Protein AF-A0A928PIC4-F1 (afdb_monomer_lite)

Foldseek 3Di:
DDDDDDPDDDDDDDDPDVPPVVVVPDPDDDDDDDDDDDDDDFDQDDFDWAFDDPVQFDDDDVPLQWARCAVVFLQCVVQPLVVLVVVVQQLAPAEEELLEQAAFPQAPQADNVLEDLAEELAPDQDDDPHSRQRQPFLSNFLCFQQARATRPRFFHGHSRNNHRYHIQRQYHSGGHDPVSSLVSLVCCCPVVVHQEYEAADWDLDDDPSQVVSVVVSLVSNHAAEYEQFFQQEQGGTPPLQDPLYAYEFEADSVQHGDSRGYFYQSHAAYGHFAQGWGDGSHYRTIITGGDSSNRRSNLRNLSSSLCSVVVNQGSVNLSVLQLQQADDDDDPAAGRRGGSHYNHNVSSNVSSCVSVPDDPDDDDDDDPDDDDDDDDDDDDDDPDDDDDPQAQFAPCAVLALQCVVQVLVVLVVVVFQLAPAEEEEAWQAAFPAQVQQDPVLEDLAAALPVRDSHRQAPQFLSNQLCFQQAGAGRRHFFYDHLRNNHRYHRYHQDRHGAGDLLSVLVSLCCCCPVVNHQEYEELDWALDDDPSNLVSLVVCLVSQHAYFYEAFFAQEQGGIPPLQRPSHAYEWEDESVQFGDSRTYFYPSHQAYGHFAQGKGTGNHYRDIDTHGGSSNGRSSLRNLSSSLCVVVVNQGNVNLSVLCLQQADDDDDPHAGRRGNSHYNHNVSSNVSSCQQDVVPDLQPQAWWGADPVAIFGDDRSDGQQVDAFWIDDPRAIFGDHSGHGPQCDFFWTDDPVAIFGDHRRGGQQCDAFWTDDPVAIFGDHSGHGQQCDFFWTDDPVAIFTDDSRGGQQCDFAWGHDPVAIFTDDSGGGQQVDAAWDAHPNDIWGAHSGHTD

Radius of gyration: 34.92 Å; chains: 1; bounding box: 64×102×104 Å

Sequence (838 aa):
MLFAKGWTKMKRWRKPLAWIVAICMLIPLMGVSALAEEKDAAVPIDYQFEEVSEEEISTDAEALSFDPYSPLQWDMKMIGMEEGWESGLNGAGVRVGIVDSGLSNLTLDIDQSRILKGKNLSPIKLNFISPVMDTVGHGTFIAGIIGATRGNGVGIAGMAPGVTFAPIKCFNSLFSTPDAEIDGIYAAVDEYNCGVINLSSGTTSNSAKMKQAVDYAISKGAIVISTVGNDGNESYNYPGAYDNVIAVGSVDKNMNVSSFSNKNDSVFVVAPGENVYSLGRLPFTVTKSSGTSFSAPFVSGLAAMLKGKYAQMTQEDFQEILKRSSLDLGEEGYDTSYGYGLIQVPAAIEAAADYFGEPEPTEPIEPDVPIDQQFTDVPQQAATQSLEPKLSFDMYSPLQWDMRQIGMREGWNSGLSGKNVRVGIIDTGVSTKTRDIDSSRLLAGKNLVDESQNTEDTNGHGTFIAGIIGATKGNGVGIAGVAPGVTIVPIKTSTDGKSNTGINARGIYAAVDEFGCDVINISTGSERGTETLHNAIKYANSKGVIVVCSTGNDGSEALHYPGAYEETIGVGFTTLFKTASTFSHHNESIFVTAPGSGVVSLGTMPFVVRISGGSSYAAPFVTGLAALLKEKYPDMTKDDFAEILKMSSEDLGESGYDTTYGWGLLRVPQAIAAADVYFGNADPSHLNGVVRNGLGWWLMKDGLVDLHANGIYQNPFGWWKASDGKITFDETGIFQNENGWWRVENSKVDFRANGIYQNPYGWWKTTNGKVTFHENGVFQNAFGWWYCRNSKVDFGFTGLASNKYGTWYIRNGKVDFTKNGKVKYNGKTYVVQNGKAR

pLDDT: mean 82.87, std 20.83, range [23.47, 98.88]

Secondary structure (DSSP, 8-state):
----------------SSSSTTTTT--SS--------SS-PPPP-----EEPPGGGS---TT-SSS-TTGGG-HHHHHTTHHHHHHTT---TT-EEEEEES---TT-SSS-GGGB---EE-SS----SS-TT--SSSHHHHHHHHHH--TTSSSS---S-TTPEEEEEE---SS---HHHHHHHHHHHHHTT--SEEEE---BSS--HHHHHHHHHHHHTT-EEEEE--SSSSS---BTTTSTTSEEEEEE-TTSPBPTTS--STTEEEEEE-SSEEEE-SSTT-EEEE-SHHHHHHHHHHHHHHHHHH-TT--HHHHHHHHHHHSB--SSSS-BTTTBT-B--HHHHHHHHHHHH-----PPP-----PPPP------------------SS-TTGGG-HHHHHHTHHHHHHTS---TT-EEEEEES---GGGSSS-GGGB---EE-SSSSS----SSSHHHHHHHHHH--TTSSSS---SSTTPEEEEEE--SSS---HHHHHHHHHIIIIIT--SEEEE---BS---HHHHHHHHHHHHTT-EEEEE--SSS-SS--BTTTSTTSEEEEEE-TTSPBPTTS--STT--EEEE-EEEEEE-SSTT-EEEEESHHHHHHHHHHHHHHHHHH-TT--HHHHHHHHHHHSB--SSSS-BTTTBT-B--HHHHHHHHHHHTT-S-GGG--EEEEETTEEEEEETTEE-TT--EEEEETTEEEEEBTTEE-S---EEEEETTEEEEEETTEE-TT--SEEEETTEEEEEETTEE-S---EEEEETTEEEEEETTEE-TT--EEEEETTEEEEEETTEE-TT--EEEEETTEEEEEETTEE-

Structure (mmCIF, N/CA/C/O backbone):
data_AF-A0A928PIC4-F1
#
_entry.id   AF-A0A928PIC4-F1
#
loop_
_atom_site.group_PDB
_atom_site.id
_atom_site.type_symbol
_atom_site.label_atom_id
_atom_site.label_alt_id
_atom_site.label_comp_id
_atom_site.label_asym_id
_atom_site.label_entity_id
_atom_site.label_seq_id
_atom_site.pdbx_PDB_ins_code
_atom_site.Cartn_x
_atom_site.Cartn_y
_atom_site.Cartn_z
_atom_site.occupancy
_atom_site.B_iso_or_equiv
_atom_site.auth_seq_id
_atom_site.auth_comp_id
_atom_site.auth_asym_id
_atom_site.auth_atom_id
_atom_site.pdbx_PDB_model_num
ATOM 1 N N . MET A 1 1 ? 13.339 50.269 12.643 1.00 38.06 1 MET A N 1
ATOM 2 C CA . MET A 1 1 ? 13.727 51.467 11.869 1.00 38.06 1 MET A CA 1
ATOM 3 C C . MET A 1 1 ? 14.670 51.040 10.751 1.00 38.06 1 MET A C 1
ATOM 5 O O . MET A 1 1 ? 15.868 51.009 10.962 1.00 38.06 1 MET A O 1
ATOM 9 N N . LEU A 1 2 ? 14.100 50.612 9.620 1.00 28.23 2 LEU A N 1
ATOM 10 C CA . LEU A 1 2 ? 14.618 50.621 8.240 1.00 28.23 2 LEU A CA 1
ATOM 11 C C . LEU A 1 2 ? 13.690 49.717 7.409 1.00 28.23 2 LEU A C 1
ATOM 13 O O . LEU A 1 2 ? 13.333 48.634 7.851 1.00 28.23 2 LEU A O 1
ATOM 17 N N . PHE A 1 3 ? 13.296 50.218 6.237 1.00 23.80 3 PHE A N 1
ATOM 18 C CA . PHE A 1 3 ? 12.412 49.615 5.227 1.00 23.80 3 PHE A CA 1
ATOM 19 C C . PHE A 1 3 ? 10.890 49.700 5.425 1.00 23.80 3 PHE A C 1
ATOM 21 O O . PHE A 1 3 ? 10.159 48.719 5.410 1.00 23.80 3 PHE A O 1
ATOM 28 N N . ALA A 1 4 ? 10.404 50.944 5.414 1.00 32.75 4 ALA A N 1
ATOM 29 C CA . ALA A 1 4 ? 9.195 51.297 4.674 1.00 32.75 4 ALA A CA 1
ATOM 30 C C . ALA A 1 4 ? 9.606 51.809 3.279 1.00 32.75 4 ALA A C 1
ATOM 32 O O . ALA A 1 4 ? 10.296 52.826 3.204 1.00 32.75 4 ALA A O 1
ATOM 33 N N . LYS A 1 5 ? 9.220 51.106 2.201 1.00 29.89 5 LYS A N 1
ATOM 34 C CA . LYS A 1 5 ? 8.991 51.608 0.821 1.00 29.89 5 LYS A CA 1
ATOM 35 C C . LYS A 1 5 ? 8.767 50.421 -0.125 1.00 29.89 5 LYS A C 1
ATOM 37 O O . LYS A 1 5 ? 9.687 49.646 -0.350 1.00 29.89 5 LYS A O 1
ATOM 42 N N . GLY A 1 6 ? 7.570 50.310 -0.710 1.00 27.16 6 GLY A N 1
ATOM 43 C CA . GLY A 1 6 ? 7.335 49.356 -1.802 1.00 27.16 6 GLY A CA 1
ATOM 44 C C . GLY A 1 6 ? 5.910 48.849 -2.025 1.00 27.16 6 GLY A C 1
ATOM 45 O O . GLY A 1 6 ? 5.731 47.943 -2.827 1.00 27.16 6 GLY A O 1
ATOM 46 N N . TRP A 1 7 ? 4.880 49.392 -1.373 1.00 24.98 7 TRP A N 1
ATOM 47 C CA . TRP A 1 7 ? 3.490 49.030 -1.677 1.00 24.98 7 TRP A CA 1
ATOM 48 C C . TRP A 1 7 ? 2.878 50.038 -2.649 1.00 24.98 7 TRP A C 1
ATOM 50 O O . TRP A 1 7 ? 2.325 51.052 -2.238 1.00 24.98 7 TRP A O 1
ATOM 60 N N . THR A 1 8 ? 3.048 49.802 -3.955 1.00 29.62 8 THR A N 1
ATOM 61 C CA . THR A 1 8 ? 2.163 50.292 -5.037 1.00 29.62 8 THR A CA 1
ATOM 62 C C . THR A 1 8 ? 2.644 49.786 -6.403 1.00 29.62 8 THR A C 1
ATOM 64 O O . THR A 1 8 ? 3.390 50.469 -7.095 1.00 29.62 8 THR A O 1
ATOM 67 N N . LYS A 1 9 ? 2.200 48.583 -6.801 1.00 27.61 9 LYS A N 1
ATOM 68 C CA . LYS A 1 9 ? 1.824 48.181 -8.180 1.00 27.61 9 LYS A CA 1
ATOM 69 C C . LYS A 1 9 ? 1.743 46.654 -8.279 1.00 27.61 9 LYS A C 1
ATOM 71 O O . LYS A 1 9 ? 2.759 45.999 -8.435 1.00 27.61 9 LYS A O 1
ATOM 76 N N . MET A 1 10 ? 0.524 46.116 -8.251 1.00 23.47 10 MET A N 1
ATOM 77 C CA . MET A 1 10 ? 0.023 45.121 -9.215 1.00 23.47 10 MET A CA 1
ATOM 78 C C . MET A 1 10 ? -1.393 44.695 -8.808 1.00 23.47 10 MET A C 1
ATOM 80 O O . MET A 1 10 ? -1.608 43.763 -8.043 1.00 23.47 10 MET A O 1
ATOM 84 N N . LYS A 1 11 ? -2.389 45.413 -9.339 1.00 26.47 11 LYS A N 1
ATOM 85 C CA . LYS A 1 11 ? -3.753 44.896 -9.489 1.00 26.47 11 LYS A CA 1
ATOM 86 C C . LYS A 1 11 ? -3.856 44.241 -10.869 1.00 26.47 11 LYS A C 1
ATOM 88 O O . LYS A 1 11 ? -3.446 44.854 -11.850 1.00 26.47 11 LYS A O 1
ATOM 93 N N . ARG A 1 12 ? -4.538 43.088 -10.893 1.00 28.77 12 ARG A N 1
ATOM 94 C CA . ARG A 1 12 ? -5.071 42.297 -12.026 1.00 28.77 12 ARG A CA 1
ATOM 95 C C . ARG A 1 12 ? -4.160 41.234 -12.644 1.00 28.77 12 ARG A C 1
ATOM 97 O O . ARG A 1 12 ? -3.582 41.483 -13.687 1.00 28.77 12 ARG A O 1
ATOM 104 N N . TRP A 1 13 ? -4.279 40.008 -12.125 1.00 24.95 13 TRP A N 1
ATOM 105 C CA . TRP A 1 13 ? -4.560 38.804 -12.924 1.00 24.95 13 TRP A CA 1
ATOM 106 C C . TRP A 1 13 ? -5.539 37.896 -12.152 1.00 24.95 13 TRP A C 1
ATOM 108 O O . TRP A 1 13 ? -5.363 37.644 -10.966 1.00 24.95 13 TRP A O 1
ATOM 118 N N . ARG A 1 14 ? -6.626 37.473 -12.815 1.00 31.88 14 ARG A N 1
ATOM 119 C CA . ARG A 1 14 ? -7.634 36.511 -12.328 1.00 31.88 14 ARG A CA 1
ATOM 120 C C . ARG A 1 14 ? -7.191 35.106 -12.740 1.00 31.88 14 ARG A C 1
ATOM 122 O O . ARG A 1 14 ? -7.214 34.876 -13.942 1.00 31.88 14 ARG A O 1
ATOM 129 N N . LYS A 1 15 ? -6.889 34.207 -11.791 1.00 27.52 15 LYS A N 1
ATOM 130 C CA . LYS A 1 15 ? -7.152 32.742 -11.815 1.00 27.52 15 LYS A CA 1
ATOM 131 C C . LYS A 1 15 ? -6.905 32.156 -10.402 1.00 27.52 15 LYS A C 1
ATOM 133 O O . LYS A 1 15 ? -5.742 32.000 -10.042 1.00 27.52 15 LYS A O 1
ATOM 138 N N . PRO A 1 16 ? -7.930 31.823 -9.594 1.00 31.64 16 PRO A N 1
ATOM 139 C CA . PRO A 1 16 ? -7.744 31.121 -8.328 1.00 31.64 16 PRO A CA 1
ATOM 140 C C . PRO A 1 16 ? -8.095 29.643 -8.532 1.00 31.64 16 PRO A C 1
ATOM 142 O O . PRO A 1 16 ? -9.268 29.303 -8.566 1.00 31.64 16 PRO A O 1
ATOM 145 N N . LEU A 1 17 ? -7.102 28.779 -8.748 1.00 28.62 17 LEU A N 1
ATOM 146 C CA . LEU A 1 17 ? -7.267 27.325 -8.550 1.00 28.62 17 LEU A CA 1
ATOM 147 C C . LEU A 1 17 ? -5.912 26.606 -8.421 1.00 28.62 17 LEU A C 1
ATOM 149 O O . LEU A 1 17 ? -5.820 25.600 -7.737 1.00 28.62 17 LEU A O 1
ATOM 153 N N . ALA A 1 18 ? -4.839 27.164 -8.995 1.00 28.12 18 ALA A N 1
ATOM 154 C CA . ALA A 1 18 ? -3.499 26.568 -8.939 1.00 28.12 18 ALA A CA 1
ATOM 155 C C . ALA A 1 18 ? -2.704 26.875 -7.648 1.00 28.12 18 ALA A C 1
ATOM 157 O O . ALA A 1 18 ? -1.685 26.248 -7.402 1.00 28.12 18 ALA A O 1
ATOM 158 N N . TRP A 1 19 ? -3.160 27.814 -6.810 1.00 26.78 19 TRP A N 1
ATOM 159 C CA . TRP A 1 19 ? -2.433 28.238 -5.599 1.00 26.78 19 TRP A CA 1
ATOM 160 C C . TRP A 1 19 ? -2.912 27.573 -4.299 1.00 26.78 19 TRP A C 1
ATOM 162 O O . TRP A 1 19 ? -2.232 27.675 -3.287 1.00 26.78 19 TRP A O 1
ATOM 172 N N . ILE A 1 20 ? -4.054 26.875 -4.311 1.00 29.48 20 ILE A N 1
ATOM 173 C CA . ILE A 1 20 ? -4.614 26.238 -3.103 1.00 29.48 20 ILE A CA 1
ATOM 174 C C . ILE A 1 20 ? -4.054 24.818 -2.904 1.00 29.48 20 ILE A C 1
ATOM 176 O O . ILE A 1 20 ? -3.930 24.366 -1.774 1.00 29.48 20 ILE A O 1
ATOM 180 N N . VAL A 1 21 ? -3.616 24.146 -3.974 1.00 30.27 21 VAL A N 1
ATOM 181 C CA . VAL A 1 21 ? -3.032 22.793 -3.888 1.00 30.27 21 VAL A CA 1
ATOM 182 C C . VAL A 1 21 ? -1.586 22.820 -3.367 1.00 30.27 21 VAL A C 1
ATOM 184 O O . VAL A 1 21 ? -1.169 21.900 -2.675 1.00 30.27 21 VAL A O 1
ATOM 187 N N . ALA A 1 22 ? -0.842 23.907 -3.600 1.00 29.55 22 ALA A N 1
ATOM 188 C CA . ALA A 1 22 ? 0.549 24.036 -3.152 1.00 29.55 22 ALA A CA 1
ATOM 189 C C . ALA A 1 22 ? 0.707 24.349 -1.647 1.00 29.55 22 ALA A C 1
ATOM 191 O O . ALA A 1 22 ? 1.788 24.162 -1.100 1.00 29.55 22 ALA A O 1
ATOM 192 N N . ILE A 1 23 ? -0.349 24.805 -0.959 1.00 28.73 23 ILE A N 1
ATOM 193 C CA . ILE A 1 23 ? -0.281 25.179 0.469 1.00 28.73 23 ILE A CA 1
ATOM 194 C C . ILE A 1 23 ? -0.546 23.975 1.398 1.00 28.73 23 ILE A C 1
ATOM 196 O O . ILE A 1 23 ? -0.136 23.995 2.553 1.00 28.73 23 ILE A O 1
ATOM 200 N N . CYS A 1 24 ? -1.141 22.883 0.905 1.00 30.59 24 CYS A N 1
ATOM 201 C CA . CYS A 1 24 ? -1.476 21.715 1.734 1.00 30.59 24 CYS A CA 1
ATOM 202 C C . CYS A 1 24 ? -0.380 20.634 1.815 1.00 30.59 24 CYS A C 1
ATOM 204 O O . CYS A 1 24 ? -0.574 19.652 2.521 1.00 30.59 24 CYS A O 1
ATOM 206 N N . MET A 1 25 ? 0.761 20.802 1.135 1.00 30.81 25 MET A N 1
ATOM 207 C CA . MET A 1 25 ? 1.883 19.843 1.172 1.00 30.81 25 MET A CA 1
ATOM 208 C C . MET A 1 25 ? 3.172 20.408 1.804 1.00 30.81 25 MET A C 1
ATOM 210 O O . MET A 1 25 ? 4.207 19.756 1.750 1.00 30.81 25 MET A O 1
ATOM 214 N N . LEU A 1 26 ? 3.132 21.602 2.414 1.00 27.44 26 LEU A N 1
ATOM 215 C CA . LEU A 1 26 ? 4.327 22.303 2.926 1.00 27.44 26 LEU A CA 1
ATOM 216 C C . LEU A 1 26 ? 4.177 22.897 4.342 1.00 27.44 26 LEU A C 1
ATOM 218 O O . LEU A 1 26 ? 4.767 23.930 4.648 1.00 27.44 26 LEU A O 1
ATOM 222 N N . ILE A 1 27 ? 3.423 22.256 5.239 1.00 26.72 27 ILE A N 1
ATOM 223 C CA . ILE A 1 27 ? 3.430 22.629 6.667 1.00 26.72 27 ILE A CA 1
ATOM 224 C C . ILE A 1 27 ? 3.726 21.375 7.490 1.00 26.72 27 ILE A C 1
ATOM 226 O O . ILE A 1 27 ? 2.818 20.642 7.868 1.00 26.72 27 ILE A O 1
ATOM 230 N N . PRO A 1 28 ? 5.018 21.104 7.707 1.00 33.19 28 PRO A N 1
ATOM 231 C CA . PRO A 1 28 ? 5.501 21.156 9.077 1.00 33.19 28 PRO A CA 1
ATOM 232 C C . PRO A 1 28 ? 6.845 21.886 9.111 1.00 33.19 28 PRO A C 1
ATOM 234 O O . PRO A 1 28 ? 7.874 21.237 9.081 1.00 33.19 28 PRO A O 1
ATOM 237 N N . LEU A 1 29 ? 6.848 23.224 9.084 1.00 28.80 29 LEU A N 1
ATOM 238 C CA . LEU A 1 29 ? 7.995 24.093 9.422 1.00 28.80 29 LEU A CA 1
ATOM 239 C C . LEU A 1 29 ? 7.626 25.544 9.081 1.00 28.80 29 LEU A C 1
ATOM 241 O O . LEU A 1 29 ? 8.011 26.047 8.035 1.00 28.80 29 LEU A O 1
ATOM 245 N N . MET A 1 30 ? 6.839 26.209 9.930 1.00 25.31 30 MET A N 1
ATOM 246 C CA . MET A 1 30 ? 6.862 27.670 10.141 1.00 25.31 30 MET A CA 1
ATOM 247 C C . MET A 1 30 ? 5.797 28.028 11.183 1.00 25.31 30 MET A C 1
ATOM 249 O O . MET A 1 30 ? 4.602 27.859 10.953 1.00 25.31 30 MET A O 1
ATOM 253 N N . GLY A 1 31 ? 6.250 28.498 12.348 1.00 29.03 31 GLY A N 1
ATOM 254 C CA . GLY A 1 31 ? 5.389 28.932 13.444 1.00 29.03 31 GLY A CA 1
ATOM 255 C C . GLY A 1 31 ? 4.452 30.059 13.016 1.00 29.03 31 GLY A C 1
ATOM 256 O O . GLY A 1 31 ? 4.882 31.071 12.458 1.00 29.03 31 GLY A O 1
ATOM 257 N N . VAL A 1 32 ? 3.162 29.883 13.290 1.00 27.41 32 VAL A N 1
ATOM 258 C CA . VAL A 1 32 ? 2.140 30.898 13.045 1.00 27.41 32 VAL A CA 1
ATOM 259 C C . VAL A 1 32 ? 2.111 31.832 14.249 1.00 27.41 32 VAL A C 1
ATOM 261 O O . VAL A 1 32 ? 1.608 31.489 15.313 1.00 27.41 32 VAL A O 1
ATOM 264 N N . SER A 1 33 ? 2.649 33.034 14.073 1.00 27.89 33 SER A N 1
ATOM 265 C CA . SER A 1 33 ? 2.286 34.184 14.896 1.00 27.89 33 SER A CA 1
ATOM 266 C C . SER A 1 33 ? 1.660 35.244 13.994 1.00 27.89 33 SER A C 1
ATOM 268 O O . SER A 1 33 ? 2.095 35.435 12.860 1.00 27.89 33 SER A O 1
ATOM 270 N N . ALA A 1 34 ? 0.654 35.923 14.546 1.00 26.34 34 ALA A N 1
ATOM 271 C CA . ALA A 1 34 ? -0.142 37.008 13.973 1.00 26.34 34 ALA A CA 1
ATOM 272 C C . ALA A 1 34 ? -1.334 36.580 13.097 1.00 26.34 34 ALA A C 1
ATOM 274 O O . ALA A 1 34 ? -1.219 36.431 11.883 1.00 26.34 34 ALA A O 1
ATOM 275 N N . LEU A 1 35 ? -2.509 36.470 13.734 1.00 27.14 35 LEU A N 1
ATOM 276 C CA . LEU A 1 35 ? -3.669 37.365 13.547 1.00 27.14 35 LEU A CA 1
ATOM 277 C C . LEU A 1 35 ? -4.886 36.784 14.298 1.00 27.14 35 LEU A C 1
ATOM 279 O O . LEU A 1 35 ? -5.600 35.947 13.758 1.00 27.14 35 LEU A O 1
ATOM 283 N N . ALA A 1 36 ? -5.144 37.246 15.524 1.00 26.16 36 ALA A N 1
ATOM 284 C CA . ALA A 1 36 ? -6.449 37.105 16.172 1.00 26.16 36 ALA A CA 1
ATOM 285 C C . ALA A 1 36 ? -6.648 38.258 17.170 1.00 26.16 36 ALA A C 1
ATOM 287 O O . ALA A 1 36 ? -5.931 38.351 18.164 1.00 26.16 36 ALA A O 1
ATOM 288 N N . GLU A 1 37 ? -7.587 39.157 16.871 1.00 25.94 37 GLU A N 1
ATOM 289 C CA . GLU A 1 37 ? -8.249 39.974 17.894 1.00 25.94 37 GLU A CA 1
ATOM 290 C C . GLU A 1 37 ? -9.288 39.092 18.609 1.00 25.94 37 GLU A C 1
ATOM 292 O O . GLU A 1 37 ? -9.925 38.241 17.988 1.00 25.94 37 GLU A O 1
ATOM 297 N N . GLU A 1 38 ? -9.395 39.276 19.925 1.00 31.72 38 GLU A N 1
ATOM 298 C CA . GLU A 1 38 ? -10.071 38.423 20.911 1.00 31.72 38 GLU A CA 1
ATOM 299 C C . GLU A 1 38 ? -11.510 37.992 20.564 1.00 31.72 38 GLU A C 1
ATOM 301 O O . GLU A 1 38 ? -12.410 38.822 20.420 1.00 31.72 38 GLU A O 1
ATOM 306 N N . LYS A 1 39 ? -11.736 36.670 20.567 1.00 27.78 39 LYS A N 1
ATOM 307 C CA . LYS A 1 39 ? -12.672 35.947 21.455 1.00 27.78 39 LYS A CA 1
ATOM 308 C C . LYS A 1 39 ? -12.439 34.435 21.299 1.00 27.78 39 LYS A C 1
ATOM 310 O O . LYS A 1 39 ? -12.531 33.924 20.191 1.00 27.78 39 LYS A O 1
ATOM 315 N N . ASP A 1 40 ? -12.113 33.790 22.418 1.00 29.75 40 ASP A N 1
ATOM 316 C CA . ASP A 1 40 ? -11.902 32.349 22.639 1.00 29.75 40 ASP A CA 1
ATOM 317 C C . ASP A 1 40 ? -10.825 31.681 21.760 1.00 29.75 40 ASP A C 1
ATOM 319 O O . ASP A 1 40 ? -11.040 31.273 20.621 1.00 29.75 40 ASP A O 1
ATOM 323 N N . ALA A 1 41 ? -9.614 31.600 22.319 1.00 27.41 41 ALA A N 1
ATOM 324 C CA . ALA A 1 41 ? -8.421 31.086 21.657 1.00 27.41 41 ALA A CA 1
ATOM 325 C C . ALA A 1 41 ? -8.526 29.582 21.339 1.00 27.41 41 ALA A C 1
ATOM 327 O O . ALA A 1 41 ? -8.734 28.758 22.227 1.00 27.41 41 ALA A O 1
ATOM 328 N N . ALA A 1 42 ? -8.313 29.230 20.069 1.00 30.89 42 ALA A N 1
ATOM 329 C CA . ALA A 1 42 ? -8.079 27.859 19.633 1.00 30.89 42 ALA A CA 1
ATOM 330 C C . ALA A 1 42 ? -6.723 27.361 20.168 1.00 30.89 42 ALA A C 1
ATOM 332 O O . ALA A 1 42 ? -5.697 28.011 19.959 1.00 30.89 42 ALA A O 1
ATOM 333 N N . VAL A 1 43 ? -6.723 26.209 20.841 1.00 33.38 43 VAL A N 1
ATOM 334 C CA . VAL A 1 43 ? -5.509 25.525 21.307 1.00 33.38 43 VAL A CA 1
ATOM 335 C C . VAL A 1 43 ? -5.067 24.533 20.220 1.00 33.38 43 VAL A C 1
ATOM 337 O O . VAL A 1 43 ? -5.874 23.685 19.833 1.00 33.38 43 VAL A O 1
ATOM 340 N N . PRO A 1 44 ? -3.832 24.617 19.691 1.00 34.22 44 PRO A N 1
ATOM 341 C CA . PRO A 1 44 ? -3.277 23.576 18.829 1.00 34.22 44 PRO A CA 1
ATOM 342 C C . PRO A 1 44 ? -3.156 22.269 19.618 1.00 34.22 44 PRO A C 1
ATOM 344 O O . PRO A 1 44 ? -2.600 22.276 20.714 1.00 34.22 44 PRO A O 1
ATOM 347 N N . ILE A 1 45 ? -3.657 21.161 19.071 1.00 44.28 45 ILE A N 1
ATOM 348 C CA . ILE A 1 45 ? -3.547 19.840 19.698 1.00 44.28 45 ILE A CA 1
ATOM 349 C C . ILE A 1 45 ? -2.446 19.064 18.970 1.00 44.28 45 ILE A C 1
ATOM 351 O O . ILE A 1 45 ? -2.578 18.789 17.776 1.00 44.28 45 ILE A O 1
ATOM 355 N N . ASP A 1 46 ? -1.357 18.753 19.672 1.00 44.25 46 ASP A N 1
ATOM 356 C CA . ASP A 1 46 ? -0.231 17.973 19.150 1.00 44.25 46 ASP A CA 1
ATOM 357 C C . ASP A 1 46 ? -0.329 16.531 19.674 1.00 44.25 46 ASP A C 1
ATOM 359 O O . ASP A 1 46 ? -0.130 16.283 20.862 1.00 44.25 46 ASP A O 1
ATOM 363 N N . TYR A 1 47 ? -0.689 15.589 18.796 1.00 54.62 47 TYR A N 1
ATOM 364 C CA . TYR A 1 47 ? -0.664 14.153 19.084 1.00 54.62 47 TYR A CA 1
ATOM 365 C C . TYR A 1 47 ? 0.498 13.516 18.326 1.00 54.62 47 TYR A C 1
ATOM 367 O O . TYR A 1 47 ? 0.575 13.614 17.099 1.00 54.62 47 TYR A O 1
ATOM 375 N N . GLN A 1 48 ? 1.374 12.827 19.052 1.00 65.88 48 GLN A N 1
ATOM 376 C CA . GLN A 1 48 ? 2.533 12.144 18.487 1.00 65.88 48 GLN A CA 1
ATOM 377 C C . GLN A 1 48 ? 2.175 10.675 18.218 1.00 65.88 48 GLN A C 1
ATOM 379 O O . GLN A 1 48 ? 1.925 9.905 19.146 1.00 65.88 48 GLN A O 1
ATOM 384 N N . PHE A 1 49 ? 2.133 10.295 16.940 1.00 63.41 49 PHE A N 1
ATOM 385 C CA . PHE A 1 49 ? 1.985 8.907 16.498 1.00 63.41 49 PHE A CA 1
ATOM 386 C C . PHE A 1 49 ? 3.277 8.464 15.825 1.00 63.41 49 PHE A C 1
ATOM 388 O O . PHE A 1 49 ? 3.748 9.124 14.897 1.00 63.41 49 PHE A O 1
ATOM 395 N N . GLU A 1 50 ? 3.822 7.341 16.274 1.00 72.75 50 GLU A N 1
ATOM 396 C CA . GLU A 1 50 ? 4.975 6.702 15.649 1.00 72.75 50 GLU A CA 1
ATOM 397 C C . GLU A 1 50 ? 4.490 5.530 14.787 1.00 72.75 50 GLU A C 1
ATOM 399 O O . GLU A 1 50 ? 3.715 4.693 15.256 1.00 72.75 50 GLU A O 1
ATOM 404 N N . GLU A 1 51 ? 4.896 5.475 13.515 1.00 64.50 51 GLU A N 1
ATOM 405 C CA . GLU A 1 51 ? 4.663 4.285 12.688 1.00 64.50 51 GLU A CA 1
ATOM 406 C C . GLU A 1 51 ? 5.555 3.143 13.180 1.00 64.50 51 GLU A C 1
ATOM 408 O O . GLU A 1 51 ? 6.749 3.329 13.413 1.00 64.50 51 GLU A O 1
ATOM 413 N N . VAL A 1 52 ? 4.969 1.956 13.335 1.00 51.53 52 VAL A N 1
ATOM 414 C CA . VAL A 1 52 ? 5.696 0.779 13.817 1.00 51.53 52 VAL A CA 1
ATOM 415 C C . VAL A 1 52 ? 6.677 0.311 12.745 1.00 51.53 52 VAL A C 1
ATOM 417 O O . VAL A 1 52 ? 6.284 0.029 11.611 1.00 51.53 52 VAL A O 1
ATOM 420 N N . SER A 1 53 ? 7.957 0.219 13.105 1.00 52.03 53 SER A N 1
ATOM 421 C CA . SER A 1 53 ? 8.991 -0.301 12.210 1.00 52.03 53 SER A CA 1
ATOM 422 C C . SER A 1 53 ? 8.961 -1.834 12.141 1.00 52.03 53 SER A C 1
ATOM 424 O O . SER A 1 53 ? 8.585 -2.507 13.099 1.00 52.03 53 SER A O 1
ATOM 426 N N . GLU A 1 54 ? 9.385 -2.405 11.008 1.00 50.41 54 GLU A N 1
ATOM 427 C CA . GLU A 1 54 ? 9.402 -3.863 10.790 1.00 50.41 54 GLU A CA 1
ATOM 428 C C . GLU A 1 54 ? 10.284 -4.623 11.803 1.00 50.41 54 GLU A C 1
ATOM 430 O O . GLU A 1 54 ? 10.053 -5.805 12.047 1.00 50.41 54 GLU A O 1
ATOM 435 N N . GLU A 1 55 ? 11.264 -3.953 12.420 1.00 48.56 55 GLU A N 1
ATOM 436 C CA . GLU A 1 55 ? 12.169 -4.540 13.418 1.00 48.56 55 GLU A CA 1
ATOM 437 C C . GLU A 1 55 ? 11.482 -4.841 14.759 1.00 48.56 55 GLU A C 1
ATOM 439 O O . GLU A 1 55 ? 11.992 -5.648 15.535 1.00 48.56 55 GLU A O 1
ATOM 444 N N . GLU A 1 56 ? 10.332 -4.218 15.042 1.00 48.66 56 GLU A N 1
ATOM 445 C CA . GLU A 1 56 ? 9.612 -4.409 16.308 1.00 48.66 56 GLU A CA 1
ATOM 446 C C . GLU A 1 56 ? 8.774 -5.710 16.316 1.00 48.66 56 GLU A C 1
ATOM 448 O O . GLU A 1 56 ? 8.411 -6.191 17.387 1.00 48.66 56 GLU A O 1
ATOM 453 N N . ILE A 1 57 ? 8.506 -6.325 15.154 1.00 53.22 57 ILE A N 1
ATOM 454 C CA . ILE A 1 57 ? 7.578 -7.462 14.982 1.00 53.22 57 ILE A CA 1
ATOM 455 C C . ILE A 1 57 ? 8.250 -8.810 15.332 1.00 53.22 57 ILE A C 1
ATOM 457 O O . ILE A 1 57 ? 9.289 -9.167 14.775 1.00 53.22 57 ILE A O 1
ATOM 461 N N . SER A 1 58 ? 7.631 -9.598 16.224 1.00 45.88 58 SER A N 1
ATOM 462 C CA . SER A 1 58 ? 8.120 -10.929 16.638 1.00 45.88 58 SER A CA 1
ATOM 463 C C . SER A 1 58 ? 8.029 -11.984 15.520 1.00 45.88 58 SER A C 1
ATOM 465 O O . SER A 1 58 ? 7.083 -11.996 14.736 1.00 45.88 58 SER A O 1
ATOM 467 N N . THR A 1 59 ? 9.005 -12.900 15.457 1.00 42.25 59 THR A N 1
ATOM 468 C CA . THR A 1 59 ? 9.193 -13.890 14.373 1.00 42.25 59 THR A CA 1
ATOM 469 C C . THR A 1 59 ? 8.620 -15.289 14.648 1.00 42.25 59 THR A C 1
ATOM 471 O O . THR A 1 59 ? 8.925 -16.220 13.898 1.00 42.25 59 THR A O 1
ATOM 474 N N . ASP A 1 60 ? 7.847 -15.490 15.717 1.00 42.47 60 ASP A N 1
ATOM 475 C CA . ASP A 1 60 ? 7.450 -16.840 16.142 1.00 42.47 60 ASP A CA 1
ATOM 476 C C . ASP A 1 60 ? 6.421 -17.498 15.199 1.00 42.47 60 ASP A C 1
ATOM 478 O O . ASP A 1 60 ? 5.371 -16.953 14.860 1.00 42.47 60 ASP A O 1
ATOM 482 N N . ALA A 1 61 ? 6.761 -18.709 14.746 1.00 35.03 61 ALA A N 1
ATOM 483 C CA . ALA A 1 61 ? 6.185 -19.383 13.580 1.00 35.03 61 ALA A CA 1
ATOM 484 C C . ALA A 1 61 ? 4.860 -20.140 13.823 1.00 35.03 61 ALA A C 1
ATOM 486 O O . ALA A 1 61 ? 4.369 -20.797 12.905 1.00 35.03 61 ALA A O 1
ATOM 487 N N . GLU A 1 62 ? 4.252 -20.042 15.010 1.00 35.38 62 GLU A N 1
ATOM 488 C CA . GLU A 1 62 ? 2.919 -20.619 15.292 1.00 35.38 62 GLU A CA 1
ATOM 489 C C . GLU A 1 62 ? 1.754 -19.692 14.861 1.00 35.38 62 GLU A C 1
ATOM 491 O O . GLU A 1 62 ? 0.581 -20.053 14.948 1.00 35.38 62 GLU A O 1
ATOM 496 N N . ALA A 1 63 ? 2.070 -18.514 14.311 1.00 39.66 63 ALA A N 1
ATOM 497 C CA . ALA A 1 63 ? 1.150 -17.424 13.976 1.00 39.66 63 ALA A CA 1
ATOM 498 C C . ALA A 1 63 ? 0.372 -17.583 12.647 1.00 39.66 63 ALA A C 1
ATOM 500 O O . ALA A 1 63 ? 0.277 -16.646 11.860 1.00 39.66 63 ALA A O 1
ATOM 501 N N . LEU A 1 64 ? -0.208 -18.754 12.368 1.00 35.19 64 LEU A N 1
ATOM 502 C CA . LEU A 1 64 ? -1.052 -18.971 11.173 1.00 35.19 64 LEU A CA 1
ATOM 503 C C . LEU A 1 64 ? -2.566 -18.849 11.455 1.00 35.19 64 LEU A C 1
ATOM 505 O O . LEU A 1 64 ? -3.390 -19.302 10.665 1.00 35.19 64 LEU A O 1
ATOM 509 N N . SER A 1 65 ? -2.936 -18.204 12.569 1.00 42.50 65 SER A N 1
ATOM 510 C CA . SER A 1 65 ? -4.327 -17.864 12.934 1.00 42.50 65 SER A CA 1
ATOM 511 C C . SER A 1 65 ? -4.498 -16.484 13.606 1.00 42.50 65 SER A C 1
ATOM 513 O O . SER A 1 65 ? -5.558 -16.212 14.165 1.00 42.50 65 SER A O 1
ATOM 515 N N . PHE A 1 66 ? -3.483 -15.606 13.552 1.00 60.31 66 PHE A N 1
ATOM 516 C CA . PHE A 1 66 ? -3.425 -14.354 14.326 1.00 60.31 66 PHE A CA 1
ATOM 517 C C . PHE A 1 66 ? -3.207 -13.098 13.472 1.00 60.31 66 PHE A C 1
ATOM 519 O O . PHE A 1 66 ? -2.674 -13.160 12.364 1.00 60.31 66 PHE A O 1
ATOM 526 N N . ASP A 1 67 ? -3.610 -11.955 14.029 1.00 70.19 67 ASP A N 1
ATOM 527 C CA . ASP A 1 67 ? -3.387 -10.619 13.476 1.00 70.19 67 ASP A CA 1
ATOM 528 C C . ASP A 1 67 ? -1.886 -10.252 13.569 1.00 70.19 67 ASP A C 1
ATOM 530 O O . ASP A 1 67 ? -1.296 -10.411 14.641 1.00 70.19 67 ASP A O 1
ATOM 534 N N . PRO A 1 68 ? -1.224 -9.777 12.491 1.00 61.31 68 PRO A N 1
ATOM 535 C CA . PRO A 1 68 ? 0.241 -9.679 12.413 1.00 61.31 68 PRO A CA 1
ATOM 536 C C . PRO A 1 68 ? 0.927 -8.841 13.500 1.00 61.31 68 PRO A C 1
ATOM 538 O O . PRO A 1 68 ? 2.097 -9.069 13.804 1.00 61.31 68 PRO A O 1
ATOM 541 N N . TYR A 1 69 ? 0.223 -7.869 14.081 1.00 74.06 69 TYR A N 1
ATOM 542 C CA . TYR A 1 69 ? 0.747 -6.977 15.114 1.00 74.06 69 TYR A CA 1
ATOM 543 C C . TYR A 1 69 ? 0.256 -7.344 16.521 1.00 74.06 69 TYR A C 1
ATOM 545 O O . TYR A 1 69 ? 0.650 -6.684 17.483 1.00 74.06 69 TYR A O 1
ATOM 553 N N . SER A 1 70 ? -0.540 -8.409 16.687 1.00 74.75 70 SER A N 1
ATOM 554 C CA . SER A 1 70 ? -0.987 -8.857 18.012 1.00 74.75 70 SER A CA 1
ATOM 555 C C . SER A 1 70 ? 0.155 -9.199 18.984 1.00 74.75 70 SER A C 1
ATOM 557 O O . SER A 1 70 ? -0.008 -8.923 20.172 1.00 74.75 70 SER A O 1
ATOM 559 N N . PRO A 1 71 ? 1.343 -9.693 18.555 1.00 78.31 71 PRO A N 1
ATOM 560 C CA . PRO A 1 71 ? 2.466 -9.909 19.474 1.00 78.31 71 PRO A CA 1
ATOM 561 C C . PRO A 1 71 ? 3.018 -8.628 20.119 1.00 78.31 71 PRO A C 1
ATOM 563 O O . PRO A 1 71 ? 3.702 -8.707 21.137 1.00 78.31 71 PRO A O 1
ATOM 566 N N . LEU A 1 72 ? 2.743 -7.451 19.542 1.00 79.50 72 LEU A N 1
ATOM 567 C CA . LEU A 1 72 ? 3.140 -6.160 20.116 1.00 79.50 72 LEU A CA 1
ATOM 568 C C . LEU A 1 72 ? 2.205 -5.698 21.238 1.00 79.50 72 LEU A C 1
ATOM 570 O O . LEU A 1 72 ? 2.594 -4.844 22.037 1.00 79.50 72 LEU A O 1
ATOM 574 N N . GLN A 1 73 ? 0.990 -6.251 21.305 1.00 89.19 73 GLN A N 1
ATOM 575 C CA . GLN A 1 73 ? -0.067 -5.817 22.217 1.00 89.19 73 GLN A CA 1
ATOM 576 C C . GLN A 1 73 ? 0.129 -6.369 23.638 1.00 89.19 73 GLN A C 1
ATOM 578 O O . GLN A 1 73 ? -0.672 -7.154 24.153 1.00 89.19 73 GLN A O 1
ATOM 583 N N . TRP A 1 74 ? 1.219 -5.961 24.293 1.00 92.00 74 TRP A N 1
ATOM 584 C CA . TRP A 1 74 ? 1.512 -6.302 25.692 1.00 92.00 74 TRP A CA 1
ATOM 585 C C . TRP A 1 74 ? 0.373 -5.892 26.642 1.00 92.00 74 TRP A C 1
ATOM 587 O O . TRP A 1 74 ? 0.136 -6.540 27.661 1.00 92.00 74 TRP A O 1
ATOM 597 N N . ASP A 1 75 ? -0.335 -4.827 26.279 1.00 94.88 75 ASP A N 1
ATOM 598 C CA . ASP A 1 75 ? -1.499 -4.250 26.936 1.00 94.88 75 ASP A CA 1
ATOM 599 C C . ASP A 1 75 ? -2.664 -5.241 27.038 1.00 94.88 75 ASP A C 1
ATOM 601 O O . ASP A 1 75 ? -3.246 -5.383 28.113 1.00 94.88 75 ASP A O 1
ATOM 605 N N . MET A 1 76 ? -2.942 -6.002 25.974 1.00 94.12 76 MET A N 1
ATOM 606 C CA . MET A 1 76 ? -4.000 -7.021 25.965 1.00 94.12 76 MET A CA 1
ATOM 607 C C . MET A 1 76 ? -3.688 -8.158 26.941 1.00 94.12 76 MET A C 1
ATOM 609 O O . MET A 1 76 ? -4.563 -8.620 27.676 1.00 94.12 76 MET A O 1
ATOM 613 N N . LYS A 1 77 ? -2.419 -8.572 27.008 1.00 89.06 77 LYS A N 1
ATOM 614 C CA . LYS A 1 77 ? -1.971 -9.590 27.961 1.00 89.06 77 LYS A CA 1
ATOM 615 C C . LYS A 1 77 ? -2.050 -9.100 29.408 1.00 89.06 77 LYS A C 1
ATOM 617 O O . LYS A 1 77 ? -2.480 -9.850 30.277 1.00 89.06 77 LYS A O 1
ATOM 622 N N . MET A 1 78 ? -1.665 -7.848 29.670 1.00 95.25 78 MET A N 1
ATOM 623 C CA . MET A 1 78 ? -1.675 -7.256 31.015 1.00 95.25 78 MET A CA 1
ATOM 624 C C . MET A 1 78 ? -3.060 -7.287 31.678 1.00 95.25 78 MET A C 1
ATOM 626 O O . MET A 1 78 ? -3.155 -7.468 32.891 1.00 95.25 78 MET A O 1
ATOM 630 N N . ILE A 1 79 ? -4.118 -7.095 30.893 1.00 97.75 79 ILE A N 1
ATOM 631 C CA . ILE A 1 79 ? -5.496 -7.036 31.398 1.00 97.75 79 ILE A CA 1
ATOM 632 C C . ILE A 1 79 ? -6.233 -8.382 31.303 1.00 97.75 79 ILE A C 1
ATOM 634 O O . ILE A 1 79 ? -7.436 -8.430 31.557 1.00 97.75 79 ILE A O 1
ATOM 638 N N . GLY A 1 80 ? -5.550 -9.466 30.912 1.00 93.88 80 GLY A N 1
ATOM 639 C CA . GLY A 1 80 ? -6.148 -10.800 30.784 1.00 93.88 80 GLY A CA 1
ATOM 640 C C . GLY A 1 80 ? -7.089 -10.955 29.583 1.00 93.88 80 GLY A C 1
ATOM 641 O O . GLY A 1 80 ? -8.062 -11.705 29.645 1.00 93.88 80 GLY A O 1
ATOM 642 N N . MET A 1 81 ? -6.840 -10.239 28.481 1.00 93.88 81 MET A N 1
ATOM 643 C CA . MET A 1 81 ? -7.737 -10.253 27.319 1.00 93.88 81 MET A CA 1
ATOM 644 C C . MET A 1 81 ? -7.734 -11.587 26.556 1.00 93.88 81 MET A C 1
ATOM 646 O O . MET A 1 81 ? -8.708 -11.898 25.873 1.00 93.88 81 MET A O 1
ATOM 650 N N . GLU A 1 82 ? -6.683 -12.398 26.699 1.00 88.62 82 GLU A N 1
ATOM 651 C CA . GLU A 1 82 ? -6.620 -13.749 26.122 1.00 88.62 82 GLU A CA 1
ATOM 652 C C . GLU A 1 82 ? -7.807 -14.608 26.601 1.00 88.62 82 GLU A C 1
ATOM 654 O O . GLU A 1 82 ? -8.595 -15.076 25.778 1.00 88.62 82 GLU A O 1
ATOM 659 N N . GLU A 1 83 ? -8.021 -14.683 27.918 1.00 87.00 83 GLU A N 1
ATOM 660 C CA . GLU A 1 83 ? -9.191 -15.323 28.543 1.00 87.00 83 GLU A CA 1
ATOM 661 C C . GLU A 1 83 ? -10.497 -14.574 28.222 1.00 87.00 83 GLU A C 1
ATOM 663 O O . GLU A 1 83 ? -11.551 -15.174 27.990 1.00 87.00 83 GLU A O 1
ATOM 668 N N . GLY A 1 84 ? -10.431 -13.240 28.145 1.00 89.75 84 GLY A N 1
ATOM 669 C CA . GLY A 1 84 ? -11.557 -12.399 27.742 1.00 89.75 84 GLY A CA 1
ATOM 670 C C . GLY A 1 84 ? -12.139 -12.799 26.384 1.00 89.75 84 GLY A C 1
ATOM 671 O O . GLY A 1 84 ? -13.358 -12.911 26.247 1.00 89.75 84 GLY A O 1
ATOM 672 N N . TRP A 1 85 ? -11.295 -13.076 25.388 1.00 89.50 85 TRP A N 1
ATOM 673 C CA . TRP A 1 85 ? -11.750 -13.548 24.080 1.00 89.50 85 TRP A CA 1
ATOM 674 C C . TRP A 1 85 ? -12.305 -14.979 24.122 1.00 89.50 85 TRP A C 1
ATOM 676 O O . TRP A 1 85 ? -13.225 -15.291 23.363 1.00 89.50 85 TRP A O 1
ATOM 686 N N . GLU A 1 86 ? -11.777 -15.842 24.992 1.00 89.50 86 GLU A N 1
ATOM 687 C CA . GLU A 1 86 ? -12.248 -17.224 25.171 1.00 89.50 86 GLU A CA 1
ATOM 688 C C . GLU A 1 86 ? -13.639 -17.300 25.817 1.00 89.50 86 GLU A C 1
ATOM 690 O O . GLU A 1 86 ? -14.393 -18.231 25.537 1.00 89.50 86 GLU A O 1
ATOM 695 N N . SER A 1 87 ? -14.038 -16.277 26.581 1.00 89.50 87 SER A N 1
ATOM 696 C CA . SER A 1 87 ? -15.396 -16.163 27.139 1.00 89.50 87 SER A CA 1
ATOM 697 C C . SER A 1 87 ? -16.510 -16.070 26.080 1.00 89.50 87 SER A C 1
ATOM 699 O O . SER A 1 87 ? -17.691 -16.218 26.396 1.00 89.50 87 SER A O 1
ATOM 701 N N . GLY A 1 88 ? -16.158 -15.768 24.823 1.00 89.31 88 GLY A N 1
ATOM 702 C CA . GLY A 1 88 ? -17.103 -15.527 23.729 1.00 89.31 88 GLY A CA 1
ATOM 703 C C . GLY A 1 88 ? -17.750 -14.136 23.740 1.00 89.31 88 GLY A C 1
ATOM 704 O O . GLY A 1 88 ? -18.492 -13.799 22.812 1.00 89.31 88 GLY A O 1
ATOM 705 N N . LEU A 1 89 ? -17.462 -13.295 24.740 1.00 93.44 89 LEU A N 1
ATOM 706 C CA . LEU A 1 89 ? -17.936 -11.915 24.789 1.00 93.44 89 LEU A CA 1
ATOM 707 C C . LEU A 1 89 ? -17.157 -11.044 23.806 1.00 93.44 89 LEU A C 1
ATOM 709 O O . LEU A 1 89 ? -15.989 -10.737 24.005 1.00 93.44 89 LEU A O 1
ATOM 713 N N . ASN A 1 90 ? -17.822 -10.599 22.744 1.00 93.06 90 ASN A N 1
ATOM 714 C CA . ASN A 1 90 ? -17.213 -9.751 21.716 1.00 93.06 90 ASN A CA 1
ATOM 715 C C . ASN A 1 90 ? -17.905 -8.386 21.561 1.00 93.06 90 ASN A C 1
ATOM 717 O O . ASN A 1 90 ? -17.542 -7.621 20.672 1.00 93.06 90 ASN A O 1
ATOM 721 N N . GLY A 1 91 ? -18.911 -8.080 22.386 1.00 96.19 91 GLY A N 1
ATOM 722 C CA . GLY A 1 91 ? -19.682 -6.833 22.310 1.00 96.19 91 GLY A CA 1
ATOM 723 C C . GLY A 1 91 ? -20.670 -6.751 21.139 1.00 96.19 91 GLY A C 1
ATOM 724 O O . GLY A 1 91 ? -21.152 -5.661 20.822 1.00 96.19 91 GLY A O 1
ATOM 725 N N . ALA A 1 92 ? -20.993 -7.874 20.485 1.00 95.31 92 ALA A N 1
ATOM 726 C CA . ALA A 1 92 ? -22.017 -7.918 19.444 1.00 95.31 92 ALA A CA 1
ATOM 727 C C . ALA A 1 92 ? -23.349 -7.322 19.930 1.00 95.31 92 ALA A C 1
ATOM 729 O O . ALA A 1 92 ? -23.798 -7.560 21.047 1.00 95.31 92 ALA A O 1
ATOM 730 N N . GLY A 1 93 ? -23.983 -6.520 19.072 1.00 94.06 93 GLY A N 1
ATOM 731 C CA . GLY A 1 93 ? -25.224 -5.809 19.397 1.00 94.06 93 GLY A CA 1
ATOM 732 C C . GLY A 1 93 ? -25.027 -4.485 20.144 1.00 94.06 93 GLY A C 1
ATOM 733 O O . GLY A 1 93 ? -25.961 -3.684 20.192 1.00 94.06 93 GLY A O 1
ATOM 734 N N . VAL A 1 94 ? -23.823 -4.193 20.648 1.00 98.56 94 VAL A N 1
ATOM 735 C CA . VAL A 1 94 ? -23.510 -2.909 21.287 1.00 98.56 94 VAL A CA 1
ATOM 736 C C . VAL A 1 94 ? -22.997 -1.909 20.257 1.00 98.56 94 VAL A C 1
ATOM 738 O O . VAL A 1 94 ? -22.128 -2.200 19.431 1.00 98.56 94 VAL A O 1
ATOM 741 N N . ARG A 1 95 ? -23.541 -0.691 20.323 1.00 98.62 95 ARG A N 1
ATOM 742 C CA . ARG A 1 95 ? -23.038 0.462 19.575 1.00 98.62 95 ARG A CA 1
ATOM 743 C C . ARG A 1 95 ? -22.148 1.319 20.462 1.00 98.62 95 ARG A C 1
ATOM 745 O O . ARG A 1 95 ? -22.576 1.704 21.552 1.00 98.62 95 ARG A O 1
ATOM 752 N N . VAL A 1 96 ? -20.954 1.633 19.972 1.00 98.81 96 VAL A N 1
ATOM 753 C CA . VAL A 1 96 ? -19.965 2.464 20.665 1.00 98.81 96 VAL A CA 1
ATOM 754 C C . VAL A 1 96 ? -19.825 3.801 19.942 1.00 98.81 96 VAL A C 1
ATOM 756 O O . VAL A 1 96 ? -19.468 3.849 18.762 1.00 98.81 96 VAL A O 1
ATOM 759 N N . GLY A 1 97 ? -20.124 4.894 20.643 1.00 98.25 97 GLY A N 1
ATOM 760 C CA . GLY A 1 97 ? -19.925 6.256 20.155 1.00 98.25 97 GLY A CA 1
ATOM 761 C C . GLY A 1 97 ? -18.472 6.684 20.321 1.00 98.25 97 GLY A C 1
ATOM 762 O O . GLY A 1 97 ? -17.998 6.794 21.449 1.00 98.25 97 GLY A O 1
ATOM 763 N N . ILE A 1 98 ? -17.789 6.950 19.206 1.00 97.38 98 ILE A N 1
ATOM 764 C CA . ILE A 1 98 ? -16.437 7.526 19.196 1.00 97.38 98 ILE A CA 1
ATOM 765 C C . ILE A 1 98 ? -16.587 9.029 18.988 1.00 97.38 98 ILE A C 1
ATOM 767 O O . ILE A 1 98 ? -16.650 9.497 17.848 1.00 97.38 98 ILE A O 1
ATOM 771 N N . VAL A 1 99 ? -16.729 9.764 20.091 1.00 95.94 99 VAL A N 1
ATOM 772 C CA . VAL A 1 99 ? -16.849 11.227 20.105 1.00 95.94 99 VAL A CA 1
ATOM 773 C C . VAL A 1 99 ? -15.431 11.798 20.153 1.00 95.94 99 VAL A C 1
ATOM 775 O O . VAL A 1 99 ? -14.861 11.973 21.222 1.00 95.94 99 VAL A O 1
ATOM 778 N N . ASP A 1 100 ? -14.821 11.977 18.978 1.00 94.50 100 ASP A N 1
ATOM 779 C CA . ASP A 1 100 ? -13.379 12.239 18.850 1.00 94.50 100 ASP A CA 1
ATOM 780 C C . ASP A 1 100 ? -13.035 12.979 17.529 1.00 94.50 100 ASP A C 1
ATOM 782 O O . ASP A 1 100 ? -13.832 13.731 16.970 1.00 94.50 100 ASP A O 1
ATOM 786 N N . SER A 1 101 ? -11.847 12.764 16.974 1.00 90.81 101 SER A N 1
ATOM 787 C CA . SER A 1 101 ? -11.327 13.275 15.703 1.00 90.81 101 SER A CA 1
ATOM 788 C C . SER A 1 101 ? -11.910 12.597 14.458 1.00 90.81 101 SER A C 1
ATOM 790 O O . SER A 1 101 ? -11.583 12.989 13.333 1.00 90.81 101 SER A O 1
ATOM 792 N N . GLY A 1 102 ? -12.817 11.634 14.626 1.00 90.94 102 GLY A N 1
ATOM 793 C CA . GLY A 1 102 ? -13.424 10.845 13.555 1.00 90.94 102 GLY A CA 1
ATOM 794 C C . GLY A 1 102 ? -12.899 9.413 13.517 1.00 90.94 102 GLY A C 1
ATOM 795 O O . GLY A 1 102 ? -12.207 8.972 14.423 1.00 90.94 102 GLY A O 1
ATOM 796 N N . LEU A 1 103 ? -13.242 8.676 12.465 1.00 91.44 103 LEU A N 1
ATOM 797 C CA . LEU A 1 103 ? -12.782 7.301 12.269 1.00 91.44 103 LEU A CA 1
ATOM 798 C C . LEU A 1 103 ? -12.443 7.095 10.799 1.00 91.44 103 LEU A C 1
ATOM 800 O O . LEU A 1 103 ? -13.236 7.433 9.913 1.00 91.44 103 LEU A O 1
ATOM 804 N N . SER A 1 104 ? -11.243 6.588 10.526 1.00 84.31 104 SER A N 1
ATOM 805 C CA . SER A 1 104 ? -10.822 6.320 9.158 1.00 84.31 104 SER A CA 1
ATOM 806 C C . SER A 1 104 ? -11.633 5.169 8.574 1.00 84.31 104 SER A C 1
ATOM 808 O O . SER A 1 104 ? -11.569 4.046 9.055 1.00 84.31 104 SER A O 1
ATOM 810 N N . ASN A 1 105 ? -12.351 5.422 7.482 1.00 73.31 105 ASN A N 1
ATOM 811 C CA . ASN A 1 105 ? -12.966 4.369 6.669 1.00 73.31 105 ASN A CA 1
ATOM 812 C C . ASN A 1 105 ? -11.955 3.690 5.726 1.00 73.31 105 ASN A C 1
ATOM 814 O O . ASN A 1 105 ? -12.342 2.927 4.845 1.00 73.31 105 ASN A O 1
ATOM 818 N N . LEU A 1 106 ? -10.670 4.032 5.855 1.00 65.88 106 LEU A N 1
ATOM 819 C CA . LEU A 1 106 ? -9.579 3.387 5.136 1.00 65.88 106 LEU A CA 1
ATOM 820 C C . LEU A 1 106 ? -8.932 2.269 5.952 1.00 65.88 106 LEU A C 1
ATOM 822 O O . LEU A 1 106 ? -8.204 1.473 5.366 1.00 65.88 106 LEU A O 1
ATOM 826 N N . THR A 1 107 ? -9.176 2.196 7.268 1.00 69.81 107 THR A N 1
ATOM 827 C CA . THR A 1 107 ? -8.682 1.069 8.064 1.00 69.81 107 THR A CA 1
ATOM 828 C C . THR A 1 107 ? -9.417 -0.201 7.656 1.00 69.81 107 THR A C 1
ATOM 830 O O . THR A 1 107 ? -10.641 -0.259 7.702 1.00 69.81 107 THR A O 1
ATOM 833 N N . LEU A 1 108 ? -8.677 -1.209 7.205 1.00 69.00 108 LEU A N 1
ATOM 834 C CA . LEU A 1 108 ? -9.242 -2.478 6.739 1.00 69.00 108 LEU A CA 1
ATOM 835 C C . LEU A 1 108 ? -9.261 -3.543 7.834 1.00 69.00 108 LEU A C 1
ATOM 837 O O . LEU A 1 108 ? -9.770 -4.635 7.611 1.00 69.00 108 LEU A O 1
ATOM 841 N N . ASP A 1 109 ? -8.769 -3.185 9.020 1.00 81.38 109 ASP A N 1
ATOM 842 C CA . ASP A 1 109 ? -8.790 -4.054 10.187 1.00 81.38 109 ASP A CA 1
ATOM 843 C C . ASP A 1 109 ? -10.113 -3.989 10.968 1.00 81.38 109 ASP A C 1
ATOM 845 O O . ASP A 1 109 ? -10.426 -4.818 11.814 1.00 81.38 109 ASP A O 1
ATOM 849 N N . ILE A 1 110 ? -10.965 -3.010 10.664 1.00 87.81 110 ILE A N 1
ATOM 850 C CA . ILE A 1 110 ? -12.349 -2.979 11.135 1.00 87.81 110 ILE A CA 1
ATOM 851 C C . ILE A 1 110 ? -13.243 -3.319 9.945 1.00 87.81 110 ILE A C 1
ATOM 853 O O . ILE A 1 110 ? -13.191 -2.637 8.916 1.00 87.81 110 ILE A O 1
ATOM 857 N N . ASP A 1 111 ? -14.080 -4.354 10.088 1.00 84.06 111 ASP A N 1
ATOM 858 C CA . ASP A 1 111 ? -15.138 -4.641 9.115 1.00 84.06 111 ASP A CA 1
ATOM 859 C C . ASP A 1 111 ? -15.969 -3.370 8.893 1.00 84.06 111 ASP A C 1
ATOM 861 O O . ASP A 1 111 ? -16.618 -2.853 9.805 1.00 84.06 111 ASP A O 1
ATOM 865 N N . GLN A 1 112 ? -15.945 -2.865 7.659 1.00 83.25 112 GLN A N 1
ATOM 866 C CA . GLN A 1 112 ? -16.617 -1.627 7.275 1.00 83.25 112 GLN A CA 1
ATOM 867 C C . GLN A 1 112 ? -18.127 -1.694 7.526 1.00 83.25 112 GLN A C 1
ATOM 869 O O . GLN A 1 112 ? -18.749 -0.654 7.734 1.00 83.25 112 GLN A O 1
ATOM 874 N N . SER A 1 113 ? -18.725 -2.892 7.562 1.00 86.62 113 SER A N 1
ATOM 875 C CA . SER A 1 113 ? -20.139 -3.053 7.909 1.00 86.62 113 SER A CA 1
ATOM 876 C C . SER A 1 113 ? -20.448 -2.661 9.364 1.00 86.62 113 SER A C 1
ATOM 878 O O . SER A 1 113 ? -21.573 -2.260 9.670 1.00 86.62 113 SER A O 1
ATOM 880 N N . ARG A 1 114 ? -19.440 -2.709 10.247 1.00 93.19 114 ARG A N 1
ATOM 881 C CA . ARG A 1 114 ? -19.516 -2.303 11.655 1.00 93.19 114 ARG A CA 1
ATOM 882 C C . ARG A 1 114 ? -19.283 -0.808 11.862 1.00 93.19 114 ARG A C 1
ATOM 884 O O . ARG A 1 114 ? -19.394 -0.343 12.989 1.00 93.19 114 ARG A O 1
ATOM 891 N N . ILE A 1 115 ? -18.988 -0.031 10.820 1.00 93.12 115 ILE A N 1
ATOM 892 C CA . ILE A 1 115 ? -18.809 1.423 10.917 1.00 93.12 115 ILE A CA 1
ATOM 893 C C . ILE A 1 115 ? -20.056 2.114 10.364 1.00 93.12 115 ILE A C 1
ATOM 895 O O . ILE A 1 115 ? -20.307 2.137 9.158 1.00 93.12 115 ILE A O 1
ATOM 899 N N . LEU A 1 116 ? -20.850 2.721 11.248 1.00 92.25 116 LEU A N 1
ATOM 900 C CA . LEU A 1 116 ? -22.030 3.477 10.840 1.00 92.25 116 LEU A CA 1
ATOM 901 C C . LEU A 1 116 ? -21.641 4.738 10.070 1.00 92.25 116 LEU A C 1
ATOM 903 O O . LEU A 1 116 ? -20.565 5.319 10.233 1.00 92.25 116 LEU A O 1
ATOM 907 N N . LYS A 1 117 ? -22.592 5.231 9.275 1.00 88.38 117 LYS A N 1
ATOM 908 C CA . LYS A 1 117 ? -22.504 6.561 8.678 1.00 88.38 117 LYS A CA 1
ATOM 909 C C . LYS A 1 117 ? -22.583 7.616 9.788 1.00 88.38 117 LYS A C 1
ATOM 911 O O . LYS A 1 117 ? -23.665 8.020 10.209 1.00 88.38 117 LYS A O 1
ATOM 916 N N . GLY A 1 118 ? -21.414 8.006 10.277 1.00 88.81 118 GLY A N 1
ATOM 917 C CA . GLY A 1 118 ? -21.246 8.926 11.392 1.00 88.81 118 GLY A CA 1
ATOM 918 C C . GLY A 1 118 ? -21.641 10.376 11.118 1.00 88.81 118 GLY A C 1
ATOM 919 O O . GLY A 1 118 ? -22.085 10.735 10.021 1.00 88.81 118 GLY A O 1
ATOM 920 N N . LYS A 1 119 ? -21.416 11.225 12.125 1.00 89.75 119 LYS A N 1
ATOM 921 C CA . LYS A 1 119 ? -21.722 12.660 12.106 1.00 89.75 119 LYS A CA 1
ATOM 922 C C . LYS A 1 119 ? -20.453 13.492 12.258 1.00 89.75 119 LYS A C 1
ATOM 924 O O . LYS A 1 119 ? -19.602 13.192 13.085 1.00 89.75 119 LYS A O 1
ATOM 929 N N . ASN A 1 120 ? -20.331 14.555 11.465 1.00 88.31 120 ASN A N 1
ATOM 930 C CA . ASN A 1 120 ? -19.252 15.533 11.605 1.00 88.31 120 ASN A CA 1
ATOM 931 C C . ASN A 1 120 ? -19.800 16.834 12.196 1.00 88.31 120 ASN A C 1
ATOM 933 O O . ASN A 1 120 ? -20.563 17.550 11.539 1.00 88.31 120 ASN A O 1
ATOM 937 N N . LEU A 1 121 ? -19.400 17.095 13.434 1.00 87.12 121 LEU A N 1
ATOM 938 C CA . LEU A 1 121 ? -19.712 18.269 14.243 1.00 87.12 121 LEU A CA 1
ATOM 939 C C . LEU A 1 121 ? -18.528 19.245 14.325 1.00 87.12 121 LEU A C 1
ATOM 941 O O . LEU A 1 121 ? -18.659 20.319 14.904 1.00 87.12 121 LEU A O 1
ATOM 945 N N . SER A 1 122 ? -17.390 18.911 13.711 1.00 77.69 122 SER A N 1
ATOM 946 C CA . SER A 1 122 ? -16.217 19.776 13.687 1.00 77.69 122 SER A CA 1
ATOM 947 C C . SER A 1 122 ? -16.507 21.093 12.939 1.00 77.69 122 SER A C 1
ATOM 949 O O . SER A 1 122 ? -17.170 21.072 11.892 1.00 77.69 122 SER A O 1
ATOM 951 N N . PRO A 1 123 ? -15.976 22.245 13.405 1.00 62.38 123 PRO A N 1
ATOM 952 C CA . PRO A 1 123 ? -16.255 23.559 12.811 1.00 62.38 123 PRO A CA 1
ATOM 953 C C . PRO A 1 123 ? -15.877 23.682 11.327 1.00 62.38 123 PRO A C 1
ATOM 955 O O . PRO A 1 123 ? -16.455 24.489 10.598 1.00 62.38 123 PRO A O 1
ATOM 958 N N . ILE A 1 124 ? -14.916 22.877 10.859 1.00 56.78 124 ILE A N 1
ATOM 959 C CA . ILE A 1 124 ? -14.459 22.859 9.468 1.00 56.78 124 ILE A CA 1
ATOM 960 C C . ILE A 1 124 ? -14.902 21.568 8.774 1.00 56.78 124 ILE A C 1
ATOM 962 O O . ILE A 1 124 ? -14.456 20.469 9.097 1.00 56.78 124 ILE A O 1
ATOM 966 N N . LYS A 1 125 ? -15.731 21.721 7.735 1.00 58.72 125 LYS A N 1
ATOM 967 C CA . LYS A 1 125 ? -16.240 20.633 6.886 1.00 58.72 125 LYS A CA 1
ATOM 968 C C . LYS A 1 125 ? -15.400 20.489 5.608 1.00 58.72 125 LYS A C 1
ATOM 970 O O . LYS A 1 125 ? -15.876 20.800 4.517 1.00 58.72 125 LYS A O 1
ATOM 975 N N . LEU A 1 126 ? -14.134 20.085 5.726 1.00 47.19 126 LEU A N 1
ATOM 976 C CA . LEU A 1 126 ? -13.296 19.753 4.562 1.00 47.19 126 LEU A CA 1
ATOM 977 C C . LEU A 1 126 ? -13.590 18.307 4.127 1.00 47.19 126 LEU A C 1
ATOM 979 O O . LEU A 1 126 ? -13.298 17.373 4.864 1.00 47.19 126 LEU A O 1
ATOM 983 N N . ASN A 1 127 ? -14.184 18.126 2.941 1.00 45.69 127 ASN A N 1
ATOM 984 C CA . ASN A 1 127 ? -14.695 16.836 2.462 1.00 45.69 127 ASN A CA 1
ATOM 985 C C . ASN A 1 127 ? -14.109 16.472 1.090 1.00 45.69 127 ASN A C 1
ATOM 987 O O . ASN A 1 127 ? -14.408 17.156 0.113 1.00 45.69 127 ASN A O 1
ATOM 991 N N . PHE A 1 128 ? -13.392 15.348 0.988 1.00 43.56 128 PHE A N 1
ATOM 992 C CA . PHE A 1 128 ? -13.124 14.711 -0.313 1.00 43.56 128 PHE A CA 1
ATOM 993 C C . PHE A 1 128 ? -13.440 13.200 -0.362 1.00 43.56 128 PHE A C 1
ATOM 995 O O . PHE A 1 128 ? -13.659 12.699 -1.460 1.00 43.56 128 PHE A O 1
ATOM 1002 N N . ILE A 1 129 ? -13.533 12.483 0.777 1.00 51.62 129 ILE A N 1
ATOM 1003 C CA . ILE A 1 129 ? -13.747 11.012 0.804 1.00 51.62 129 ILE A CA 1
ATOM 1004 C C . ILE A 1 129 ? -14.869 10.574 1.774 1.00 51.62 129 ILE A C 1
ATOM 1006 O O . ILE A 1 129 ? -15.801 9.897 1.350 1.00 51.62 129 ILE A O 1
ATOM 1010 N N . SER A 1 130 ? -14.848 10.985 3.050 1.00 59.56 130 SER A N 1
ATOM 1011 C CA . SER A 1 130 ? -15.929 10.739 4.029 1.00 59.56 130 SER A CA 1
ATOM 1012 C C . SER A 1 130 ? -16.062 11.927 4.991 1.00 59.56 130 SER A C 1
ATOM 1014 O O . SER A 1 130 ? -15.036 12.478 5.393 1.00 59.56 130 SER A O 1
ATOM 1016 N N . PRO A 1 131 ? -17.285 12.346 5.385 1.00 70.94 131 PRO A N 1
ATOM 1017 C CA . PRO A 1 131 ? -17.470 13.495 6.271 1.00 70.94 131 PRO A CA 1
ATOM 1018 C C . PRO A 1 131 ? -16.880 13.274 7.667 1.00 70.94 131 PRO A C 1
ATOM 1020 O O . PRO A 1 131 ? -16.517 14.248 8.313 1.00 70.94 131 PRO A O 1
ATOM 1023 N N . VAL A 1 132 ? -16.765 12.026 8.125 1.00 80.88 132 VAL A N 1
ATOM 1024 C CA . VAL A 1 132 ? -16.227 11.664 9.450 1.00 80.88 132 VAL A CA 1
ATOM 1025 C C . VAL A 1 132 ? -14.820 11.087 9.397 1.00 80.88 132 VAL A C 1
ATOM 1027 O O . VAL A 1 132 ? -14.342 10.566 10.400 1.00 80.88 132 VAL A O 1
ATOM 1030 N N . MET A 1 133 ? -14.160 11.177 8.238 1.00 82.12 133 MET A N 1
ATOM 1031 C CA . MET A 1 133 ? -12.809 10.662 8.069 1.00 82.12 133 MET A CA 1
ATOM 1032 C C . MET A 1 133 ? -11.882 11.257 9.126 1.00 82.12 133 MET A C 1
ATOM 1034 O O . MET A 1 133 ? -11.851 12.477 9.341 1.00 82.12 133 MET A O 1
ATOM 1038 N N . ASP A 1 134 ? -11.130 10.384 9.779 1.00 84.81 134 ASP A N 1
ATOM 1039 C CA . ASP A 1 134 ? -10.134 10.802 10.743 1.00 84.81 134 ASP A CA 1
ATOM 1040 C C . ASP A 1 134 ? -8.941 11.441 10.023 1.00 84.81 134 ASP A C 1
ATOM 1042 O O . ASP A 1 134 ? -8.269 10.829 9.193 1.00 84.81 134 ASP A O 1
ATOM 1046 N N . THR A 1 135 ? -8.713 12.713 10.323 1.00 78.06 135 THR A N 1
ATOM 1047 C CA . THR A 1 135 ? -7.626 13.517 9.749 1.00 78.06 135 THR A CA 1
ATOM 1048 C C . THR A 1 135 ? -6.463 13.678 10.722 1.00 78.06 135 THR A C 1
ATOM 1050 O O . THR A 1 135 ? -5.450 14.266 10.357 1.00 78.06 135 THR A O 1
ATOM 1053 N N . VAL A 1 136 ? -6.624 13.203 11.957 1.00 81.69 136 VAL A N 1
ATOM 1054 C CA . VAL A 1 136 ? -5.622 13.268 13.022 1.00 81.69 136 VAL A CA 1
ATOM 1055 C C . VAL A 1 136 ? -4.998 11.882 13.176 1.00 81.69 136 VAL A C 1
ATOM 1057 O O . VAL A 1 136 ? -3.794 11.740 12.986 1.00 81.69 136 VAL A O 1
ATOM 1060 N N . GLY A 1 137 ? -5.832 10.861 13.376 1.00 87.06 137 GLY A N 1
ATOM 1061 C CA . GLY A 1 137 ? -5.469 9.470 13.659 1.00 87.06 137 GLY A CA 1
ATOM 1062 C C . GLY A 1 137 ? -5.954 8.997 15.033 1.00 87.06 137 GLY A C 1
ATOM 1063 O O . GLY A 1 137 ? -6.029 7.795 15.264 1.00 87.06 137 GLY A O 1
ATOM 1064 N N . HIS A 1 138 ? -6.326 9.925 15.919 1.00 92.12 138 HIS A N 1
ATOM 1065 C CA . HIS A 1 138 ? -6.640 9.656 17.322 1.00 92.12 138 HIS A CA 1
ATOM 1066 C C . HIS A 1 138 ? -7.914 8.819 17.513 1.00 92.12 138 HIS A C 1
ATOM 1068 O O . HIS A 1 138 ? -7.895 7.824 18.233 1.00 92.12 138 HIS A O 1
ATOM 1074 N N . GLY A 1 139 ? -8.997 9.131 16.803 1.00 95.12 139 GLY A N 1
ATOM 1075 C CA . GLY A 1 139 ? -10.248 8.381 16.917 1.00 95.12 139 GLY A CA 1
ATOM 1076 C C . GLY A 1 139 ? -10.168 7.009 16.243 1.00 95.12 139 GLY A C 1
ATOM 1077 O O . GLY A 1 139 ? -10.769 6.046 16.719 1.00 95.12 139 GLY A O 1
ATOM 1078 N N . THR A 1 140 ? -9.361 6.883 15.185 1.00 95.25 140 THR A N 1
ATOM 1079 C CA . THR A 1 140 ? -9.041 5.586 14.562 1.00 95.25 140 THR A CA 1
ATOM 1080 C C . THR A 1 140 ? -8.238 4.698 15.513 1.00 95.25 140 THR A C 1
ATOM 1082 O O . THR A 1 140 ? -8.548 3.515 15.643 1.00 95.25 140 THR A O 1
ATOM 1085 N N . PHE A 1 141 ? -7.280 5.281 16.237 1.00 96.56 141 PHE A N 1
ATOM 1086 C CA . PHE A 1 141 ? -6.490 4.592 17.254 1.00 96.56 141 PHE A CA 1
ATOM 1087 C C . PHE A 1 141 ? -7.371 4.061 18.396 1.00 96.56 141 PHE A C 1
ATOM 1089 O O . PHE A 1 141 ? -7.282 2.893 18.770 1.00 96.56 141 PHE A O 1
ATOM 1096 N N . ILE A 1 142 ? -8.285 4.887 18.908 1.00 97.62 142 ILE A N 1
ATOM 1097 C CA . ILE A 1 142 ? -9.259 4.499 19.944 1.00 97.62 142 ILE A CA 1
ATOM 1098 C C . ILE A 1 142 ? -10.141 3.345 19.461 1.00 97.62 142 ILE A C 1
ATOM 1100 O O . ILE A 1 142 ? -10.322 2.354 20.168 1.00 97.62 142 ILE A O 1
ATOM 1104 N N . ALA A 1 143 ? -10.673 3.444 18.242 1.00 97.69 143 ALA A N 1
ATOM 1105 C CA . ALA A 1 143 ? -11.529 2.403 17.687 1.00 97.69 143 ALA A CA 1
ATOM 1106 C C . ALA A 1 143 ? -10.793 1.074 17.466 1.00 97.69 143 ALA A C 1
ATOM 1108 O O . ALA A 1 143 ? -11.401 0.016 17.625 1.00 97.69 143 ALA A O 1
ATOM 1109 N N . GLY A 1 144 ? -9.496 1.117 17.146 1.00 97.06 144 GLY A N 1
ATOM 1110 C CA . GLY A 1 144 ? -8.662 -0.078 17.048 1.00 97.06 144 GLY A CA 1
ATOM 1111 C C . GLY A 1 144 ? -8.579 -0.853 18.364 1.00 97.06 144 GLY A C 1
ATOM 1112 O O . GLY A 1 144 ? -8.905 -2.038 18.377 1.00 97.06 144 GLY A O 1
ATOM 1113 N N . ILE A 1 145 ? -8.272 -0.174 19.477 1.00 98.38 145 ILE A N 1
ATOM 1114 C CA . ILE A 1 145 ? -8.223 -0.795 20.817 1.00 98.38 145 ILE A CA 1
ATOM 1115 C C . ILE A 1 145 ? -9.583 -1.406 21.170 1.00 98.38 145 ILE A C 1
ATOM 1117 O O . ILE A 1 145 ? -9.664 -2.544 21.635 1.00 98.38 145 ILE A O 1
ATOM 1121 N N . ILE A 1 146 ? -10.668 -0.670 20.913 1.00 98.62 146 ILE A N 1
ATOM 1122 C CA . ILE A 1 146 ? -12.017 -1.126 21.258 1.00 98.62 146 ILE A CA 1
ATOM 1123 C C . ILE A 1 146 ? -12.431 -2.333 20.415 1.00 98.62 146 ILE A C 1
ATOM 1125 O O . ILE A 1 146 ? -13.043 -3.244 20.958 1.00 98.62 146 ILE A O 1
ATOM 1129 N N . GLY A 1 147 ? -12.166 -2.357 19.106 1.00 96.31 147 GLY A N 1
ATOM 1130 C CA . GLY A 1 147 ? -12.853 -3.307 18.227 1.00 96.31 147 GLY A CA 1
ATOM 1131 C C . GLY A 1 147 ? -12.243 -3.523 16.847 1.00 96.31 147 GLY A C 1
ATOM 1132 O O . GLY A 1 147 ? -13.005 -3.768 15.899 1.00 96.31 147 GLY A O 1
ATOM 1133 N N . ALA A 1 148 ? -10.911 -3.457 16.718 1.00 94.25 148 ALA A N 1
ATOM 1134 C CA . ALA A 1 148 ? -10.209 -4.101 15.604 1.00 94.25 148 ALA A CA 1
ATOM 1135 C C . ALA A 1 148 ? -10.617 -5.583 15.494 1.00 94.25 148 ALA A C 1
ATOM 1137 O O . ALA A 1 148 ? -10.957 -6.227 16.493 1.00 94.25 148 ALA A O 1
ATOM 1138 N N . THR A 1 149 ? -10.701 -6.098 14.269 1.00 88.69 149 THR A N 1
ATOM 1139 C CA . THR A 1 149 ? -11.281 -7.415 13.996 1.00 88.69 149 THR A CA 1
ATOM 1140 C C . THR A 1 149 ? -10.256 -8.492 14.297 1.00 88.69 149 THR A C 1
ATOM 1142 O O . THR A 1 149 ? -9.290 -8.640 13.571 1.00 88.69 149 THR A O 1
ATOM 1145 N N . ARG A 1 150 ? -10.509 -9.292 15.331 1.00 86.00 150 ARG A N 1
ATOM 1146 C CA . ARG A 1 150 ? -9.601 -10.369 15.723 1.00 86.00 150 ARG A CA 1
ATOM 1147 C C . ARG A 1 150 ? -9.565 -11.507 14.695 1.00 86.00 150 ARG A C 1
ATOM 1149 O O . ARG A 1 150 ? -10.619 -12.022 14.314 1.00 86.00 150 ARG A O 1
ATOM 1156 N N . GLY A 1 151 ? -8.365 -11.960 14.351 1.00 74.06 151 GLY A N 1
ATOM 1157 C CA . GLY A 1 151 ? -8.095 -13.157 13.553 1.00 74.06 151 GLY A CA 1
ATOM 1158 C C . GLY A 1 151 ? -8.408 -13.007 12.065 1.00 74.06 151 GLY A C 1
ATOM 1159 O O . GLY A 1 151 ? -8.659 -14.007 11.391 1.00 74.06 151 GLY A O 1
ATOM 1160 N N . ASN A 1 152 ? -8.441 -11.779 11.543 1.00 66.38 152 ASN A N 1
ATOM 1161 C CA . ASN A 1 152 ? -8.655 -11.521 10.113 1.00 66.38 152 ASN A CA 1
ATOM 1162 C C . ASN A 1 152 ? -7.333 -11.498 9.317 1.00 66.38 152 ASN A C 1
ATOM 1164 O O . ASN A 1 152 ? -7.369 -11.349 8.093 1.00 66.38 152 ASN A O 1
ATOM 1168 N N . GLY A 1 153 ? -6.188 -11.645 9.998 1.00 64.62 153 GLY A N 1
ATOM 1169 C CA . GLY A 1 153 ? -4.859 -11.613 9.387 1.00 64.62 153 GLY A CA 1
ATOM 1170 C C . GLY A 1 153 ? -4.376 -10.199 9.058 1.00 64.62 153 GLY A C 1
ATOM 1171 O O . GLY A 1 153 ? -3.444 -10.031 8.272 1.00 64.62 153 GLY A O 1
ATOM 1172 N N . VAL A 1 154 ? -4.992 -9.174 9.647 1.00 68.31 154 VAL A N 1
ATOM 1173 C CA . VAL A 1 154 ? -4.687 -7.762 9.436 1.00 68.31 154 VAL A CA 1
ATOM 1174 C C . VAL A 1 154 ? -4.434 -7.091 10.784 1.00 68.31 154 VAL A C 1
ATOM 1176 O O . VAL A 1 154 ? -5.084 -7.410 11.759 1.00 68.31 154 VAL A O 1
ATOM 1179 N N . GLY A 1 155 ? -3.480 -6.156 10.837 1.00 78.19 155 GLY A N 1
ATOM 1180 C CA . GLY A 1 155 ? -3.323 -5.242 11.971 1.00 78.19 155 GLY A CA 1
ATOM 1181 C C . GLY A 1 155 ? -3.250 -5.926 13.344 1.00 78.19 155 GLY A C 1
ATOM 1182 O O . GLY A 1 155 ? -2.343 -6.723 13.583 1.00 78.19 155 GLY A O 1
ATOM 1183 N N . ILE A 1 156 ? -4.152 -5.543 14.245 1.00 87.69 156 ILE A N 1
ATOM 1184 C CA . ILE A 1 156 ? -4.181 -5.881 15.674 1.00 87.69 156 ILE A CA 1
ATOM 1185 C C . ILE A 1 156 ? -5.521 -6.519 16.079 1.00 87.69 156 ILE A C 1
ATOM 1187 O O . ILE A 1 156 ? -6.525 -6.397 15.387 1.00 87.69 156 ILE A O 1
ATOM 1191 N N . ALA A 1 157 ? -5.583 -7.106 17.275 1.00 90.62 157 ALA A N 1
ATOM 1192 C CA . ALA A 1 157 ? -6.836 -7.566 17.868 1.00 90.62 157 ALA A CA 1
ATOM 1193 C C . ALA A 1 157 ? -7.436 -6.494 18.796 1.00 90.62 157 ALA A C 1
ATOM 1195 O O . ALA A 1 157 ? -6.742 -5.951 19.656 1.00 90.62 157 ALA A O 1
ATOM 1196 N N . GLY A 1 158 ? -8.732 -6.200 18.660 1.00 95.31 158 GLY A N 1
ATOM 1197 C CA . GLY A 1 158 ? -9.462 -5.321 19.581 1.00 95.31 158 GLY A CA 1
ATOM 1198 C C . GLY A 1 158 ? -10.085 -6.076 20.761 1.00 95.31 158 GLY A C 1
ATOM 1199 O O . GLY A 1 158 ? -10.290 -7.291 20.703 1.00 95.31 158 GLY A O 1
ATOM 1200 N N . MET A 1 159 ? -10.459 -5.349 21.816 1.00 96.81 159 MET A N 1
ATOM 1201 C CA . MET A 1 159 ? -11.131 -5.927 22.990 1.00 96.81 159 MET A CA 1
ATOM 1202 C C . MET A 1 159 ? -12.503 -6.533 22.658 1.00 96.81 159 MET A C 1
ATOM 1204 O O . MET A 1 159 ? -12.801 -7.672 22.998 1.00 96.81 159 MET A O 1
ATOM 1208 N N . ALA A 1 160 ? -13.342 -5.785 21.947 1.00 97.19 160 ALA A N 1
ATOM 1209 C CA . ALA A 1 160 ? -14.719 -6.130 21.622 1.00 97.19 160 ALA A CA 1
ATOM 1210 C C . ALA A 1 160 ? -14.924 -6.134 20.089 1.00 97.19 160 ALA A C 1
ATOM 1212 O O . ALA A 1 160 ? -15.542 -5.223 19.531 1.00 97.19 160 ALA A O 1
ATOM 1213 N N . PRO A 1 161 ? -14.413 -7.145 19.357 1.00 94.25 161 PRO A N 1
ATOM 1214 C CA . PRO A 1 161 ? -14.390 -7.145 17.888 1.00 94.25 161 PRO A CA 1
ATOM 1215 C C . PRO A 1 161 ? -15.782 -7.205 17.223 1.00 94.25 161 PRO A C 1
ATOM 1217 O O . PRO A 1 161 ? -15.898 -7.001 16.016 1.00 94.25 161 PRO A O 1
ATOM 1220 N N . GLY A 1 162 ? -16.845 -7.471 17.987 1.00 95.38 162 GLY A N 1
ATOM 1221 C CA . GLY A 1 162 ? -18.236 -7.525 17.529 1.00 95.38 162 GLY A CA 1
ATOM 1222 C C . GLY A 1 162 ? -19.002 -6.200 17.622 1.00 95.38 162 GLY A C 1
ATOM 1223 O O . GLY A 1 162 ? -20.137 -6.131 17.144 1.00 95.38 162 GLY A O 1
ATOM 1224 N N . VAL A 1 163 ? -18.425 -5.143 18.207 1.00 98.38 163 VAL A N 1
ATOM 1225 C CA . VAL A 1 163 ? -19.127 -3.857 18.350 1.00 98.38 163 VAL A CA 1
ATOM 1226 C C . VAL A 1 163 ? -19.368 -3.174 17.009 1.00 98.38 163 VAL A C 1
ATOM 1228 O O . VAL A 1 163 ? -18.617 -3.339 16.044 1.00 98.38 163 VAL A O 1
ATOM 1231 N N . THR A 1 164 ? -20.403 -2.337 16.976 1.00 98.38 164 THR A N 1
ATOM 1232 C CA . THR A 1 164 ? -20.661 -1.392 15.886 1.00 98.38 164 THR A CA 1
ATOM 1233 C C . THR A 1 164 ? -20.247 0.019 16.311 1.00 98.38 164 THR A C 1
ATOM 1235 O O . THR A 1 164 ? -20.684 0.512 17.348 1.00 98.38 164 THR A O 1
ATOM 1238 N N . PHE A 1 165 ? -19.444 0.709 15.507 1.00 97.94 165 PHE A N 1
ATOM 1239 C CA . PHE A 1 165 ? -18.975 2.064 15.780 1.00 97.94 165 PHE A CA 1
ATOM 1240 C C . PHE A 1 165 ? -19.906 3.131 15.202 1.00 97.94 165 PHE A C 1
ATOM 1242 O O . PHE A 1 165 ? -20.272 3.094 14.025 1.00 97.94 165 PHE A O 1
ATOM 1249 N N . ALA A 1 166 ? -20.219 4.139 16.013 1.00 97.50 166 ALA A N 1
ATOM 1250 C CA . ALA A 1 166 ? -20.796 5.406 15.583 1.00 97.50 166 ALA A CA 1
ATOM 1251 C C . ALA A 1 166 ? -19.711 6.498 15.637 1.00 97.50 166 ALA A C 1
ATOM 1253 O O . ALA A 1 166 ? -19.448 7.045 16.710 1.00 97.50 166 ALA A O 1
ATOM 1254 N N . PRO A 1 167 ? -19.052 6.819 14.508 1.00 95.19 167 PRO A N 1
ATOM 1255 C CA . PRO A 1 167 ? -18.019 7.846 14.496 1.00 95.19 167 PRO A CA 1
ATOM 1256 C C . PRO A 1 167 ? -18.631 9.247 14.548 1.00 95.19 167 PRO A C 1
ATOM 1258 O O . PRO A 1 167 ? -19.399 9.646 13.671 1.00 95.19 167 PRO A O 1
ATOM 1261 N N . ILE A 1 168 ? -18.283 10.013 15.576 1.00 94.50 168 ILE A N 1
ATOM 1262 C CA . ILE A 1 168 ? -18.810 11.352 15.833 1.00 94.50 168 ILE A CA 1
ATOM 1263 C C . ILE A 1 168 ? -17.614 12.301 15.897 1.00 94.50 168 ILE A C 1
ATOM 1265 O O . ILE A 1 168 ? -16.920 12.413 16.900 1.00 94.50 168 ILE A O 1
ATOM 1269 N N . LYS A 1 169 ? -17.329 12.946 14.764 1.00 91.06 169 LYS A N 1
ATOM 1270 C CA . LYS A 1 169 ? -16.154 13.804 14.593 1.00 91.06 169 LYS A CA 1
ATOM 1271 C C . LYS A 1 169 ? -16.418 15.189 15.184 1.00 91.06 169 LYS A C 1
ATOM 1273 O O . LYS A 1 169 ? -17.146 15.972 14.576 1.00 91.06 169 LYS A O 1
ATOM 1278 N N . CYS A 1 170 ? -15.796 15.507 16.311 1.00 88.25 170 CYS A N 1
ATOM 1279 C CA . CYS A 1 170 ? -15.926 16.774 17.035 1.00 88.25 170 CYS A CA 1
ATOM 1280 C C . CYS A 1 170 ? -14.737 17.716 16.800 1.00 88.25 170 CYS A C 1
ATOM 1282 O O . CYS A 1 170 ? -14.914 18.934 16.787 1.00 88.25 170 CYS A O 1
ATOM 1284 N N . PHE A 1 171 ? -13.544 17.185 16.511 1.00 81.62 171 PHE A N 1
ATOM 1285 C CA . PHE A 1 171 ? -12.348 18.000 16.273 1.00 81.62 171 PHE A CA 1
ATOM 1286 C C . PHE A 1 171 ? -11.506 17.549 15.069 1.00 81.62 171 PHE A C 1
ATOM 1288 O O . PHE A 1 171 ? -11.738 16.511 14.444 1.00 81.62 171 PHE A O 1
ATOM 1295 N N . ASN A 1 172 ? -10.558 18.399 14.681 1.00 73.12 172 ASN A N 1
ATOM 1296 C CA . ASN A 1 172 ? -9.550 18.147 13.651 1.00 73.12 172 ASN A CA 1
ATOM 1297 C C . ASN A 1 172 ? -8.204 18.774 14.072 1.00 73.12 172 ASN A C 1
ATOM 1299 O O . ASN A 1 172 ? -8.130 19.414 15.116 1.00 73.12 172 ASN A O 1
ATOM 1303 N N . SER A 1 173 ? -7.153 18.626 13.258 1.00 61.09 173 SER A N 1
ATOM 1304 C CA . SER A 1 173 ? -5.796 19.120 13.564 1.00 61.09 173 SER A CA 1
ATOM 1305 C C . SER A 1 173 ? -5.670 20.645 13.697 1.00 61.09 173 SER A C 1
ATOM 1307 O O . SER A 1 173 ? -4.615 21.142 14.074 1.00 61.09 173 SER A O 1
ATOM 1309 N N . LEU A 1 174 ? -6.720 21.400 13.367 1.00 44.81 174 LEU A N 1
ATOM 1310 C CA . LEU A 1 174 ? -6.738 22.859 13.388 1.00 44.81 174 LEU A CA 1
ATOM 1311 C C . LEU A 1 174 ? -7.734 23.432 14.413 1.00 44.81 174 LEU A C 1
ATOM 1313 O O . LEU A 1 174 ? -7.547 24.568 14.841 1.00 44.81 174 LEU A O 1
ATOM 1317 N N . PHE A 1 175 ? -8.795 22.697 14.784 1.00 59.56 175 PHE A N 1
ATOM 1318 C CA . PHE A 1 175 ? -9.888 23.208 15.629 1.00 59.56 175 PHE A CA 1
ATOM 1319 C C . PHE A 1 175 ? -10.582 22.115 16.461 1.00 59.56 175 PHE A C 1
ATOM 1321 O O . PHE A 1 175 ? -10.929 21.054 15.935 1.00 59.56 175 PHE A O 1
ATOM 1328 N N . SER A 1 176 ? -10.903 22.450 17.715 1.00 67.88 176 SER A N 1
ATOM 1329 C CA . SER A 1 176 ? -11.818 21.732 18.618 1.00 67.88 176 SER A CA 1
ATOM 1330 C C . SER A 1 176 ? -12.711 22.742 19.351 1.00 67.88 176 SER A C 1
ATOM 1332 O O . SER A 1 176 ? -12.262 23.860 19.613 1.00 67.88 176 SER A O 1
ATOM 1334 N N . THR A 1 177 ? -13.960 22.387 19.671 1.00 73.75 177 THR A N 1
ATOM 1335 C CA . THR A 1 177 ? -14.842 23.204 20.526 1.00 73.75 177 THR A CA 1
ATOM 1336 C C . THR A 1 177 ? -15.612 22.330 21.523 1.00 73.75 177 THR A C 1
ATOM 1338 O O . THR A 1 177 ? -16.102 21.269 21.132 1.00 73.75 177 THR A O 1
ATOM 1341 N N . PRO A 1 178 ? -15.809 22.782 22.780 1.00 80.19 178 PRO A N 1
ATOM 1342 C CA . PRO A 1 178 ? -16.631 22.055 23.753 1.00 80.19 178 PRO A CA 1
ATOM 1343 C C . PRO A 1 178 ? -18.072 21.821 23.280 1.00 80.19 178 PRO A C 1
ATOM 1345 O O . PRO A 1 178 ? -18.652 20.779 23.562 1.00 80.19 178 PRO A O 1
ATOM 1348 N N . ASP A 1 179 ? -18.647 22.759 22.518 1.00 84.50 179 ASP A N 1
ATOM 1349 C CA . ASP A 1 179 ? -20.004 22.616 21.972 1.00 84.50 179 ASP A CA 1
ATOM 1350 C C . ASP A 1 179 ? -20.121 21.426 21.000 1.00 84.50 179 ASP A C 1
ATOM 1352 O O . ASP A 1 179 ? -21.138 20.740 20.999 1.00 84.50 179 ASP A O 1
ATOM 1356 N N . ALA A 1 180 ? -19.082 21.137 20.203 1.00 87.56 180 ALA A N 1
ATOM 1357 C CA . ALA A 1 180 ? -19.107 20.000 19.283 1.00 87.56 180 ALA A CA 1
ATOM 1358 C C . ALA A 1 180 ? -19.092 18.659 20.030 1.00 87.56 180 ALA A C 1
ATOM 1360 O O . ALA A 1 180 ? -19.751 17.714 19.602 1.00 87.56 180 ALA A O 1
ATOM 1361 N N . GLU A 1 181 ? -18.352 18.569 21.137 1.00 89.56 181 GLU A N 1
ATOM 1362 C CA . GLU A 1 181 ? -18.330 17.391 22.011 1.00 89.56 181 GLU A CA 1
ATOM 1363 C C . GLU A 1 181 ? -19.672 17.217 22.741 1.00 89.56 181 GLU A C 1
ATOM 1365 O O . GLU A 1 181 ? -20.231 16.122 22.726 1.00 89.56 181 GLU A O 1
ATOM 1370 N N . ILE A 1 182 ? -20.260 18.306 23.257 1.00 93.19 182 ILE A N 1
ATOM 1371 C CA . ILE A 1 182 ? -21.609 18.318 23.856 1.00 93.19 182 ILE A CA 1
ATOM 1372 C C . ILE A 1 182 ? -22.659 17.801 22.864 1.00 93.19 182 ILE A C 1
ATOM 1374 O O . ILE A 1 182 ? -23.409 16.874 23.175 1.00 93.19 182 ILE A O 1
ATOM 1378 N N . ASP A 1 183 ? -22.700 18.364 21.654 1.00 93.06 183 ASP A N 1
ATOM 1379 C CA . ASP A 1 183 ? -23.609 17.921 20.590 1.00 93.06 183 ASP A CA 1
ATOM 1380 C C . ASP A 1 183 ? -23.327 16.469 20.171 1.00 93.06 183 ASP A C 1
ATOM 1382 O O . ASP A 1 183 ? -24.236 15.742 19.758 1.00 93.06 183 ASP A O 1
ATOM 1386 N N . GLY A 1 184 ? -22.069 16.038 20.279 1.00 95.00 184 GLY A N 1
ATOM 1387 C CA . GLY A 1 184 ? -21.639 14.677 19.994 1.00 95.00 184 GLY A CA 1
ATOM 1388 C C . GLY A 1 184 ? -22.185 13.665 20.994 1.00 95.00 184 GLY A C 1
ATOM 1389 O O . GLY A 1 184 ? -22.678 12.617 20.580 1.00 95.00 184 GLY A O 1
ATOM 1390 N N . ILE A 1 185 ? -22.183 14.004 22.285 1.00 97.12 185 ILE A N 1
ATOM 1391 C CA . ILE A 1 185 ? -22.772 13.181 23.349 1.00 97.12 185 ILE A CA 1
ATOM 1392 C C . ILE A 1 185 ? -24.276 12.995 23.109 1.00 97.12 185 ILE A C 1
ATOM 1394 O O . ILE A 1 185 ? -24.758 11.863 23.127 1.00 97.12 185 ILE A O 1
ATOM 1398 N N . TYR A 1 186 ? -25.009 14.071 22.795 1.00 98.19 186 TYR A N 1
ATOM 1399 C CA . TYR A 1 186 ? -26.430 13.967 22.436 1.00 98.19 186 TYR A CA 1
ATOM 1400 C C . TYR A 1 186 ? -26.646 13.112 21.182 1.00 98.19 186 TYR A C 1
ATOM 1402 O O . TYR A 1 186 ? -27.497 12.225 21.180 1.00 98.19 186 TYR A O 1
ATOM 1410 N N . ALA A 1 187 ? -25.853 13.321 20.125 1.00 97.00 187 ALA A N 1
ATOM 1411 C CA . ALA A 1 187 ? -25.971 12.540 18.895 1.00 97.00 187 ALA A CA 1
ATOM 1412 C C . ALA A 1 187 ? -25.712 11.041 19.129 1.00 97.00 187 ALA A C 1
ATOM 1414 O O . ALA A 1 187 ? -26.411 10.203 18.555 1.00 97.00 187 ALA A O 1
ATOM 1415 N N . ALA A 1 188 ? -24.742 10.689 19.980 1.00 97.94 188 ALA A N 1
ATOM 1416 C CA . ALA A 1 188 ? -24.428 9.300 20.305 1.00 97.94 188 ALA A CA 1
ATOM 1417 C C . ALA A 1 188 ? -25.654 8.548 20.842 1.00 97.94 188 ALA A C 1
ATOM 1419 O O . ALA A 1 188 ? -25.934 7.437 20.393 1.00 97.94 188 ALA A O 1
ATOM 1420 N N . VAL A 1 189 ? -26.427 9.161 21.742 1.00 97.69 189 VAL A N 1
ATOM 1421 C CA . VAL A 1 189 ? -27.641 8.535 22.286 1.00 97.69 189 VAL A CA 1
ATOM 1422 C C . VAL A 1 189 ? -28.854 8.695 21.372 1.00 97.69 189 VAL A C 1
ATOM 1424 O O . VAL A 1 189 ? -29.485 7.698 21.029 1.00 97.69 189 VAL A O 1
ATOM 1427 N N . ASP A 1 190 ? -29.165 9.911 20.924 1.00 97.62 190 ASP A N 1
ATOM 1428 C CA . ASP A 1 190 ? -30.442 10.206 20.264 1.00 97.62 190 ASP A CA 1
ATOM 1429 C C . ASP A 1 190 ? -30.479 9.752 18.797 1.00 97.62 190 ASP A C 1
ATOM 1431 O O . ASP A 1 190 ? -31.534 9.363 18.294 1.00 97.62 190 ASP A O 1
ATOM 1435 N N . GLU A 1 191 ? -29.342 9.793 18.094 1.00 97.19 191 GLU A N 1
ATOM 1436 C CA . GLU A 1 191 ? -29.265 9.440 16.668 1.00 97.19 191 GLU A CA 1
ATOM 1437 C C . GLU A 1 191 ? -28.709 8.033 16.450 1.00 97.19 191 GLU A C 1
ATOM 1439 O O . GLU A 1 191 ? -29.169 7.310 15.561 1.00 97.19 191 GLU A O 1
ATOM 1444 N N . TYR A 1 192 ? -27.721 7.636 17.253 1.00 97.38 192 TYR A N 1
ATOM 1445 C CA . TYR A 1 192 ? -27.011 6.374 17.060 1.00 97.38 192 TYR A CA 1
ATOM 1446 C C . TYR A 1 192 ? -27.404 5.283 18.053 1.00 97.38 192 TYR A C 1
ATOM 1448 O O . TYR A 1 192 ? -27.128 4.113 17.773 1.00 97.38 192 TYR A O 1
ATOM 1456 N N . ASN A 1 193 ? -28.116 5.611 19.138 1.00 97.25 193 ASN A N 1
ATOM 1457 C CA . ASN A 1 193 ? -28.486 4.666 20.195 1.00 97.25 193 ASN A CA 1
ATOM 1458 C C . ASN A 1 193 ? -27.257 3.899 20.719 1.00 97.25 193 ASN A C 1
ATOM 1460 O O . ASN A 1 193 ? -27.248 2.666 20.776 1.00 97.25 193 ASN A O 1
ATOM 1464 N N . CYS A 1 194 ? -26.179 4.634 20.998 1.00 98.50 194 CYS A N 1
ATOM 1465 C CA . CYS A 1 194 ? -24.951 4.085 21.554 1.00 98.50 194 CYS A CA 1
ATOM 1466 C C . CYS A 1 194 ? -25.177 3.617 22.993 1.00 98.50 194 CYS A C 1
ATOM 1468 O O . CYS A 1 194 ? -25.677 4.368 23.825 1.00 98.50 194 CYS A O 1
ATOM 1470 N N . GLY A 1 195 ? -24.775 2.378 23.284 1.00 98.38 195 GLY A N 1
ATOM 1471 C CA . GLY A 1 195 ? -24.791 1.822 24.639 1.00 98.38 195 GLY A CA 1
ATOM 1472 C C . GLY A 1 195 ? -23.534 2.167 25.440 1.00 98.38 195 GLY A C 1
ATOM 1473 O O . GLY A 1 195 ? -23.557 2.088 26.667 1.00 98.38 195 GLY A O 1
ATOM 1474 N N . VAL A 1 196 ? -22.460 2.557 24.750 1.00 98.88 196 VAL A N 1
ATOM 1475 C CA . VAL A 1 196 ? -21.181 2.996 25.323 1.00 98.88 196 VAL A CA 1
ATOM 1476 C C . VAL A 1 196 ? -20.711 4.242 24.570 1.00 98.88 196 VAL A C 1
ATOM 1478 O O . VAL A 1 196 ? -20.835 4.306 23.344 1.00 98.88 196 VAL A O 1
ATOM 1481 N N . ILE A 1 197 ? -20.179 5.233 25.282 1.00 98.75 197 ILE A N 1
ATOM 1482 C CA . ILE A 1 197 ? -19.606 6.459 24.715 1.00 98.75 197 ILE A CA 1
ATOM 1483 C C . ILE A 1 197 ? -18.187 6.620 25.260 1.00 98.75 197 ILE A C 1
ATOM 1485 O O . ILE A 1 197 ? -17.999 6.720 26.472 1.00 98.75 197 ILE A O 1
ATOM 1489 N N . ASN A 1 198 ? -17.210 6.673 24.355 1.00 98.56 198 ASN A N 1
ATOM 1490 C CA . ASN A 1 198 ? -15.815 6.949 24.684 1.00 98.56 198 ASN A CA 1
ATOM 1491 C C . ASN A 1 198 ? -15.503 8.428 24.403 1.00 98.56 198 ASN A C 1
ATOM 1493 O O . ASN A 1 198 ? -15.579 8.859 23.247 1.00 98.56 198 ASN A O 1
ATOM 1497 N N . LEU A 1 199 ? -15.111 9.172 25.441 1.00 95.19 199 LEU A N 1
ATOM 1498 C CA . LEU A 1 199 ? -14.718 10.584 25.389 1.00 95.19 199 LEU A CA 1
ATOM 1499 C C . LEU A 1 199 ? -13.232 10.726 25.740 1.00 95.19 199 LEU A C 1
ATOM 1501 O O . LEU A 1 199 ? -12.861 10.890 26.897 1.00 95.19 199 LEU A O 1
ATOM 1505 N N . SER A 1 200 ? -12.358 10.664 24.739 1.00 88.94 200 SER A N 1
ATOM 1506 C CA . SER A 1 200 ? -10.901 10.726 24.944 1.00 88.94 200 SER A CA 1
ATOM 1507 C C . SER A 1 200 ? -10.325 12.146 24.800 1.00 88.94 200 SER A C 1
ATOM 1509 O O . SER A 1 200 ? -9.141 12.312 24.489 1.00 88.94 200 SER A O 1
ATOM 1511 N N . SER A 1 201 ? -11.150 13.167 25.048 1.00 83.31 201 SER A N 1
ATOM 1512 C CA . SER A 1 201 ? -10.805 14.593 25.081 1.00 83.31 201 SER A CA 1
ATOM 1513 C C . SER A 1 201 ? -11.323 15.258 26.358 1.00 83.31 201 SER A C 1
ATOM 1515 O O . SER A 1 201 ? -12.214 14.736 27.025 1.00 83.31 201 SER A O 1
ATOM 1517 N N . GLY A 1 202 ? -10.757 16.411 26.724 1.00 82.94 202 GLY A N 1
ATOM 1518 C CA . GLY A 1 202 ? -11.271 17.177 27.852 1.00 82.94 202 GLY A CA 1
ATOM 1519 C C . GLY A 1 202 ? -10.656 18.561 28.028 1.00 82.94 202 GLY A C 1
ATOM 1520 O O . GLY A 1 202 ? -9.830 19.018 27.236 1.00 82.94 202 GLY A O 1
ATOM 1521 N N . THR A 1 203 ? -11.123 19.254 29.062 1.00 81.62 203 THR A N 1
ATOM 1522 C CA . THR A 1 203 ? -10.690 20.599 29.449 1.00 81.62 203 THR A CA 1
ATOM 1523 C C . THR A 1 203 ? -10.676 20.748 30.968 1.00 81.62 203 THR A C 1
ATOM 1525 O O . THR A 1 203 ? -11.457 20.118 31.674 1.00 81.62 203 THR A O 1
ATOM 1528 N N . THR A 1 204 ? -9.850 21.649 31.497 1.00 85.00 204 THR A N 1
ATOM 1529 C CA . THR A 1 204 ? -9.823 21.972 32.934 1.00 85.00 204 THR A CA 1
ATOM 1530 C C . THR A 1 204 ? -11.024 22.803 33.401 1.00 85.00 204 THR A C 1
ATOM 1532 O O . THR A 1 204 ? -11.217 23.018 34.597 1.00 85.00 204 THR A O 1
ATOM 1535 N N . SER A 1 205 ? -11.856 23.285 32.471 1.00 86.56 205 SER A N 1
ATOM 1536 C CA . SER A 1 205 ? -13.015 24.129 32.773 1.00 86.56 205 SER A CA 1
ATOM 1537 C C . SER A 1 205 ? -14.304 23.318 32.914 1.00 86.56 205 SER A C 1
ATOM 1539 O O . SER A 1 205 ? -14.803 22.748 31.947 1.00 86.56 205 SER A O 1
ATOM 1541 N N . ASN A 1 206 ? -14.906 23.339 34.105 1.00 90.12 206 ASN A N 1
ATOM 1542 C CA . ASN A 1 206 ? -16.218 22.738 34.339 1.00 90.12 206 ASN A CA 1
ATOM 1543 C C . ASN A 1 206 ? -17.328 23.500 33.582 1.00 90.12 206 ASN A C 1
ATOM 1545 O O . ASN A 1 206 ? -17.443 24.722 33.691 1.00 90.12 206 ASN A O 1
ATOM 1549 N N . SER A 1 207 ? -18.185 22.775 32.858 1.00 91.62 207 SER A N 1
ATOM 1550 C CA . SER A 1 207 ? -19.325 23.323 32.120 1.00 91.62 207 SER A CA 1
ATOM 1551 C C . SER A 1 207 ? -20.644 22.670 32.536 1.00 91.62 207 SER A C 1
ATOM 1553 O O . SER A 1 207 ? -20.850 21.474 32.350 1.00 91.62 207 SER A O 1
ATOM 1555 N N . ALA A 1 208 ? -21.609 23.475 32.994 1.00 93.94 208 ALA A N 1
ATOM 1556 C CA . ALA A 1 208 ? -22.952 22.982 33.322 1.00 93.94 208 ALA A CA 1
ATOM 1557 C C . ALA A 1 208 ? -23.645 22.301 32.125 1.00 93.94 208 ALA A C 1
ATOM 1559 O O . ALA A 1 208 ? -24.384 21.338 32.308 1.00 93.94 208 ALA A O 1
ATOM 1560 N N . LYS A 1 209 ? -23.381 22.769 30.896 1.00 94.06 209 LYS A N 1
ATOM 1561 C CA . LYS A 1 209 ? -23.929 22.159 29.675 1.00 94.06 209 LYS A CA 1
ATOM 1562 C C . LYS A 1 209 ? -23.297 20.801 29.377 1.00 94.06 209 LYS A C 1
ATOM 1564 O O . LYS A 1 209 ? -24.013 19.888 28.981 1.00 94.06 209 LYS A O 1
ATOM 1569 N N . MET A 1 210 ? -21.982 20.673 29.581 1.00 94.56 210 MET A N 1
ATOM 1570 C CA . MET A 1 210 ? -21.279 19.397 29.421 1.00 94.56 210 MET A CA 1
ATOM 1571 C C . MET A 1 210 ? -21.793 18.382 30.435 1.00 94.56 210 MET A C 1
ATOM 1573 O O . MET A 1 210 ? -22.203 17.292 30.048 1.00 94.56 210 MET A O 1
ATOM 1577 N N . LYS A 1 211 ? -21.887 18.780 31.711 1.00 96.12 211 LYS A N 1
ATOM 1578 C CA . LYS A 1 211 ? -22.467 17.926 32.748 1.00 96.12 211 LYS A CA 1
ATOM 1579 C C . LYS A 1 211 ? -23.891 17.488 32.396 1.00 96.12 211 LYS A C 1
ATOM 1581 O O . LYS A 1 211 ? -24.207 16.313 32.498 1.00 96.12 211 LYS A O 1
ATOM 1586 N N . GLN A 1 212 ? -24.736 18.408 31.928 1.00 97.56 212 GLN A N 1
ATOM 1587 C CA . GLN A 1 212 ? -26.104 18.080 31.524 1.00 97.56 212 GLN A CA 1
ATOM 1588 C C . GLN A 1 212 ? -26.152 17.058 30.375 1.00 97.56 212 GLN A C 1
ATOM 1590 O O . GLN A 1 212 ? -27.005 16.175 30.397 1.00 97.56 212 GLN A O 1
ATOM 1595 N N . ALA A 1 213 ? -25.262 17.163 29.384 1.00 97.50 213 ALA A N 1
ATOM 1596 C CA . ALA A 1 213 ? -25.194 16.209 28.277 1.00 97.50 213 ALA A CA 1
ATOM 1597 C C . ALA A 1 213 ? -24.742 14.816 28.744 1.00 97.50 213 ALA A C 1
ATOM 1599 O O . ALA A 1 213 ? -25.333 13.814 28.345 1.00 97.50 213 ALA A O 1
ATOM 1600 N N . VAL A 1 214 ? -23.746 14.760 29.633 1.00 98.00 214 VAL A N 1
ATOM 1601 C CA . VAL A 1 214 ? -23.281 13.523 30.277 1.00 98.00 214 VAL A CA 1
ATOM 1602 C C . VAL A 1 214 ? -24.397 12.881 31.107 1.00 98.00 214 VAL A C 1
ATOM 1604 O O . VAL A 1 214 ? -24.731 11.718 30.884 1.00 98.00 214 VAL A O 1
ATOM 1607 N N . ASP A 1 215 ? -25.029 13.647 32.002 1.00 98.12 215 ASP A N 1
ATOM 1608 C CA . ASP A 1 215 ? -26.148 13.187 32.833 1.00 98.12 215 ASP A CA 1
ATOM 1609 C C . ASP A 1 215 ? -27.300 12.668 31.955 1.00 98.12 215 ASP A C 1
ATOM 1611 O O . ASP A 1 215 ? -27.908 11.637 32.247 1.00 98.12 215 ASP A O 1
ATOM 1615 N N . TYR A 1 216 ? -27.586 13.358 30.845 1.00 98.38 216 TYR A N 1
ATOM 1616 C CA . TYR A 1 216 ? -28.590 12.931 29.877 1.00 98.38 216 TYR A CA 1
ATOM 1617 C C . TYR A 1 216 ? -28.224 11.593 29.230 1.00 98.38 216 TYR A C 1
ATOM 1619 O O . TYR A 1 216 ? -29.064 10.693 29.214 1.00 98.38 216 TYR A O 1
ATOM 1627 N N . ALA A 1 217 ? -26.993 11.430 28.742 1.00 98.44 217 ALA A N 1
ATOM 1628 C CA . ALA A 1 217 ? -26.556 10.183 28.122 1.00 98.44 217 ALA A CA 1
ATOM 1629 C C . ALA A 1 217 ? -26.641 8.995 29.095 1.00 98.44 217 ALA A C 1
ATOM 1631 O O . ALA A 1 217 ? -27.202 7.954 28.745 1.00 98.44 217 ALA A O 1
ATOM 1632 N N . ILE A 1 218 ? -26.194 9.186 30.340 1.00 98.44 218 ILE A N 1
ATOM 1633 C CA . ILE A 1 218 ? -26.308 8.180 31.406 1.00 98.44 218 ILE A CA 1
ATOM 1634 C C . ILE A 1 218 ? -27.781 7.855 31.689 1.00 98.44 218 ILE A C 1
ATOM 1636 O O . ILE A 1 218 ? -28.156 6.685 31.738 1.00 98.44 218 ILE A O 1
ATOM 1640 N N . SER A 1 219 ? -28.662 8.862 31.756 1.00 97.81 219 SER A N 1
ATOM 1641 C CA . SER A 1 219 ? -30.109 8.647 31.951 1.00 97.81 219 SER A CA 1
ATOM 1642 C C . SER A 1 219 ? -30.790 7.875 30.810 1.00 97.81 219 SER A C 1
ATOM 1644 O O . SER A 1 219 ? -31.873 7.317 30.993 1.00 97.81 219 SER A O 1
ATOM 1646 N N . LYS A 1 220 ? -30.168 7.833 29.625 1.00 97.81 220 LYS A N 1
ATOM 1647 C CA . LYS A 1 220 ? -30.603 7.028 28.474 1.00 97.81 220 LYS A CA 1
ATOM 1648 C C . LYS A 1 220 ? -30.018 5.616 28.476 1.00 97.81 220 LYS A C 1
ATOM 1650 O O . LYS A 1 220 ? -30.292 4.853 27.553 1.00 97.81 220 LYS A O 1
ATOM 1655 N N . GLY A 1 221 ? -29.261 5.257 29.512 1.00 96.75 221 GLY A N 1
ATOM 1656 C CA . GLY A 1 221 ? -28.653 3.943 29.681 1.00 96.75 221 GLY A CA 1
ATOM 1657 C C . GLY A 1 221 ? -27.315 3.781 28.963 1.00 96.75 221 GLY A C 1
ATOM 1658 O O . GLY A 1 221 ? -26.839 2.650 28.850 1.00 96.75 221 GLY A O 1
ATOM 1659 N N . ALA A 1 222 ? -26.706 4.862 28.463 1.00 98.31 222 ALA A N 1
ATOM 1660 C CA . ALA A 1 222 ? -25.356 4.805 27.914 1.00 98.31 222 ALA A CA 1
ATOM 1661 C C . ALA A 1 222 ? -24.317 4.798 29.043 1.00 98.31 222 ALA A C 1
ATOM 1663 O O . ALA A 1 222 ? -24.449 5.535 30.017 1.00 98.31 222 ALA A O 1
ATOM 1664 N N . ILE A 1 223 ? -23.271 3.988 28.885 1.00 98.81 223 ILE A N 1
ATOM 1665 C CA . ILE A 1 223 ? -22.102 4.019 29.768 1.00 98.81 223 ILE A CA 1
ATOM 1666 C C . ILE A 1 223 ? -21.122 5.054 29.214 1.00 98.81 223 ILE A C 1
ATOM 1668 O O . ILE A 1 223 ? -20.759 4.981 28.038 1.00 98.81 223 ILE A O 1
ATOM 1672 N N . VAL A 1 224 ? -20.715 6.022 30.034 1.00 98.75 224 VAL A N 1
ATOM 1673 C CA . VAL A 1 224 ? -19.839 7.132 29.632 1.00 98.75 224 VAL A CA 1
ATOM 1674 C C . VAL A 1 224 ? -18.472 6.975 30.292 1.00 98.75 224 VAL A C 1
ATOM 1676 O O . VAL A 1 224 ? -18.356 6.999 31.521 1.00 98.75 224 VAL A O 1
ATOM 1679 N N . ILE A 1 225 ? -17.443 6.831 29.455 1.00 98.81 225 ILE A N 1
ATOM 1680 C CA . ILE A 1 225 ? -16.041 6.671 29.850 1.00 98.81 225 ILE A CA 1
ATOM 1681 C C . ILE A 1 225 ? -15.242 7.865 29.324 1.00 98.81 225 ILE A C 1
ATOM 1683 O O . ILE A 1 225 ? -15.420 8.273 28.173 1.00 98.81 225 ILE A O 1
ATOM 1687 N N . SER A 1 226 ? -14.366 8.423 30.160 1.00 97.50 226 SER A N 1
ATOM 1688 C CA . SER A 1 226 ? -13.524 9.569 29.808 1.00 97.50 226 SER A CA 1
ATOM 1689 C C . SER A 1 226 ? -12.107 9.456 30.384 1.00 97.50 226 SER A C 1
ATOM 1691 O O . SER A 1 226 ? -11.781 8.518 31.106 1.00 97.50 226 SER A O 1
ATOM 1693 N N . THR A 1 227 ? -11.246 10.408 30.044 1.00 95.75 227 THR A N 1
ATOM 1694 C CA . THR A 1 227 ? -9.842 10.506 30.471 1.00 95.75 227 THR A CA 1
ATOM 1695 C C . THR A 1 227 ? -9.660 11.457 31.664 1.00 95.75 227 THR A C 1
ATOM 1697 O O . THR A 1 227 ? -10.324 12.493 31.765 1.00 95.75 227 THR A O 1
ATOM 1700 N N . VAL A 1 228 ? -8.687 11.147 32.530 1.00 96.50 228 VAL A N 1
ATOM 1701 C CA . VAL A 1 228 ? -8.264 11.998 33.664 1.00 96.50 228 VAL A CA 1
ATOM 1702 C C . VAL A 1 228 ? -7.327 13.153 33.265 1.00 96.50 228 VAL A C 1
ATOM 1704 O O . VAL A 1 228 ? -7.132 14.080 34.049 1.00 96.50 228 VAL A O 1
ATOM 1707 N N . GLY A 1 229 ? -6.787 13.149 32.041 1.00 92.69 229 GLY A N 1
ATOM 1708 C CA . GLY A 1 229 ? -5.844 14.150 31.523 1.00 92.69 229 GLY A CA 1
ATOM 1709 C C . GLY A 1 229 ? -4.373 13.703 31.531 1.00 92.69 229 GLY A C 1
ATOM 1710 O O . GLY A 1 229 ? -4.011 12.709 32.161 1.00 92.69 229 GLY A O 1
ATOM 1711 N N . ASN A 1 230 ? -3.528 14.436 30.792 1.00 92.69 230 ASN A N 1
ATOM 1712 C CA . ASN A 1 230 ? -2.150 14.044 30.442 1.00 92.69 230 ASN A CA 1
ATOM 1713 C C . ASN A 1 230 ? -1.067 15.030 30.939 1.00 92.69 230 ASN A C 1
ATOM 1715 O O . ASN A 1 230 ? 0.011 15.109 30.350 1.00 92.69 230 ASN A O 1
ATOM 1719 N N . ASP A 1 231 ? -1.338 15.806 31.989 1.00 92.00 231 ASP A N 1
ATOM 1720 C CA . ASP A 1 231 ? -0.424 16.847 32.482 1.00 92.00 231 ASP A CA 1
ATOM 1721 C C . ASP A 1 231 ? 0.437 16.402 33.685 1.00 92.00 231 ASP A C 1
ATOM 1723 O O . ASP A 1 231 ? 1.206 17.202 34.228 1.00 92.00 231 ASP A O 1
ATOM 1727 N N . GLY A 1 232 ? 0.300 15.148 34.130 1.00 94.12 232 GLY A N 1
ATOM 1728 C CA . GLY A 1 232 ? 1.049 14.548 35.239 1.00 94.12 232 GLY A CA 1
ATOM 1729 C C . GLY A 1 232 ? 0.818 15.214 36.598 1.00 94.12 232 GLY A C 1
ATOM 1730 O O . GLY A 1 232 ? 1.682 15.132 37.473 1.00 94.12 232 GLY A O 1
ATOM 1731 N N . ASN A 1 233 ? -0.300 15.926 36.772 1.00 93.50 233 ASN A N 1
ATOM 1732 C CA . ASN A 1 233 ? -0.571 16.744 37.956 1.00 93.50 233 ASN A CA 1
ATOM 1733 C C . ASN A 1 233 ? -1.982 16.517 38.529 1.00 93.50 233 ASN A C 1
ATOM 1735 O O . ASN A 1 233 ? -2.710 15.635 38.088 1.00 93.50 233 ASN A O 1
ATOM 1739 N N . GLU A 1 234 ? -2.365 17.299 39.539 1.00 96.38 234 GLU A N 1
ATOM 1740 C CA . GLU A 1 234 ? -3.630 17.131 40.275 1.00 96.38 234 GLU A CA 1
ATOM 1741 C C . GLU A 1 234 ? -4.827 17.877 39.651 1.00 96.38 234 GLU A C 1
ATOM 1743 O O . GLU A 1 234 ? -5.911 17.927 40.230 1.00 96.38 234 GLU A O 1
ATOM 1748 N N . SER A 1 235 ? -4.669 18.475 38.468 1.00 94.38 235 SER A N 1
ATOM 1749 C CA . SER A 1 235 ? -5.743 19.222 37.808 1.00 94.38 235 SER A CA 1
ATOM 1750 C C . SER A 1 235 ? -6.839 18.291 37.305 1.00 94.38 235 SER A C 1
ATOM 1752 O O . SER A 1 235 ? -6.575 17.261 36.687 1.00 94.38 235 SER A O 1
ATOM 1754 N N . TYR A 1 236 ? -8.085 18.702 37.516 1.00 95.06 236 TYR A N 1
ATOM 1755 C CA . TYR A 1 236 ? -9.254 18.016 36.980 1.00 95.06 236 TYR A CA 1
ATOM 1756 C C . TYR A 1 236 ? -9.367 18.194 35.468 1.00 95.06 236 TYR A C 1
ATOM 1758 O O . TYR A 1 236 ? -9.184 19.299 34.954 1.00 95.06 236 TYR A O 1
ATOM 1766 N N . ASN A 1 237 ? -9.752 17.122 34.776 1.00 93.19 237 ASN A N 1
ATOM 1767 C CA . ASN A 1 237 ? -10.080 17.132 33.357 1.00 93.19 237 ASN A CA 1
ATOM 1768 C C . ASN A 1 237 ? -11.554 16.753 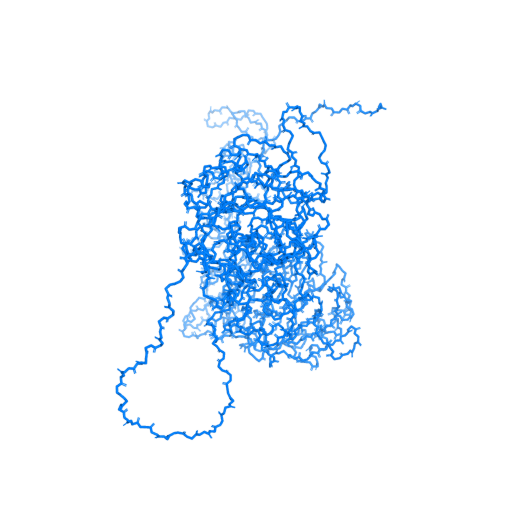33.166 1.00 93.19 237 ASN A C 1
ATOM 1770 O O . ASN A 1 237 ? -11.972 15.651 33.508 1.00 93.19 237 ASN A O 1
ATOM 1774 N N . TYR A 1 238 ? -12.358 17.665 32.631 1.00 93.50 238 TYR A N 1
ATOM 1775 C CA . TYR A 1 238 ? -13.772 17.446 32.335 1.00 93.50 238 TYR A CA 1
ATOM 1776 C C . TYR A 1 238 ? -13.937 16.984 30.882 1.00 93.50 238 TYR A C 1
ATOM 1778 O O . TYR A 1 238 ? -13.294 17.568 30.009 1.00 93.50 238 TYR A O 1
ATOM 1786 N N . PRO A 1 239 ? -14.804 15.992 30.600 1.00 95.12 239 PRO A N 1
ATOM 1787 C CA . PRO A 1 239 ? -15.862 15.489 31.483 1.00 95.12 239 PRO A CA 1
ATOM 1788 C C . PRO A 1 239 ? -15.458 14.382 32.473 1.00 95.12 239 PRO A C 1
ATOM 1790 O O . PRO A 1 239 ? -16.301 14.001 33.275 1.00 95.12 239 PRO A O 1
ATOM 1793 N N . GLY A 1 240 ? -14.216 13.881 32.456 1.00 95.38 240 GLY A N 1
ATOM 1794 C CA . GLY A 1 240 ? -13.768 12.808 33.361 1.00 95.38 240 GLY A CA 1
ATOM 1795 C C . GLY A 1 240 ? -13.990 13.112 34.844 1.00 95.38 240 GLY A C 1
ATOM 1796 O O . GLY A 1 240 ? -14.440 12.253 35.585 1.00 95.38 240 GLY A O 1
ATOM 1797 N N . ALA A 1 241 ? -13.796 14.363 35.250 1.00 96.94 241 ALA A N 1
ATOM 1798 C CA . ALA A 1 241 ? -13.965 14.821 36.625 1.00 96.94 241 ALA A CA 1
ATOM 1799 C C . ALA A 1 241 ? -15.421 14.956 37.118 1.00 96.94 241 ALA A C 1
ATOM 1801 O O . ALA A 1 241 ? -15.648 15.505 38.193 1.00 96.94 241 ALA A O 1
ATOM 1802 N N . TYR A 1 242 ? -16.425 14.521 36.350 1.00 96.81 242 TYR A N 1
ATOM 1803 C CA . TYR A 1 242 ? -17.793 14.417 36.863 1.00 96.81 242 TYR A CA 1
ATOM 1804 C C . TYR A 1 242 ? -17.984 13.100 37.619 1.00 96.81 242 TYR A C 1
ATOM 1806 O O . TYR A 1 242 ? -17.688 12.045 37.076 1.00 96.81 242 TYR A O 1
ATOM 1814 N N . ASP A 1 243 ? -18.564 13.153 38.822 1.00 91.31 243 ASP A N 1
ATOM 1815 C CA . ASP A 1 243 ? -18.725 12.005 39.738 1.00 91.31 243 ASP A CA 1
ATOM 1816 C C . ASP A 1 243 ? -19.374 10.753 39.112 1.00 91.31 243 ASP A C 1
ATOM 1818 O O . ASP A 1 243 ? -19.155 9.627 39.557 1.00 91.31 243 ASP A O 1
ATOM 1822 N N . ASN A 1 244 ? -20.215 10.941 38.094 1.00 88.88 244 ASN A N 1
ATOM 1823 C CA . ASN A 1 244 ? -20.927 9.872 37.398 1.00 88.88 244 ASN A CA 1
ATOM 1824 C C . ASN A 1 244 ? -20.231 9.388 36.116 1.00 88.88 244 ASN A C 1
ATOM 1826 O O . ASN A 1 244 ? -20.763 8.515 35.434 1.00 88.88 244 ASN A O 1
ATOM 1830 N N . VAL A 1 245 ? -19.057 9.918 35.774 1.00 97.00 245 VAL A N 1
ATOM 1831 C CA . VAL A 1 245 ? -18.234 9.466 34.645 1.00 97.00 245 VAL A CA 1
ATOM 1832 C C . VAL A 1 245 ? -17.163 8.507 35.151 1.00 97.00 245 VAL A C 1
ATOM 1834 O O . VAL A 1 245 ? -16.603 8.681 36.227 1.00 97.00 245 VAL A O 1
ATOM 1837 N N . ILE A 1 246 ? -16.863 7.473 34.365 1.00 98.62 246 ILE A N 1
ATOM 1838 C CA . ILE A 1 246 ? -15.728 6.591 34.645 1.00 98.62 246 ILE A CA 1
ATOM 1839 C C . ILE A 1 246 ? -14.484 7.246 34.042 1.00 98.62 246 ILE A C 1
ATOM 1841 O O . ILE A 1 246 ? -14.267 7.160 32.830 1.00 98.62 246 ILE A O 1
ATOM 1845 N N . ALA A 1 247 ? -13.708 7.952 34.866 1.00 98.25 247 ALA A N 1
ATOM 1846 C CA . ALA A 1 247 ? -12.458 8.573 34.441 1.00 98.25 247 ALA A CA 1
ATOM 1847 C C . ALA A 1 247 ? -11.299 7.573 34.526 1.00 98.25 247 ALA A C 1
ATOM 1849 O O . ALA A 1 247 ? -11.090 6.938 35.561 1.00 98.25 247 ALA A O 1
ATOM 1850 N N . VAL A 1 248 ? -10.543 7.444 33.438 1.00 98.81 248 VAL A N 1
ATOM 1851 C CA . VAL A 1 248 ? -9.514 6.411 33.290 1.00 98.81 248 VAL A CA 1
ATOM 1852 C C . VAL A 1 248 ? -8.118 7.028 33.287 1.00 98.81 248 VAL A C 1
ATOM 1854 O O . VAL A 1 248 ? -7.814 7.879 32.444 1.00 98.81 248 VAL A O 1
ATOM 1857 N N . GLY A 1 249 ? -7.277 6.591 34.226 1.00 98.56 249 GLY A N 1
ATOM 1858 C CA . GLY A 1 249 ? -5.843 6.888 34.263 1.00 98.56 249 GLY A CA 1
ATOM 1859 C C . GLY A 1 249 ? -4.999 5.883 33.471 1.00 98.56 249 GLY A C 1
ATOM 1860 O O . GLY A 1 249 ? -5.494 4.847 33.025 1.00 98.56 249 GLY A O 1
ATOM 1861 N N . SER A 1 250 ? -3.716 6.200 33.283 1.00 98.69 250 SER A N 1
ATOM 1862 C CA . SER A 1 250 ? -2.791 5.418 32.449 1.00 98.69 250 SER A CA 1
ATOM 1863 C C . SER A 1 250 ? -1.725 4.713 33.273 1.00 98.69 250 SER A C 1
ATOM 1865 O O . SER A 1 250 ? -1.128 5.330 34.157 1.00 98.69 250 SER A O 1
ATOM 1867 N N . VAL A 1 251 ? -1.427 3.462 32.912 1.00 98.62 251 VAL A N 1
ATOM 1868 C CA . VAL A 1 251 ? -0.243 2.724 33.377 1.00 98.62 251 VAL A CA 1
ATOM 1869 C C . VAL A 1 251 ? 0.686 2.321 32.229 1.00 98.62 251 VAL A C 1
ATOM 1871 O O . VAL A 1 251 ? 0.261 2.162 31.077 1.00 98.62 251 VAL A O 1
ATOM 1874 N N . ASP A 1 252 ? 1.964 2.139 32.567 1.00 97.12 252 ASP A N 1
ATOM 1875 C CA . ASP A 1 252 ? 2.993 1.561 31.704 1.00 97.12 252 ASP A CA 1
ATOM 1876 C C . ASP A 1 252 ? 2.967 0.021 31.713 1.00 97.12 252 ASP A C 1
ATOM 1878 O O . ASP A 1 252 ? 2.219 -0.618 32.455 1.00 97.12 252 ASP A O 1
ATOM 1882 N N . LYS A 1 253 ? 3.841 -0.600 30.911 1.00 94.94 253 LYS A N 1
ATOM 1883 C CA . LYS A 1 253 ? 3.989 -2.065 30.825 1.00 94.94 253 LYS A CA 1
ATOM 1884 C C . LYS A 1 253 ? 4.426 -2.769 32.111 1.00 94.94 253 LYS A C 1
ATOM 1886 O O . LYS A 1 253 ? 4.399 -3.995 32.166 1.00 94.94 253 LYS A O 1
ATOM 1891 N N . ASN A 1 254 ? 4.852 -2.014 33.117 1.00 95.06 254 ASN A N 1
ATOM 1892 C CA . ASN A 1 254 ? 5.238 -2.518 34.428 1.00 95.06 254 ASN A CA 1
ATOM 1893 C C . ASN A 1 254 ? 4.152 -2.237 35.481 1.00 95.06 254 ASN A C 1
ATOM 1895 O O . ASN A 1 254 ? 4.423 -2.400 36.667 1.00 95.06 254 ASN A O 1
ATOM 1899 N N . MET A 1 255 ? 2.951 -1.821 35.054 1.00 97.38 255 MET A N 1
ATOM 1900 C CA . MET A 1 255 ? 1.818 -1.438 35.903 1.00 97.38 255 MET A CA 1
ATOM 1901 C C . MET A 1 255 ? 2.072 -0.196 36.771 1.00 97.38 255 MET A C 1
ATOM 1903 O O . MET A 1 255 ? 1.321 0.053 37.707 1.00 97.38 255 MET A O 1
ATOM 1907 N N . ASN A 1 256 ? 3.095 0.612 36.474 1.00 97.94 256 ASN A N 1
ATOM 1908 C CA . ASN A 1 256 ? 3.280 1.892 37.155 1.00 97.94 256 ASN A CA 1
ATOM 1909 C C . ASN A 1 256 ? 2.378 2.946 36.515 1.00 97.94 256 ASN A C 1
ATOM 1911 O O . ASN A 1 256 ? 2.295 3.007 35.288 1.00 97.94 256 ASN A O 1
ATOM 1915 N N . VAL A 1 257 ? 1.779 3.835 37.314 1.00 98.06 257 VAL A N 1
ATOM 1916 C CA . VAL A 1 257 ? 1.073 5.008 36.767 1.00 98.06 257 VAL A CA 1
ATOM 1917 C C . VAL A 1 257 ? 2.014 5.820 35.884 1.00 98.06 257 VAL A C 1
ATOM 1919 O O . VAL A 1 257 ? 3.076 6.273 36.328 1.00 98.06 257 VAL A O 1
ATOM 1922 N N . SER A 1 258 ? 1.595 6.025 34.638 1.00 97.50 258 SER A N 1
ATOM 1923 C CA . SER A 1 258 ? 2.324 6.797 33.643 1.00 97.50 258 SER A CA 1
ATOM 1924 C C . SER A 1 258 ? 2.600 8.203 34.152 1.00 97.50 258 SER A C 1
ATOM 1926 O O . SER A 1 258 ? 1.727 8.861 34.721 1.00 97.50 258 SER A O 1
ATOM 1928 N N . SER A 1 259 ? 3.812 8.701 33.905 1.00 96.69 259 SER A N 1
ATOM 1929 C CA . SER A 1 259 ? 4.250 10.005 34.430 1.00 96.69 259 SER A CA 1
ATOM 1930 C C . SER A 1 259 ? 3.376 11.185 33.986 1.00 96.69 259 SER A C 1
ATOM 1932 O O . SER A 1 259 ? 3.280 12.173 34.709 1.00 96.69 259 SER A O 1
ATOM 1934 N N . PHE A 1 260 ? 2.717 11.068 32.829 1.00 94.94 260 PHE A N 1
ATOM 1935 C CA . PHE A 1 260 ? 1.790 12.067 32.300 1.00 94.94 260 PHE A CA 1
ATOM 1936 C C . PHE A 1 260 ? 0.359 11.924 32.838 1.00 94.94 260 PHE A C 1
ATOM 1938 O O . PHE A 1 260 ? -0.428 12.846 32.674 1.00 94.94 260 PHE A O 1
ATOM 1945 N N . SER A 1 261 ? -0.027 10.806 33.457 1.00 97.88 261 SER A N 1
ATOM 1946 C CA . SER A 1 261 ? -1.404 10.632 33.938 1.00 97.88 261 SER A CA 1
ATOM 1947 C C . SER A 1 261 ? -1.672 11.599 35.089 1.00 97.88 261 SER A C 1
ATOM 1949 O O . SER A 1 261 ? -0.928 11.603 36.073 1.00 97.88 261 SER A O 1
ATOM 1951 N N . ASN A 1 262 ? -2.723 12.415 34.981 1.00 97.62 262 ASN A N 1
ATOM 1952 C CA . ASN A 1 262 ? -3.162 13.248 36.102 1.00 97.62 262 ASN A CA 1
ATOM 1953 C C . ASN A 1 262 ? -3.614 12.379 37.286 1.00 97.62 262 ASN A C 1
ATOM 1955 O O . ASN A 1 262 ? -4.080 11.253 37.098 1.00 97.62 262 ASN A O 1
ATOM 1959 N N . LYS A 1 263 ? -3.451 12.916 38.498 1.00 97.38 263 LYS A N 1
ATOM 1960 C CA . LYS A 1 263 ? -3.641 12.213 39.773 1.00 97.38 263 LYS A CA 1
ATOM 1961 C C . LYS A 1 263 ? -4.490 13.058 40.708 1.00 97.38 263 LYS A C 1
ATOM 1963 O O . LYS A 1 263 ? -4.003 14.020 41.290 1.00 97.38 263 LYS A O 1
ATOM 1968 N N . ASN A 1 264 ? -5.769 12.747 40.816 1.00 97.44 264 ASN A N 1
ATOM 1969 C CA . ASN A 1 264 ? -6.716 13.453 41.675 1.00 97.44 264 ASN A CA 1
ATOM 1970 C C . ASN A 1 264 ? -7.863 12.504 42.037 1.00 97.44 264 ASN A C 1
ATOM 1972 O O . ASN A 1 264 ? -7.880 11.350 41.615 1.00 97.44 264 ASN A O 1
ATOM 1976 N N . ASP A 1 265 ? -8.822 12.976 42.824 1.00 97.38 265 ASP A N 1
ATOM 1977 C CA . ASP A 1 265 ? -9.917 12.138 43.311 1.00 97.38 265 ASP A CA 1
ATOM 1978 C C . ASP A 1 265 ? -10.979 11.782 42.249 1.00 97.38 265 ASP A C 1
ATOM 1980 O O . ASP A 1 265 ? -11.949 11.107 42.589 1.00 97.38 265 ASP A O 1
ATOM 1984 N N . SER A 1 266 ? -10.786 12.163 40.979 1.00 97.50 266 SER A N 1
ATOM 1985 C CA . SER A 1 266 ? -11.637 11.709 39.873 1.00 97.50 266 SER A CA 1
ATOM 1986 C C . SER A 1 266 ? -11.152 10.436 39.181 1.00 97.50 266 SER A C 1
ATOM 1988 O O . SER A 1 266 ? -11.920 9.851 38.421 1.00 97.50 266 SER A O 1
ATOM 1990 N N . VAL A 1 267 ? -9.909 9.990 39.413 1.00 98.50 267 VAL A N 1
ATOM 1991 C CA . VAL A 1 267 ? -9.376 8.757 38.809 1.00 98.50 267 VAL A CA 1
ATOM 1992 C C . VAL A 1 267 ? -10.196 7.566 39.304 1.00 98.50 267 VAL A C 1
ATOM 1994 O O . VAL A 1 267 ? -10.088 7.182 40.459 1.00 98.50 267 VAL A O 1
ATOM 1997 N N . PHE A 1 268 ? -11.021 6.960 38.448 1.00 98.69 268 PHE A N 1
ATOM 1998 C CA . PHE A 1 268 ? -11.896 5.864 38.866 1.00 98.69 268 PHE A CA 1
ATOM 1999 C C . PHE A 1 268 ? -11.194 4.505 38.777 1.00 98.69 268 PHE A C 1
ATOM 2001 O O . PHE A 1 268 ? -11.260 3.710 39.706 1.00 98.69 268 PHE A O 1
ATOM 2008 N N . VAL A 1 269 ? -10.503 4.247 37.669 1.00 98.88 269 VAL A N 1
ATOM 2009 C CA . VAL A 1 269 ? -9.667 3.057 37.430 1.00 98.88 269 VAL A CA 1
ATOM 2010 C C . VAL A 1 269 ? -8.499 3.444 36.527 1.00 98.88 269 VAL A C 1
ATOM 2012 O O . VAL A 1 269 ? -8.513 4.512 35.904 1.00 98.88 269 VAL A O 1
ATOM 2015 N N . VAL A 1 270 ? -7.517 2.559 36.384 1.00 98.88 270 VAL A N 1
ATOM 2016 C CA . VAL A 1 270 ? -6.457 2.692 35.379 1.00 98.88 270 VAL A CA 1
ATOM 2017 C C . VAL A 1 270 ? -6.495 1.569 34.347 1.00 98.88 270 VAL A C 1
ATOM 2019 O O . VAL A 1 270 ? -7.005 0.475 34.588 1.00 98.88 270 VAL A O 1
ATOM 2022 N N . ALA A 1 271 ? -5.952 1.852 33.167 1.00 98.88 271 ALA A N 1
ATOM 2023 C CA . ALA A 1 271 ? -5.769 0.884 32.090 1.00 98.88 271 ALA A CA 1
ATOM 2024 C C . ALA A 1 271 ? -4.456 1.169 31.330 1.00 98.88 271 ALA A C 1
ATOM 2026 O O . ALA A 1 271 ? -3.902 2.268 31.466 1.00 98.88 271 ALA A O 1
ATOM 2027 N N . PRO A 1 272 ? -3.936 0.217 30.530 1.00 98.75 272 PRO A N 1
ATOM 2028 C CA . PRO A 1 272 ? -2.736 0.444 29.726 1.00 98.75 272 PRO A CA 1
ATOM 2029 C C . PRO A 1 272 ? -2.867 1.705 28.867 1.00 98.75 272 PRO A C 1
ATOM 2031 O O . PRO A 1 272 ? -3.899 1.921 28.239 1.00 98.75 272 PRO A O 1
ATOM 2034 N N . GLY A 1 273 ? -1.849 2.565 28.852 1.00 97.12 273 GLY A N 1
ATOM 2035 C CA . GLY A 1 273 ? -1.918 3.812 28.077 1.00 97.12 273 GLY A CA 1
ATOM 2036 C C . GLY A 1 273 ? -0.584 4.409 27.660 1.00 97.12 273 GLY A C 1
ATOM 2037 O O . GLY A 1 273 ? -0.574 5.461 27.030 1.00 97.12 273 GLY A O 1
ATOM 2038 N N . GLU A 1 274 ? 0.544 3.769 27.968 1.00 96.94 274 GLU A N 1
ATOM 2039 C CA . GLU A 1 274 ? 1.876 4.257 27.607 1.00 96.94 274 GLU A CA 1
ATOM 2040 C C . GLU A 1 274 ? 2.594 3.289 26.667 1.00 96.94 274 GLU A C 1
ATOM 2042 O O . GLU A 1 274 ? 2.920 2.172 27.051 1.00 96.94 274 GLU A O 1
ATOM 2047 N N . ASN A 1 275 ? 2.898 3.740 25.448 1.00 93.06 275 ASN A N 1
ATOM 2048 C CA . ASN A 1 275 ? 3.466 2.935 24.364 1.00 93.06 275 ASN A CA 1
ATOM 2049 C C . ASN A 1 275 ? 2.573 1.738 23.995 1.00 93.06 275 ASN A C 1
ATOM 2051 O O . ASN A 1 275 ? 3.043 0.603 23.869 1.00 93.06 275 ASN A O 1
ATOM 2055 N N . VAL A 1 276 ? 1.277 2.008 23.839 1.00 95.69 276 VAL A N 1
ATOM 2056 C CA . VAL A 1 276 ? 0.290 1.042 23.339 1.00 95.69 276 VAL A CA 1
ATOM 2057 C C . VAL A 1 276 ? 0.219 1.103 21.811 1.00 95.69 276 VAL A C 1
ATOM 2059 O O . VAL A 1 276 ? 0.566 2.127 21.212 1.00 95.69 276 VAL A O 1
ATOM 2062 N N . TYR A 1 277 ? -0.216 0.013 21.176 1.00 92.56 277 TYR A N 1
ATOM 2063 C CA . TYR A 1 277 ? -0.270 -0.128 19.717 1.00 92.56 277 TYR A CA 1
ATOM 2064 C C . TYR A 1 277 ? -1.715 -0.170 19.225 1.00 92.56 277 TYR A C 1
ATOM 2066 O O . TYR A 1 277 ? -2.539 -0.893 19.778 1.00 92.56 277 TYR A O 1
ATOM 2074 N N . SER A 1 278 ? -2.027 0.580 18.167 1.00 95.31 278 SER A N 1
ATOM 2075 C CA . SER A 1 278 ? -3.354 0.542 17.548 1.00 95.31 278 SER A CA 1
ATOM 2076 C C . SER A 1 278 ? -3.376 1.070 16.114 1.00 95.31 278 SER A C 1
ATOM 2078 O O . SER A 1 278 ? -2.371 1.525 15.570 1.00 95.31 278 SER A O 1
ATOM 2080 N N . LEU A 1 279 ? -4.545 1.000 15.482 1.00 91.94 279 LEU A N 1
ATOM 2081 C CA . LEU A 1 279 ? -4.780 1.361 14.090 1.00 91.94 279 LEU A CA 1
ATOM 2082 C C . LEU A 1 279 ? -4.442 2.825 13.798 1.00 91.94 279 LEU A C 1
ATOM 2084 O O . LEU A 1 279 ? -4.935 3.749 14.443 1.00 91.94 279 LEU A O 1
ATOM 2088 N N . GLY A 1 280 ? -3.650 3.029 12.751 1.00 85.69 280 GLY A N 1
ATOM 2089 C CA . GLY A 1 280 ? -3.397 4.328 12.147 1.00 85.69 280 GLY A CA 1
ATOM 2090 C C . GLY A 1 280 ? -4.466 4.719 11.121 1.00 85.69 280 GLY A C 1
ATOM 2091 O O . GLY A 1 280 ? -5.313 3.929 10.703 1.00 85.69 280 GLY A O 1
ATOM 2092 N N . ARG A 1 281 ? -4.420 5.980 10.679 1.00 76.88 281 ARG A N 1
ATOM 2093 C CA . ARG A 1 281 ? -5.421 6.568 9.766 1.00 76.88 281 ARG A CA 1
ATOM 2094 C C . ARG A 1 281 ? -5.376 6.033 8.329 1.00 76.88 281 ARG A C 1
ATOM 2096 O O . ARG A 1 281 ? -6.335 6.240 7.583 1.00 76.88 281 ARG A O 1
ATOM 2103 N N . LEU A 1 282 ? -4.264 5.433 7.910 1.00 68.06 282 LEU A N 1
ATOM 2104 C CA . LEU A 1 282 ? -4.084 4.895 6.562 1.00 68.06 282 LEU A CA 1
ATOM 2105 C C . LEU A 1 282 ? -4.445 3.398 6.536 1.00 68.06 282 LEU A C 1
ATOM 2107 O O . LEU A 1 282 ? -4.479 2.756 7.587 1.00 68.06 282 LEU A O 1
ATOM 2111 N N . PRO A 1 283 ? -4.740 2.820 5.357 1.00 57.47 283 PRO A N 1
ATOM 2112 C CA . PRO A 1 283 ? -4.968 1.385 5.256 1.00 57.47 283 PRO A CA 1
ATOM 2113 C C . PRO A 1 283 ? -3.806 0.597 5.852 1.00 57.47 283 PRO A C 1
ATOM 2115 O O . PRO A 1 283 ? -2.654 0.879 5.530 1.00 57.47 283 PRO A O 1
ATOM 2118 N N . PHE A 1 284 ? -4.130 -0.402 6.676 1.00 57.28 284 PHE A N 1
ATOM 2119 C CA . PHE A 1 284 ? -3.179 -1.379 7.215 1.00 57.28 284 PHE A CA 1
ATOM 2120 C C . PHE A 1 284 ? -2.037 -0.804 8.068 1.00 57.28 284 PHE A C 1
ATOM 2122 O O . PHE A 1 284 ? -1.096 -1.525 8.379 1.00 57.28 284 PHE A O 1
ATOM 2129 N N . THR A 1 285 ? -2.103 0.470 8.466 1.00 67.69 285 THR A N 1
ATOM 2130 C CA . THR A 1 285 ? -1.103 1.051 9.370 1.00 67.69 285 THR A CA 1
ATOM 2131 C C . THR A 1 285 ? -1.434 0.728 10.817 1.00 67.69 285 THR A C 1
ATOM 2133 O O . THR A 1 285 ? -2.564 0.959 11.247 1.00 67.69 285 THR A O 1
ATOM 2136 N N . VAL A 1 286 ? -0.436 0.272 11.569 1.00 80.06 286 VAL A N 1
ATOM 2137 C CA . VAL A 1 286 ? -0.440 0.238 13.034 1.00 80.06 286 VAL A CA 1
ATOM 2138 C C . VAL A 1 286 ? 0.540 1.303 13.517 1.00 80.06 286 VAL A C 1
ATOM 2140 O O . VAL A 1 286 ? 1.604 1.509 12.934 1.00 80.06 286 VAL A O 1
ATOM 2143 N N . THR A 1 287 ? 0.147 2.021 14.556 1.00 85.88 287 THR A N 1
ATOM 2144 C CA . THR A 1 287 ? 0.905 3.113 15.162 1.00 85.88 287 THR A CA 1
ATOM 2145 C C . THR A 1 287 ? 1.052 2.871 16.655 1.00 85.88 287 THR A C 1
ATOM 2147 O O . THR A 1 287 ? 0.239 2.168 17.256 1.00 85.88 287 THR A O 1
ATOM 2150 N N . LYS A 1 288 ? 2.081 3.468 17.249 1.00 91.94 288 LYS A N 1
ATOM 2151 C CA . LYS A 1 288 ? 2.373 3.439 18.683 1.00 91.94 288 LYS A CA 1
ATOM 2152 C C . LYS A 1 288 ? 2.183 4.835 19.267 1.00 91.94 288 LYS A C 1
ATOM 2154 O O . LYS A 1 288 ? 2.591 5.822 18.647 1.00 91.94 288 LYS A O 1
ATOM 2159 N N . SER A 1 289 ? 1.537 4.933 20.428 1.00 92.31 289 SER A N 1
ATOM 2160 C CA . SER A 1 289 ? 1.327 6.217 21.107 1.00 92.31 289 SER A CA 1
ATOM 2161 C C . SER A 1 289 ? 1.079 6.058 22.614 1.00 92.31 289 SER A C 1
ATOM 2163 O O . SER A 1 289 ? 0.955 4.943 23.125 1.00 92.31 289 SER A O 1
ATOM 2165 N N . SER A 1 290 ? 1.033 7.191 23.320 1.00 94.88 290 SER A N 1
ATOM 2166 C CA . SER A 1 290 ? 0.866 7.280 24.773 1.00 94.88 290 SER A CA 1
ATOM 2167 C C . SER A 1 290 ? -0.145 8.362 25.154 1.00 94.88 290 SER A C 1
ATOM 2169 O O . SER A 1 290 ? -0.153 9.443 24.568 1.00 94.88 290 SER A O 1
ATOM 2171 N N . GLY A 1 291 ? -0.979 8.084 26.154 1.00 95.06 291 GLY A N 1
ATOM 2172 C CA . GLY A 1 291 ? -1.973 9.004 26.694 1.00 95.06 291 GLY A CA 1
ATOM 2173 C C . GLY A 1 291 ? -3.097 8.272 27.425 1.00 95.06 291 GLY A C 1
ATOM 2174 O O . GLY A 1 291 ? -3.507 7.184 27.036 1.00 95.06 291 GLY A O 1
ATOM 2175 N N . THR A 1 292 ? -3.684 8.913 28.433 1.00 96.62 292 THR A N 1
ATOM 2176 C CA . THR A 1 292 ? -4.908 8.432 29.112 1.00 96.62 292 THR A CA 1
ATOM 2177 C C . THR A 1 292 ? -6.104 8.340 28.155 1.00 96.62 292 THR A C 1
ATOM 2179 O O . THR A 1 292 ? -7.004 7.523 28.337 1.00 96.62 292 THR A O 1
ATOM 2182 N N . SER A 1 293 ? -6.072 9.117 27.067 1.00 95.50 293 SER A N 1
ATOM 2183 C CA . SER A 1 293 ? -6.957 8.990 25.905 1.00 95.50 293 SER A CA 1
ATOM 2184 C C . SER A 1 293 ? -6.933 7.596 25.266 1.00 95.50 293 SER A C 1
ATOM 2186 O O . SER A 1 293 ? -7.928 7.210 24.651 1.00 95.50 293 SER A O 1
ATOM 2188 N N . PHE A 1 294 ? -5.837 6.845 25.425 1.00 97.62 294 PHE A N 1
ATOM 2189 C CA . PHE A 1 294 ? -5.677 5.466 24.961 1.00 97.62 294 PHE A CA 1
ATOM 2190 C C . PHE A 1 294 ? -5.884 4.430 26.072 1.00 97.62 294 PHE A C 1
ATOM 2192 O O . PHE A 1 294 ? -6.068 3.264 25.755 1.00 97.62 294 PHE A O 1
ATOM 2199 N N . SER A 1 295 ? -5.980 4.844 27.339 1.00 98.56 295 SER A N 1
ATOM 2200 C CA . SER A 1 295 ? -6.457 3.996 28.443 1.00 98.56 295 SER A CA 1
ATOM 2201 C C . SER A 1 295 ? -7.984 3.858 28.448 1.00 98.56 295 SER A C 1
ATOM 2203 O O . SER A 1 295 ? -8.519 2.757 28.577 1.00 98.56 295 SER A O 1
ATOM 2205 N N . ALA A 1 296 ? -8.705 4.967 28.244 1.00 98.62 296 ALA A N 1
ATOM 2206 C CA . ALA A 1 296 ? -10.170 5.002 28.154 1.00 98.62 296 ALA A CA 1
ATOM 2207 C C . ALA A 1 296 ? -10.802 3.959 27.193 1.00 98.62 296 ALA A C 1
ATOM 2209 O O . ALA A 1 296 ? -11.796 3.330 27.580 1.00 98.62 296 ALA A O 1
ATOM 2210 N N . PRO A 1 297 ? -10.263 3.700 25.982 1.00 98.69 297 PRO A N 1
ATOM 2211 C CA . PRO A 1 297 ? -10.818 2.685 25.089 1.00 98.69 297 PRO A CA 1
ATOM 2212 C C . PRO A 1 297 ? -10.735 1.250 25.618 1.00 98.69 297 PRO A C 1
ATOM 2214 O O . PRO A 1 297 ? -11.603 0.458 25.259 1.00 98.69 297 PRO A O 1
ATOM 2217 N N . PHE A 1 298 ? -9.784 0.896 26.491 1.00 98.88 298 PHE A N 1
ATOM 2218 C CA . PHE A 1 298 ? -9.783 -0.444 27.095 1.00 98.88 298 PHE A CA 1
ATOM 2219 C C . PHE A 1 298 ? -10.998 -0.634 28.013 1.00 98.88 298 PHE A C 1
ATOM 2221 O O . PHE A 1 298 ? -11.730 -1.619 27.923 1.00 98.88 298 PHE A O 1
ATOM 2228 N N . VAL A 1 299 ? -11.292 0.372 28.840 1.00 98.88 299 VAL A N 1
ATOM 2229 C CA . VAL A 1 299 ? -12.478 0.359 29.710 1.00 98.88 299 VAL A CA 1
ATOM 2230 C C . VAL A 1 299 ? -13.767 0.410 28.880 1.00 98.88 299 VAL A C 1
ATOM 2232 O O . VAL A 1 299 ? -14.732 -0.284 29.195 1.00 98.88 299 VAL A O 1
ATOM 2235 N N . SER A 1 300 ? -13.775 1.159 27.773 1.00 98.88 300 SER A N 1
ATOM 2236 C CA . SER A 1 300 ? -14.900 1.183 26.826 1.00 98.88 300 SER A CA 1
ATOM 2237 C C . SER A 1 300 ? -15.124 -0.169 26.137 1.00 98.88 300 SER A C 1
ATOM 2239 O O . SER A 1 300 ? -16.271 -0.580 25.951 1.00 98.88 300 SER A O 1
ATOM 2241 N N . GLY A 1 301 ? -14.049 -0.877 25.776 1.00 98.69 301 GLY A N 1
ATOM 2242 C CA . GLY A 1 301 ? -14.098 -2.232 25.229 1.00 98.69 301 GLY A CA 1
ATOM 2243 C C . GLY A 1 301 ? -14.691 -3.224 26.227 1.00 98.69 301 GLY A C 1
ATOM 2244 O O . GLY A 1 301 ? -15.644 -3.929 25.894 1.00 98.69 301 GLY A O 1
ATOM 2245 N N . LEU A 1 302 ? -14.211 -3.201 27.475 1.00 98.81 302 LEU A N 1
ATOM 2246 C CA . LEU A 1 302 ? -14.748 -4.027 28.559 1.00 98.81 302 LEU A CA 1
ATOM 2247 C C . LEU A 1 302 ? -16.236 -3.735 28.821 1.00 98.81 302 LEU A C 1
ATOM 2249 O O . LEU A 1 302 ? -17.046 -4.660 28.900 1.00 98.81 302 LEU A O 1
ATOM 2253 N N . ALA A 1 303 ? -16.622 -2.455 28.870 1.00 98.81 303 ALA A N 1
ATOM 2254 C CA . ALA A 1 303 ? -18.019 -2.047 29.004 1.00 98.81 303 ALA A CA 1
ATOM 2255 C C . ALA A 1 303 ? -18.885 -2.629 27.877 1.00 98.81 303 ALA A C 1
ATOM 2257 O O . ALA A 1 303 ? -19.981 -3.131 28.127 1.00 98.81 303 ALA A O 1
ATOM 2258 N N . ALA A 1 304 ? -18.396 -2.590 26.634 1.00 98.81 304 ALA A N 1
ATOM 2259 C CA . ALA A 1 304 ? -19.119 -3.115 25.484 1.00 98.81 304 ALA A CA 1
ATOM 2260 C C . ALA A 1 304 ? -19.240 -4.647 25.509 1.00 98.81 304 ALA A C 1
ATOM 2262 O O . ALA A 1 304 ? -20.311 -5.166 25.192 1.00 98.81 304 ALA A O 1
ATOM 2263 N N . MET A 1 305 ? -18.194 -5.369 25.925 1.00 98.31 305 MET A N 1
ATOM 2264 C CA . MET A 1 305 ? -18.245 -6.824 26.114 1.00 98.31 305 MET A CA 1
ATOM 2265 C C . MET A 1 305 ? -19.341 -7.215 27.109 1.00 98.31 305 MET A C 1
ATOM 2267 O O . MET A 1 305 ? -20.217 -8.016 26.779 1.00 98.31 305 MET A O 1
ATOM 2271 N N . LEU A 1 306 ? -19.328 -6.605 28.298 1.00 98.38 306 LEU A N 1
ATOM 2272 C CA . LEU A 1 306 ? -20.283 -6.915 29.359 1.00 98.38 306 LEU A CA 1
ATOM 2273 C C . LEU A 1 306 ? -21.703 -6.475 28.996 1.00 98.38 306 LEU A C 1
ATOM 2275 O O . LEU A 1 306 ? -22.637 -7.253 29.162 1.00 98.38 306 LEU A O 1
ATOM 2279 N N . LYS A 1 307 ? -21.883 -5.281 28.416 1.00 97.69 307 LYS A N 1
ATOM 2280 C CA . LYS A 1 307 ? -23.206 -4.793 27.990 1.00 97.69 307 LYS A CA 1
ATOM 2281 C C . LYS A 1 307 ? -23.798 -5.622 26.844 1.00 97.69 307 LYS A C 1
ATOM 2283 O O . LYS A 1 307 ? -25.016 -5.694 26.718 1.00 97.69 307 LYS A O 1
ATOM 2288 N N . GLY A 1 308 ? -22.960 -6.270 26.027 1.00 96.44 308 GLY A N 1
ATOM 2289 C CA . GLY A 1 308 ? -23.408 -7.211 24.995 1.00 96.44 308 GLY A CA 1
ATOM 2290 C C . GLY A 1 308 ? -24.109 -8.442 25.575 1.00 96.44 308 GLY A C 1
ATOM 2291 O O . GLY A 1 308 ? -25.049 -8.949 24.966 1.00 96.44 308 GLY A O 1
ATOM 2292 N N . LYS A 1 309 ? -23.704 -8.884 26.773 1.00 95.44 309 LYS A N 1
ATOM 2293 C CA . LYS A 1 309 ? -24.365 -9.965 27.525 1.00 95.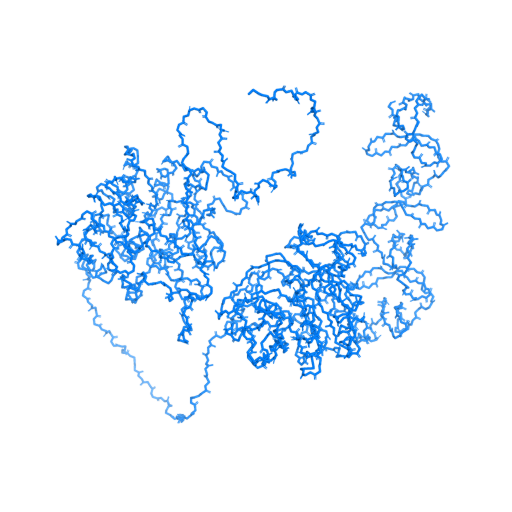44 309 LYS A CA 1
ATOM 2294 C C . LYS A 1 309 ? -25.473 -9.442 28.444 1.00 95.44 309 LYS A C 1
ATOM 2296 O O . LYS A 1 309 ? -26.567 -9.997 28.462 1.00 95.44 309 LYS A O 1
ATOM 2301 N N . TYR A 1 310 ? -25.213 -8.354 29.164 1.00 96.06 310 TYR A N 1
ATOM 2302 C CA . TYR A 1 310 ? -26.112 -7.738 30.140 1.00 96.06 310 TYR A CA 1
ATOM 2303 C C . TYR A 1 310 ? -26.649 -6.405 29.608 1.00 96.06 310 TYR A C 1
ATOM 2305 O O . TYR A 1 310 ? -26.229 -5.325 30.024 1.00 96.06 310 TYR A O 1
ATOM 2313 N N . ALA A 1 311 ? -27.591 -6.467 28.664 1.00 94.31 311 ALA A N 1
ATOM 2314 C CA . ALA A 1 311 ? -28.110 -5.283 27.971 1.00 94.31 311 ALA A CA 1
ATOM 2315 C C . ALA A 1 311 ? -28.718 -4.217 28.912 1.00 94.31 311 ALA A C 1
ATOM 2317 O O . ALA A 1 311 ? -28.752 -3.038 28.559 1.00 94.31 311 ALA A O 1
ATOM 2318 N N . GLN A 1 312 ? -29.179 -4.622 30.102 1.00 93.31 312 GLN A N 1
ATOM 2319 C CA . GLN A 1 312 ? -29.737 -3.749 31.140 1.00 93.31 312 GLN A CA 1
ATOM 2320 C C . GLN A 1 312 ? -28.693 -2.981 31.967 1.00 93.31 312 GLN A C 1
ATOM 2322 O O . GLN A 1 312 ? -29.084 -2.070 32.689 1.00 93.31 312 GLN A O 1
ATOM 2327 N N . MET A 1 313 ? -27.408 -3.344 31.882 1.00 97.19 313 MET A N 1
ATOM 2328 C CA . MET A 1 313 ? -26.342 -2.804 32.735 1.00 97.19 313 MET A CA 1
ATOM 2329 C C . MET A 1 313 ? -26.266 -1.275 32.644 1.00 97.19 313 MET A C 1
ATOM 2331 O O . MET A 1 313 ? -26.095 -0.724 31.544 1.00 97.19 313 MET A O 1
ATOM 2335 N N . THR A 1 314 ? -26.391 -0.600 33.790 1.00 97.75 314 THR A N 1
ATOM 2336 C CA . THR A 1 314 ? -26.292 0.863 33.905 1.00 97.75 314 THR A CA 1
ATOM 2337 C C . THR A 1 314 ? -24.848 1.329 34.116 1.00 97.75 314 THR A C 1
ATOM 2339 O O . THR A 1 314 ? -23.919 0.527 34.222 1.00 97.75 314 THR A O 1
ATOM 2342 N N . GLN A 1 315 ? -24.650 2.651 34.152 1.00 98.19 315 GLN A N 1
ATOM 2343 C CA . GLN A 1 315 ? -23.371 3.264 34.520 1.00 98.19 315 GLN A CA 1
ATOM 2344 C C . GLN A 1 315 ? -22.946 2.843 35.935 1.00 98.19 315 GLN A C 1
ATOM 2346 O O . GLN A 1 315 ? -21.794 2.469 36.141 1.00 98.19 315 GLN A O 1
ATOM 2351 N N . GLU A 1 316 ? -23.874 2.873 36.893 1.00 97.69 316 GLU A N 1
ATOM 2352 C CA . GLU A 1 316 ? -23.621 2.528 38.294 1.00 97.69 316 GLU A CA 1
ATOM 2353 C C . GLU A 1 316 ? -23.312 1.037 38.471 1.00 97.69 316 GLU A C 1
ATOM 2355 O O . GLU A 1 316 ? -22.390 0.697 39.211 1.00 97.69 316 GLU A O 1
ATOM 2360 N N . ASP A 1 317 ? -24.024 0.156 37.757 1.00 98.12 317 ASP A N 1
ATOM 2361 C CA . ASP A 1 317 ? -23.739 -1.284 37.766 1.00 98.12 317 ASP A CA 1
ATOM 2362 C C . ASP A 1 317 ? -22.305 -1.554 37.291 1.00 98.12 317 ASP A C 1
ATOM 2364 O O . ASP A 1 317 ? -21.554 -2.299 37.918 1.00 98.12 317 ASP A O 1
ATOM 2368 N N . PHE A 1 318 ? -21.894 -0.912 36.190 1.00 98.56 318 PHE A N 1
ATOM 2369 C CA . PHE A 1 318 ? -20.553 -1.095 35.640 1.00 98.56 318 PHE A CA 1
ATOM 2370 C C . PHE A 1 318 ? -19.465 -0.490 36.538 1.00 98.56 318 PHE A C 1
ATOM 2372 O O . PHE A 1 318 ? -18.413 -1.102 36.718 1.00 98.56 318 PHE A O 1
ATOM 2379 N N . GLN A 1 319 ? -19.725 0.661 37.167 1.00 98.31 319 GLN A N 1
ATOM 2380 C CA . GLN A 1 319 ? -18.852 1.215 38.206 1.00 98.31 319 GLN A CA 1
ATOM 2381 C C . GLN A 1 319 ? -18.666 0.231 39.369 1.00 98.31 319 GLN A C 1
ATOM 2383 O O . GLN A 1 319 ? -17.549 0.057 39.850 1.00 98.31 319 GLN A O 1
ATOM 2388 N N . GLU A 1 320 ? -19.734 -0.426 39.818 1.00 97.94 320 GLU A N 1
ATOM 2389 C CA . GLU A 1 320 ? -19.666 -1.404 40.906 1.00 97.94 320 GLU A CA 1
ATOM 2390 C C . GLU A 1 320 ? -18.909 -2.678 40.506 1.00 97.94 320 GLU A C 1
ATOM 2392 O O . GLU A 1 320 ? -18.122 -3.191 41.301 1.00 97.94 320 GLU A O 1
ATOM 2397 N N . ILE A 1 321 ? -19.078 -3.153 39.268 1.00 98.56 321 ILE A N 1
ATOM 2398 C CA . ILE A 1 321 ? -18.290 -4.266 38.717 1.00 98.56 321 ILE A CA 1
ATOM 2399 C C . ILE A 1 321 ? -16.801 -3.909 38.733 1.00 98.56 321 ILE A C 1
ATOM 2401 O O . ILE A 1 321 ? -16.008 -4.648 39.311 1.00 98.56 321 ILE A O 1
ATOM 2405 N N . LEU A 1 322 ? -16.430 -2.742 38.196 1.00 98.62 322 LEU A N 1
ATOM 2406 C CA . LEU A 1 322 ? -15.038 -2.284 38.156 1.00 98.62 322 LEU A CA 1
ATOM 2407 C C . LEU A 1 322 ? -14.407 -2.173 39.551 1.00 98.62 322 LEU A C 1
ATOM 2409 O O . LEU A 1 322 ? -13.260 -2.581 39.719 1.00 98.62 322 LEU A O 1
ATOM 2413 N N . LYS A 1 323 ? -15.141 -1.680 40.559 1.00 97.94 323 LYS A N 1
ATOM 2414 C CA . LYS A 1 323 ? -14.658 -1.608 41.954 1.00 97.94 323 LYS A CA 1
ATOM 2415 C C . LYS A 1 323 ? -14.315 -2.973 42.543 1.00 97.94 323 LYS A C 1
ATOM 2417 O O . LYS A 1 323 ? -13.425 -3.068 43.378 1.00 97.94 323 LYS A O 1
ATOM 2422 N N . ARG A 1 324 ? -15.057 -4.013 42.157 1.00 96.94 324 ARG A N 1
ATOM 2423 C CA . ARG A 1 324 ? -14.896 -5.375 42.685 1.00 96.94 324 ARG A CA 1
ATOM 2424 C C . ARG A 1 324 ? -13.844 -6.180 41.938 1.00 96.94 324 ARG A C 1
ATOM 2426 O O . ARG A 1 324 ? -13.300 -7.119 42.507 1.00 96.94 324 ARG A O 1
ATOM 2433 N N . SER A 1 325 ? -13.608 -5.850 40.670 1.00 98.25 325 SER A N 1
ATOM 2434 C CA . SER A 1 325 ? -12.799 -6.668 39.767 1.00 98.25 325 SER A CA 1
ATOM 2435 C C . SER A 1 325 ? -11.433 -6.088 39.424 1.00 98.25 325 SER A C 1
ATOM 2437 O O . SER A 1 325 ? -10.618 -6.790 38.830 1.00 98.25 325 SER A O 1
ATOM 2439 N N . SER A 1 326 ? -11.197 -4.802 39.686 1.00 98.50 326 SER A N 1
ATOM 2440 C CA . SER A 1 326 ? -9.917 -4.174 39.352 1.00 98.50 326 SER A CA 1
ATOM 2441 C C . SER A 1 326 ? -8.815 -4.667 40.287 1.00 98.50 326 SER A C 1
ATOM 2443 O O . SER A 1 326 ? -9.035 -4.891 41.476 1.00 98.50 326 SER A O 1
ATOM 2445 N N . LEU A 1 327 ? -7.619 -4.853 39.732 1.00 98.38 327 LEU A N 1
ATOM 2446 C CA . LEU A 1 327 ? -6.424 -5.171 40.495 1.00 98.38 327 LEU A CA 1
ATOM 2447 C C . LEU A 1 327 ? -5.990 -3.925 41.264 1.00 98.38 327 LEU A C 1
ATOM 2449 O O . LEU A 1 327 ? -5.488 -2.980 40.656 1.00 98.38 327 LEU A O 1
ATOM 2453 N N . ASP A 1 328 ? -6.180 -3.953 42.579 1.00 98.25 328 ASP A N 1
ATOM 2454 C CA . ASP A 1 328 ? -5.736 -2.904 43.493 1.00 98.25 328 ASP A CA 1
ATOM 2455 C C . ASP A 1 328 ? -4.207 -2.718 43.414 1.00 98.25 328 ASP A C 1
ATOM 2457 O O . ASP A 1 328 ? -3.431 -3.677 43.499 1.00 98.25 328 ASP A O 1
ATOM 2461 N N . LEU A 1 329 ? -3.783 -1.476 43.201 1.00 96.00 329 LEU A N 1
ATOM 2462 C CA . LEU A 1 329 ? -2.399 -1.055 43.018 1.00 96.00 329 LEU A CA 1
ATOM 2463 C C . LEU A 1 329 ? -2.206 0.253 43.778 1.00 96.00 329 LEU A C 1
ATOM 2465 O O . LEU A 1 329 ? -3.071 1.112 43.726 1.00 96.00 329 LEU A O 1
ATOM 2469 N N . GLY A 1 330 ? -1.034 0.445 44.387 1.00 95.31 330 GLY A N 1
ATOM 2470 C CA . GLY A 1 330 ? -0.767 1.650 45.171 1.00 95.31 330 GLY A CA 1
ATOM 2471 C C . GLY A 1 330 ? -1.149 1.477 46.640 1.00 95.31 330 GLY A C 1
ATOM 2472 O O . GLY A 1 330 ? -0.633 0.566 47.295 1.00 95.31 330 GLY A O 1
ATOM 2473 N N . GLU A 1 331 ? -1.948 2.401 47.176 1.00 95.00 331 GLU A N 1
ATOM 2474 C CA . GLU A 1 331 ? -2.454 2.302 48.552 1.00 95.00 331 GLU A CA 1
ATOM 2475 C C . GLU A 1 331 ? -3.681 1.383 48.599 1.00 95.00 331 GLU A C 1
ATOM 2477 O O . GLU A 1 331 ? -4.493 1.407 47.688 1.00 95.00 331 GLU A O 1
ATOM 2482 N N . GLU A 1 332 ? -3.832 0.589 49.668 1.00 95.50 332 GLU A N 1
ATOM 2483 C CA . GLU A 1 332 ? -4.946 -0.366 49.786 1.00 95.50 332 GLU A CA 1
ATOM 2484 C C . GLU A 1 332 ? -6.308 0.331 49.636 1.00 95.50 332 GLU A C 1
ATOM 2486 O O . GLU A 1 332 ? -6.664 1.226 50.412 1.00 95.50 332 GLU A O 1
ATOM 2491 N N . GLY A 1 333 ? -7.098 -0.141 48.673 1.00 95.00 333 GLY A N 1
ATOM 2492 C CA . GLY A 1 333 ? -8.401 0.411 48.340 1.00 95.00 333 GLY A CA 1
ATOM 2493 C C . GLY A 1 333 ? -8.324 1.518 47.291 1.00 95.00 333 GLY A C 1
ATOM 2494 O O . GLY A 1 333 ? -7.758 1.346 46.224 1.00 95.00 333 GLY A O 1
ATOM 2495 N N . TYR A 1 334 ? -9.022 2.627 47.533 1.00 97.88 334 TYR A N 1
ATOM 2496 C CA . TYR A 1 334 ? -9.057 3.730 46.575 1.00 97.88 334 TYR A CA 1
ATOM 2497 C C . TYR A 1 334 ? -7.895 4.694 46.810 1.00 97.88 334 TYR A C 1
ATOM 2499 O O . TYR A 1 334 ? -7.774 5.229 47.916 1.00 97.88 334 TYR A O 1
ATOM 2507 N N . ASP A 1 335 ? -7.153 5.025 45.753 1.00 98.31 335 ASP A N 1
ATOM 2508 C CA . ASP A 1 335 ? -6.181 6.118 45.767 1.00 98.31 335 ASP A CA 1
ATOM 2509 C C . ASP A 1 335 ? -6.275 7.032 44.534 1.00 98.31 335 ASP A C 1
ATOM 2511 O O . ASP A 1 335 ? -6.868 6.702 43.511 1.00 98.31 335 ASP A O 1
ATOM 2515 N N . THR A 1 336 ? -5.697 8.231 44.625 1.00 98.00 336 THR A N 1
ATOM 2516 C CA . THR A 1 336 ? -5.812 9.260 43.575 1.00 98.00 336 THR A CA 1
ATOM 2517 C C . THR A 1 336 ? -4.912 9.024 42.359 1.00 98.00 336 THR A C 1
ATOM 2519 O O . THR A 1 336 ? -4.937 9.818 41.418 1.00 98.00 336 THR A O 1
ATOM 2522 N N . SER A 1 337 ? -4.081 7.981 42.369 1.00 97.25 337 SER A N 1
ATOM 2523 C CA . SER A 1 337 ? -3.178 7.618 41.272 1.00 97.25 337 SER A CA 1
ATOM 2524 C C . SER A 1 337 ? -3.713 6.442 40.454 1.00 97.25 337 SER A C 1
ATOM 2526 O O . SER A 1 337 ? -3.652 6.495 39.226 1.00 97.25 337 SER A O 1
ATOM 2528 N N . TYR A 1 338 ? -4.232 5.410 41.119 1.00 98.50 338 TYR A N 1
ATOM 2529 C CA . TYR A 1 338 ? -4.733 4.173 40.518 1.00 98.50 338 TYR A CA 1
ATOM 2530 C C . TYR A 1 338 ? -6.266 4.063 40.536 1.00 98.50 338 TYR A C 1
ATOM 2532 O O . TYR A 1 338 ? -6.829 3.212 39.842 1.00 98.50 338 TYR A O 1
ATOM 2540 N N . GLY A 1 339 ? -6.962 4.924 41.282 1.00 98.38 339 GLY A N 1
ATOM 2541 C CA . GLY A 1 339 ? -8.397 4.795 41.509 1.00 98.38 339 GLY A CA 1
ATOM 2542 C C . GLY A 1 339 ? -8.695 3.528 42.304 1.00 98.38 339 GLY A C 1
ATOM 2543 O O . GLY A 1 339 ? -8.071 3.281 43.327 1.00 98.38 339 GLY A O 1
ATOM 2544 N N . TYR A 1 340 ? -9.624 2.706 41.813 1.00 98.50 340 TYR A N 1
ATOM 2545 C CA . TYR A 1 340 ? -9.876 1.352 42.323 1.00 98.50 340 TYR A CA 1
ATOM 2546 C C . TYR A 1 340 ? -8.933 0.285 41.741 1.00 98.50 340 TYR A C 1
ATOM 2548 O O . TYR A 1 340 ? -9.116 -0.901 42.010 1.00 98.50 340 TYR A O 1
ATOM 2556 N N . GLY A 1 341 ? -7.959 0.679 40.916 1.00 98.69 341 GLY A N 1
ATOM 2557 C CA . GLY A 1 341 ? -6.941 -0.218 40.382 1.00 98.69 341 GLY A CA 1
ATOM 2558 C C . GLY A 1 341 ? -6.989 -0.425 38.868 1.00 98.69 341 GLY A C 1
ATOM 2559 O O . GLY A 1 341 ? -7.732 0.227 38.128 1.00 98.69 341 GLY A O 1
ATOM 2560 N N . LEU A 1 342 ? -6.143 -1.343 38.402 1.00 98.81 342 LEU A N 1
ATOM 2561 C CA . LEU A 1 342 ? -6.002 -1.721 36.997 1.00 98.81 342 LEU A CA 1
ATOM 2562 C C . LEU A 1 342 ? -7.111 -2.686 36.578 1.00 98.81 342 LEU A C 1
ATOM 2564 O O . LEU A 1 342 ? -7.288 -3.728 37.205 1.00 98.81 342 LEU A O 1
ATOM 2568 N N . ILE A 1 343 ? -7.819 -2.390 35.487 1.00 98.81 343 ILE A N 1
ATOM 2569 C CA . ILE A 1 343 ? -8.870 -3.292 34.995 1.00 98.81 343 ILE A CA 1
ATOM 2570 C C . ILE A 1 343 ? -8.331 -4.706 34.716 1.00 98.81 343 ILE A C 1
ATOM 2572 O O . ILE A 1 343 ? -7.239 -4.880 34.172 1.00 98.81 343 ILE A O 1
ATOM 2576 N N . GLN A 1 344 ? -9.125 -5.718 35.062 1.00 98.62 344 GLN A N 1
ATOM 2577 C CA . GLN A 1 344 ? -8.851 -7.126 34.776 1.00 98.62 344 GLN A CA 1
ATOM 2578 C C . GLN A 1 344 ? -10.085 -7.738 34.115 1.00 98.62 344 GLN A C 1
ATOM 2580 O O . GLN A 1 344 ? -11.151 -7.818 34.726 1.00 98.62 344 GLN A O 1
ATOM 2585 N N . VAL A 1 345 ? -9.957 -8.138 32.849 1.00 98.31 345 VAL A N 1
ATOM 2586 C CA . VAL A 1 345 ? -11.085 -8.606 32.032 1.00 98.31 345 VAL A CA 1
ATOM 2587 C C . VAL A 1 345 ? -11.731 -9.870 32.615 1.00 98.31 345 VAL A C 1
ATOM 2589 O O . VAL A 1 345 ? -12.953 -9.852 32.773 1.00 98.31 345 VAL A O 1
ATOM 2592 N N . PRO A 1 346 ? -10.986 -10.927 33.006 1.00 97.50 346 PRO A N 1
ATOM 2593 C CA . PRO A 1 346 ? -11.599 -12.138 33.560 1.00 97.50 346 PRO A CA 1
ATOM 2594 C C . PRO A 1 346 ? -12.364 -11.864 34.858 1.00 97.50 346 PRO A C 1
ATOM 2596 O O . PRO A 1 346 ? -13.535 -12.224 34.977 1.00 97.50 346 PRO A O 1
ATOM 2599 N N . ALA A 1 347 ? -11.749 -11.121 35.784 1.00 98.06 347 ALA A N 1
ATOM 2600 C CA . ALA A 1 347 ? -12.371 -10.751 37.053 1.00 98.06 347 ALA A CA 1
ATOM 2601 C C . ALA A 1 347 ? -13.624 -9.883 36.854 1.00 98.06 347 ALA A C 1
ATOM 2603 O O . ALA A 1 347 ? -14.586 -10.000 37.606 1.00 98.06 347 ALA A O 1
ATOM 2604 N N . ALA A 1 348 ? -13.645 -9.012 35.840 1.00 98.31 348 ALA A N 1
ATOM 2605 C CA . ALA A 1 348 ? -14.814 -8.189 35.538 1.00 98.31 348 ALA A CA 1
ATOM 2606 C C . ALA A 1 348 ? -15.968 -9.017 34.954 1.00 98.31 348 ALA A C 1
ATOM 2608 O O . ALA A 1 348 ? -17.131 -8.742 35.250 1.00 98.31 348 ALA A O 1
ATOM 2609 N N . ILE A 1 349 ? -15.662 -10.041 34.149 1.00 97.38 349 ILE A N 1
ATOM 2610 C CA . ILE A 1 349 ? -16.658 -10.992 33.639 1.00 97.38 349 ILE A CA 1
ATOM 2611 C C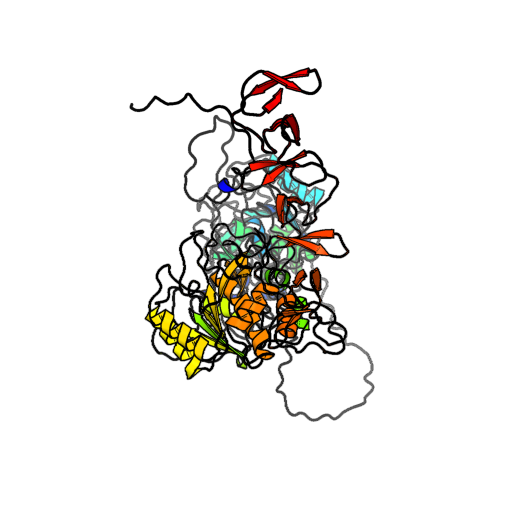 . ILE A 1 349 ? -17.272 -11.791 34.793 1.00 97.38 349 ILE A C 1
ATOM 2613 O O . ILE A 1 349 ? -18.497 -11.899 34.860 1.00 97.38 349 ILE A O 1
ATOM 2617 N N . GLU A 1 350 ? -16.443 -12.293 35.712 1.00 96.50 350 GLU A N 1
ATOM 2618 C CA . GLU A 1 350 ? -16.882 -13.016 36.913 1.00 96.50 350 GLU A CA 1
ATOM 2619 C C . GLU A 1 350 ? -17.714 -12.117 37.839 1.00 96.50 350 GLU A C 1
ATOM 2621 O O . GLU A 1 350 ? -18.850 -12.447 38.174 1.00 96.50 350 GLU A O 1
ATOM 2626 N N . ALA A 1 351 ? -17.224 -10.916 38.156 1.00 96.75 351 ALA A N 1
ATOM 2627 C CA . ALA A 1 351 ? -17.951 -9.965 38.991 1.00 96.75 351 ALA A CA 1
ATOM 2628 C C . ALA A 1 351 ? -19.305 -9.567 38.379 1.00 96.75 351 ALA A C 1
ATOM 2630 O O . ALA A 1 351 ? -20.279 -9.394 39.110 1.00 96.75 351 ALA A O 1
ATOM 2631 N N . ALA A 1 352 ? -19.401 -9.444 37.051 1.00 96.00 352 ALA A N 1
ATOM 2632 C CA . ALA A 1 352 ? -20.667 -9.174 36.372 1.00 96.00 352 ALA A CA 1
ATOM 2633 C C . ALA A 1 352 ? -21.633 -10.370 36.426 1.00 96.00 352 ALA A C 1
ATOM 2635 O O . ALA A 1 352 ? -22.834 -10.175 36.624 1.00 96.00 352 ALA A O 1
ATOM 2636 N N . ALA A 1 353 ? -21.121 -11.595 36.268 1.00 93.69 353 ALA A N 1
ATOM 2637 C CA . ALA A 1 353 ? -21.885 -12.832 36.430 1.00 93.69 353 ALA A CA 1
ATOM 2638 C C . ALA A 1 353 ? -22.471 -12.956 37.846 1.00 93.69 353 ALA A C 1
ATOM 2640 O O . ALA A 1 353 ? -23.670 -13.197 37.992 1.00 93.69 353 ALA A O 1
ATOM 2641 N N . ASP A 1 354 ? -21.670 -12.674 38.872 1.00 92.44 354 ASP A N 1
ATOM 2642 C CA . ASP A 1 354 ? -22.115 -12.650 40.268 1.00 92.44 354 ASP A CA 1
ATOM 2643 C C . ASP A 1 354 ? -23.128 -11.531 40.544 1.00 92.44 354 ASP A C 1
ATOM 2645 O O . ASP A 1 354 ? -24.095 -11.721 41.284 1.00 92.44 354 ASP A O 1
ATOM 2649 N N . TYR A 1 355 ? -22.922 -10.349 39.952 1.00 92.12 355 TYR A N 1
ATOM 2650 C CA . TYR A 1 355 ? -23.767 -9.177 40.187 1.00 92.12 355 TYR A CA 1
ATOM 2651 C C . TYR A 1 355 ? -25.171 -9.328 39.591 1.00 92.12 355 TYR A C 1
ATOM 2653 O O . TYR A 1 355 ? -26.162 -8.993 40.242 1.00 92.12 355 TYR A O 1
ATOM 2661 N N . PHE A 1 356 ? -25.269 -9.833 38.357 1.00 90.81 356 PHE A N 1
ATOM 2662 C CA . PHE A 1 356 ? -26.549 -10.015 37.667 1.00 90.81 356 PHE A CA 1
ATOM 2663 C C . PHE A 1 356 ? -27.189 -11.390 37.909 1.00 90.81 356 PHE A C 1
ATOM 2665 O O . PHE A 1 356 ? -28.388 -11.539 37.663 1.00 90.81 356 PHE A O 1
ATOM 2672 N N . GLY A 1 357 ? -26.416 -12.354 38.421 1.00 76.19 357 GLY A N 1
ATOM 2673 C CA . GLY A 1 357 ? -26.799 -13.749 38.606 1.00 76.19 357 GLY A CA 1
ATOM 2674 C C . GLY A 1 357 ? -26.822 -14.514 37.282 1.00 76.19 357 GLY A C 1
ATOM 2675 O O . GLY A 1 357 ? -27.606 -14.198 36.385 1.00 76.19 357 GLY A O 1
ATOM 2676 N N . GLU A 1 358 ? -26.004 -15.560 37.150 1.00 60.91 358 GLU A N 1
ATOM 2677 C CA . GLU A 1 358 ? -26.183 -16.530 36.065 1.00 60.91 358 GLU A CA 1
ATOM 2678 C C . GLU A 1 358 ? -27.268 -17.560 36.424 1.00 60.91 358 GLU A C 1
ATOM 2680 O O . GLU A 1 358 ? -27.381 -17.965 37.585 1.00 60.91 358 GLU A O 1
ATOM 2685 N N . PRO A 1 359 ? -28.080 -18.028 35.455 1.00 46.53 359 PRO A N 1
ATOM 2686 C CA . PRO A 1 359 ? -28.762 -19.300 35.633 1.00 46.53 359 PRO A CA 1
ATOM 2687 C C . PRO A 1 359 ? -27.700 -20.396 35.781 1.00 46.53 359 PRO A C 1
ATOM 2689 O O . PRO A 1 359 ? -26.710 -20.386 35.053 1.00 46.53 359 PRO A O 1
ATOM 2692 N N . GLU A 1 360 ? -27.908 -21.323 36.722 1.00 36.84 360 GLU A N 1
ATOM 2693 C CA . GLU A 1 360 ? -27.000 -22.452 36.955 1.00 36.84 360 GLU A CA 1
ATOM 2694 C C . GLU A 1 360 ? -26.566 -23.121 35.638 1.00 36.84 360 GLU A C 1
ATOM 2696 O O . GLU A 1 360 ? -27.393 -23.262 34.726 1.00 36.84 360 GLU A O 1
ATOM 2701 N N . PRO A 1 361 ? -25.299 -23.566 35.533 1.00 42.09 361 PRO A N 1
ATOM 2702 C CA . PRO A 1 361 ? -24.814 -24.250 34.347 1.00 42.09 361 PRO A CA 1
ATOM 2703 C C . PRO A 1 361 ? -25.697 -25.472 34.081 1.00 42.09 361 PRO A C 1
ATOM 2705 O O . PRO A 1 361 ? -25.751 -26.408 34.877 1.00 42.09 361 PRO A O 1
ATOM 2708 N N . THR A 1 362 ? -26.417 -25.477 32.960 1.00 38.81 362 THR A N 1
ATOM 2709 C CA . THR A 1 362 ? -27.122 -26.681 32.521 1.00 38.81 362 THR A CA 1
ATOM 2710 C C . THR A 1 362 ? -26.082 -27.747 32.204 1.00 38.81 362 THR A C 1
ATOM 2712 O O . THR A 1 362 ? -25.236 -27.526 31.333 1.00 38.81 362 THR A O 1
ATOM 2715 N N . GLU A 1 363 ? -26.146 -28.881 32.908 1.00 34.00 363 GLU A N 1
ATOM 2716 C CA . GLU A 1 363 ? -25.327 -30.064 32.633 1.00 34.00 363 GLU A CA 1
ATOM 2717 C C . GLU A 1 363 ? -25.327 -30.410 31.130 1.00 34.00 363 GLU A C 1
ATOM 2719 O O . GLU A 1 363 ? -26.339 -30.199 30.445 1.00 34.00 363 GLU A O 1
ATOM 2724 N N . PRO A 1 364 ? -24.217 -30.954 30.595 1.00 38.47 364 PRO A N 1
ATOM 2725 C CA . PRO A 1 364 ? -24.144 -31.336 29.195 1.00 38.47 364 PRO A CA 1
ATOM 2726 C C . PRO A 1 364 ? -25.224 -32.376 28.882 1.00 38.47 364 PRO A C 1
ATOM 2728 O O . PRO A 1 364 ? -25.227 -33.474 29.432 1.00 38.47 364 PRO A O 1
ATOM 2731 N N . ILE A 1 365 ? -26.134 -32.040 27.970 1.00 33.69 365 ILE A N 1
ATOM 2732 C CA . ILE A 1 365 ? -27.080 -33.004 27.413 1.00 33.69 365 ILE A CA 1
ATOM 2733 C C . ILE A 1 365 ? -26.281 -33.919 26.477 1.00 33.69 365 ILE A C 1
ATOM 2735 O O . ILE A 1 365 ? -25.847 -33.488 25.407 1.00 33.69 365 ILE A O 1
ATOM 2739 N N . GLU A 1 366 ? -26.072 -35.173 26.886 1.00 31.09 366 GLU A N 1
ATOM 2740 C CA . GLU A 1 366 ? -25.565 -36.225 26.002 1.00 31.09 366 GLU A CA 1
ATOM 2741 C C . GLU A 1 366 ? -26.505 -36.379 24.790 1.00 31.09 366 GLU A C 1
ATOM 2743 O O . GLU A 1 366 ? -27.725 -36.487 24.960 1.00 31.09 366 GLU A O 1
ATOM 2748 N N . PRO A 1 367 ? -25.984 -36.385 23.550 1.00 35.44 367 PRO A N 1
ATOM 2749 C CA . PRO A 1 367 ? -26.814 -36.608 22.380 1.00 35.44 367 PRO A CA 1
ATOM 2750 C C . PRO A 1 367 ? -27.194 -38.090 22.286 1.00 35.44 367 PRO A C 1
ATOM 2752 O O . PRO A 1 367 ? -26.432 -38.915 21.785 1.00 35.44 367 PRO A O 1
ATOM 2755 N N . ASP A 1 368 ? -28.411 -38.414 22.715 1.00 34.62 368 ASP A N 1
ATOM 2756 C CA . ASP A 1 368 ? -29.075 -39.682 22.412 1.00 34.62 368 ASP A CA 1
ATOM 2757 C C . ASP A 1 368 ? -29.456 -39.717 20.916 1.00 34.62 368 ASP A C 1
ATOM 2759 O O . ASP A 1 368 ? -30.543 -39.303 20.503 1.00 34.62 368 ASP A O 1
ATOM 2763 N N . VAL A 1 369 ? -28.543 -40.210 20.073 1.00 31.30 369 VAL A N 1
ATOM 2764 C CA . VAL A 1 369 ? -28.865 -40.705 18.725 1.00 31.30 369 VAL A CA 1
ATOM 2765 C C . VAL A 1 369 ? -28.185 -42.068 18.530 1.00 31.30 369 VAL A C 1
ATOM 2767 O O . VAL A 1 369 ? -26.973 -42.166 18.728 1.00 31.30 369 VAL A O 1
ATOM 2770 N N . PRO A 1 370 ? -28.911 -43.136 18.140 1.00 33.44 370 PRO A N 1
ATOM 2771 C CA . PRO A 1 370 ? -28.338 -44.474 18.051 1.00 33.44 370 PRO A CA 1
ATOM 2772 C C . PRO A 1 370 ? -27.317 -44.574 16.914 1.00 33.44 370 PRO A C 1
ATOM 2774 O O . PRO A 1 370 ? -27.609 -44.245 15.764 1.00 33.44 370 PRO A O 1
ATOM 2777 N N . ILE A 1 371 ? -26.135 -45.086 17.250 1.00 30.11 371 ILE A N 1
ATOM 2778 C CA . ILE A 1 371 ? -25.079 -45.477 16.317 1.00 30.11 371 ILE A CA 1
ATOM 2779 C C . ILE A 1 371 ? -25.544 -46.725 15.555 1.00 30.11 371 ILE A C 1
ATOM 2781 O O . ILE A 1 371 ? -25.710 -47.783 16.162 1.00 30.11 371 ILE A O 1
ATOM 2785 N N . ASP A 1 372 ? -25.702 -46.619 14.234 1.00 29.50 372 ASP A N 1
ATOM 2786 C CA . ASP A 1 372 ? -25.666 -47.788 13.353 1.00 29.50 372 ASP A CA 1
ATOM 2787 C C . ASP A 1 372 ? -24.229 -47.986 12.853 1.00 29.50 372 ASP A C 1
ATOM 2789 O O . ASP A 1 372 ? -23.578 -47.071 12.343 1.00 29.50 372 ASP A O 1
ATOM 2793 N N . GLN A 1 373 ? -23.717 -49.189 13.089 1.00 36.94 373 GLN A N 1
ATOM 2794 C CA . GLN A 1 373 ? -22.358 -49.607 12.784 1.00 36.94 373 GLN A CA 1
ATOM 2795 C C . GLN A 1 373 ? -22.238 -49.930 11.297 1.00 36.94 373 GLN A C 1
ATOM 2797 O O . GLN A 1 373 ? -22.829 -50.906 10.840 1.00 36.94 373 GLN A O 1
ATOM 2802 N N . GLN A 1 374 ? -21.362 -49.231 10.571 1.00 28.77 374 GLN A N 1
ATOM 2803 C CA . GLN A 1 374 ? -20.593 -49.865 9.499 1.00 28.77 374 GLN A CA 1
ATOM 2804 C C . GLN A 1 374 ? -19.386 -49.029 9.060 1.00 28.77 374 GLN A C 1
ATOM 2806 O O . GLN A 1 374 ? -19.465 -47.812 8.942 1.00 28.77 374 GLN A O 1
ATOM 2811 N N . PHE A 1 375 ? -18.306 -49.761 8.767 1.00 27.39 375 PHE A N 1
ATOM 2812 C CA . PHE A 1 375 ? -16.980 -49.356 8.277 1.00 27.39 375 PHE A CA 1
ATOM 2813 C C . PHE A 1 375 ? -15.909 -49.054 9.333 1.00 27.39 375 PHE A C 1
ATOM 2815 O O . PHE A 1 375 ? -15.497 -47.922 9.569 1.00 27.39 375 PHE A O 1
ATOM 2822 N N . THR A 1 376 ? -15.388 -50.146 9.898 1.00 32.44 376 THR A N 1
ATOM 2823 C CA . THR A 1 376 ? -13.971 -50.282 10.250 1.00 32.44 376 THR A CA 1
ATOM 2824 C C . THR A 1 376 ? -13.109 -50.453 8.990 1.00 32.44 376 THR A C 1
ATOM 2826 O O . THR A 1 376 ? -13.577 -50.988 7.985 1.00 32.44 376 THR A O 1
ATOM 2829 N N . ASP A 1 377 ? -11.839 -50.059 9.130 1.00 33.81 377 ASP A N 1
ATOM 2830 C CA . ASP A 1 377 ? -10.658 -50.345 8.294 1.00 33.81 377 ASP A CA 1
ATOM 2831 C C . ASP A 1 377 ? -10.263 -49.325 7.210 1.00 33.81 377 ASP A C 1
ATOM 2833 O O . ASP A 1 377 ? -10.561 -49.491 6.029 1.00 33.81 377 ASP A O 1
ATOM 2837 N N . VAL A 1 378 ? -9.418 -48.354 7.600 1.00 25.36 378 VAL A N 1
ATOM 2838 C CA . VAL A 1 378 ? -8.338 -47.821 6.742 1.00 25.36 378 VAL A CA 1
ATOM 2839 C C . VAL A 1 378 ? -7.050 -47.650 7.579 1.00 25.36 378 VAL A C 1
ATOM 2841 O O . VAL A 1 378 ? -7.137 -47.192 8.720 1.00 25.36 378 VAL A O 1
ATOM 2844 N N . PRO A 1 379 ? -5.856 -48.024 7.068 1.00 26.95 379 PRO A N 1
ATOM 2845 C CA . PRO A 1 379 ? -4.627 -48.117 7.854 1.00 26.95 379 PRO A CA 1
ATOM 2846 C C . PRO A 1 379 ? -4.022 -46.761 8.224 1.00 26.95 379 PRO A C 1
ATOM 2848 O O . PRO A 1 379 ? -3.939 -45.836 7.419 1.00 26.95 379 PRO A O 1
ATOM 2851 N N . GLN A 1 380 ? -3.488 -46.716 9.438 1.00 35.31 380 GLN A N 1
ATOM 2852 C CA . GLN A 1 380 ? -2.668 -45.649 9.988 1.00 35.31 380 GLN A CA 1
ATOM 2853 C C . GLN A 1 380 ? -1.261 -45.694 9.363 1.00 35.31 380 GLN A C 1
ATOM 2855 O O . GLN A 1 380 ? -0.417 -46.452 9.833 1.00 35.31 380 GLN A O 1
ATOM 2860 N N . GLN A 1 381 ? -0.993 -44.909 8.309 1.00 28.48 381 GLN A N 1
ATOM 2861 C CA . GLN A 1 381 ? 0.373 -44.501 7.935 1.00 28.48 381 GLN A CA 1
ATOM 2862 C C . GLN A 1 381 ? 0.409 -43.330 6.931 1.00 28.48 381 GLN A C 1
ATOM 2864 O O . GLN A 1 381 ? -0.341 -43.309 5.963 1.00 28.48 381 GLN A O 1
ATOM 2869 N N . ALA A 1 382 ? 1.368 -42.423 7.174 1.00 26.30 382 ALA A N 1
ATOM 2870 C CA . ALA A 1 382 ? 1.758 -41.217 6.426 1.00 26.30 382 ALA A CA 1
ATOM 2871 C C . ALA A 1 382 ? 0.946 -39.928 6.683 1.00 26.30 382 ALA A C 1
ATOM 2873 O O . ALA A 1 382 ? 0.253 -39.401 5.818 1.00 26.30 382 ALA A O 1
ATOM 2874 N N . ALA A 1 383 ? 1.139 -39.359 7.877 1.00 34.41 383 ALA A N 1
ATOM 2875 C CA . ALA A 1 383 ? 0.967 -37.932 8.121 1.00 34.41 383 ALA A CA 1
ATOM 2876 C C . ALA A 1 383 ? 2.201 -37.171 7.605 1.00 34.41 383 ALA A C 1
ATOM 2878 O O . ALA A 1 383 ? 3.211 -37.109 8.297 1.00 34.41 383 ALA A O 1
ATOM 2879 N N . THR A 1 384 ? 2.112 -36.608 6.401 1.00 33.59 384 THR A N 1
ATOM 2880 C CA . THR A 1 384 ? 2.886 -35.433 5.957 1.00 33.59 384 THR A CA 1
ATOM 2881 C C . THR A 1 384 ? 2.206 -34.816 4.734 1.00 33.59 384 THR A C 1
ATOM 2883 O O . THR A 1 384 ? 2.574 -35.093 3.598 1.00 33.59 384 THR A O 1
ATOM 2886 N N . GLN A 1 385 ? 1.218 -33.951 4.955 1.00 27.80 385 GLN A N 1
ATOM 2887 C CA . GLN A 1 385 ? 0.916 -32.853 4.033 1.00 27.80 385 GLN A CA 1
ATOM 2888 C C . GLN A 1 385 ? 0.118 -31.784 4.785 1.00 27.80 385 GLN A C 1
ATOM 2890 O O . GLN A 1 385 ? -1.010 -32.011 5.215 1.00 27.80 385 GLN A O 1
ATOM 2895 N N . SER A 1 386 ? 0.752 -30.630 4.990 1.00 29.52 386 SER A N 1
ATOM 2896 C CA . SER A 1 386 ? 0.158 -29.423 5.559 1.00 29.52 386 SER A CA 1
ATOM 2897 C C . SER A 1 386 ? -0.896 -28.862 4.602 1.00 29.52 386 SER A C 1
ATOM 2899 O O . SER A 1 386 ? -0.560 -28.352 3.531 1.00 29.52 386 SER A O 1
ATOM 2901 N N . LEU A 1 387 ? -2.166 -28.957 4.980 1.00 34.59 387 LEU A N 1
ATOM 2902 C CA . LEU A 1 387 ? -3.269 -28.267 4.315 1.00 34.59 387 LEU A CA 1
ATOM 2903 C C . LEU A 1 387 ? -3.555 -26.968 5.076 1.00 34.59 387 LEU A C 1
ATOM 2905 O O . LEU A 1 387 ? -4.439 -26.924 5.925 1.00 34.59 387 LEU A O 1
ATOM 2909 N N . GLU A 1 388 ? -2.795 -25.914 4.777 1.00 32.00 388 GLU A N 1
ATOM 2910 C CA . GLU A 1 388 ? -3.250 -24.548 5.052 1.00 32.00 388 GLU A CA 1
ATOM 2911 C C . GLU A 1 388 ? -4.332 -24.173 4.022 1.00 32.00 388 GLU A C 1
ATOM 2913 O O . GLU A 1 388 ? -4.166 -24.467 2.828 1.00 32.00 388 GLU A O 1
ATOM 2918 N N . PRO A 1 389 ? -5.447 -23.539 4.424 1.00 32.38 389 PRO A N 1
ATOM 2919 C CA . PRO A 1 389 ? -6.461 -23.087 3.485 1.00 32.38 389 PRO A CA 1
ATOM 2920 C C . PRO A 1 389 ? -5.913 -21.899 2.680 1.00 32.38 389 PRO A C 1
ATOM 2922 O O . PRO A 1 389 ? -5.952 -20.756 3.123 1.00 32.38 389 PRO A O 1
ATOM 2925 N N . LYS A 1 390 ? -5.400 -22.159 1.472 1.00 35.41 390 LYS A N 1
ATOM 2926 C CA . LYS A 1 390 ? -5.026 -21.105 0.517 1.00 35.41 390 LYS A CA 1
ATOM 2927 C C . LYS A 1 390 ? -6.275 -20.321 0.109 1.00 35.41 390 LYS A C 1
ATOM 2929 O O . LYS A 1 390 ? -7.125 -20.845 -0.615 1.00 35.41 390 LYS A O 1
ATOM 2934 N N . LEU A 1 391 ? -6.381 -19.068 0.550 1.00 36.31 391 LEU A N 1
ATOM 2935 C CA . LEU A 1 391 ? -7.325 -18.108 -0.023 1.00 36.31 391 LEU A CA 1
ATOM 2936 C C . LEU A 1 391 ? -7.071 -17.998 -1.533 1.00 36.31 391 LEU A C 1
ATOM 2938 O O . LEU A 1 391 ? -5.932 -17.911 -1.979 1.00 36.31 391 LEU A O 1
ATOM 2942 N N . SER A 1 392 ? -8.134 -17.981 -2.341 1.00 44.97 392 SER A N 1
ATOM 2943 C CA . SER A 1 392 ? -8.026 -17.906 -3.808 1.00 44.97 392 SER A CA 1
ATOM 2944 C C . SER A 1 392 ? -7.600 -16.526 -4.338 1.00 44.97 392 SER A C 1
ATOM 2946 O O . SER A 1 392 ? -7.632 -16.301 -5.549 1.00 44.97 392 SER A O 1
ATOM 2948 N N . PHE A 1 393 ? -7.270 -15.586 -3.447 1.00 55.94 393 PHE A N 1
ATOM 2949 C CA . PHE A 1 393 ? -6.897 -14.204 -3.740 1.00 55.94 393 PHE A CA 1
ATOM 2950 C C . PHE A 1 393 ? -5.826 -13.731 -2.755 1.00 55.94 393 PHE A C 1
ATOM 2952 O O . PHE A 1 393 ? -5.895 -14.066 -1.575 1.00 55.94 393 PHE A O 1
ATOM 2959 N N . ASP A 1 394 ? -4.879 -12.926 -3.237 1.00 64.12 394 ASP A N 1
ATOM 2960 C CA . ASP A 1 394 ? -3.802 -12.365 -2.413 1.00 64.12 394 ASP A CA 1
ATOM 2961 C C . ASP A 1 394 ? -4.335 -11.247 -1.514 1.00 64.12 394 ASP A C 1
ATOM 2963 O O . ASP A 1 394 ? -5.134 -10.408 -1.962 1.00 64.12 394 ASP A O 1
ATOM 2967 N N . MET A 1 395 ? -3.878 -11.236 -0.260 1.00 62.38 395 MET A N 1
ATOM 2968 C CA . MET A 1 395 ? -4.390 -10.398 0.832 1.00 62.38 395 MET A CA 1
ATOM 2969 C C . MET A 1 395 ? -4.457 -8.907 0.472 1.00 62.38 395 MET A C 1
ATOM 2971 O O . MET A 1 395 ? -5.458 -8.242 0.741 1.00 62.38 395 MET A O 1
ATOM 2975 N N . TYR A 1 396 ? -3.435 -8.389 -0.212 1.00 66.00 396 TYR A N 1
ATOM 2976 C CA . TYR A 1 396 ? -3.333 -6.977 -0.585 1.00 66.00 396 TYR A CA 1
ATOM 2977 C C . TYR A 1 396 ? -3.671 -6.693 -2.054 1.00 66.00 396 TYR A C 1
ATOM 2979 O O . TYR A 1 396 ? -3.518 -5.559 -2.516 1.00 66.00 396 TYR A O 1
ATOM 2987 N N . SER A 1 397 ? -4.207 -7.664 -2.801 1.00 66.75 397 SER A N 1
ATOM 2988 C CA . SER A 1 397 ? -4.619 -7.457 -4.200 1.00 66.75 397 SER A CA 1
ATOM 2989 C C . SER A 1 397 ? -5.605 -6.286 -4.431 1.00 66.75 397 SER A C 1
ATOM 2991 O O . SER A 1 397 ? -5.514 -5.640 -5.485 1.00 66.75 397 SER A O 1
ATOM 2993 N N . PRO A 1 398 ? -6.499 -5.892 -3.489 1.00 67.44 398 PRO A N 1
ATOM 2994 C CA . PRO A 1 398 ? -7.316 -4.686 -3.657 1.00 67.44 398 PRO A CA 1
ATOM 2995 C C . PRO A 1 398 ? -6.493 -3.388 -3.763 1.00 67.44 398 PRO A C 1
ATOM 2997 O O . PRO A 1 398 ? -6.881 -2.486 -4.521 1.00 67.44 398 PRO A O 1
ATOM 3000 N N . LEU A 1 399 ? -5.340 -3.317 -3.079 1.00 61.12 399 LEU A N 1
ATOM 3001 C CA . LEU A 1 399 ? -4.439 -2.157 -3.067 1.00 61.12 399 LEU A CA 1
ATOM 3002 C C . LEU A 1 399 ? -3.661 -1.973 -4.375 1.00 61.12 399 LEU A C 1
ATOM 3004 O O . LEU A 1 399 ? -3.262 -0.851 -4.681 1.00 61.12 399 LEU A O 1
ATOM 3008 N N . GLN A 1 400 ? -3.485 -3.036 -5.165 1.00 80.38 400 GLN A N 1
ATOM 3009 C CA . GLN A 1 400 ? -2.704 -3.026 -6.406 1.00 80.38 400 GLN A CA 1
ATOM 3010 C C . GLN A 1 400 ? -3.463 -2.364 -7.571 1.00 80.38 400 GLN A C 1
ATOM 3012 O O . GLN A 1 400 ? -3.877 -2.993 -8.553 1.00 80.38 400 GLN A O 1
ATOM 3017 N N . TRP A 1 401 ? -3.714 -1.059 -7.448 1.00 80.81 401 TRP A N 1
ATOM 3018 C CA . TRP A 1 401 ? -4.312 -0.246 -8.509 1.00 80.81 401 TRP A CA 1
ATOM 3019 C C . TRP A 1 401 ? -3.416 -0.183 -9.749 1.00 80.81 401 TRP A C 1
ATOM 3021 O O . TRP A 1 401 ? -3.918 -0.109 -10.871 1.00 80.81 401 TRP A O 1
ATOM 3031 N N . ASP A 1 402 ? -2.108 -0.247 -9.537 1.00 90.44 402 ASP A N 1
ATOM 3032 C CA . ASP A 1 402 ? -1.045 -0.285 -10.531 1.00 90.44 402 ASP A CA 1
ATOM 3033 C C . ASP A 1 402 ? -1.213 -1.479 -11.482 1.00 90.44 402 ASP A C 1
ATOM 3035 O O . ASP A 1 402 ? -1.288 -1.285 -12.698 1.00 90.44 402 ASP A O 1
ATOM 3039 N N . MET A 1 403 ? -1.442 -2.682 -10.944 1.00 92.25 403 MET A N 1
ATOM 3040 C CA . MET A 1 403 ? -1.755 -3.888 -11.721 1.00 92.25 403 MET A CA 1
ATOM 3041 C C . MET A 1 403 ? -2.997 -3.709 -12.608 1.00 92.25 403 MET A C 1
ATOM 3043 O O . MET A 1 403 ? -3.017 -4.148 -13.762 1.00 92.25 403 MET A O 1
ATOM 3047 N N . ARG A 1 404 ? -4.035 -3.013 -12.117 1.00 83.00 404 ARG A N 1
ATOM 3048 C CA . ARG A 1 404 ? -5.221 -2.671 -12.929 1.00 83.00 404 ARG A CA 1
ATOM 3049 C C . ARG A 1 404 ? -4.885 -1.647 -14.014 1.00 83.00 404 ARG A C 1
ATOM 3051 O O . ARG A 1 404 ? -5.365 -1.779 -15.141 1.00 83.00 404 ARG A O 1
ATOM 3058 N N . GLN A 1 405 ? -4.061 -0.647 -13.702 1.00 85.50 405 GLN A N 1
ATOM 3059 C CA . GLN A 1 405 ? -3.682 0.409 -14.640 1.00 85.50 405 GLN A CA 1
ATOM 3060 C C . GLN A 1 405 ? -2.905 -0.141 -15.844 1.00 85.50 405 GLN A C 1
ATOM 3062 O O . GLN A 1 405 ? -3.116 0.355 -16.949 1.00 85.50 405 GLN A O 1
ATOM 3067 N N . ILE A 1 406 ? -2.084 -1.179 -15.672 1.00 92.94 406 ILE A N 1
ATOM 3068 C CA . ILE A 1 406 ? -1.322 -1.794 -16.777 1.00 92.94 406 ILE A CA 1
ATOM 3069 C C . ILE A 1 406 ? -2.027 -2.996 -17.429 1.00 92.94 406 ILE A C 1
ATOM 3071 O O . ILE A 1 406 ? -1.545 -3.514 -18.436 1.00 92.94 406 ILE A O 1
ATOM 3075 N N . GLY A 1 407 ? -3.188 -3.417 -16.909 1.00 79.81 407 GLY A N 1
ATOM 3076 C CA . GLY A 1 407 ? -3.994 -4.512 -17.468 1.00 79.81 407 GLY A CA 1
ATOM 3077 C C . GLY A 1 407 ? -3.513 -5.917 -17.090 1.00 79.81 407 GLY A C 1
ATOM 3078 O O . GLY A 1 407 ? -3.598 -6.838 -17.901 1.00 79.81 407 GLY A O 1
ATOM 3079 N N . MET A 1 408 ? -2.986 -6.112 -15.876 1.00 92.00 408 MET A N 1
ATOM 3080 C CA . MET A 1 408 ? -2.454 -7.420 -15.467 1.00 92.00 408 MET A CA 1
ATOM 3081 C C . MET A 1 408 ? -3.500 -8.517 -15.341 1.00 92.00 408 MET A C 1
ATOM 3083 O O . MET A 1 408 ? -3.154 -9.687 -15.473 1.00 92.00 408 MET A O 1
ATOM 3087 N N . ARG A 1 409 ? -4.779 -8.184 -15.138 1.00 80.94 409 ARG A N 1
ATOM 3088 C CA . ARG A 1 409 ? -5.828 -9.208 -15.103 1.00 80.94 409 ARG A CA 1
ATOM 3089 C C . ARG A 1 409 ? -5.868 -9.988 -16.416 1.00 80.94 409 ARG A C 1
ATOM 3091 O O . ARG A 1 409 ? -5.866 -11.214 -16.396 1.00 80.94 409 ARG A O 1
ATOM 3098 N N . GLU A 1 410 ? -5.865 -9.283 -17.542 1.00 75.81 410 GLU A N 1
ATOM 3099 C CA . GLU A 1 410 ? -5.778 -9.877 -18.873 1.00 75.81 410 GLU A CA 1
ATOM 3100 C C . GLU A 1 410 ? -4.375 -10.435 -19.147 1.00 75.81 410 GLU A C 1
ATOM 3102 O O . GLU A 1 410 ? -4.258 -11.501 -19.746 1.00 75.81 410 GLU A O 1
ATOM 3107 N N . GLY A 1 411 ? -3.324 -9.767 -18.655 1.00 82.38 411 GLY A N 1
ATOM 3108 C CA . GLY A 1 411 ? -1.939 -10.238 -18.751 1.00 82.38 411 GLY A CA 1
ATOM 3109 C C . GLY A 1 411 ? -1.753 -11.646 -18.181 1.00 82.38 411 GLY A C 1
ATOM 3110 O O . GLY A 1 411 ? -1.280 -12.535 -18.884 1.00 82.38 411 GLY A O 1
ATOM 3111 N N . TRP A 1 412 ? -2.214 -11.897 -16.955 1.00 88.44 412 TRP A N 1
ATOM 3112 C CA . TRP A 1 412 ? -2.149 -13.224 -16.336 1.00 88.44 412 TRP A CA 1
ATOM 3113 C C . TRP A 1 412 ? -3.032 -14.267 -17.038 1.00 88.44 412 TRP A C 1
ATOM 3115 O O . TRP A 1 412 ? -2.722 -15.454 -16.997 1.00 88.44 412 TRP A O 1
ATOM 3125 N N . ASN A 1 413 ? -4.115 -13.850 -17.703 1.00 84.00 413 ASN A N 1
ATOM 3126 C CA . ASN A 1 413 ? -4.973 -14.761 -18.468 1.00 84.00 413 ASN A CA 1
ATOM 3127 C C . ASN A 1 413 ? -4.319 -15.249 -19.774 1.00 84.00 413 ASN A C 1
ATOM 3129 O O . ASN A 1 413 ? -4.838 -16.175 -20.393 1.00 84.00 413 ASN A O 1
ATOM 3133 N N . SER A 1 414 ? -3.185 -14.669 -20.189 1.00 83.62 414 SER A N 1
ATOM 3134 C CA . SER A 1 414 ? -2.399 -15.162 -21.332 1.00 83.62 414 SER A CA 1
ATOM 3135 C C . SER A 1 414 ? -1.718 -16.514 -21.071 1.00 83.62 414 SER A C 1
ATOM 3137 O O . SER A 1 414 ? -1.261 -17.158 -22.013 1.00 83.62 414 SER A O 1
ATOM 3139 N N . GLY A 1 415 ? -1.638 -16.942 -19.804 1.00 90.44 415 GLY A N 1
ATOM 3140 C CA . GLY A 1 415 ? -0.930 -18.152 -19.382 1.00 90.44 415 GLY A CA 1
ATOM 3141 C C . GLY A 1 415 ? 0.577 -17.968 -19.166 1.00 90.44 415 GLY A C 1
ATOM 3142 O O . GLY A 1 415 ? 1.227 -18.915 -18.731 1.00 90.44 415 GLY A O 1
ATOM 3143 N N . LEU A 1 416 ? 1.119 -16.774 -19.433 1.00 95.50 416 LEU A N 1
ATOM 3144 C CA . LEU A 1 416 ? 2.507 -16.417 -19.130 1.00 95.50 416 LEU A CA 1
ATOM 3145 C C . LEU A 1 416 ? 2.660 -16.071 -17.646 1.00 95.50 416 LEU A C 1
ATOM 3147 O O . LEU A 1 416 ? 1.805 -15.403 -17.057 1.00 95.50 416 LEU A O 1
ATOM 3151 N N . SER A 1 417 ? 3.775 -16.485 -17.051 1.00 96.75 417 SER A N 1
ATOM 3152 C CA . SER A 1 417 ? 4.114 -16.183 -15.656 1.00 96.75 417 SER A CA 1
ATOM 3153 C C . SER A 1 417 ? 5.556 -15.711 -15.464 1.00 96.75 417 SER A C 1
ATOM 3155 O O . SER A 1 417 ? 5.925 -15.364 -14.352 1.00 96.75 417 SER A O 1
ATOM 3157 N N . GLY A 1 418 ? 6.384 -15.710 -16.506 1.00 97.75 418 GLY A N 1
ATOM 3158 C CA . GLY A 1 418 ? 7.836 -15.561 -16.427 1.00 97.75 418 GLY A CA 1
ATOM 3159 C C . GLY A 1 418 ? 8.544 -16.867 -16.062 1.00 97.75 418 GLY A C 1
ATOM 3160 O O . GLY A 1 418 ? 9.682 -16.830 -15.606 1.00 97.75 418 GLY A O 1
ATOM 3161 N N . LYS A 1 419 ? 7.887 -18.030 -16.207 1.00 97.12 419 LYS A N 1
ATOM 3162 C CA . LYS A 1 419 ? 8.517 -19.314 -15.848 1.00 97.12 419 LYS A CA 1
ATOM 3163 C C . LYS A 1 419 ? 9.751 -19.557 -16.715 1.00 97.12 419 LYS A C 1
ATOM 3165 O O . LYS A 1 419 ? 9.761 -19.223 -17.895 1.00 97.12 419 LYS A O 1
ATOM 3170 N N . ASN A 1 420 ? 10.770 -20.184 -16.131 1.00 96.44 420 ASN A N 1
ATOM 3171 C CA . ASN A 1 420 ? 12.078 -20.426 -16.755 1.00 96.44 420 ASN A CA 1
ATOM 3172 C C . ASN A 1 420 ? 12.871 -19.161 -17.123 1.00 96.44 420 ASN A C 1
ATOM 3174 O O . ASN A 1 420 ? 13.896 -19.286 -17.784 1.00 96.44 420 ASN A O 1
ATOM 3178 N N . VAL A 1 421 ? 12.435 -17.979 -16.682 1.00 98.81 421 VAL A N 1
ATOM 3179 C CA . VAL A 1 421 ? 13.171 -16.726 -16.859 1.00 98.81 421 VAL A CA 1
ATOM 3180 C C . VAL A 1 421 ? 13.820 -16.337 -15.536 1.00 98.81 421 VAL A C 1
ATOM 3182 O O . VAL A 1 421 ? 13.194 -16.427 -14.475 1.00 98.81 421 VAL A O 1
ATOM 3185 N N . ARG A 1 422 ? 15.080 -15.906 -15.587 1.00 98.81 422 ARG A N 1
ATOM 3186 C CA . ARG A 1 422 ? 15.837 -15.421 -14.427 1.00 98.81 422 ARG A CA 1
ATOM 3187 C C . ARG A 1 422 ? 15.964 -13.904 -14.464 1.00 98.81 422 ARG A C 1
ATOM 3189 O O . ARG A 1 422 ? 16.426 -13.340 -15.455 1.00 98.81 422 ARG A O 1
ATOM 3196 N N . VAL A 1 423 ? 15.593 -13.247 -13.367 1.00 98.88 423 VAL A N 1
ATOM 3197 C CA . VAL A 1 423 ? 15.684 -11.791 -13.213 1.00 98.88 423 VAL A CA 1
ATOM 3198 C C . VAL A 1 423 ? 16.708 -11.434 -12.144 1.00 98.88 423 VAL A C 1
ATOM 3200 O O . VAL A 1 423 ? 16.524 -11.752 -10.969 1.00 98.88 423 VAL A O 1
ATOM 3203 N N . GLY A 1 424 ? 17.766 -10.735 -12.554 1.00 98.75 424 GLY A N 1
ATOM 3204 C CA . GLY A 1 424 ? 18.764 -10.170 -11.651 1.00 98.75 424 GLY A CA 1
ATOM 3205 C C . GLY A 1 424 ? 18.286 -8.855 -11.042 1.00 98.75 424 GLY A C 1
ATOM 3206 O O . GLY A 1 424 ? 18.010 -7.904 -11.774 1.00 98.75 424 GLY A O 1
ATOM 3207 N N . ILE A 1 425 ? 18.217 -8.780 -9.713 1.00 98.38 425 ILE A N 1
ATOM 3208 C CA . ILE A 1 425 ? 17.879 -7.553 -8.977 1.00 98.38 425 ILE A CA 1
ATOM 3209 C C . ILE A 1 425 ? 19.164 -6.966 -8.402 1.00 98.38 425 ILE A C 1
ATOM 3211 O O . ILE A 1 425 ? 19.683 -7.470 -7.408 1.00 98.38 425 ILE A O 1
ATOM 3215 N N . ILE A 1 426 ? 19.681 -5.913 -9.038 1.00 97.31 426 ILE A N 1
ATOM 3216 C CA . ILE A 1 426 ? 20.878 -5.193 -8.585 1.00 97.31 426 ILE A CA 1
ATOM 3217 C C . ILE A 1 426 ? 20.439 -4.093 -7.612 1.00 97.31 426 ILE A C 1
ATOM 3219 O O . ILE A 1 426 ? 20.066 -2.999 -8.042 1.00 97.31 426 ILE A O 1
ATOM 3223 N N . ASP A 1 427 ? 20.425 -4.406 -6.312 1.00 95.94 427 ASP A N 1
ATOM 3224 C CA . ASP A 1 427 ? 19.794 -3.562 -5.284 1.00 95.94 427 ASP A CA 1
ATOM 3225 C C . ASP A 1 427 ? 20.308 -3.863 -3.849 1.00 95.94 427 ASP A C 1
ATOM 3227 O O . ASP A 1 427 ? 21.446 -4.302 -3.675 1.00 95.94 427 ASP A O 1
ATOM 3231 N N . THR A 1 428 ? 19.506 -3.626 -2.803 1.00 94.62 428 THR A N 1
ATOM 3232 C CA . THR A 1 428 ? 19.866 -3.819 -1.383 1.00 94.62 428 THR A CA 1
ATOM 3233 C C . THR A 1 428 ? 19.830 -5.268 -0.885 1.00 94.62 428 THR A C 1
ATOM 3235 O O . THR A 1 428 ? 20.151 -5.542 0.274 1.00 94.62 428 THR A O 1
ATOM 3238 N N . GLY A 1 429 ? 19.487 -6.209 -1.764 1.00 95.38 429 GLY A N 1
ATOM 3239 C CA . GLY A 1 429 ? 19.210 -7.606 -1.435 1.00 95.38 429 GLY A CA 1
ATOM 3240 C C . GLY A 1 429 ? 17.747 -7.960 -1.692 1.00 95.38 429 GLY A C 1
ATOM 3241 O O . GLY A 1 429 ? 16.990 -7.148 -2.214 1.00 95.38 429 GLY A O 1
ATOM 3242 N N . VAL A 1 430 ? 17.346 -9.177 -1.332 1.00 96.94 430 VAL A N 1
ATOM 3243 C CA . VAL A 1 430 ? 15.933 -9.585 -1.299 1.00 96.94 430 VAL A CA 1
ATOM 3244 C C . VAL A 1 430 ? 15.724 -10.400 -0.037 1.00 96.94 430 VAL A C 1
ATOM 3246 O O . VAL A 1 430 ? 16.479 -11.339 0.215 1.00 96.94 430 VAL A O 1
ATOM 3249 N N . SER A 1 431 ? 14.725 -10.039 0.762 1.00 93.25 431 SER A N 1
ATOM 3250 C CA . SER A 1 431 ? 14.438 -10.774 1.983 1.00 93.25 431 SER A CA 1
ATOM 3251 C C . SER A 1 431 ? 13.831 -12.141 1.684 1.00 93.25 431 SER A C 1
ATOM 3253 O O . SER A 1 431 ? 12.845 -12.272 0.954 1.00 93.25 431 SER A O 1
ATOM 3255 N N . THR A 1 432 ? 14.401 -13.165 2.312 1.00 88.81 432 THR A N 1
ATOM 3256 C CA . THR A 1 432 ? 13.869 -14.532 2.295 1.00 88.81 432 THR A CA 1
ATOM 3257 C C . THR A 1 432 ? 12.672 -14.711 3.237 1.00 88.81 432 THR A C 1
ATOM 3259 O O . THR A 1 432 ? 11.963 -15.715 3.152 1.00 88.81 432 THR A O 1
ATOM 3262 N N . LYS A 1 433 ? 12.408 -13.735 4.116 1.00 82.69 433 LYS A N 1
ATOM 3263 C CA . LYS A 1 433 ? 11.387 -13.815 5.169 1.00 82.69 433 LYS A CA 1
ATOM 3264 C C . LYS A 1 433 ? 9.989 -13.418 4.708 1.00 82.69 433 LYS A C 1
ATOM 3266 O O . LYS A 1 433 ? 9.032 -13.736 5.397 1.00 82.69 433 LYS A O 1
ATOM 3271 N N . THR A 1 434 ? 9.832 -12.764 3.559 1.00 77.88 434 THR A N 1
ATOM 3272 C CA . THR A 1 434 ? 8.528 -12.230 3.105 1.00 77.88 434 THR A CA 1
ATOM 3273 C C . THR A 1 434 ? 7.437 -13.288 2.934 1.00 77.88 434 THR A C 1
ATOM 3275 O O . THR A 1 434 ? 6.253 -12.964 2.991 1.00 77.88 434 THR A O 1
ATOM 3278 N N . ARG A 1 435 ? 7.828 -14.554 2.713 1.00 79.31 435 ARG A N 1
ATOM 3279 C CA . ARG A 1 435 ? 6.972 -15.726 2.432 1.00 79.31 435 ARG A CA 1
ATOM 3280 C C . ARG A 1 435 ? 6.083 -15.618 1.186 1.00 79.31 435 ARG A C 1
ATOM 3282 O O . ARG A 1 435 ? 5.463 -16.612 0.819 1.00 79.31 435 ARG A O 1
ATOM 3289 N N . ASP A 1 436 ? 6.054 -14.470 0.513 1.00 85.75 436 ASP A N 1
ATOM 3290 C CA . ASP A 1 436 ? 5.223 -14.252 -0.671 1.00 85.75 436 ASP A CA 1
ATOM 3291 C C . ASP A 1 436 ? 5.938 -14.597 -1.990 1.00 85.75 436 ASP A C 1
ATOM 3293 O O . ASP A 1 436 ? 5.322 -14.912 -3.007 1.00 85.75 436 ASP A O 1
ATOM 3297 N N . ILE A 1 437 ? 7.271 -14.623 -1.993 1.00 92.19 437 ILE A N 1
ATOM 3298 C CA . ILE A 1 437 ? 8.048 -15.211 -3.089 1.00 92.19 437 ILE A CA 1
ATOM 3299 C C . ILE A 1 437 ? 8.335 -16.669 -2.728 1.00 92.19 437 ILE A C 1
ATOM 3301 O O . ILE A 1 437 ? 8.931 -16.945 -1.689 1.00 92.19 437 ILE A O 1
ATOM 3305 N N . ASP A 1 438 ? 7.917 -17.603 -3.587 1.00 89.88 438 ASP A N 1
ATOM 3306 C CA . ASP A 1 438 ? 8.235 -19.027 -3.433 1.00 89.88 438 ASP A CA 1
ATOM 3307 C C . ASP A 1 438 ? 9.756 -19.204 -3.310 1.00 89.88 438 ASP A C 1
ATOM 3309 O O . ASP A 1 438 ? 10.513 -18.774 -4.185 1.00 89.88 438 ASP A O 1
ATOM 3313 N N . SER A 1 439 ? 10.208 -19.842 -2.229 1.00 90.00 439 SER A N 1
ATOM 3314 C CA . SER A 1 439 ? 11.632 -20.006 -1.932 1.00 90.00 439 SER A CA 1
ATOM 3315 C C . SER A 1 439 ? 12.377 -20.811 -3.000 1.00 90.00 439 SER A C 1
ATOM 3317 O O . SER A 1 439 ? 13.568 -20.595 -3.199 1.00 90.00 439 SER A O 1
ATOM 3319 N N . SER A 1 440 ? 11.691 -21.675 -3.758 1.00 93.44 440 SER A N 1
ATOM 3320 C CA . SER A 1 440 ? 12.280 -22.380 -4.906 1.00 93.44 440 SER A CA 1
ATOM 3321 C C . SER A 1 440 ? 12.585 -21.458 -6.094 1.00 93.44 440 SER A C 1
ATOM 3323 O O . SER A 1 440 ? 13.392 -21.802 -6.959 1.00 93.44 440 SER A O 1
ATOM 3325 N N . ARG A 1 441 ? 11.962 -20.275 -6.135 1.00 96.25 441 ARG A N 1
ATOM 3326 C CA . ARG A 1 441 ? 12.169 -19.244 -7.156 1.00 96.25 441 ARG A CA 1
ATOM 3327 C C . ARG A 1 441 ? 13.102 -18.126 -6.698 1.00 96.25 441 ARG A C 1
ATOM 3329 O O . ARG A 1 441 ? 13.400 -17.255 -7.508 1.00 96.25 441 ARG A O 1
ATOM 3336 N N . LEU A 1 442 ? 13.577 -18.134 -5.456 1.00 96.94 442 LEU A N 1
ATOM 3337 C CA . LEU A 1 442 ? 14.527 -17.152 -4.939 1.00 96.94 442 LEU A CA 1
ATOM 3338 C C . LEU A 1 442 ? 15.912 -17.797 -4.813 1.00 96.94 442 LEU A C 1
ATOM 3340 O O . LEU A 1 442 ? 16.148 -18.612 -3.925 1.00 96.94 442 LEU A O 1
ATOM 3344 N N . LEU A 1 443 ? 16.836 -17.455 -5.716 1.00 96.94 443 LEU A N 1
ATOM 3345 C CA . LEU A 1 443 ? 18.209 -17.961 -5.627 1.00 96.94 443 LEU A CA 1
ATOM 3346 C C . LEU A 1 443 ? 18.983 -17.259 -4.509 1.00 96.94 443 LEU A C 1
ATOM 3348 O O . LEU A 1 443 ? 18.692 -16.119 -4.162 1.00 96.94 443 LEU A O 1
ATOM 3352 N N . ALA A 1 444 ? 20.036 -17.915 -4.012 1.00 94.75 444 ALA A N 1
ATOM 3353 C CA . ALA A 1 444 ? 20.934 -17.337 -3.009 1.00 94.75 444 ALA A CA 1
ATOM 3354 C C . ALA A 1 444 ? 21.626 -16.049 -3.488 1.00 94.75 444 ALA A C 1
ATOM 3356 O O . ALA A 1 444 ? 21.986 -15.212 -2.673 1.00 94.75 444 ALA A O 1
ATOM 3357 N N . GLY A 1 445 ? 21.804 -15.880 -4.804 1.00 96.50 445 GLY A N 1
ATOM 3358 C CA . GLY A 1 445 ? 22.339 -14.647 -5.368 1.00 96.50 445 GLY A CA 1
ATOM 3359 C C . GLY A 1 445 ? 23.797 -14.365 -4.985 1.00 96.50 445 GLY A C 1
ATOM 3360 O O . GLY A 1 445 ? 24.571 -15.283 -4.711 1.00 96.50 445 GLY A O 1
ATOM 3361 N N . LYS A 1 446 ? 24.190 -13.087 -5.015 1.00 96.94 446 LYS A N 1
ATOM 3362 C CA . LYS A 1 446 ? 25.547 -12.630 -4.674 1.00 96.94 446 LYS A CA 1
ATOM 3363 C C . LYS A 1 446 ? 25.529 -11.305 -3.925 1.00 96.94 446 LYS A C 1
ATOM 3365 O O . LYS A 1 446 ? 24.850 -10.370 -4.344 1.00 96.94 446 LYS A O 1
ATOM 3370 N N . ASN A 1 447 ? 26.324 -11.199 -2.862 1.00 96.31 447 ASN A N 1
ATOM 3371 C CA . ASN A 1 447 ? 26.566 -9.942 -2.159 1.00 96.31 447 ASN A CA 1
ATOM 3372 C C . ASN A 1 447 ? 27.931 -9.369 -2.558 1.00 96.31 447 ASN A C 1
ATOM 3374 O O . ASN A 1 447 ? 28.968 -9.982 -2.338 1.00 96.31 447 ASN A O 1
ATOM 3378 N N . LEU A 1 448 ? 27.914 -8.190 -3.179 1.00 95.06 448 LEU A N 1
ATOM 3379 C CA . LEU A 1 448 ? 29.093 -7.463 -3.659 1.00 95.06 448 LEU A CA 1
ATOM 3380 C C . LEU A 1 448 ? 29.474 -6.281 -2.754 1.00 95.06 448 LEU A C 1
ATOM 3382 O O . LEU A 1 448 ? 30.396 -5.534 -3.084 1.00 95.06 448 LEU A O 1
ATOM 3386 N N . VAL A 1 449 ? 28.752 -6.083 -1.647 1.00 91.38 449 VAL A N 1
ATOM 3387 C CA . VAL A 1 449 ? 29.055 -5.060 -0.637 1.00 91.38 449 VAL A CA 1
ATOM 3388 C C . VAL A 1 449 ? 30.169 -5.547 0.285 1.00 91.38 449 VAL A C 1
ATOM 3390 O O . VAL A 1 449 ? 31.123 -4.813 0.533 1.00 91.38 449 VAL A O 1
ATOM 3393 N N . ASP A 1 450 ? 30.062 -6.787 0.767 1.00 90.50 450 ASP A N 1
ATOM 3394 C CA . ASP A 1 450 ? 31.016 -7.400 1.703 1.00 90.50 450 ASP A CA 1
ATOM 3395 C C . ASP A 1 450 ? 31.598 -8.741 1.215 1.00 90.50 450 ASP A C 1
ATOM 3397 O O . ASP A 1 450 ? 32.377 -9.369 1.930 1.00 90.50 450 ASP A O 1
ATOM 3401 N N . GLU A 1 451 ? 31.249 -9.165 -0.007 1.00 90.75 451 GLU A N 1
ATOM 3402 C CA . GLU A 1 451 ? 31.671 -10.429 -0.637 1.00 90.75 451 GLU A CA 1
ATOM 3403 C C . GLU A 1 451 ? 31.237 -11.705 0.122 1.00 90.75 451 GLU A C 1
ATOM 3405 O O . GLU A 1 451 ? 31.736 -12.801 -0.150 1.00 90.75 451 GLU A O 1
ATOM 3410 N N . SER A 1 452 ? 30.293 -11.598 1.065 1.00 91.94 452 SER A N 1
ATOM 3411 C CA . SER A 1 452 ? 29.679 -12.750 1.731 1.00 91.94 452 SER A CA 1
ATOM 3412 C C . SER A 1 452 ? 28.629 -13.440 0.843 1.00 91.94 452 SER A C 1
ATOM 3414 O O . SER A 1 452 ? 28.304 -13.001 -0.258 1.00 91.94 452 SER A O 1
ATOM 3416 N N . GLN A 1 453 ? 28.064 -14.551 1.326 1.00 88.25 453 GLN A N 1
ATOM 3417 C CA 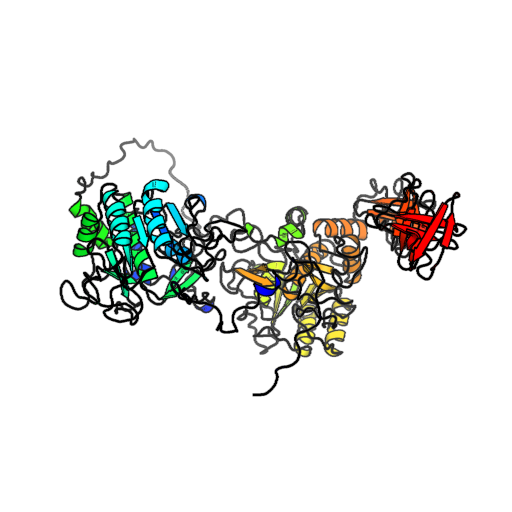. GLN A 1 453 ? 26.924 -15.213 0.674 1.00 88.25 453 GLN A CA 1
ATOM 3418 C C . GLN A 1 453 ? 25.569 -14.618 1.094 1.00 88.25 453 GLN A C 1
ATOM 3420 O O . GLN A 1 453 ? 24.531 -15.073 0.630 1.00 88.25 453 GLN A O 1
ATOM 3425 N N . ASN A 1 454 ? 25.553 -13.635 1.999 1.00 91.94 454 ASN A N 1
ATOM 3426 C CA . ASN A 1 454 ? 24.313 -13.127 2.570 1.00 91.94 454 ASN A CA 1
ATOM 3427 C C . ASN A 1 454 ? 23.703 -12.023 1.695 1.00 91.94 454 ASN A C 1
ATOM 3429 O O . ASN A 1 454 ? 24.182 -10.890 1.711 1.00 91.94 454 ASN A O 1
ATOM 3433 N N . THR A 1 455 ? 22.620 -12.326 0.983 1.00 95.19 455 THR A N 1
ATOM 3434 C CA . THR A 1 455 ? 21.856 -11.350 0.186 1.00 95.19 455 THR A CA 1
ATOM 3435 C C . THR A 1 455 ? 20.576 -10.865 0.860 1.00 95.19 455 THR A C 1
ATOM 3437 O O . THR A 1 455 ? 19.750 -10.240 0.194 1.00 95.19 455 THR A O 1
ATOM 3440 N N . GLU A 1 456 ? 20.396 -11.148 2.151 1.00 93.88 456 GLU A N 1
ATOM 3441 C CA . GLU A 1 456 ? 19.215 -10.725 2.899 1.00 93.88 456 GLU A CA 1
ATOM 3442 C C . GLU A 1 456 ? 19.099 -9.196 2.874 1.00 93.88 456 GLU A C 1
ATOM 3444 O O . GLU A 1 456 ? 20.087 -8.466 3.041 1.00 93.88 456 GLU A O 1
ATOM 3449 N N . ASP A 1 457 ? 17.890 -8.708 2.626 1.00 91.69 457 ASP A N 1
ATOM 3450 C CA . ASP A 1 457 ? 17.611 -7.281 2.543 1.00 91.69 457 ASP A CA 1
ATOM 3451 C C . ASP A 1 457 ? 17.266 -6.727 3.923 1.00 91.69 457 ASP A C 1
ATOM 3453 O O . ASP A 1 457 ? 16.302 -7.152 4.550 1.00 91.69 457 ASP A O 1
ATOM 3457 N N . THR A 1 458 ? 18.053 -5.762 4.382 1.00 81.25 458 THR A N 1
ATOM 3458 C CA . THR A 1 458 ? 17.834 -5.054 5.652 1.00 81.25 458 THR A CA 1
ATOM 3459 C C . THR A 1 458 ? 17.304 -3.639 5.435 1.00 81.25 458 THR A C 1
ATOM 3461 O O . THR A 1 458 ? 17.080 -2.912 6.392 1.00 81.25 458 THR A O 1
ATOM 3464 N N . ASN A 1 459 ? 17.158 -3.212 4.178 1.00 86.56 459 ASN A N 1
ATOM 3465 C CA . ASN A 1 459 ? 16.639 -1.895 3.814 1.00 86.56 459 ASN A CA 1
ATOM 3466 C C . ASN A 1 459 ? 15.201 -1.980 3.286 1.00 86.56 459 ASN A C 1
ATOM 3468 O O . ASN A 1 459 ? 14.396 -1.072 3.483 1.00 86.56 459 ASN A O 1
ATOM 3472 N N . GLY A 1 460 ? 14.891 -3.067 2.583 1.00 87.25 460 GLY A N 1
ATOM 3473 C CA . GLY A 1 460 ? 13.582 -3.347 2.011 1.00 87.25 460 GLY A CA 1
ATOM 3474 C C . GLY A 1 460 ? 13.360 -2.786 0.613 1.00 87.25 460 GLY A C 1
ATOM 3475 O O . GLY A 1 460 ? 12.298 -3.040 0.051 1.00 87.25 460 GLY A O 1
ATOM 3476 N N . HIS A 1 461 ? 14.294 -2.023 0.033 1.00 92.94 461 HIS A N 1
ATOM 3477 C CA . HIS A 1 461 ? 14.139 -1.519 -1.333 1.00 92.94 461 HIS A CA 1
ATOM 3478 C C . HIS A 1 461 ? 14.189 -2.661 -2.356 1.00 92.94 461 HIS A C 1
ATOM 3480 O O . HIS A 1 461 ? 13.226 -2.851 -3.096 1.00 92.94 461 HIS A O 1
ATOM 3486 N N . GLY A 1 462 ? 15.237 -3.487 -2.355 1.00 96.44 462 GLY A N 1
ATOM 3487 C CA . GLY A 1 462 ? 15.350 -4.612 -3.287 1.00 96.44 462 GLY A CA 1
ATOM 3488 C C . GLY A 1 462 ? 14.240 -5.658 -3.126 1.00 96.44 462 GLY A C 1
ATOM 3489 O O . GLY A 1 462 ? 13.740 -6.186 -4.121 1.00 96.44 462 GLY A O 1
ATOM 3490 N N . THR A 1 463 ? 13.759 -5.880 -1.902 1.00 97.00 463 THR A N 1
ATOM 3491 C CA . THR A 1 463 ? 12.588 -6.728 -1.617 1.00 97.00 463 THR A CA 1
ATOM 3492 C C . THR A 1 463 ? 11.303 -6.162 -2.216 1.00 97.00 463 THR A C 1
ATOM 3494 O O . THR A 1 463 ? 10.529 -6.894 -2.835 1.00 97.00 463 THR A O 1
ATOM 3497 N N . PHE A 1 464 ? 11.111 -4.845 -2.125 1.00 96.44 464 PHE A N 1
ATOM 3498 C CA . PHE A 1 464 ? 9.995 -4.156 -2.763 1.00 96.44 464 PHE A CA 1
ATOM 3499 C C . PHE A 1 464 ? 10.028 -4.338 -4.287 1.00 96.44 464 PHE A C 1
ATOM 3501 O O . PHE A 1 464 ? 9.004 -4.650 -4.903 1.00 96.44 464 PHE A O 1
ATOM 3508 N N . ILE A 1 465 ? 11.205 -4.179 -4.902 1.00 98.06 465 ILE A N 1
ATOM 3509 C CA . ILE A 1 465 ? 11.409 -4.395 -6.341 1.00 98.06 465 ILE A CA 1
ATOM 3510 C C . ILE A 1 465 ? 11.083 -5.849 -6.714 1.00 98.06 465 ILE A C 1
ATOM 3512 O O . ILE A 1 465 ? 10.344 -6.089 -7.671 1.00 98.06 465 ILE A O 1
ATOM 3516 N N . ALA A 1 466 ? 11.572 -6.816 -5.932 1.00 98.25 466 ALA A N 1
ATOM 3517 C CA . ALA A 1 466 ? 11.305 -8.237 -6.138 1.00 98.25 466 ALA A CA 1
ATOM 3518 C C . ALA A 1 466 ? 9.811 -8.570 -6.071 1.00 98.25 466 ALA A C 1
ATOM 3520 O O . ALA A 1 466 ? 9.330 -9.357 -6.885 1.00 98.25 466 ALA A O 1
ATOM 3521 N N . GLY A 1 467 ? 9.073 -7.938 -5.155 1.00 97.62 467 GLY A N 1
ATOM 3522 C CA . GLY A 1 467 ? 7.632 -8.121 -5.011 1.00 97.62 467 GLY A CA 1
ATOM 3523 C C . GLY A 1 467 ? 6.840 -7.710 -6.254 1.00 97.62 467 GLY A C 1
ATOM 3524 O O . GLY A 1 467 ? 6.060 -8.510 -6.770 1.00 97.62 467 GLY A O 1
ATOM 3525 N N . ILE A 1 468 ? 7.101 -6.516 -6.806 1.00 98.44 468 ILE A N 1
ATOM 3526 C CA . ILE A 1 468 ? 6.424 -6.044 -8.030 1.00 98.44 468 ILE A CA 1
ATOM 3527 C C . ILE A 1 468 ? 6.685 -7.011 -9.188 1.00 98.44 468 ILE A C 1
ATOM 3529 O O . ILE A 1 468 ? 5.779 -7.307 -9.970 1.00 98.44 468 ILE A O 1
ATOM 3533 N N . ILE A 1 469 ? 7.916 -7.512 -9.305 1.00 98.75 469 ILE A N 1
ATOM 3534 C CA . ILE A 1 469 ? 8.295 -8.412 -10.393 1.00 98.75 469 ILE A CA 1
ATOM 3535 C C . ILE A 1 469 ? 7.663 -9.794 -10.189 1.00 98.75 469 ILE A C 1
ATOM 3537 O O . ILE A 1 469 ? 7.030 -10.298 -11.112 1.00 98.75 469 ILE A O 1
ATOM 3541 N N . GLY A 1 470 ? 7.837 -10.415 -9.019 1.00 97.31 470 GLY A N 1
ATOM 3542 C CA . GLY A 1 470 ? 7.746 -11.871 -8.868 1.00 97.31 470 GLY A CA 1
ATOM 3543 C C . GLY A 1 470 ? 7.047 -12.402 -7.615 1.00 97.31 470 GLY A C 1
ATOM 3544 O O . GLY A 1 470 ? 7.202 -13.599 -7.332 1.00 97.31 470 GLY A O 1
ATOM 3545 N N . ALA A 1 471 ? 6.296 -11.572 -6.878 1.00 96.38 471 ALA A N 1
ATOM 3546 C CA . ALA A 1 471 ? 5.426 -12.057 -5.801 1.00 96.38 471 ALA A CA 1
ATOM 3547 C C . ALA A 1 471 ? 4.430 -13.111 -6.323 1.00 96.38 471 ALA A C 1
ATOM 3549 O O . ALA A 1 471 ? 3.963 -13.036 -7.469 1.00 96.38 471 ALA A O 1
ATOM 3550 N N . THR A 1 472 ? 4.167 -14.145 -5.522 1.00 93.62 472 THR A N 1
ATOM 3551 C CA . THR A 1 472 ? 3.409 -15.318 -5.967 1.00 93.62 472 THR A CA 1
ATOM 3552 C C . THR A 1 472 ? 1.929 -14.986 -6.025 1.00 93.62 472 THR A C 1
ATOM 3554 O O . THR A 1 472 ? 1.265 -14.852 -5.012 1.00 93.62 472 THR A O 1
ATOM 3557 N N . LYS A 1 473 ? 1.374 -14.946 -7.232 1.00 91.12 473 LYS A N 1
ATOM 3558 C CA . LYS A 1 473 ? -0.056 -14.708 -7.413 1.00 91.12 473 LYS A CA 1
ATOM 3559 C C . LYS A 1 473 ? -0.908 -15.874 -6.890 1.00 91.12 473 LYS A C 1
ATOM 3561 O O . LYS A 1 473 ? -0.717 -17.018 -7.308 1.00 91.12 473 LYS A O 1
ATOM 3566 N N . GLY A 1 474 ? -1.949 -15.552 -6.133 1.00 81.50 474 GLY A N 1
ATOM 3567 C CA . GLY A 1 474 ? -3.012 -16.455 -5.690 1.00 81.50 474 GLY A CA 1
ATOM 3568 C C . GLY A 1 474 ? -2.591 -17.430 -4.593 1.00 81.50 474 GLY A C 1
ATOM 3569 O O . GLY A 1 474 ? -3.168 -18.515 -4.506 1.00 81.50 474 GLY A O 1
ATOM 3570 N N . ASN A 1 475 ? -1.568 -17.098 -3.804 1.00 77.00 475 ASN A N 1
ATOM 3571 C CA . ASN A 1 475 ? -1.126 -17.919 -2.673 1.00 77.00 475 ASN A CA 1
ATOM 3572 C C . ASN A 1 475 ? -1.820 -17.531 -1.352 1.00 77.00 475 ASN A C 1
ATOM 3574 O O . ASN A 1 475 ? -1.657 -18.256 -0.372 1.00 77.00 475 ASN A O 1
ATOM 3578 N N . GLY A 1 476 ? -2.593 -16.438 -1.335 1.00 67.31 476 GLY A N 1
ATOM 3579 C CA . GLY A 1 476 ? -3.266 -15.934 -0.136 1.00 67.31 476 GLY A CA 1
ATOM 3580 C C . GLY A 1 476 ? -2.378 -15.066 0.760 1.00 67.31 476 GLY A C 1
ATOM 3581 O O . GLY A 1 476 ? -2.808 -14.676 1.840 1.00 67.31 476 GLY A O 1
ATOM 3582 N N . VAL A 1 477 ? -1.161 -14.744 0.319 1.00 70.69 477 VAL A N 1
ATOM 3583 C CA . VAL A 1 477 ? -0.162 -13.943 1.034 1.00 70.69 477 VAL A CA 1
ATOM 3584 C C . VAL A 1 477 ? 0.095 -12.669 0.234 1.00 70.69 477 VAL A C 1
ATOM 3586 O O . VAL A 1 477 ? -0.039 -12.665 -0.981 1.00 70.69 477 VAL A O 1
ATOM 3589 N N . GLY A 1 478 ? 0.426 -11.571 0.916 1.00 78.69 478 GLY A N 1
ATOM 3590 C CA . GLY A 1 478 ? 1.033 -10.408 0.270 1.00 78.69 478 GLY A CA 1
ATOM 3591 C C . GLY A 1 478 ? 0.281 -9.880 -0.969 1.00 78.69 478 GLY A C 1
ATOM 3592 O O . GLY A 1 478 ? -0.895 -9.510 -0.893 1.00 78.69 478 GLY A O 1
ATOM 3593 N N . ILE A 1 479 ? 0.989 -9.792 -2.094 1.00 87.62 479 ILE A N 1
ATOM 3594 C CA . ILE A 1 479 ? 0.567 -9.185 -3.361 1.00 87.62 479 ILE A CA 1
ATOM 3595 C C . ILE A 1 479 ? 0.803 -10.128 -4.555 1.00 87.62 479 ILE A C 1
ATOM 3597 O O . ILE A 1 479 ? 1.575 -11.073 -4.494 1.00 87.62 479 ILE A O 1
ATOM 3601 N N . ALA A 1 480 ? 0.221 -9.816 -5.713 1.00 92.25 480 ALA A N 1
ATOM 3602 C CA . ALA A 1 480 ? 0.557 -10.499 -6.963 1.00 92.25 480 ALA A CA 1
ATOM 3603 C C . ALA A 1 480 ? 1.672 -9.761 -7.720 1.00 92.25 480 ALA A C 1
ATOM 3605 O O . ALA A 1 480 ? 1.543 -8.565 -7.970 1.00 92.25 480 ALA A O 1
ATOM 3606 N N . GLY A 1 481 ? 2.720 -10.456 -8.168 1.00 96.94 481 GLY A N 1
ATOM 3607 C CA . GLY A 1 481 ? 3.733 -9.888 -9.066 1.00 96.94 481 GLY A CA 1
ATOM 3608 C C . GLY A 1 481 ? 3.276 -9.825 -10.531 1.00 96.94 481 GLY A C 1
ATOM 3609 O O . GLY A 1 481 ? 2.351 -10.529 -10.953 1.00 96.94 481 GLY A O 1
ATOM 3610 N N . VAL A 1 482 ? 3.959 -9.017 -11.349 1.00 98.56 482 VAL A N 1
ATOM 3611 C CA . VAL A 1 482 ? 3.738 -8.966 -12.807 1.00 98.56 482 VAL A CA 1
ATOM 3612 C C . VAL A 1 482 ? 4.058 -10.320 -13.458 1.00 98.56 482 VAL A C 1
ATOM 3614 O O . VAL A 1 482 ? 3.261 -10.832 -14.243 1.00 98.56 482 VAL A O 1
ATOM 3617 N N . ALA A 1 483 ? 5.189 -10.923 -13.092 1.00 98.38 483 ALA A N 1
ATOM 3618 C CA . ALA A 1 483 ? 5.689 -12.215 -13.557 1.00 98.38 483 ALA A CA 1
ATOM 3619 C C . ALA A 1 483 ? 5.817 -13.202 -12.373 1.00 98.38 483 ALA A C 1
ATOM 3621 O O . ALA A 1 483 ? 6.923 -13.501 -11.917 1.00 98.38 483 ALA A O 1
ATOM 3622 N N . PRO A 1 484 ? 4.696 -13.738 -11.852 1.00 97.12 484 PRO A N 1
ATOM 3623 C CA . PRO A 1 484 ? 4.665 -14.491 -10.591 1.00 97.12 484 PRO A CA 1
ATOM 3624 C C . PRO A 1 484 ? 5.403 -15.844 -10.614 1.00 97.12 484 PRO A C 1
ATOM 3626 O O . PRO A 1 484 ? 5.565 -16.470 -9.574 1.00 97.12 484 PRO A O 1
ATOM 3629 N N . GLY A 1 485 ? 5.825 -16.327 -11.783 1.00 97.62 485 GLY A N 1
ATOM 3630 C CA . GLY A 1 485 ? 6.565 -17.578 -11.978 1.00 97.62 485 GLY A CA 1
ATOM 3631 C C . GLY A 1 485 ? 8.055 -17.389 -12.271 1.00 97.62 485 GLY A C 1
ATOM 3632 O O . GLY A 1 485 ? 8.740 -18.374 -12.538 1.00 97.62 485 GLY A O 1
ATOM 3633 N N . VAL A 1 486 ? 8.558 -16.154 -12.238 1.00 98.50 486 VAL A N 1
ATOM 3634 C CA . VAL A 1 486 ? 9.967 -15.840 -12.502 1.00 98.50 486 VAL A CA 1
ATOM 3635 C C . VAL A 1 486 ? 10.890 -16.330 -11.390 1.00 98.50 486 VAL A C 1
ATOM 3637 O O . VAL A 1 486 ? 10.489 -16.385 -10.225 1.00 98.50 486 VAL A O 1
ATOM 3640 N N . THR A 1 487 ? 12.137 -16.646 -11.736 1.00 98.75 487 THR A N 1
ATOM 3641 C CA . THR A 1 487 ? 13.206 -16.877 -10.760 1.00 98.75 487 THR A CA 1
ATOM 3642 C C . THR A 1 487 ? 13.917 -15.557 -10.457 1.00 98.75 487 THR A C 1
ATOM 3644 O O . THR A 1 487 ? 14.487 -14.933 -11.351 1.00 98.75 487 THR A O 1
ATOM 3647 N N . ILE A 1 488 ? 13.901 -15.131 -9.196 1.00 98.75 488 ILE A N 1
ATOM 3648 C CA . ILE A 1 488 ? 14.568 -13.923 -8.710 1.00 98.75 488 ILE A CA 1
ATOM 3649 C C . ILE A 1 488 ? 15.999 -14.258 -8.279 1.00 98.75 488 ILE A C 1
ATOM 3651 O O . ILE A 1 488 ? 16.235 -15.208 -7.531 1.00 98.75 488 ILE A O 1
ATOM 3655 N N . VAL A 1 489 ? 16.952 -13.449 -8.739 1.00 98.69 489 VAL A N 1
ATOM 3656 C CA . VAL A 1 489 ? 18.373 -13.543 -8.394 1.00 98.69 489 VAL A CA 1
ATOM 3657 C C . VAL A 1 489 ? 18.800 -12.256 -7.678 1.00 98.69 489 VAL A C 1
ATOM 3659 O O . VAL A 1 489 ? 18.983 -11.224 -8.330 1.00 98.69 489 VAL A O 1
ATOM 3662 N N . PRO A 1 490 ? 18.962 -12.280 -6.345 1.00 98.06 490 PRO A N 1
ATOM 3663 C CA . PRO A 1 490 ? 19.413 -11.122 -5.578 1.00 98.06 490 PRO A CA 1
ATOM 3664 C C . PRO A 1 490 ? 20.884 -10.805 -5.871 1.00 98.06 490 PRO A C 1
ATOM 3666 O O . PRO A 1 490 ? 21.765 -11.629 -5.639 1.00 98.06 490 PRO A O 1
ATOM 3669 N N . ILE A 1 491 ? 21.182 -9.601 -6.350 1.00 97.56 491 ILE A N 1
ATOM 3670 C CA . ILE A 1 491 ? 22.551 -9.111 -6.539 1.00 97.56 491 ILE A CA 1
ATOM 3671 C C . ILE A 1 491 ? 22.716 -7.881 -5.649 1.00 97.56 491 ILE A C 1
ATOM 3673 O O . ILE A 1 491 ? 22.414 -6.753 -6.037 1.00 97.56 491 ILE A O 1
ATOM 3677 N N . LYS A 1 492 ? 23.157 -8.109 -4.412 1.00 95.88 492 LYS A N 1
ATOM 3678 C CA . LYS A 1 492 ? 23.248 -7.066 -3.391 1.00 95.88 492 LYS A CA 1
ATOM 3679 C C . LYS A 1 492 ? 24.452 -6.166 -3.660 1.00 95.88 492 LYS A C 1
ATOM 3681 O O . LYS A 1 492 ? 25.596 -6.607 -3.557 1.00 95.88 492 LYS A O 1
ATOM 3686 N N . THR A 1 493 ? 24.196 -4.908 -4.006 1.00 94.19 493 THR A N 1
ATOM 3687 C CA . THR A 1 493 ? 25.216 -3.886 -4.309 1.00 94.19 493 THR A CA 1
ATOM 3688 C C . THR A 1 493 ? 25.172 -2.682 -3.372 1.00 94.19 493 THR A C 1
ATOM 3690 O O . THR A 1 493 ? 26.058 -1.829 -3.433 1.00 94.19 493 THR A O 1
ATOM 3693 N N . SER A 1 494 ? 24.181 -2.629 -2.479 1.00 89.00 494 SER A N 1
ATOM 3694 C CA . SER A 1 494 ? 24.028 -1.595 -1.457 1.00 89.00 494 SER A CA 1
ATOM 3695 C C . SER A 1 494 ? 23.430 -2.172 -0.165 1.00 89.00 494 SER A C 1
ATOM 3697 O O . SER A 1 494 ? 22.861 -3.261 -0.162 1.00 89.00 494 SER A O 1
ATOM 3699 N N . THR A 1 495 ? 23.563 -1.451 0.946 1.00 84.88 495 THR A N 1
ATOM 3700 C CA . THR A 1 495 ? 22.853 -1.719 2.212 1.00 84.88 495 THR A CA 1
ATOM 3701 C C . THR A 1 495 ? 21.911 -0.584 2.613 1.00 84.88 495 THR A C 1
ATOM 3703 O O . THR A 1 495 ? 21.014 -0.808 3.417 1.00 84.88 495 THR A O 1
ATOM 3706 N N . ASP A 1 496 ? 22.081 0.617 2.056 1.00 76.50 496 ASP A N 1
ATOM 3707 C CA . ASP A 1 496 ? 21.332 1.835 2.398 1.00 76.50 496 ASP A CA 1
ATOM 3708 C C . ASP A 1 496 ? 20.532 2.409 1.209 1.00 76.50 496 ASP A C 1
ATOM 3710 O O . ASP A 1 496 ? 19.983 3.507 1.295 1.00 76.50 496 ASP A O 1
ATOM 3714 N N . GLY A 1 497 ? 20.490 1.686 0.086 1.00 71.56 497 GLY A N 1
ATOM 3715 C CA . GLY A 1 497 ? 19.857 2.114 -1.164 1.00 71.56 497 GLY A CA 1
ATOM 3716 C C . GLY A 1 497 ? 20.747 2.999 -2.045 1.00 71.56 497 GLY A C 1
ATOM 3717 O O . GLY A 1 497 ? 20.351 3.356 -3.156 1.00 71.56 497 GLY A O 1
ATOM 3718 N N . LYS A 1 498 ? 21.966 3.340 -1.604 1.00 72.56 498 LYS A N 1
ATOM 3719 C CA . LYS A 1 498 ? 22.956 4.072 -2.405 1.00 72.56 498 LYS A CA 1
ATOM 3720 C C . LYS A 1 498 ? 23.981 3.091 -2.952 1.00 72.56 498 LYS A C 1
ATOM 3722 O O . LYS A 1 498 ? 24.678 2.419 -2.195 1.00 72.56 498 LYS A O 1
ATOM 3727 N N . SER A 1 499 ? 24.088 3.001 -4.274 1.00 70.25 499 SER A N 1
ATOM 3728 C CA . SER A 1 499 ? 25.035 2.089 -4.918 1.00 70.25 499 SER A CA 1
ATOM 3729 C C . SER A 1 499 ? 26.175 2.824 -5.620 1.00 70.25 499 SER A C 1
ATOM 3731 O O . SER A 1 499 ? 26.036 3.946 -6.110 1.00 70.25 499 SER A O 1
ATOM 3733 N N . ASN A 1 500 ? 27.324 2.156 -5.683 1.00 79.44 500 ASN A N 1
ATOM 3734 C CA . ASN A 1 500 ? 28.496 2.575 -6.434 1.00 79.44 500 ASN A CA 1
ATOM 3735 C C . ASN A 1 500 ? 28.427 2.005 -7.861 1.00 79.44 500 ASN A C 1
ATOM 3737 O O . ASN A 1 500 ? 28.278 0.797 -8.053 1.00 79.44 500 ASN A O 1
ATOM 3741 N N . THR A 1 501 ? 28.612 2.858 -8.874 1.00 83.69 501 THR A N 1
ATOM 3742 C CA . THR A 1 501 ? 28.556 2.463 -10.294 1.00 83.69 501 THR A CA 1
ATOM 3743 C C . THR A 1 501 ? 29.527 1.332 -10.655 1.00 83.69 501 THR A C 1
ATOM 3745 O O . THR A 1 501 ? 29.197 0.495 -11.493 1.00 83.69 501 THR A O 1
ATOM 3748 N N . GLY A 1 502 ? 30.688 1.242 -9.996 1.00 87.56 502 GLY A N 1
ATOM 3749 C CA . GLY A 1 502 ? 31.632 0.135 -10.164 1.00 87.56 502 GLY A CA 1
ATOM 3750 C C . GLY A 1 502 ? 31.131 -1.194 -9.585 1.00 87.56 502 GLY A C 1
ATOM 3751 O O . GLY A 1 502 ? 31.349 -2.242 -10.191 1.00 87.56 502 GLY A O 1
ATOM 3752 N N . ILE A 1 503 ? 30.418 -1.164 -8.454 1.00 90.81 503 ILE A N 1
ATOM 3753 C CA . ILE A 1 503 ? 29.805 -2.362 -7.855 1.00 90.81 503 ILE A CA 1
ATOM 3754 C C . ILE A 1 503 ? 28.617 -2.816 -8.708 1.00 90.81 503 ILE A C 1
ATOM 3756 O O . ILE A 1 503 ? 28.515 -4.001 -9.011 1.00 90.81 503 ILE A O 1
ATOM 3760 N N . ASN A 1 504 ? 27.786 -1.887 -9.195 1.00 93.50 504 ASN A N 1
ATOM 3761 C CA . ASN A 1 504 ? 26.708 -2.210 -10.137 1.00 93.50 504 ASN A CA 1
ATOM 3762 C C . ASN A 1 504 ? 27.241 -2.867 -11.418 1.00 93.50 504 ASN A C 1
ATOM 3764 O O . ASN A 1 504 ? 26.678 -3.862 -11.861 1.00 93.50 504 ASN A O 1
ATOM 3768 N N . ALA A 1 505 ? 28.356 -2.383 -11.977 1.00 96.31 505 ALA A N 1
ATOM 3769 C CA . ALA A 1 505 ? 28.986 -3.012 -13.140 1.00 96.31 505 ALA A CA 1
ATOM 3770 C C . ALA A 1 505 ? 29.400 -4.470 -12.862 1.00 96.31 505 ALA A C 1
ATOM 3772 O O . ALA A 1 505 ? 29.117 -5.355 -13.666 1.00 96.31 505 ALA A O 1
ATOM 3773 N N . ARG A 1 506 ? 30.012 -4.744 -11.698 1.00 96.31 506 ARG A N 1
ATOM 3774 C CA . ARG A 1 506 ? 30.320 -6.118 -11.249 1.00 96.31 506 ARG A CA 1
ATOM 3775 C C . ARG A 1 506 ? 29.052 -6.956 -11.066 1.00 96.31 506 ARG A C 1
ATOM 3777 O O . ARG A 1 506 ? 29.052 -8.129 -11.423 1.00 96.31 506 ARG A O 1
ATOM 3784 N N . GLY A 1 507 ? 27.985 -6.347 -10.550 1.00 97.12 507 GLY A N 1
ATOM 3785 C CA . GLY A 1 507 ? 26.674 -6.972 -10.397 1.00 97.12 507 GLY A CA 1
ATOM 3786 C C . GLY A 1 507 ? 26.071 -7.414 -11.723 1.00 97.12 507 GLY A C 1
ATOM 3787 O O . GLY A 1 507 ? 25.550 -8.521 -11.806 1.00 97.12 507 GLY A O 1
ATOM 3788 N N . ILE A 1 508 ? 26.214 -6.602 -12.773 1.00 98.50 508 ILE A N 1
ATOM 3789 C CA . ILE A 1 508 ? 25.768 -6.958 -14.124 1.00 98.50 508 ILE A CA 1
ATOM 3790 C C . ILE A 1 508 ? 26.537 -8.180 -14.638 1.00 98.50 508 ILE A C 1
ATOM 3792 O O . ILE A 1 508 ? 25.909 -9.136 -15.082 1.00 98.50 508 ILE A O 1
ATOM 3796 N N . TYR A 1 509 ? 27.870 -8.201 -14.529 1.00 98.62 509 TYR A N 1
ATOM 3797 C CA . TYR A 1 509 ? 28.655 -9.376 -14.933 1.00 98.62 509 TYR A CA 1
ATOM 3798 C C . TYR A 1 509 ? 28.258 -10.633 -14.152 1.00 98.62 509 TYR A C 1
ATOM 3800 O O . TYR A 1 509 ? 28.056 -11.677 -14.758 1.00 98.62 509 TYR A O 1
ATOM 3808 N N . ALA A 1 510 ? 28.074 -10.532 -12.831 1.00 97.94 510 ALA A N 1
ATOM 3809 C CA . ALA A 1 510 ? 27.634 -11.662 -12.016 1.00 97.94 510 ALA A CA 1
ATOM 3810 C C . ALA A 1 510 ? 26.246 -12.169 -12.444 1.00 97.94 510 ALA A C 1
ATOM 3812 O O . ALA A 1 510 ? 26.061 -13.368 -12.645 1.00 97.94 510 ALA A O 1
ATOM 3813 N N . ALA A 1 511 ? 25.281 -11.265 -12.639 1.00 98.50 511 ALA A N 1
ATOM 3814 C CA . ALA A 1 511 ? 23.938 -11.616 -13.093 1.00 98.50 511 ALA A CA 1
ATOM 3815 C C . ALA A 1 511 ? 23.969 -12.385 -14.424 1.00 98.50 511 ALA A C 1
ATOM 3817 O O . ALA A 1 511 ? 23.271 -13.389 -14.563 1.00 98.50 511 ALA A O 1
ATOM 3818 N N . VAL A 1 512 ? 24.801 -11.948 -15.373 1.00 98.62 512 VAL A N 1
ATOM 3819 C CA . VAL A 1 512 ? 24.931 -12.567 -16.698 1.00 98.62 512 VAL A CA 1
ATOM 3820 C C . VAL A 1 512 ? 25.707 -13.887 -16.635 1.00 98.62 512 VAL A C 1
ATOM 3822 O O . VAL A 1 512 ? 25.189 -14.920 -17.048 1.00 98.62 512 VAL A O 1
ATOM 3825 N N . ASP A 1 513 ? 26.932 -13.878 -16.111 1.00 98.31 513 ASP A N 1
ATOM 3826 C CA . ASP A 1 513 ? 27.876 -14.994 -16.257 1.00 98.31 513 ASP A CA 1
ATOM 3827 C C . ASP A 1 513 ? 27.716 -16.073 -15.180 1.00 98.31 513 ASP A C 1
ATOM 3829 O O . ASP A 1 513 ? 27.887 -17.258 -15.462 1.00 98.31 513 ASP A O 1
ATOM 3833 N N . GLU A 1 514 ? 27.398 -15.682 -13.942 1.00 97.81 514 GLU A N 1
ATOM 3834 C CA . GLU A 1 514 ? 27.301 -16.617 -12.811 1.00 97.81 514 GLU A CA 1
ATOM 3835 C C . GLU A 1 514 ? 25.881 -17.168 -12.657 1.00 97.81 514 GLU A C 1
ATOM 3837 O O . GLU A 1 514 ? 25.700 -18.338 -12.319 1.00 97.81 514 GLU A O 1
ATOM 3842 N N . PHE A 1 515 ? 24.868 -16.341 -12.933 1.00 98.19 515 PHE A N 1
ATOM 3843 C CA . PHE A 1 515 ? 23.468 -16.704 -12.707 1.00 98.19 515 PHE A CA 1
ATOM 3844 C C . PHE A 1 515 ? 22.644 -16.873 -13.982 1.00 98.19 515 PHE A C 1
ATOM 3846 O O . PHE A 1 515 ? 21.539 -17.413 -13.896 1.00 98.19 515 PHE A O 1
ATOM 3853 N N . GLY A 1 516 ? 23.155 -16.481 -15.154 1.00 98.06 516 GLY A N 1
ATOM 3854 C CA . GLY A 1 516 ? 22.436 -16.618 -16.422 1.00 98.06 516 GLY A CA 1
ATOM 3855 C C . GLY A 1 516 ? 21.102 -15.872 -16.423 1.00 98.06 516 GLY A C 1
ATOM 3856 O O . GLY A 1 516 ? 20.088 -16.450 -16.798 1.00 98.06 516 GLY A O 1
ATOM 3857 N N . CYS A 1 517 ? 21.079 -14.640 -15.909 1.00 98.81 517 CYS A N 1
ATOM 3858 C CA . CYS A 1 517 ? 19.877 -13.808 -15.907 1.00 98.81 517 CYS A CA 1
ATOM 3859 C C . CYS A 1 517 ? 19.510 -13.382 -17.331 1.00 98.81 517 CYS A C 1
ATOM 3861 O O . CYS A 1 517 ? 20.373 -12.935 -18.079 1.00 98.81 517 CYS A O 1
ATOM 3863 N N . ASP A 1 518 ? 18.225 -13.445 -17.670 1.00 98.81 518 ASP A N 1
ATOM 3864 C CA . ASP A 1 518 ? 17.678 -13.024 -18.966 1.00 98.81 518 ASP A CA 1
ATOM 3865 C C . ASP A 1 518 ? 17.279 -11.543 -18.972 1.00 98.81 518 ASP A C 1
ATOM 3867 O O . ASP A 1 518 ? 17.256 -10.882 -20.016 1.00 98.81 518 ASP A O 1
ATOM 3871 N N . VAL A 1 519 ? 16.946 -11.020 -17.789 1.00 98.88 519 VAL A N 1
ATOM 3872 C CA . VAL A 1 519 ? 16.571 -9.624 -17.559 1.00 98.88 519 VAL A CA 1
ATOM 3873 C C . VAL A 1 519 ? 17.257 -9.132 -16.285 1.00 98.88 519 VAL A C 1
ATOM 3875 O O . VAL A 1 519 ? 17.380 -9.867 -15.305 1.00 98.88 519 VAL A O 1
ATOM 3878 N N . ILE A 1 520 ? 17.705 -7.881 -16.279 1.00 98.88 520 ILE A N 1
ATOM 3879 C CA . ILE A 1 520 ? 18.295 -7.220 -15.113 1.00 98.88 520 ILE A CA 1
ATOM 3880 C C . ILE A 1 520 ? 17.488 -5.964 -14.802 1.00 98.88 520 ILE A C 1
ATOM 3882 O O . ILE A 1 520 ? 17.242 -5.145 -15.687 1.00 98.88 520 ILE A O 1
ATOM 3886 N N . ASN A 1 521 ? 17.125 -5.795 -13.533 1.00 98.69 521 ASN A N 1
ATOM 3887 C CA . ASN A 1 521 ? 16.519 -4.575 -13.018 1.00 98.69 521 ASN A CA 1
ATOM 3888 C C . ASN A 1 521 ? 17.546 -3.776 -12.209 1.00 98.69 521 ASN A C 1
ATOM 3890 O O . ASN A 1 521 ? 18.108 -4.294 -11.240 1.00 98.69 521 ASN A O 1
ATOM 3894 N N . ILE A 1 522 ? 17.734 -2.504 -12.565 1.00 96.44 522 ILE A N 1
ATOM 3895 C CA . ILE A 1 522 ? 18.565 -1.556 -11.815 1.00 96.44 522 ILE A CA 1
ATOM 3896 C C . ILE A 1 522 ? 17.709 -0.351 -11.422 1.00 96.44 522 ILE A C 1
ATOM 3898 O O . ILE A 1 522 ? 17.515 0.587 -12.193 1.00 96.44 522 ILE A O 1
ATOM 3902 N N . SER A 1 523 ? 17.212 -0.362 -10.188 1.00 89.31 523 SER A N 1
ATOM 3903 C CA . SER A 1 523 ? 16.341 0.694 -9.661 1.00 89.31 523 SER A CA 1
ATOM 3904 C C . SER A 1 523 ? 17.113 1.833 -8.975 1.00 89.31 523 SER A C 1
ATOM 3906 O O . SER A 1 523 ? 16.512 2.659 -8.293 1.00 89.31 523 SER A O 1
ATOM 3908 N N . THR A 1 524 ? 18.428 1.927 -9.196 1.00 84.94 524 THR A N 1
ATOM 3909 C CA . THR A 1 524 ? 19.324 2.962 -8.651 1.00 84.94 524 THR A CA 1
ATOM 3910 C C . THR A 1 524 ? 20.114 3.656 -9.762 1.00 84.94 524 THR A C 1
ATOM 3912 O O . THR A 1 524 ? 20.331 3.088 -10.832 1.00 84.94 524 THR A O 1
ATOM 3915 N N . GLY A 1 525 ? 20.582 4.883 -9.521 1.00 86.19 525 GLY A N 1
ATOM 3916 C CA . GLY A 1 525 ? 21.391 5.602 -10.502 1.00 86.19 525 GLY A CA 1
ATOM 3917 C C . GLY A 1 525 ? 21.972 6.920 -9.997 1.00 86.19 525 GLY A C 1
ATOM 3918 O O . GLY A 1 525 ? 21.924 7.218 -8.805 1.00 86.19 525 GLY A O 1
ATOM 3919 N N . SER A 1 526 ? 22.570 7.679 -10.914 1.00 84.88 526 SER A N 1
ATOM 3920 C CA . SER A 1 526 ? 23.113 9.016 -10.657 1.00 84.88 526 SER A CA 1
ATOM 3921 C C . SER A 1 526 ? 23.144 9.856 -11.934 1.00 84.88 526 SER A C 1
ATOM 3923 O O . SER A 1 526 ? 23.124 9.310 -13.034 1.00 84.88 526 SER A O 1
ATOM 3925 N N . GLU A 1 527 ? 23.305 11.173 -11.819 1.00 84.94 527 GLU A N 1
ATOM 3926 C CA . GLU A 1 527 ? 23.438 12.066 -12.985 1.00 84.94 527 GLU A CA 1
ATOM 3927 C C . GLU A 1 527 ? 24.719 11.835 -13.813 1.00 84.94 527 GLU A C 1
ATOM 3929 O O . GLU A 1 527 ? 24.869 12.366 -14.915 1.00 84.94 527 GLU A O 1
ATOM 3934 N N . ARG A 1 528 ? 25.675 11.039 -13.307 1.00 85.69 528 ARG A N 1
ATOM 3935 C CA . ARG A 1 528 ? 26.972 10.822 -13.955 1.00 85.69 528 ARG A CA 1
ATOM 3936 C C . ARG A 1 528 ? 27.165 9.372 -14.390 1.00 85.69 528 ARG A C 1
ATOM 3938 O O . ARG A 1 528 ? 27.392 8.484 -13.571 1.00 85.69 528 ARG A O 1
ATOM 3945 N N . GLY A 1 529 ? 27.182 9.157 -15.702 1.00 86.56 529 GLY A N 1
ATOM 3946 C CA . GLY A 1 529 ? 27.590 7.888 -16.301 1.00 86.56 529 GLY A CA 1
ATOM 3947 C C . GLY A 1 529 ? 29.091 7.607 -16.145 1.00 86.56 529 GLY A C 1
ATOM 3948 O O . GLY A 1 529 ? 29.913 8.525 -16.066 1.00 86.56 529 GLY A O 1
ATOM 3949 N N . THR A 1 530 ? 29.461 6.325 -16.131 1.00 92.69 530 THR A N 1
ATOM 3950 C CA . THR A 1 530 ? 30.856 5.862 -16.156 1.00 92.69 530 THR A CA 1
ATOM 3951 C C . THR A 1 530 ? 31.071 4.853 -17.280 1.00 92.69 530 THR A C 1
ATOM 3953 O O . THR A 1 530 ? 30.181 4.071 -17.608 1.00 92.69 530 THR A O 1
ATOM 3956 N N . GLU A 1 531 ? 32.266 4.845 -17.869 1.00 95.06 531 GLU A N 1
ATOM 3957 C CA . GLU A 1 531 ? 32.614 3.895 -18.935 1.00 95.06 531 GLU A CA 1
ATOM 3958 C C . GLU A 1 531 ? 32.545 2.440 -18.444 1.00 95.06 531 GLU A C 1
ATOM 3960 O O . GLU A 1 531 ? 32.057 1.565 -19.152 1.00 95.06 531 GLU A O 1
ATOM 3965 N N . THR A 1 532 ? 32.941 2.189 -17.193 1.00 94.81 532 THR A N 1
ATOM 3966 C CA . THR A 1 532 ? 32.858 0.865 -16.560 1.00 94.81 532 THR A CA 1
ATOM 3967 C C . THR A 1 532 ? 31.429 0.326 -16.529 1.00 94.81 532 THR A C 1
ATOM 3969 O O . THR A 1 532 ? 31.200 -0.822 -16.911 1.00 94.81 532 THR A O 1
ATOM 3972 N N . LEU A 1 533 ? 30.465 1.145 -16.094 1.00 95.75 533 LEU A N 1
ATOM 3973 C CA . LEU A 1 533 ? 29.060 0.745 -16.042 1.00 95.75 533 LEU A CA 1
ATOM 3974 C C . LEU A 1 533 ? 28.483 0.584 -17.452 1.00 95.75 533 LEU A C 1
ATOM 3976 O O . LEU A 1 533 ? 27.802 -0.402 -17.724 1.00 95.75 533 LEU A O 1
ATOM 3980 N N . HIS A 1 534 ? 28.808 1.504 -18.364 1.00 97.38 534 HIS A N 1
ATOM 3981 C CA . HIS A 1 534 ? 28.348 1.434 -19.752 1.00 97.38 534 HIS A CA 1
ATOM 3982 C C . HIS A 1 534 ? 28.837 0.167 -20.463 1.00 97.38 534 HIS A C 1
ATOM 3984 O O . HIS A 1 534 ? 28.055 -0.509 -21.128 1.00 97.38 534 HIS A O 1
ATOM 3990 N N . ASN A 1 535 ? 30.106 -0.205 -20.277 1.00 98.06 535 ASN A N 1
ATOM 3991 C CA . ASN A 1 535 ? 30.680 -1.418 -20.860 1.00 98.06 535 ASN A CA 1
ATOM 3992 C C . ASN A 1 535 ? 30.020 -2.692 -20.316 1.00 98.06 535 ASN A C 1
ATOM 3994 O O . ASN A 1 535 ? 29.777 -3.617 -21.087 1.00 98.06 535 ASN A O 1
ATOM 3998 N N . ALA A 1 536 ? 29.674 -2.732 -19.025 1.00 98.38 536 ALA A N 1
ATOM 3999 C CA . ALA A 1 536 ? 28.937 -3.857 -18.450 1.00 98.38 536 ALA A CA 1
ATOM 4000 C C . ALA A 1 536 ? 27.516 -3.984 -19.036 1.00 98.38 536 ALA A C 1
ATOM 4002 O O . ALA A 1 536 ? 27.058 -5.087 -19.322 1.00 98.38 536 ALA A O 1
ATOM 4003 N N . ILE A 1 537 ? 26.836 -2.863 -19.291 1.00 98.50 537 ILE A N 1
ATOM 4004 C CA . ILE A 1 537 ? 25.509 -2.852 -19.930 1.00 98.50 537 ILE A CA 1
ATOM 4005 C C . ILE A 1 537 ? 25.595 -3.313 -21.390 1.00 98.50 537 ILE A C 1
ATOM 4007 O O . ILE A 1 537 ? 24.820 -4.169 -21.816 1.00 98.50 537 ILE A O 1
ATOM 4011 N N . LYS A 1 538 ? 26.574 -2.807 -22.152 1.00 98.56 538 LYS A N 1
ATOM 4012 C CA . LYS A 1 538 ? 26.858 -3.289 -23.515 1.00 98.56 538 LYS A CA 1
ATOM 4013 C C . LYS A 1 538 ? 27.138 -4.789 -23.529 1.00 98.56 538 LYS A C 1
ATOM 4015 O O . LYS A 1 538 ? 26.653 -5.496 -24.411 1.00 98.56 538 LYS A O 1
ATOM 4020 N N . TYR A 1 539 ? 27.888 -5.275 -22.541 1.00 98.62 539 TYR A N 1
ATOM 4021 C CA . TYR A 1 539 ? 28.155 -6.696 -22.373 1.00 98.62 539 TYR A CA 1
ATOM 4022 C C . TYR A 1 539 ? 26.867 -7.499 -22.153 1.00 98.62 539 TYR A C 1
ATOM 4024 O O . TYR A 1 539 ? 26.630 -8.448 -22.898 1.00 98.62 539 TYR A O 1
ATOM 4032 N N . ALA A 1 540 ? 26.007 -7.091 -21.214 1.00 98.62 540 ALA A N 1
ATOM 4033 C CA . ALA A 1 540 ? 24.722 -7.749 -20.964 1.00 98.62 540 ALA A CA 1
ATOM 4034 C C . ALA A 1 540 ? 23.861 -7.836 -22.237 1.00 98.62 540 ALA A C 1
ATOM 4036 O O . ALA A 1 540 ? 23.438 -8.927 -22.623 1.00 98.62 540 ALA A O 1
ATOM 4037 N N . ASN A 1 541 ? 23.716 -6.730 -22.972 1.00 97.69 541 ASN A N 1
ATOM 4038 C CA . ASN A 1 541 ? 22.994 -6.734 -24.247 1.00 97.69 541 ASN A CA 1
ATOM 4039 C C . ASN A 1 541 ? 23.627 -7.660 -25.291 1.00 97.69 541 ASN A C 1
ATOM 4041 O O . ASN A 1 541 ? 22.906 -8.359 -26.000 1.00 97.69 541 ASN A O 1
ATOM 4045 N N . SER A 1 542 ? 24.963 -7.720 -25.375 1.00 97.81 542 SER A N 1
ATOM 4046 C CA . SER A 1 542 ? 25.659 -8.634 -26.298 1.00 97.81 542 SER A CA 1
ATOM 4047 C C . SER A 1 542 ? 25.403 -10.117 -25.994 1.00 97.81 542 SER A C 1
ATOM 4049 O O . SER A 1 542 ? 25.613 -10.971 -26.855 1.00 97.81 542 SER A O 1
ATOM 4051 N N . LYS A 1 543 ? 24.938 -10.424 -24.778 1.00 98.25 543 LYS A N 1
ATOM 4052 C CA . LYS A 1 543 ? 24.509 -11.755 -24.332 1.00 98.25 543 LYS A CA 1
ATOM 4053 C C . LYS A 1 543 ? 22.994 -11.965 -24.428 1.00 98.25 543 LYS A C 1
ATOM 4055 O O . LYS A 1 543 ? 22.506 -12.999 -23.991 1.00 98.25 543 LYS A O 1
ATOM 4060 N N . GLY A 1 544 ? 22.257 -11.013 -25.004 1.00 97.12 544 GLY A N 1
ATOM 4061 C CA . GLY A 1 544 ? 20.800 -11.070 -25.137 1.00 97.12 544 GLY A CA 1
ATOM 4062 C C . GLY A 1 544 ? 20.037 -10.740 -23.851 1.00 97.12 544 GLY A C 1
ATOM 4063 O O . GLY A 1 544 ? 18.831 -10.987 -23.792 1.00 97.12 544 GLY A O 1
ATOM 4064 N N . VAL A 1 545 ? 20.712 -10.192 -22.836 1.00 98.81 545 VAL A N 1
ATOM 4065 C CA . VAL A 1 545 ? 20.111 -9.824 -21.548 1.00 98.81 545 VAL A CA 1
ATOM 4066 C C . VAL A 1 545 ? 19.540 -8.415 -21.628 1.00 98.81 545 VAL A C 1
ATOM 4068 O O . VAL A 1 545 ? 20.235 -7.488 -22.035 1.00 98.81 545 VAL A O 1
ATOM 4071 N N . ILE A 1 546 ? 18.279 -8.245 -21.230 1.00 98.88 546 ILE A N 1
ATOM 4072 C CA . ILE A 1 546 ? 17.590 -6.946 -21.259 1.00 98.88 546 ILE A CA 1
ATOM 4073 C C . ILE A 1 546 ? 17.827 -6.217 -19.935 1.00 98.88 546 ILE A C 1
ATOM 4075 O O . ILE A 1 546 ? 17.539 -6.761 -18.872 1.00 98.88 546 ILE A O 1
ATOM 4079 N N . VAL A 1 547 ? 18.308 -4.973 -19.986 1.00 98.81 547 VAL A N 1
ATOM 4080 C CA . VAL A 1 547 ? 18.557 -4.152 -18.790 1.00 98.81 547 VAL A CA 1
ATOM 4081 C C . VAL A 1 547 ? 17.515 -3.035 -18.687 1.00 98.81 547 VAL A C 1
ATOM 4083 O O . VAL A 1 547 ? 17.411 -2.185 -19.575 1.00 98.81 547 VAL A O 1
ATOM 4086 N N . VAL A 1 548 ? 16.747 -3.036 -17.597 1.00 98.81 548 VAL A N 1
ATOM 4087 C CA . VAL A 1 548 ? 15.675 -2.072 -17.308 1.00 98.81 548 VAL A CA 1
ATOM 4088 C C . VAL A 1 548 ? 16.068 -1.207 -16.112 1.00 98.81 548 VAL A C 1
ATOM 4090 O O . VAL A 1 548 ? 16.502 -1.725 -15.080 1.00 98.81 548 VAL A O 1
ATOM 4093 N N . CYS A 1 549 ? 15.926 0.112 -16.250 1.00 97.69 549 CYS A N 1
ATOM 4094 C CA . CYS A 1 549 ? 16.522 1.081 -15.333 1.00 97.69 549 CYS A CA 1
ATOM 4095 C C . CYS A 1 549 ? 15.565 2.218 -14.957 1.00 97.69 549 CYS A C 1
ATOM 4097 O O . CYS A 1 549 ? 14.759 2.663 -15.775 1.00 97.69 549 CYS A O 1
ATOM 4099 N N . SER A 1 550 ? 15.713 2.757 -13.746 1.00 94.75 550 SER A N 1
ATOM 4100 C CA . SER A 1 550 ? 15.031 3.987 -13.323 1.00 94.75 550 SER A CA 1
ATOM 4101 C C . SER A 1 550 ? 15.698 5.258 -13.880 1.00 94.75 550 SER A C 1
ATOM 4103 O O . SER A 1 550 ? 16.913 5.300 -14.099 1.00 94.75 550 SER A O 1
ATOM 4105 N N . THR A 1 551 ? 14.910 6.317 -14.097 1.00 93.62 551 THR A N 1
ATOM 4106 C CA . THR A 1 551 ? 15.363 7.580 -14.726 1.00 93.62 551 THR A CA 1
ATOM 4107 C C . THR A 1 551 ? 15.446 8.784 -13.782 1.00 93.62 551 THR A C 1
ATOM 4109 O O . THR A 1 551 ? 15.756 9.877 -14.243 1.00 93.62 551 THR A O 1
ATOM 4112 N N . GLY A 1 552 ? 15.234 8.598 -12.473 1.00 88.56 552 GLY A N 1
ATOM 4113 C CA . GLY A 1 552 ? 15.393 9.643 -11.448 1.00 88.56 552 GLY A CA 1
ATOM 4114 C C . GLY A 1 552 ? 14.075 10.173 -10.859 1.00 88.56 552 GLY A C 1
ATOM 4115 O O . GLY A 1 552 ? 12.993 9.825 -11.339 1.00 88.56 552 GLY A O 1
ATOM 4116 N N . ASN A 1 553 ? 14.173 10.942 -9.763 1.00 85.81 553 ASN A N 1
ATOM 4117 C CA . ASN A 1 553 ? 13.069 11.270 -8.840 1.00 85.81 553 ASN A CA 1
ATOM 4118 C C . ASN A 1 553 ? 13.076 12.715 -8.278 1.00 85.81 553 ASN A C 1
ATOM 4120 O O . ASN A 1 553 ? 12.527 12.937 -7.199 1.00 85.81 553 ASN A O 1
ATOM 4124 N N . ASP A 1 554 ? 13.683 13.700 -8.944 1.00 83.38 554 ASP A N 1
ATOM 4125 C CA . ASP A 1 554 ? 13.707 15.093 -8.452 1.00 83.38 554 ASP A CA 1
ATOM 4126 C C . ASP A 1 554 ? 12.981 16.117 -9.353 1.00 83.38 554 ASP A C 1
ATOM 4128 O O . ASP A 1 554 ? 12.983 17.314 -9.062 1.00 83.38 554 ASP A O 1
ATOM 4132 N N . GLY A 1 555 ? 12.312 15.661 -10.418 1.00 83.06 555 GLY A N 1
ATOM 4133 C CA . GLY A 1 555 ? 11.636 16.536 -11.384 1.00 83.06 555 GLY A CA 1
ATOM 4134 C C . GLY A 1 555 ? 12.566 17.227 -12.389 1.00 83.06 555 GLY A C 1
ATOM 4135 O O . GLY A 1 555 ? 12.116 18.111 -13.117 1.00 83.06 555 GLY A O 1
ATOM 4136 N N . SER A 1 556 ? 13.852 16.864 -12.422 1.00 86.06 556 SER A N 1
ATOM 4137 C CA . SER A 1 556 ? 14.863 17.470 -13.290 1.00 86.06 556 SER A CA 1
ATOM 4138 C C . SER A 1 556 ? 14.765 17.015 -14.751 1.00 86.06 556 SER A C 1
ATOM 4140 O O . SER A 1 556 ? 14.259 15.941 -15.084 1.00 86.06 556 SER A O 1
ATOM 4142 N N . GLU A 1 557 ? 15.322 17.836 -15.641 1.00 89.75 557 GLU A N 1
ATOM 4143 C CA . GLU A 1 557 ? 15.596 17.490 -17.043 1.00 89.75 557 GLU A CA 1
ATOM 4144 C C . GLU A 1 557 ? 16.983 16.827 -17.204 1.00 89.75 557 GLU A C 1
ATOM 4146 O O . GLU A 1 557 ? 17.378 16.446 -18.303 1.00 89.75 557 GLU A O 1
ATOM 4151 N N . ALA A 1 558 ? 17.749 16.670 -16.117 1.00 90.31 558 ALA A N 1
ATOM 4152 C CA . ALA A 1 558 ? 19.054 16.020 -16.148 1.00 90.31 558 ALA A CA 1
ATOM 4153 C C . ALA A 1 558 ? 18.936 14.515 -16.435 1.00 90.31 558 ALA A C 1
ATOM 4155 O O . ALA A 1 558 ? 18.082 13.813 -15.882 1.00 90.31 558 ALA A O 1
ATOM 4156 N N . LEU A 1 559 ? 19.846 14.017 -17.275 1.00 92.81 559 LEU A N 1
ATOM 4157 C CA . LEU A 1 559 ? 19.989 12.593 -17.560 1.00 92.81 559 LEU A CA 1
ATOM 4158 C C . LEU A 1 559 ? 20.401 11.822 -16.306 1.00 92.81 559 LEU A C 1
ATOM 4160 O O . LEU A 1 559 ? 21.262 12.265 -15.548 1.00 92.81 559 LEU A O 1
ATOM 4164 N N . HIS A 1 560 ? 19.837 10.627 -16.136 1.00 92.56 560 HIS A N 1
ATOM 4165 C CA . HIS A 1 560 ? 20.112 9.755 -15.001 1.00 92.56 560 HIS A CA 1
ATOM 4166 C C . HIS A 1 560 ? 20.593 8.385 -15.487 1.00 92.56 560 HIS A C 1
ATOM 4168 O O . HIS A 1 560 ? 19.898 7.673 -16.209 1.00 92.56 560 HIS A O 1
ATOM 4174 N N . TYR A 1 561 ? 21.806 8.008 -15.100 1.00 93.81 561 TYR A N 1
ATOM 4175 C CA . TYR A 1 561 ? 22.463 6.774 -15.514 1.00 93.81 561 TYR A CA 1
ATOM 4176 C C . TYR A 1 561 ? 22.303 5.693 -14.440 1.00 93.81 561 TYR A C 1
ATOM 4178 O O . TYR A 1 561 ? 22.463 5.998 -13.257 1.00 93.81 561 TYR A O 1
ATOM 4186 N N . PRO A 1 562 ? 22.048 4.429 -14.820 1.00 95.31 562 PRO A N 1
ATOM 4187 C CA . PRO A 1 562 ? 22.198 3.894 -16.174 1.00 95.31 562 PRO A CA 1
ATOM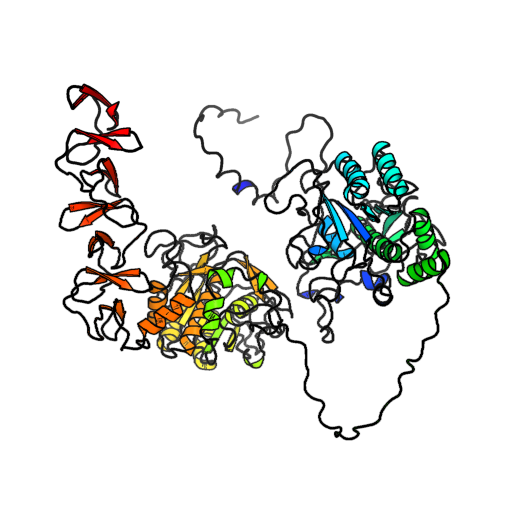 4188 C C . PRO A 1 562 ? 21.010 4.074 -17.130 1.00 95.31 562 PRO A C 1
ATOM 4190 O O . PRO A 1 562 ? 21.193 3.789 -18.306 1.00 95.31 562 PRO A O 1
ATOM 4193 N N . GLY A 1 563 ? 19.843 4.555 -16.685 1.00 95.00 563 GLY A N 1
ATOM 4194 C CA . GLY A 1 563 ? 18.645 4.665 -17.539 1.00 95.00 563 GLY A CA 1
ATOM 4195 C C . GLY A 1 563 ? 18.801 5.529 -18.796 1.00 95.00 563 GLY A C 1
ATOM 4196 O O . GLY A 1 563 ? 18.076 5.332 -19.762 1.00 95.00 563 GLY A O 1
ATOM 4197 N N . ALA A 1 564 ? 19.774 6.439 -18.808 1.00 96.38 564 ALA A N 1
ATOM 4198 C CA . ALA A 1 564 ? 20.134 7.258 -19.963 1.00 96.38 564 ALA A CA 1
ATOM 4199 C C . ALA A 1 564 ? 21.071 6.594 -20.985 1.00 96.38 564 ALA A C 1
ATOM 4201 O O . ALA A 1 564 ? 21.365 7.204 -22.011 1.00 96.38 564 ALA A O 1
ATOM 4202 N N . TYR A 1 565 ? 21.548 5.368 -20.751 1.00 97.12 565 TYR A N 1
ATOM 4203 C CA . TYR A 1 565 ? 22.271 4.634 -21.790 1.00 97.12 565 TYR A CA 1
ATOM 4204 C C . TYR A 1 565 ? 21.294 4.072 -22.828 1.00 97.12 565 TYR A C 1
ATOM 4206 O O . TYR A 1 565 ? 20.300 3.443 -22.467 1.00 97.12 565 TYR A O 1
ATOM 4214 N N . GLU A 1 566 ? 21.619 4.235 -24.112 1.00 95.38 566 GLU A N 1
ATOM 4215 C CA . GLU A 1 566 ? 20.849 3.734 -25.269 1.00 95.38 566 GLU A CA 1
ATOM 4216 C C . GLU A 1 566 ? 20.608 2.211 -25.213 1.00 95.38 566 GLU A C 1
ATOM 4218 O O . GLU A 1 566 ? 19.605 1.666 -25.690 1.00 95.38 566 GLU A O 1
ATOM 4223 N N . GLU A 1 567 ? 21.542 1.514 -24.579 1.00 97.56 567 GLU A N 1
ATOM 4224 C CA . GLU A 1 567 ? 21.525 0.087 -24.317 1.00 97.56 567 GLU A CA 1
ATOM 4225 C C . GLU A 1 567 ? 20.560 -0.327 -23.192 1.00 97.56 567 GLU A C 1
ATOM 4227 O O . GLU A 1 567 ? 20.438 -1.516 -22.912 1.00 97.56 567 GLU A O 1
ATOM 4232 N N . THR A 1 568 ? 19.850 0.601 -22.552 1.00 97.94 568 THR A N 1
ATOM 4233 C CA . THR A 1 568 ? 18.878 0.292 -21.492 1.00 97.94 568 THR A CA 1
ATOM 4234 C C . THR A 1 568 ? 17.457 0.681 -21.884 1.00 97.94 568 THR A C 1
ATOM 4236 O O . THR A 1 568 ? 17.235 1.449 -22.819 1.00 97.94 568 THR A O 1
ATOM 4239 N N . ILE A 1 569 ? 16.477 0.141 -21.159 1.00 98.62 569 ILE A N 1
ATOM 4240 C CA . ILE A 1 569 ? 15.107 0.660 -21.159 1.00 98.62 569 ILE A CA 1
ATOM 4241 C C . ILE A 1 569 ? 14.949 1.567 -19.936 1.00 98.62 569 ILE A C 1
ATOM 4243 O O . ILE A 1 569 ? 14.808 1.077 -18.814 1.00 98.62 569 ILE A O 1
ATOM 4247 N N . GLY A 1 570 ? 14.999 2.884 -20.151 1.00 97.94 570 GLY A N 1
ATOM 4248 C CA . GLY A 1 570 ? 14.762 3.889 -19.115 1.00 97.94 570 GLY A CA 1
ATOM 4249 C C . GLY A 1 570 ? 13.272 4.058 -18.809 1.00 97.94 570 GLY A C 1
ATOM 4250 O O . GLY A 1 570 ? 12.465 4.283 -19.715 1.00 97.94 570 GLY A O 1
ATOM 4251 N N . VAL A 1 571 ? 12.900 3.951 -17.532 1.00 98.06 571 VAL A N 1
ATOM 4252 C CA . VAL A 1 571 ? 11.503 3.957 -17.079 1.00 98.06 571 VAL A CA 1
ATOM 4253 C C . VAL A 1 571 ? 11.199 5.176 -16.207 1.00 98.06 571 VAL A C 1
ATOM 4255 O O . VAL A 1 571 ? 11.711 5.300 -15.093 1.00 98.06 571 VAL A O 1
ATOM 4258 N N . GLY A 1 572 ? 10.329 6.056 -16.711 1.00 96.00 572 GLY A N 1
ATOM 4259 C CA . GLY A 1 572 ? 9.679 7.116 -15.930 1.00 96.00 572 GLY A CA 1
ATOM 4260 C C . GLY A 1 572 ? 8.415 6.603 -15.230 1.00 96.00 572 GLY A C 1
ATOM 4261 O O . GLY A 1 572 ? 8.069 5.425 -15.348 1.00 96.00 572 GLY A O 1
ATOM 4262 N N . PHE A 1 573 ? 7.684 7.464 -14.514 1.00 94.12 573 PHE A N 1
ATOM 4263 C CA . PHE A 1 573 ? 6.537 6.986 -13.736 1.00 94.12 573 PHE A CA 1
ATOM 4264 C C . PHE A 1 573 ? 5.302 7.881 -13.710 1.00 94.12 573 PHE A C 1
ATOM 4266 O O . PHE A 1 573 ? 5.366 9.112 -13.732 1.00 94.12 573 PHE A O 1
ATOM 4273 N N . THR A 1 574 ? 4.152 7.216 -13.604 1.00 88.06 574 THR A N 1
ATOM 4274 C CA . THR A 1 574 ? 2.826 7.828 -13.524 1.00 88.06 574 THR A CA 1
ATOM 4275 C C . THR A 1 574 ? 2.178 7.646 -12.155 1.00 88.06 574 THR A C 1
ATOM 4277 O O . THR A 1 574 ? 2.510 6.756 -11.364 1.00 88.06 574 THR A O 1
ATOM 4280 N N . THR A 1 575 ? 1.199 8.506 -11.889 1.00 80.62 575 THR A N 1
ATOM 4281 C CA . THR A 1 575 ? 0.259 8.374 -10.774 1.00 80.62 575 THR A CA 1
ATOM 4282 C C . THR A 1 575 ? -0.929 7.474 -11.137 1.00 80.62 575 THR A C 1
ATOM 4284 O O . THR A 1 575 ? -1.136 7.109 -12.302 1.00 80.62 575 THR A O 1
ATOM 4287 N N . LEU A 1 576 ? -1.787 7.193 -10.150 1.00 78.69 576 LEU A N 1
ATOM 4288 C CA . LEU A 1 576 ? -3.100 6.560 -10.343 1.00 78.69 576 LEU A CA 1
ATOM 4289 C C . LEU A 1 576 ? -3.931 7.211 -11.463 1.00 78.69 576 LEU A C 1
ATOM 4291 O O . LEU A 1 576 ? -4.677 6.524 -12.162 1.00 78.69 576 LEU A O 1
ATOM 4295 N N . PHE A 1 577 ? -3.774 8.520 -11.675 1.00 73.19 577 PHE A N 1
ATOM 4296 C CA . PHE A 1 577 ? -4.531 9.291 -12.662 1.00 73.19 577 PHE A CA 1
ATOM 4297 C C . PHE A 1 577 ? -3.885 9.327 -14.054 1.00 73.19 577 PHE A C 1
ATOM 4299 O O . PHE A 1 577 ? -4.323 10.108 -14.897 1.00 73.19 577 PHE A O 1
ATOM 4306 N N . LYS A 1 578 ? -2.856 8.501 -14.304 1.00 81.75 578 LYS A N 1
ATOM 4307 C CA . LYS A 1 578 ? -2.066 8.488 -15.551 1.00 81.75 578 LYS A CA 1
ATOM 4308 C C . LYS A 1 578 ? -1.401 9.833 -15.869 1.00 81.75 578 LYS A C 1
ATOM 4310 O O . LYS A 1 578 ? -1.153 10.154 -17.024 1.00 81.75 578 LYS A O 1
ATOM 4315 N N . THR A 1 579 ? -1.123 10.636 -14.849 1.00 81.06 579 THR A N 1
ATOM 4316 C CA . THR A 1 579 ? -0.327 11.857 -14.995 1.00 81.06 579 THR A CA 1
ATOM 4317 C C . THR A 1 579 ? 1.101 11.575 -14.564 1.00 81.06 579 THR A C 1
ATOM 4319 O O . THR A 1 579 ? 1.309 10.795 -13.630 1.00 81.06 579 THR A O 1
ATOM 4322 N N . ALA A 1 580 ? 2.078 12.231 -15.184 1.00 77.19 580 ALA A N 1
ATOM 4323 C CA . ALA A 1 580 ? 3.436 12.243 -14.663 1.00 77.19 580 ALA A CA 1
ATOM 4324 C C . ALA A 1 580 ? 3.446 12.853 -13.253 1.00 77.19 580 ALA A C 1
ATOM 4326 O O . ALA A 1 580 ? 2.718 13.812 -12.966 1.00 77.19 580 ALA A O 1
ATOM 4327 N N . SER A 1 581 ? 4.220 12.252 -12.352 1.00 72.06 581 SER A N 1
ATOM 4328 C CA . SER A 1 581 ? 4.425 12.803 -11.012 1.00 72.06 581 SER A CA 1
ATOM 4329 C C . SER A 1 581 ? 5.244 14.092 -11.092 1.00 72.06 581 SER A C 1
ATOM 4331 O O . SER A 1 581 ? 6.139 14.189 -11.927 1.00 72.06 581 SER A O 1
ATOM 4333 N N . THR A 1 582 ? 5.011 15.052 -10.193 1.00 71.19 582 THR A N 1
ATOM 4334 C CA . THR A 1 582 ? 5.752 16.331 -10.169 1.00 71.19 582 THR A CA 1
ATOM 4335 C C . THR A 1 582 ? 7.245 16.178 -9.886 1.00 71.19 582 THR A C 1
ATOM 4337 O O . THR A 1 582 ? 7.990 17.129 -10.078 1.00 71.19 582 THR A O 1
ATOM 4340 N N . PHE A 1 583 ? 7.670 15.015 -9.388 1.00 77.00 583 PHE A N 1
ATOM 4341 C CA . PHE A 1 583 ? 9.073 14.690 -9.136 1.00 77.00 583 PHE A CA 1
ATOM 4342 C C . PHE A 1 583 ? 9.605 13.590 -10.069 1.00 77.00 583 PHE A C 1
ATOM 4344 O O . PHE A 1 583 ? 10.721 13.120 -9.888 1.00 77.00 583 PHE A O 1
ATOM 4351 N N . SER A 1 584 ? 8.840 13.165 -11.080 1.00 82.19 584 SER A N 1
ATOM 4352 C CA . SER A 1 584 ? 9.414 12.351 -12.158 1.00 82.19 584 SER A CA 1
ATOM 4353 C C . SER A 1 584 ? 10.308 13.230 -13.017 1.00 82.19 584 SER A C 1
ATOM 4355 O O . SER A 1 584 ? 9.911 14.344 -13.339 1.00 82.19 584 SER A O 1
ATOM 4357 N N . HIS A 1 585 ? 11.483 12.741 -13.417 1.00 85.62 585 HIS A N 1
ATOM 4358 C CA . HIS A 1 585 ? 12.299 13.464 -14.396 1.00 85.62 585 HIS A CA 1
ATOM 4359 C C . HIS A 1 585 ? 11.534 13.632 -15.717 1.00 85.62 585 HIS A C 1
ATOM 4361 O O . HIS A 1 585 ? 10.587 12.888 -16.000 1.00 85.62 585 HIS A O 1
ATOM 4367 N N . HIS A 1 586 ? 11.969 14.603 -16.518 1.00 89.25 586 HIS A N 1
ATOM 4368 C CA . HIS A 1 586 ? 11.403 14.915 -17.829 1.00 89.25 586 HIS A CA 1
ATOM 4369 C C . HIS A 1 586 ? 12.531 15.137 -18.844 1.00 89.25 586 HIS A C 1
ATOM 4371 O O . HIS A 1 586 ? 12.986 16.259 -19.043 1.00 89.25 586 HIS A O 1
ATOM 4377 N N . ASN A 1 587 ? 13.035 14.066 -19.457 1.00 91.44 587 ASN A N 1
ATOM 4378 C CA . ASN A 1 587 ? 14.159 14.127 -20.395 1.00 91.44 587 ASN A CA 1
ATOM 4379 C C . ASN A 1 587 ? 14.118 12.980 -21.419 1.00 91.44 587 ASN A C 1
ATOM 4381 O O . ASN A 1 587 ? 13.282 12.080 -21.341 1.00 91.44 587 ASN A O 1
ATOM 4385 N N . GLU A 1 588 ? 15.047 13.004 -22.373 1.00 92.88 588 GLU A N 1
ATOM 4386 C CA . GLU A 1 588 ? 15.115 12.065 -23.494 1.00 92.88 588 GLU A CA 1
ATOM 4387 C C . GLU A 1 588 ? 15.461 10.608 -23.117 1.00 92.88 588 GLU A C 1
ATOM 4389 O O . GLU A 1 588 ? 15.346 9.712 -23.952 1.00 92.88 588 GLU A O 1
ATOM 4394 N N . SER A 1 589 ? 15.872 10.333 -21.872 1.00 94.12 589 SER A N 1
ATOM 4395 C CA . SER A 1 589 ? 16.144 8.958 -21.414 1.00 94.12 589 SER A CA 1
ATOM 4396 C C . SER A 1 589 ? 14.894 8.169 -21.035 1.00 94.12 589 SER A C 1
ATOM 4398 O O . SER A 1 589 ? 14.951 6.946 -20.901 1.00 94.12 589 SER A O 1
ATOM 4400 N N . ILE A 1 590 ? 13.753 8.839 -20.858 1.00 96.44 590 ILE A N 1
ATOM 4401 C CA . ILE A 1 590 ? 12.493 8.159 -20.564 1.00 96.44 590 ILE A CA 1
ATOM 4402 C C . ILE A 1 590 ? 12.014 7.487 -21.844 1.00 96.44 590 ILE A C 1
ATOM 4404 O O . ILE A 1 590 ? 11.585 8.145 -22.789 1.00 96.44 590 ILE A O 1
ATOM 4408 N N . PHE A 1 591 ? 12.101 6.159 -21.875 1.00 97.88 591 PHE A N 1
ATOM 4409 C CA . PHE A 1 591 ? 11.651 5.358 -23.004 1.00 97.88 591 PHE A CA 1
ATOM 4410 C C . PHE A 1 591 ? 10.168 4.999 -22.878 1.00 97.88 591 PHE A C 1
ATOM 4412 O O . PHE A 1 591 ? 9.423 5.055 -23.852 1.00 97.88 591 PHE A O 1
ATOM 4419 N N . VAL A 1 592 ? 9.730 4.647 -21.672 1.00 98.06 592 VAL A N 1
ATOM 4420 C CA . VAL A 1 592 ? 8.343 4.293 -21.344 1.00 98.06 592 VAL A CA 1
ATOM 4421 C C . VAL A 1 592 ? 8.045 4.717 -19.908 1.00 98.06 592 VAL A C 1
ATOM 4423 O O . VAL A 1 592 ? 8.960 4.896 -19.101 1.00 98.06 592 VAL A O 1
ATOM 4426 N N . THR A 1 593 ? 6.770 4.855 -19.561 1.00 97.69 593 THR A N 1
ATOM 4427 C CA . THR A 1 593 ? 6.332 5.063 -18.177 1.00 97.69 593 THR A CA 1
ATOM 4428 C C . THR A 1 593 ? 5.545 3.878 -17.640 1.00 97.69 593 THR A C 1
ATOM 4430 O O . THR A 1 593 ? 4.868 3.166 -18.379 1.00 97.69 593 THR A O 1
ATOM 4433 N N . ALA A 1 594 ? 5.616 3.666 -16.331 1.00 97.88 594 ALA A N 1
ATOM 4434 C CA . ALA A 1 594 ? 4.818 2.673 -15.618 1.00 97.88 594 ALA A CA 1
ATOM 4435 C C . ALA A 1 594 ? 4.304 3.251 -14.282 1.00 97.88 594 ALA A C 1
ATOM 4437 O O . ALA A 1 594 ? 4.759 4.323 -13.867 1.00 97.88 594 ALA A O 1
ATOM 4438 N N . PRO A 1 595 ? 3.350 2.597 -13.594 1.00 96.19 595 PRO A N 1
ATOM 4439 C CA . PRO A 1 595 ? 2.906 3.041 -12.277 1.00 96.19 595 PRO A CA 1
ATOM 4440 C C . PRO A 1 595 ? 4.080 3.175 -11.306 1.00 96.19 595 PRO A C 1
ATOM 4442 O O . PRO A 1 595 ? 4.892 2.265 -11.184 1.00 96.19 595 PRO A O 1
ATOM 4445 N N . GLY A 1 596 ? 4.166 4.295 -10.589 1.00 87.88 596 GLY A N 1
ATOM 4446 C CA . GLY A 1 596 ? 5.249 4.483 -9.621 1.00 87.88 596 GLY A CA 1
ATOM 4447 C C . GLY A 1 596 ? 4.987 5.546 -8.568 1.00 87.88 596 GLY A C 1
ATOM 4448 O O . GLY A 1 596 ? 5.933 6.034 -7.979 1.00 87.88 596 GLY A O 1
ATOM 4449 N N . SER A 1 597 ? 3.745 5.959 -8.311 1.00 82.75 597 SER A N 1
ATOM 4450 C CA . SER A 1 597 ? 3.428 6.896 -7.221 1.00 82.75 597 SER A CA 1
ATOM 4451 C C . SER A 1 597 ? 2.379 6.295 -6.295 1.00 82.75 597 SER A C 1
ATOM 4453 O O . SER A 1 597 ? 1.225 6.158 -6.692 1.00 82.75 597 SER A O 1
ATOM 4455 N N . GLY A 1 598 ? 2.780 5.930 -5.073 1.00 77.00 598 GLY A N 1
ATOM 4456 C CA . GLY A 1 598 ? 1.898 5.243 -4.128 1.00 77.00 598 GLY A CA 1
ATOM 4457 C C . GLY A 1 598 ? 1.586 3.812 -4.569 1.00 77.00 598 GLY A C 1
ATOM 4458 O O . GLY A 1 598 ? 0.436 3.382 -4.500 1.00 77.00 598 GLY A O 1
ATOM 4459 N N . VAL A 1 599 ? 2.594 3.107 -5.087 1.00 86.62 599 VAL A N 1
ATOM 4460 C CA . VAL A 1 599 ? 2.498 1.678 -5.414 1.00 86.62 599 VAL A CA 1
ATOM 4461 C C . VAL A 1 599 ? 2.760 0.851 -4.161 1.00 86.62 599 VAL A C 1
ATOM 4463 O O . VAL A 1 599 ? 3.483 1.309 -3.275 1.00 86.62 599 VAL A O 1
ATOM 4466 N N . VAL A 1 600 ? 2.167 -0.339 -4.081 1.00 84.88 600 VAL A N 1
ATOM 4467 C CA . VAL A 1 600 ? 2.308 -1.265 -2.947 1.00 84.88 600 VAL A CA 1
ATOM 4468 C C . VAL A 1 600 ? 3.168 -2.467 -3.338 1.00 84.88 600 VAL A C 1
ATOM 4470 O O . VAL A 1 600 ? 3.031 -2.982 -4.448 1.00 84.88 600 VAL A O 1
ATOM 4473 N N . SER A 1 601 ? 4.051 -2.916 -2.447 1.00 92.75 601 SER A N 1
ATOM 4474 C CA . SER A 1 601 ? 4.838 -4.144 -2.630 1.00 92.75 601 SER A CA 1
ATOM 4475 C C . SER A 1 601 ? 5.375 -4.685 -1.305 1.00 92.75 601 SER A C 1
ATOM 4477 O O . SER A 1 601 ? 5.113 -4.113 -0.255 1.00 92.75 601 SER A O 1
ATOM 4479 N N . LEU A 1 602 ? 6.118 -5.788 -1.350 1.00 89.69 602 LEU A N 1
ATOM 4480 C CA . LEU A 1 602 ? 6.633 -6.509 -0.186 1.00 89.69 602 LEU A CA 1
ATOM 4481 C C . LEU A 1 602 ? 7.564 -5.660 0.695 1.00 89.69 602 LEU A C 1
ATOM 4483 O O . LEU A 1 602 ? 8.444 -4.956 0.194 1.00 89.69 602 LEU A O 1
ATOM 4487 N N . GLY A 1 603 ? 7.370 -5.770 2.011 1.00 83.38 603 GLY A N 1
ATOM 4488 C CA . GLY A 1 603 ? 8.346 -5.415 3.045 1.00 83.38 603 GLY A CA 1
ATOM 4489 C C . GLY A 1 603 ? 9.330 -6.559 3.304 1.00 83.38 603 GLY A C 1
ATOM 4490 O O . GLY A 1 603 ? 9.249 -7.598 2.654 1.00 83.38 603 GLY A O 1
ATOM 4491 N N . THR A 1 604 ? 10.276 -6.387 4.230 1.00 81.19 604 THR A N 1
ATOM 4492 C CA . THR A 1 604 ? 11.291 -7.419 4.549 1.00 81.19 604 THR A CA 1
ATOM 4493 C C . THR A 1 604 ? 10.787 -8.495 5.503 1.00 81.19 604 THR A C 1
ATOM 4495 O O . THR A 1 604 ? 11.449 -9.508 5.701 1.00 81.19 604 THR A O 1
ATOM 4498 N N . MET A 1 605 ? 9.610 -8.307 6.090 1.00 73.56 605 MET A N 1
ATOM 4499 C CA . MET A 1 605 ? 9.017 -9.245 7.037 1.00 73.56 605 MET A CA 1
ATOM 4500 C C . MET A 1 605 ? 7.847 -10.021 6.417 1.00 73.56 605 MET A C 1
ATOM 4502 O O . MET A 1 605 ? 7.243 -9.555 5.444 1.00 73.56 605 MET A O 1
ATOM 4506 N N . PRO A 1 606 ? 7.521 -11.218 6.944 1.00 63.19 606 PRO A N 1
ATOM 4507 C CA . PRO A 1 606 ? 6.373 -11.985 6.477 1.00 63.19 606 PRO A CA 1
ATOM 4508 C C . PRO A 1 606 ? 5.099 -11.138 6.506 1.00 63.19 606 PRO A C 1
ATOM 4510 O O . PRO A 1 606 ? 4.861 -10.431 7.480 1.00 63.19 606 PRO A O 1
ATOM 4513 N N . PHE A 1 607 ? 4.276 -11.233 5.460 1.00 60.25 607 PHE A N 1
ATOM 4514 C CA . PHE A 1 607 ? 2.965 -10.567 5.369 1.00 60.25 607 PHE A CA 1
ATOM 4515 C C . PHE A 1 607 ? 2.985 -9.030 5.388 1.00 60.25 607 PHE A C 1
ATOM 4517 O O . PHE A 1 607 ? 1.931 -8.421 5.241 1.00 60.25 607 PHE A O 1
ATOM 4524 N N . VAL A 1 608 ? 4.146 -8.386 5.510 1.00 63.66 608 VAL A N 1
ATOM 4525 C CA . VAL A 1 608 ? 4.245 -6.926 5.498 1.00 63.66 608 VAL A CA 1
ATOM 4526 C C . VAL A 1 608 ? 4.312 -6.421 4.061 1.00 63.66 608 VAL A C 1
ATOM 4528 O O . VAL A 1 608 ? 5.082 -6.920 3.237 1.00 63.66 608 VAL A O 1
ATOM 4531 N N . VAL A 1 609 ? 3.530 -5.383 3.765 1.00 71.81 609 VAL A N 1
ATOM 4532 C CA . VAL A 1 609 ? 3.646 -4.599 2.533 1.00 71.81 609 VAL A CA 1
ATOM 4533 C C . VAL A 1 609 ? 3.973 -3.149 2.853 1.00 71.81 609 VAL A C 1
ATOM 4535 O O . VAL A 1 609 ? 3.559 -2.600 3.870 1.00 71.81 609 VAL A O 1
ATOM 4538 N N . ARG A 1 610 ? 4.702 -2.508 1.949 1.00 78.06 610 ARG A N 1
ATOM 4539 C CA . ARG A 1 610 ? 5.080 -1.099 2.003 1.00 78.06 610 ARG A CA 1
ATOM 4540 C C . ARG A 1 610 ? 4.407 -0.351 0.860 1.00 78.06 610 ARG A C 1
ATOM 4542 O O . ARG A 1 610 ? 4.096 -0.933 -0.179 1.00 78.06 610 ARG A O 1
ATOM 4549 N N . ILE A 1 611 ? 4.244 0.959 1.022 1.00 74.69 611 ILE A N 1
ATOM 4550 C CA . ILE A 1 611 ? 3.797 1.865 -0.042 1.00 74.69 611 ILE A CA 1
ATOM 4551 C C . ILE A 1 611 ? 4.927 2.841 -0.348 1.00 74.69 611 ILE A C 1
ATOM 4553 O O . ILE A 1 611 ? 5.539 3.399 0.560 1.00 74.69 611 ILE A O 1
ATOM 4557 N N . SER A 1 612 ? 5.246 3.040 -1.623 1.00 81.50 612 SER A N 1
ATOM 4558 C CA . SER A 1 612 ? 6.341 3.926 -2.031 1.00 81.50 612 SER A CA 1
ATOM 4559 C C . SER A 1 612 ? 6.120 4.531 -3.418 1.00 81.50 612 SER A C 1
ATOM 4561 O O . SER A 1 612 ? 5.126 4.248 -4.095 1.00 81.50 612 SER A O 1
ATOM 4563 N N . GLY A 1 613 ? 7.010 5.434 -3.836 1.00 83.38 613 GLY A N 1
ATOM 4564 C CA . GLY A 1 613 ? 6.930 6.056 -5.152 1.00 83.38 613 GLY A CA 1
ATOM 4565 C C . GLY A 1 613 ? 8.254 6.612 -5.675 1.00 83.38 613 GLY A C 1
ATOM 4566 O O . GLY A 1 613 ? 9.133 6.987 -4.905 1.00 83.38 613 GLY A O 1
ATOM 4567 N N . GLY A 1 614 ? 8.387 6.624 -7.000 1.00 88.50 614 GLY A N 1
ATOM 4568 C CA . GLY A 1 614 ? 9.579 6.940 -7.776 1.00 88.50 614 GLY A CA 1
ATOM 4569 C C . GLY A 1 614 ? 9.733 6.030 -9.004 1.00 88.50 614 GLY A C 1
ATOM 4570 O O . GLY A 1 614 ? 9.125 4.963 -9.094 1.00 88.50 614 GLY A O 1
ATOM 4571 N N . SER A 1 615 ? 10.602 6.421 -9.934 1.00 91.50 615 SER A N 1
ATOM 4572 C CA . SER A 1 615 ? 10.995 5.646 -11.119 1.00 91.50 615 SER A CA 1
ATOM 4573 C C . SER A 1 615 ? 11.635 4.303 -10.755 1.00 91.50 615 SER A C 1
ATOM 4575 O O . SER A 1 615 ? 11.475 3.327 -11.486 1.00 91.50 615 SER A O 1
ATOM 4577 N N . SER A 1 616 ? 12.291 4.219 -9.592 1.00 92.81 616 SER A N 1
ATOM 4578 C CA . SER A 1 616 ? 12.804 2.974 -9.001 1.00 92.81 616 SER A CA 1
ATOM 4579 C C . SER A 1 616 ? 11.713 1.922 -8.803 1.00 92.81 616 SER A C 1
ATOM 4581 O O . SER A 1 616 ? 11.974 0.738 -8.992 1.00 92.81 616 SER A O 1
ATOM 4583 N N . TYR A 1 617 ? 10.488 2.354 -8.501 1.00 95.75 617 TYR A N 1
ATOM 4584 C CA . TYR A 1 617 ? 9.329 1.488 -8.297 1.00 95.75 617 TYR A CA 1
ATOM 4585 C C . TYR A 1 617 ? 8.520 1.254 -9.580 1.00 95.75 617 TYR A C 1
ATOM 4587 O O . TYR A 1 617 ? 7.724 0.325 -9.630 1.00 95.75 617 TYR A O 1
ATOM 4595 N N . ALA A 1 618 ? 8.743 2.047 -10.633 1.00 97.56 618 ALA A N 1
ATOM 4596 C CA . ALA A 1 618 ? 8.117 1.857 -11.942 1.00 97.56 618 ALA A CA 1
ATOM 4597 C C . ALA A 1 618 ? 8.889 0.875 -12.838 1.00 97.56 618 ALA A C 1
ATOM 4599 O O . ALA A 1 618 ? 8.282 0.035 -13.506 1.00 97.56 618 ALA A O 1
ATOM 4600 N N . ALA A 1 619 ? 10.225 0.936 -12.812 1.00 98.31 619 ALA A N 1
ATOM 4601 C CA . ALA A 1 619 ? 11.112 0.010 -13.521 1.00 98.31 619 ALA A CA 1
ATOM 4602 C C . ALA A 1 619 ? 10.735 -1.484 -13.368 1.00 98.31 619 ALA A C 1
ATOM 4604 O O . ALA A 1 619 ? 10.614 -2.157 -14.397 1.00 98.31 619 ALA A O 1
ATOM 4605 N N . PRO A 1 620 ? 10.446 -2.016 -12.160 1.00 98.69 620 PRO A N 1
ATOM 4606 C CA . PRO A 1 620 ? 10.095 -3.428 -11.997 1.00 98.69 620 PRO A CA 1
ATOM 4607 C C . PRO A 1 620 ? 8.824 -3.876 -12.734 1.00 98.69 620 PRO A C 1
ATOM 4609 O O . PRO A 1 620 ? 8.731 -5.049 -13.093 1.00 98.69 620 PRO A O 1
ATOM 4612 N N . PHE A 1 621 ? 7.866 -2.990 -13.033 1.00 98.81 621 PHE A N 1
ATOM 4613 C CA . PHE A 1 621 ? 6.707 -3.370 -13.855 1.00 98.81 621 PHE A CA 1
ATOM 4614 C C . PHE A 1 621 ? 7.120 -3.697 -15.294 1.00 98.81 621 PHE A C 1
ATOM 4616 O O . PHE A 1 621 ? 6.644 -4.669 -15.885 1.00 98.81 621 PHE A O 1
ATOM 4623 N N . VAL A 1 622 ? 8.037 -2.900 -15.852 1.00 98.88 622 VAL A N 1
ATOM 4624 C CA . VAL A 1 622 ? 8.590 -3.107 -17.197 1.00 98.88 622 VAL A CA 1
ATOM 4625 C C . VAL A 1 622 ? 9.503 -4.335 -17.212 1.00 98.88 622 VAL A C 1
ATOM 4627 O O . VAL A 1 622 ? 9.422 -5.136 -18.142 1.00 98.88 622 VAL A O 1
ATOM 4630 N N . THR A 1 623 ? 10.293 -4.545 -16.154 1.00 98.88 623 THR A N 1
ATOM 4631 C CA . THR A 1 623 ? 11.082 -5.772 -15.943 1.00 98.88 623 THR A CA 1
ATOM 4632 C C . THR A 1 623 ? 10.194 -7.016 -15.925 1.00 98.88 623 THR A C 1
ATOM 4634 O O . THR A 1 623 ? 10.497 -8.001 -16.598 1.00 98.88 623 THR A O 1
ATOM 4637 N N . GLY A 1 624 ? 9.071 -6.973 -15.202 1.00 98.75 624 GLY A N 1
ATOM 4638 C CA . GLY A 1 624 ? 8.103 -8.065 -15.169 1.00 98.75 624 GLY A CA 1
ATOM 4639 C C . GLY A 1 624 ? 7.530 -8.379 -16.552 1.00 98.75 624 GLY A C 1
ATOM 4640 O O . GLY A 1 624 ? 7.497 -9.542 -16.946 1.00 98.75 624 GLY A O 1
ATOM 4641 N N . LEU A 1 625 ? 7.156 -7.362 -17.340 1.00 98.81 625 LEU A N 1
ATOM 4642 C CA . LEU A 1 625 ? 6.726 -7.578 -18.727 1.00 98.81 625 LEU A CA 1
ATOM 4643 C C . LEU A 1 625 ? 7.839 -8.210 -19.578 1.00 98.81 625 LEU A C 1
ATOM 4645 O O . LEU A 1 625 ? 7.561 -9.141 -20.333 1.00 98.81 625 LEU A O 1
ATOM 4649 N N . ALA A 1 626 ? 9.081 -7.729 -19.466 1.00 98.81 626 ALA A N 1
ATOM 4650 C CA . ALA A 1 626 ? 10.211 -8.307 -20.193 1.00 98.81 626 ALA A CA 1
ATOM 4651 C C . ALA A 1 626 ? 10.369 -9.801 -19.869 1.00 98.81 626 ALA A C 1
ATOM 4653 O O . ALA A 1 626 ? 10.567 -10.603 -20.780 1.00 98.81 626 ALA A O 1
ATOM 4654 N N . ALA A 1 627 ? 10.191 -10.185 -18.599 1.00 98.81 627 ALA A N 1
ATOM 4655 C CA . ALA A 1 627 ? 10.224 -11.581 -18.177 1.00 98.81 627 ALA A CA 1
ATOM 4656 C C . ALA A 1 627 ? 9.061 -12.410 -18.753 1.00 98.81 627 ALA A C 1
ATOM 4658 O O . ALA A 1 627 ? 9.286 -13.511 -19.251 1.00 98.81 627 ALA A O 1
ATOM 4659 N N . LEU A 1 628 ? 7.831 -11.878 -18.763 1.00 98.69 628 LEU A N 1
ATOM 4660 C CA . LEU A 1 628 ? 6.690 -12.543 -19.412 1.00 98.69 628 LEU A CA 1
ATOM 4661 C C . LEU A 1 628 ? 6.954 -12.798 -20.903 1.00 98.69 628 LEU A C 1
ATOM 4663 O O . LEU A 1 628 ? 6.653 -13.874 -21.413 1.00 98.69 628 LEU A O 1
ATOM 4667 N N . LEU A 1 629 ? 7.521 -11.820 -21.613 1.00 98.38 629 LEU A N 1
ATOM 4668 C CA . LEU A 1 629 ? 7.805 -11.960 -23.041 1.00 98.38 629 LEU A CA 1
ATOM 4669 C C . LEU A 1 629 ? 8.990 -12.891 -23.310 1.00 98.38 629 LEU A C 1
ATOM 4671 O O . LEU A 1 629 ? 8.905 -13.681 -24.244 1.00 98.38 629 LEU A O 1
ATOM 4675 N N . LYS A 1 630 ? 10.045 -12.862 -22.486 1.00 98.44 630 LYS A N 1
ATOM 4676 C CA . LYS A 1 630 ? 11.188 -13.789 -22.577 1.00 98.44 630 LYS A CA 1
ATOM 4677 C C . LYS A 1 630 ? 10.789 -15.251 -22.373 1.00 98.44 630 LYS A C 1
ATOM 4679 O O . LYS A 1 630 ? 11.378 -16.116 -23.008 1.00 98.44 630 LYS A O 1
ATOM 4684 N N . GLU A 1 631 ? 9.759 -15.536 -21.571 1.00 98.06 631 GLU A N 1
ATOM 4685 C CA . GLU A 1 631 ? 9.214 -16.899 -21.444 1.00 98.06 631 GLU A CA 1
ATOM 4686 C C . GLU A 1 631 ? 8.752 -17.447 -22.805 1.00 98.06 631 GLU A C 1
ATOM 4688 O O . GLU A 1 631 ? 8.995 -18.609 -23.131 1.00 98.06 631 GLU A O 1
ATOM 4693 N N . LYS A 1 632 ? 8.083 -16.609 -23.605 1.00 95.62 632 LYS A N 1
ATOM 4694 C CA . LYS A 1 632 ? 7.550 -16.988 -24.921 1.00 95.62 632 LYS A CA 1
ATOM 4695 C C . LYS A 1 632 ? 8.568 -16.804 -26.051 1.00 95.62 632 LYS A C 1
ATOM 4697 O O . LYS A 1 632 ? 8.549 -17.563 -27.016 1.00 95.62 632 LYS A O 1
ATOM 4702 N N . TYR A 1 633 ? 9.447 -15.813 -25.919 1.00 96.31 633 TYR A N 1
ATOM 4703 C CA . TYR A 1 633 ? 10.443 -15.385 -26.901 1.00 96.31 633 TYR A CA 1
ATOM 4704 C C . TYR A 1 633 ? 11.844 -15.324 -26.265 1.00 96.31 633 TYR A C 1
ATOM 4706 O O . TYR A 1 633 ? 12.350 -14.227 -26.012 1.00 96.31 633 TYR A O 1
ATOM 4714 N N . PRO A 1 634 ? 12.499 -16.473 -26.007 1.00 96.44 634 PRO A N 1
ATOM 4715 C CA . PRO A 1 634 ? 13.769 -16.512 -25.271 1.00 96.44 634 PRO A CA 1
ATOM 4716 C C . PRO A 1 634 ? 14.891 -15.689 -25.923 1.00 96.44 634 PRO A C 1
ATOM 4718 O O . PRO A 1 634 ? 15.657 -15.013 -25.233 1.00 96.44 634 PRO A O 1
ATOM 4721 N N . ASP A 1 635 ? 14.927 -15.658 -27.257 1.00 95.19 635 ASP A N 1
ATOM 4722 C CA . ASP A 1 635 ? 15.940 -14.938 -28.038 1.00 95.19 635 ASP A CA 1
ATOM 4723 C C . ASP A 1 635 ? 15.625 -13.439 -28.233 1.00 95.19 635 ASP A C 1
ATOM 4725 O O . ASP A 1 635 ? 16.383 -12.738 -28.901 1.00 95.19 635 ASP A O 1
ATOM 4729 N N . MET A 1 636 ? 14.527 -12.923 -27.656 1.00 96.38 636 MET A N 1
ATOM 4730 C CA . MET A 1 636 ? 14.139 -11.509 -27.771 1.00 96.38 636 MET A CA 1
ATOM 4731 C C . MET A 1 636 ? 15.264 -10.596 -27.272 1.00 96.38 636 MET A C 1
ATOM 4733 O O . MET A 1 636 ? 15.687 -10.694 -26.118 1.00 96.38 636 MET A O 1
ATOM 4737 N N . THR A 1 637 ? 15.729 -9.688 -28.127 1.00 96.81 637 THR A N 1
ATOM 4738 C CA . THR A 1 637 ? 16.762 -8.709 -27.773 1.00 96.81 637 THR A CA 1
ATOM 4739 C C . THR A 1 637 ? 16.157 -7.471 -27.105 1.00 96.81 637 THR A C 1
ATOM 4741 O O . THR A 1 637 ? 14.943 -7.250 -27.130 1.00 96.81 637 THR A O 1
ATOM 4744 N N . LYS A 1 638 ? 17.008 -6.608 -26.534 1.00 96.62 638 LYS A N 1
ATOM 4745 C CA . LYS A 1 638 ? 16.581 -5.298 -26.018 1.00 96.62 638 LYS A CA 1
ATOM 4746 C C . LYS A 1 638 ? 15.914 -4.447 -27.104 1.00 96.62 638 LYS A C 1
ATOM 4748 O O . LYS A 1 638 ? 14.938 -3.763 -26.814 1.00 96.62 638 LYS A O 1
ATOM 4753 N N . ASP A 1 639 ? 16.419 -4.478 -28.337 1.00 94.00 639 ASP A N 1
ATOM 4754 C CA . ASP A 1 639 ? 15.849 -3.686 -29.435 1.00 94.00 639 ASP A CA 1
ATOM 4755 C C . ASP A 1 639 ? 14.488 -4.230 -29.881 1.00 94.00 639 ASP A C 1
ATOM 4757 O O . ASP A 1 639 ? 13.565 -3.447 -30.095 1.00 94.00 639 ASP A O 1
ATOM 4761 N N . ASP A 1 640 ? 14.310 -5.555 -29.912 1.00 93.38 640 ASP A N 1
ATOM 4762 C CA . ASP A 1 640 ? 12.995 -6.158 -30.157 1.00 93.38 640 ASP A CA 1
ATOM 4763 C C . ASP A 1 640 ? 11.979 -5.735 -29.090 1.00 93.38 640 ASP A C 1
ATOM 4765 O O . ASP A 1 640 ? 10.863 -5.318 -29.405 1.00 93.38 640 ASP A O 1
ATOM 4769 N N . PHE A 1 641 ? 12.383 -5.792 -27.818 1.00 98.00 641 PHE A N 1
ATOM 4770 C CA . PHE A 1 641 ? 11.539 -5.381 -26.701 1.00 98.00 641 PHE A CA 1
ATOM 4771 C C . PHE A 1 641 ? 11.196 -3.885 -26.750 1.00 98.00 641 PHE A C 1
ATOM 4773 O O . PHE A 1 641 ? 10.046 -3.502 -26.524 1.00 98.00 641 PHE A O 1
ATOM 4780 N N . ALA A 1 642 ? 12.166 -3.040 -27.108 1.00 94.56 642 ALA A N 1
ATOM 4781 C CA . ALA A 1 642 ? 11.964 -1.611 -27.309 1.00 94.56 642 ALA A CA 1
ATOM 4782 C C . ALA A 1 642 ? 10.915 -1.340 -28.402 1.00 94.56 642 ALA A C 1
ATOM 4784 O O . ALA A 1 642 ? 9.996 -0.553 -28.183 1.00 94.56 642 ALA A O 1
ATOM 4785 N N . GLU A 1 643 ? 10.992 -2.017 -29.550 1.00 84.88 643 GLU A N 1
ATOM 4786 C CA . GLU A 1 643 ? 9.995 -1.879 -30.620 1.00 84.88 643 GLU A CA 1
ATOM 4787 C C . GLU A 1 643 ? 8.596 -2.339 -30.182 1.00 84.88 643 GLU A C 1
ATOM 4789 O O . GLU A 1 643 ? 7.606 -1.649 -30.438 1.00 84.88 643 GLU A O 1
ATOM 4794 N N . ILE A 1 644 ? 8.501 -3.450 -29.444 1.00 85.00 644 ILE A N 1
ATOM 4795 C CA . ILE A 1 644 ? 7.229 -3.927 -28.879 1.00 85.00 644 ILE A CA 1
ATOM 4796 C C . ILE A 1 644 ? 6.613 -2.865 -27.961 1.00 85.00 644 ILE A C 1
ATOM 4798 O O . ILE A 1 644 ? 5.417 -2.577 -28.071 1.00 85.00 644 ILE A O 1
ATOM 4802 N N . LEU A 1 645 ? 7.408 -2.241 -27.090 1.00 91.06 645 LEU A N 1
ATOM 4803 C CA . LEU A 1 645 ? 6.950 -1.169 -26.205 1.00 91.06 645 LEU A CA 1
ATOM 4804 C C . LEU A 1 645 ? 6.482 0.066 -26.993 1.00 91.06 645 LEU A C 1
ATOM 4806 O O . LEU A 1 645 ? 5.390 0.565 -26.712 1.00 91.06 645 LEU A O 1
ATOM 4810 N N . LYS A 1 646 ? 7.220 0.511 -28.023 1.00 85.44 646 LYS A N 1
ATOM 4811 C CA . LYS A 1 646 ? 6.824 1.649 -28.886 1.00 85.44 646 LYS A CA 1
ATOM 4812 C C . LYS A 1 646 ? 5.450 1.452 -29.516 1.00 85.44 646 LYS A C 1
ATOM 4814 O O . LYS A 1 646 ? 4.658 2.383 -29.631 1.00 85.44 646 LYS A O 1
ATOM 4819 N N . MET A 1 647 ? 5.163 0.227 -29.946 1.00 76.38 647 MET A N 1
ATOM 4820 C CA . MET A 1 647 ? 3.915 -0.101 -30.629 1.00 76.38 647 MET A CA 1
ATOM 4821 C C . MET A 1 647 ? 2.719 -0.265 -29.688 1.00 76.38 647 MET A C 1
ATOM 4823 O O . MET A 1 647 ? 1.578 -0.074 -30.118 1.00 76.38 647 MET A O 1
ATOM 4827 N N . SER A 1 648 ? 2.969 -0.682 -28.445 1.00 81.31 648 SER A N 1
ATOM 4828 C CA . SER A 1 648 ? 1.937 -1.169 -27.520 1.00 81.31 648 SER A CA 1
ATOM 4829 C C . SER A 1 648 ? 1.613 -0.230 -26.363 1.00 81.31 648 SER A C 1
ATOM 4831 O O . SER A 1 648 ? 0.551 -0.382 -25.752 1.00 81.31 648 SER A O 1
ATOM 4833 N N . SER A 1 649 ? 2.492 0.729 -26.070 1.00 84.12 649 SER A N 1
ATOM 4834 C CA . SER A 1 649 ? 2.292 1.694 -24.989 1.00 84.12 649 SER A CA 1
ATOM 4835 C C . SER A 1 649 ? 1.090 2.600 -25.264 1.00 84.12 649 SER A C 1
ATOM 4837 O O . SER A 1 649 ? 0.795 2.974 -26.403 1.00 84.12 649 SER A O 1
ATOM 4839 N N . GLU A 1 650 ? 0.358 2.941 -24.204 1.00 83.38 650 GLU A N 1
ATOM 4840 C CA . GLU A 1 650 ? -0.703 3.940 -24.269 1.00 83.38 650 GLU A CA 1
ATOM 4841 C C . GLU A 1 650 ? -0.058 5.322 -24.336 1.00 83.38 650 GLU A C 1
ATOM 4843 O O . GLU A 1 650 ? 0.425 5.825 -23.329 1.00 83.38 650 GLU A O 1
ATOM 4848 N N . ASP A 1 651 ? -0.059 5.927 -25.520 1.00 82.94 651 ASP A N 1
ATOM 4849 C CA . ASP A 1 651 ? 0.420 7.292 -25.747 1.00 82.94 651 ASP A CA 1
ATOM 4850 C C . ASP A 1 651 ? -0.292 8.283 -24.797 1.00 82.94 651 ASP A C 1
ATOM 4852 O O . ASP A 1 651 ? -1.528 8.437 -24.815 1.00 82.94 651 ASP A O 1
ATOM 4856 N N . LEU A 1 652 ? 0.509 8.958 -23.972 1.00 80.31 652 LEU A N 1
ATOM 4857 C CA . LEU A 1 652 ? 0.121 10.007 -23.036 1.00 80.31 652 LEU A CA 1
ATOM 4858 C C . LEU A 1 652 ? 0.924 11.265 -23.363 1.00 80.31 652 LEU A C 1
ATOM 4860 O O . LEU A 1 652 ? 2.084 11.153 -23.722 1.00 80.31 652 LEU A O 1
ATOM 4864 N N . GLY A 1 653 ? 0.334 12.444 -23.150 1.00 84.06 653 GLY A N 1
ATOM 4865 C CA . GLY A 1 653 ? 1.018 13.707 -23.426 1.00 84.06 653 GLY A CA 1
ATOM 4866 C C . GLY A 1 653 ? 0.892 14.143 -24.885 1.00 84.06 653 GLY A C 1
ATOM 4867 O O . GLY A 1 653 ? -0.229 14.215 -25.412 1.00 84.06 653 GLY A O 1
ATOM 4868 N N . GLU A 1 654 ? 2.015 14.531 -25.487 1.00 78.75 654 GLU A N 1
ATOM 4869 C CA . GLU A 1 654 ? 2.069 14.888 -26.907 1.00 78.75 654 GLU A CA 1
ATOM 4870 C C . GLU A 1 654 ? 2.052 13.616 -27.762 1.00 78.75 654 GLU A C 1
ATOM 4872 O O . GLU A 1 654 ? 2.554 12.580 -27.352 1.00 78.75 654 GLU A O 1
ATOM 4877 N N . SER A 1 655 ? 1.442 13.674 -28.952 1.00 74.06 655 SER A N 1
ATOM 4878 C CA . SER A 1 655 ? 1.341 12.481 -29.802 1.00 74.06 655 SER A CA 1
ATOM 4879 C C . SER A 1 655 ? 2.732 11.979 -30.196 1.00 74.06 655 SER A C 1
ATOM 4881 O O . SER A 1 655 ? 3.533 12.736 -30.743 1.00 74.06 655 SER A O 1
ATOM 4883 N N . GLY A 1 656 ? 2.963 10.676 -30.046 1.00 73.12 656 GLY A N 1
ATOM 4884 C CA . GLY A 1 656 ? 4.250 10.051 -30.333 1.00 73.12 656 GLY A CA 1
ATOM 4885 C C . GLY A 1 656 ? 5.182 10.047 -29.123 1.00 73.12 656 GLY A C 1
ATOM 4886 O O . GLY A 1 656 ? 4.750 9.799 -28.006 1.00 73.12 656 GLY A O 1
ATOM 4887 N N . TYR A 1 657 ? 6.478 10.225 -29.369 1.00 88.31 657 TYR A N 1
ATOM 4888 C CA . TYR A 1 657 ? 7.466 10.284 -28.298 1.00 88.31 657 TYR A CA 1
ATOM 4889 C C . TYR A 1 657 ? 7.488 11.678 -27.667 1.00 88.31 657 TYR A C 1
ATOM 4891 O O . TYR A 1 657 ? 7.636 12.666 -28.390 1.00 88.31 657 TYR A O 1
ATOM 4899 N N . ASP A 1 658 ? 7.460 11.746 -26.337 1.00 91.06 658 ASP A N 1
ATOM 4900 C CA . ASP A 1 658 ? 7.763 12.965 -25.590 1.00 91.06 658 ASP A CA 1
ATOM 4901 C C . ASP A 1 658 ? 8.680 12.695 -24.386 1.00 91.06 658 ASP A C 1
ATOM 4903 O O . ASP A 1 658 ? 8.825 11.569 -23.917 1.00 91.06 658 ASP A O 1
ATOM 4907 N N . THR A 1 659 ? 9.331 13.739 -23.871 1.00 93.94 659 THR A N 1
ATOM 4908 C CA . THR A 1 659 ? 10.298 13.616 -22.765 1.00 93.94 659 THR A CA 1
ATOM 4909 C C . THR A 1 659 ? 9.645 13.415 -21.395 1.00 93.94 659 THR A C 1
ATOM 4911 O O . THR A 1 659 ? 10.343 13.248 -20.399 1.00 93.94 659 THR A O 1
ATOM 4914 N N . THR A 1 660 ? 8.313 13.448 -21.304 1.00 90.06 660 THR A N 1
ATOM 4915 C CA . THR A 1 660 ? 7.559 13.271 -20.054 1.00 90.06 660 THR A CA 1
ATOM 4916 C C . THR A 1 660 ? 7.103 11.825 -19.875 1.00 90.06 660 THR A C 1
ATOM 4918 O O . THR A 1 660 ? 7.227 11.273 -18.782 1.00 90.06 660 THR A O 1
ATOM 4921 N N . TYR A 1 661 ? 6.578 11.214 -20.937 1.00 92.31 661 TYR A N 1
ATOM 4922 C CA . TYR A 1 661 ? 5.993 9.876 -20.941 1.00 92.31 661 TYR A CA 1
ATOM 4923 C C . TYR A 1 661 ? 6.772 8.870 -21.798 1.00 92.31 661 TYR A C 1
ATOM 4925 O O . TYR A 1 661 ? 6.443 7.680 -21.792 1.00 92.31 661 TYR A O 1
ATOM 4933 N N . GLY A 1 662 ? 7.804 9.308 -22.522 1.00 94.94 662 GLY A N 1
ATOM 4934 C CA . GLY A 1 662 ? 8.488 8.483 -23.509 1.00 94.94 662 GLY A CA 1
ATOM 4935 C C . GLY A 1 662 ? 7.526 8.102 -24.630 1.00 94.94 662 GLY A C 1
ATOM 4936 O O . GLY A 1 662 ? 6.843 8.953 -25.189 1.00 94.94 662 GLY A O 1
ATOM 4937 N N . TRP A 1 663 ? 7.423 6.807 -24.925 1.00 90.69 663 TRP A N 1
ATOM 4938 C CA . TRP A 1 663 ? 6.420 6.258 -25.846 1.00 90.69 663 TRP A CA 1
ATOM 4939 C C . TRP A 1 663 ? 5.036 6.038 -25.209 1.00 90.69 663 TRP A C 1
ATOM 4941 O O . TRP A 1 663 ? 4.124 5.548 -25.876 1.00 90.69 663 TRP A O 1
ATOM 4951 N N . GLY A 1 664 ? 4.865 6.383 -23.929 1.00 93.50 664 GLY A N 1
ATOM 4952 C CA . GLY A 1 664 ? 3.594 6.310 -23.216 1.00 93.50 664 GLY A CA 1
ATOM 4953 C C . GLY A 1 664 ? 3.621 5.397 -21.992 1.00 93.50 664 GLY A C 1
ATOM 4954 O O . GLY A 1 664 ? 4.673 5.027 -21.472 1.00 93.50 664 GLY A O 1
ATOM 4955 N N . LEU A 1 665 ? 2.432 5.047 -21.510 1.00 93.38 665 LEU A N 1
ATOM 4956 C CA . LEU A 1 665 ? 2.223 4.177 -20.356 1.00 93.38 665 LEU A CA 1
ATOM 4957 C C . LEU A 1 665 ? 2.237 2.697 -20.755 1.00 93.38 665 LEU A C 1
ATOM 4959 O O . LEU A 1 665 ? 1.571 2.290 -21.708 1.00 93.38 665 LEU A O 1
ATOM 4963 N N . LEU A 1 666 ? 2.934 1.881 -19.966 1.00 97.38 666 LEU A N 1
ATOM 4964 C CA . LEU A 1 666 ? 2.989 0.427 -20.076 1.00 97.38 666 LEU A CA 1
ATOM 4965 C C . LEU A 1 666 ? 1.589 -0.207 -20.115 1.00 97.38 666 LEU A C 1
ATOM 4967 O O . LEU A 1 666 ? 0.749 0.030 -19.243 1.00 97.38 666 LEU A O 1
ATOM 4971 N N . ARG A 1 667 ? 1.365 -1.092 -21.091 1.00 89.19 667 ARG A N 1
ATOM 4972 C CA . ARG A 1 667 ? 0.124 -1.857 -21.257 1.00 89.19 667 ARG A CA 1
ATOM 4973 C C . ARG A 1 667 ? 0.438 -3.321 -21.568 1.00 89.19 667 ARG A C 1
ATOM 4975 O O . ARG A 1 667 ? 0.762 -3.671 -22.700 1.00 89.19 667 ARG A O 1
ATOM 4982 N N . VAL A 1 668 ? 0.337 -4.188 -20.561 1.00 92.06 668 VAL A N 1
ATOM 4983 C CA . VAL A 1 668 ? 0.806 -5.584 -20.647 1.00 92.06 668 VAL A CA 1
ATOM 4984 C C . VAL A 1 668 ? 0.063 -6.410 -21.707 1.00 92.06 668 VAL A C 1
ATOM 4986 O O . VAL A 1 668 ? 0.736 -7.030 -22.531 1.00 92.06 668 VAL A O 1
ATOM 4989 N N . PRO A 1 669 ? -1.283 -6.399 -21.785 1.00 81.06 669 PRO A N 1
ATOM 4990 C CA . PRO A 1 669 ? -1.995 -7.172 -22.807 1.00 81.06 669 PRO A CA 1
ATOM 4991 C C . PRO A 1 669 ? -1.641 -6.733 -24.231 1.00 81.06 669 PRO A C 1
ATOM 4993 O O . PRO A 1 669 ? -1.459 -7.561 -25.122 1.00 81.06 669 PRO A O 1
ATOM 4996 N N . GLN A 1 670 ? -1.506 -5.422 -24.436 1.00 80.12 670 GLN A N 1
ATOM 4997 C CA . GLN A 1 670 ? -1.121 -4.828 -25.710 1.00 80.12 670 GLN A CA 1
ATOM 4998 C C . GLN A 1 670 ? 0.302 -5.230 -26.102 1.00 80.12 670 GLN A C 1
ATOM 5000 O O . GLN A 1 670 ? 0.536 -5.530 -27.268 1.00 80.12 670 GLN A O 1
ATOM 5005 N N . ALA A 1 671 ? 1.235 -5.268 -25.148 1.00 85.12 671 ALA A N 1
ATOM 5006 C CA . ALA A 1 671 ? 2.613 -5.671 -25.402 1.00 85.12 671 ALA A CA 1
ATOM 5007 C C . ALA A 1 671 ? 2.732 -7.158 -25.765 1.00 85.12 671 ALA A C 1
ATOM 5009 O O . ALA A 1 671 ? 3.428 -7.491 -26.720 1.00 85.12 671 ALA A O 1
ATOM 5010 N N . ILE A 1 672 ? 1.999 -8.043 -25.077 1.00 85.44 672 ILE A N 1
ATOM 5011 C CA . ILE A 1 672 ? 1.935 -9.476 -25.423 1.00 85.44 672 ILE A CA 1
ATOM 5012 C C . ILE A 1 672 ? 1.394 -9.659 -26.847 1.00 85.44 672 ILE A C 1
ATOM 5014 O O . ILE A 1 672 ? 2.001 -10.357 -27.658 1.00 85.44 672 ILE A O 1
ATOM 5018 N N . ALA A 1 673 ? 0.297 -8.977 -27.189 1.00 75.25 673 ALA A N 1
ATOM 5019 C CA . ALA A 1 673 ? -0.271 -9.040 -28.534 1.00 75.25 673 ALA A CA 1
ATOM 5020 C C . ALA A 1 673 ? 0.675 -8.458 -29.603 1.00 75.25 673 ALA A C 1
ATOM 5022 O O . ALA A 1 673 ? 0.790 -9.004 -30.700 1.00 75.25 673 ALA A O 1
ATOM 5023 N N . ALA A 1 674 ? 1.362 -7.355 -29.294 1.00 73.44 674 ALA A N 1
ATOM 5024 C CA . ALA A 1 674 ? 2.343 -6.746 -30.184 1.00 73.44 674 ALA A CA 1
ATOM 5025 C C . ALA A 1 674 ? 3.540 -7.674 -30.434 1.00 73.44 674 ALA A C 1
ATOM 5027 O O . ALA A 1 674 ? 3.980 -7.774 -31.577 1.00 73.44 674 ALA A O 1
ATOM 5028 N N . ALA A 1 675 ? 4.018 -8.392 -29.412 1.00 82.00 675 ALA A N 1
ATOM 5029 C CA . ALA A 1 675 ? 5.089 -9.377 -29.543 1.00 82.00 675 ALA A CA 1
ATOM 5030 C C . ALA A 1 675 ? 4.702 -10.532 -30.484 1.00 82.00 675 ALA A C 1
ATOM 5032 O O . ALA A 1 675 ? 5.480 -10.899 -31.363 1.00 82.00 675 ALA A O 1
ATOM 5033 N N . ASP A 1 676 ? 3.473 -11.047 -30.375 1.00 79.31 676 ASP A N 1
ATOM 5034 C CA . ASP A 1 676 ? 2.967 -12.116 -31.250 1.00 79.31 676 ASP A CA 1
ATOM 5035 C C . ASP A 1 676 ? 2.950 -11.716 -32.728 1.00 79.31 676 ASP A C 1
ATOM 5037 O O . ASP A 1 676 ? 3.321 -12.508 -33.600 1.00 79.31 676 ASP A O 1
ATOM 5041 N N . VAL A 1 677 ? 2.586 -10.464 -33.010 1.00 67.06 677 VAL A N 1
ATOM 5042 C CA . VAL A 1 677 ? 2.668 -9.895 -34.361 1.00 67.06 677 VAL A CA 1
ATOM 5043 C C . VAL A 1 677 ? 4.121 -9.651 -34.771 1.00 67.06 677 VAL A C 1
ATOM 5045 O O . VAL A 1 677 ? 4.490 -9.940 -35.906 1.00 67.06 677 VAL A O 1
ATOM 5048 N N . TYR A 1 678 ? 4.950 -9.134 -33.864 1.00 72.00 678 TYR A N 1
ATOM 5049 C CA . TYR A 1 678 ? 6.343 -8.776 -34.127 1.00 72.00 678 TYR A CA 1
ATOM 5050 C C . TYR A 1 678 ? 7.199 -9.983 -34.540 1.00 72.00 678 TYR A C 1
ATOM 5052 O O . TYR A 1 678 ? 8.034 -9.847 -35.438 1.00 72.00 678 TYR A O 1
ATOM 5060 N N . PHE A 1 679 ? 6.961 -11.144 -33.920 1.00 77.38 679 PHE A N 1
ATOM 5061 C CA . PHE A 1 679 ? 7.664 -12.406 -34.178 1.00 77.38 679 PHE A CA 1
ATOM 5062 C C . PHE A 1 679 ? 6.947 -13.340 -35.171 1.00 77.38 679 PHE A C 1
ATOM 5064 O O . PHE A 1 679 ? 7.440 -14.432 -35.438 1.00 77.38 679 PHE A O 1
ATOM 5071 N N . GLY A 1 680 ? 5.815 -12.926 -35.754 1.00 65.69 680 GLY A N 1
ATOM 5072 C CA . GLY A 1 680 ? 5.140 -13.682 -36.818 1.00 65.69 680 GLY A CA 1
ATOM 5073 C C . GLY A 1 680 ? 4.424 -14.961 -36.361 1.00 65.69 680 GLY A C 1
ATOM 5074 O O . GLY A 1 680 ? 4.202 -15.851 -37.176 1.00 65.69 680 GLY A O 1
ATOM 5075 N N . ASN A 1 681 ? 4.045 -15.053 -35.082 1.00 62.34 681 ASN A N 1
ATOM 5076 C CA . ASN A 1 681 ? 3.337 -16.205 -34.502 1.00 62.34 681 ASN A CA 1
ATOM 5077 C C . ASN A 1 681 ? 1.802 -16.082 -34.560 1.00 62.34 681 ASN A C 1
ATOM 5079 O O . ASN A 1 681 ? 1.085 -16.924 -34.019 1.00 62.34 681 ASN A O 1
ATOM 5083 N N . ALA A 1 682 ? 1.284 -15.038 -35.207 1.00 55.44 682 ALA A N 1
ATOM 5084 C CA . ALA A 1 682 ? -0.131 -14.933 -35.544 1.00 55.44 682 ALA A CA 1
ATOM 5085 C C . ALA A 1 682 ? -0.455 -15.829 -36.758 1.00 55.44 682 ALA A C 1
ATOM 5087 O O . ALA A 1 682 ? 0.279 -15.812 -37.743 1.00 55.44 682 ALA A O 1
ATOM 5088 N N . ASP A 1 683 ? -1.546 -16.604 -36.693 1.00 48.56 683 ASP A N 1
ATOM 5089 C CA . ASP A 1 683 ? -1.986 -17.521 -37.760 1.00 48.56 683 ASP A CA 1
ATOM 5090 C C . ASP A 1 683 ? -2.033 -16.826 -39.145 1.00 48.56 683 ASP A C 1
ATOM 5092 O O . ASP A 1 683 ? -2.852 -15.917 -39.338 1.00 48.56 683 ASP A O 1
ATOM 5096 N N . PRO A 1 684 ? -1.209 -17.259 -40.128 1.00 42.94 684 PRO A N 1
ATOM 5097 C CA . PRO A 1 684 ? -1.117 -16.645 -41.452 1.00 42.94 684 PRO A CA 1
ATOM 5098 C C . PRO A 1 684 ? -2.412 -16.644 -42.263 1.00 42.94 684 PRO A C 1
ATOM 5100 O O . PRO A 1 684 ? -2.606 -15.765 -43.103 1.00 42.94 684 PRO A O 1
ATOM 5103 N N . SER A 1 685 ? -3.309 -17.603 -42.018 1.00 43.78 685 SER A N 1
ATOM 5104 C CA . SER A 1 685 ? -4.576 -17.738 -42.750 1.00 43.78 685 SER A CA 1
ATOM 5105 C C . SER A 1 685 ? -5.611 -16.664 -42.384 1.00 43.78 685 SER A C 1
ATOM 5107 O O . SER A 1 685 ? -6.605 -16.490 -43.089 1.00 43.78 685 SER A O 1
ATOM 5109 N N . HIS A 1 686 ? -5.337 -15.889 -41.329 1.00 48.03 686 HIS A N 1
ATOM 5110 C CA . HIS A 1 686 ? -6.159 -14.779 -40.849 1.00 48.03 686 HIS A CA 1
ATOM 5111 C C . HIS A 1 686 ? -5.493 -13.397 -41.022 1.00 48.03 686 HIS A C 1
ATOM 5113 O O . HIS A 1 686 ? -6.080 -12.385 -40.628 1.00 48.03 686 HIS A O 1
ATOM 5119 N N . LEU A 1 687 ? -4.290 -13.316 -41.612 1.00 52.00 687 LEU A N 1
ATOM 5120 C CA . LEU A 1 687 ? -3.531 -12.065 -41.742 1.00 52.00 687 LEU A CA 1
ATOM 5121 C C . LEU A 1 687 ? -4.057 -11.189 -42.888 1.00 52.00 687 LEU A C 1
ATOM 5123 O O . LEU A 1 687 ? -3.528 -11.181 -43.999 1.00 52.00 687 LEU A O 1
ATOM 5127 N N . ASN A 1 688 ? -5.090 -10.412 -42.573 1.00 59.94 688 ASN A N 1
ATOM 5128 C CA . ASN A 1 688 ? -5.508 -9.236 -43.328 1.00 59.94 688 ASN A CA 1
ATOM 5129 C C . ASN A 1 688 ? -5.214 -7.978 -42.496 1.00 59.94 688 ASN A C 1
ATOM 5131 O O . ASN A 1 688 ? -5.577 -7.913 -41.321 1.00 59.94 688 ASN A O 1
ATOM 5135 N N . GLY A 1 689 ? -4.576 -6.970 -43.096 1.00 69.69 689 GLY A N 1
ATOM 5136 C CA . GLY A 1 689 ? -4.224 -5.714 -42.424 1.00 69.69 689 GLY A CA 1
ATOM 5137 C C . GLY A 1 689 ? -2.719 -5.524 -42.223 1.00 69.69 689 GLY A C 1
ATOM 5138 O O . GLY A 1 689 ? -1.901 -6.137 -42.900 1.00 69.69 689 GLY A O 1
ATOM 5139 N N . VAL A 1 690 ? -2.344 -4.597 -41.341 1.00 74.38 690 VAL A N 1
ATOM 5140 C CA . VAL A 1 690 ? -0.944 -4.184 -41.137 1.00 74.38 690 VAL A CA 1
ATOM 5141 C C . VAL A 1 690 ? -0.236 -5.138 -40.172 1.00 74.38 690 VAL A C 1
ATOM 5143 O O . VAL A 1 690 ? -0.577 -5.173 -38.986 1.00 74.38 690 VAL A O 1
ATOM 5146 N N . VAL A 1 691 ? 0.750 -5.886 -40.675 1.00 64.81 691 VAL A N 1
ATOM 5147 C CA . VAL A 1 691 ? 1.419 -7.011 -39.997 1.00 64.81 691 VAL A CA 1
ATOM 5148 C C . VAL A 1 691 ? 2.935 -6.945 -40.218 1.00 64.81 691 VAL A C 1
ATOM 5150 O O . VAL A 1 691 ? 3.395 -6.433 -41.236 1.00 64.81 691 VAL A O 1
ATOM 5153 N N . ARG A 1 692 ? 3.741 -7.466 -39.287 1.00 62.09 692 ARG A N 1
ATOM 5154 C CA . ARG A 1 692 ? 5.201 -7.538 -39.439 1.00 62.09 692 ARG A CA 1
ATOM 5155 C C . ARG A 1 692 ? 5.650 -8.892 -39.988 1.00 62.09 692 ARG A C 1
ATOM 5157 O O . ARG A 1 692 ? 5.137 -9.929 -39.586 1.00 62.09 692 ARG A O 1
ATOM 5164 N N . ASN A 1 693 ? 6.639 -8.883 -40.876 1.00 56.91 693 ASN A N 1
ATOM 5165 C CA . ASN A 1 693 ? 7.407 -10.061 -41.279 1.00 56.91 693 ASN A CA 1
ATOM 5166 C C . ASN A 1 693 ? 8.917 -9.768 -41.161 1.00 56.91 693 ASN A C 1
ATOM 5168 O O . ASN A 1 693 ? 9.319 -8.658 -40.806 1.00 56.91 693 ASN A O 1
ATOM 5172 N N . GLY A 1 694 ? 9.770 -10.741 -41.500 1.00 44.44 694 GLY A N 1
ATOM 5173 C CA . GLY A 1 694 ? 11.235 -10.601 -41.432 1.00 44.44 694 GLY A CA 1
ATOM 5174 C C . GLY A 1 694 ? 11.854 -9.498 -42.313 1.00 44.44 694 GLY A C 1
ATOM 5175 O O . GLY A 1 694 ? 13.056 -9.274 -42.238 1.00 44.44 694 GLY A O 1
ATOM 5176 N N . LEU A 1 695 ? 11.065 -8.802 -43.141 1.00 49.88 695 LEU A N 1
ATOM 5177 C CA . LEU A 1 695 ? 11.493 -7.697 -44.011 1.00 49.88 695 LEU A CA 1
ATOM 5178 C C . LEU A 1 695 ? 10.912 -6.333 -43.587 1.00 49.88 695 LEU A C 1
ATOM 5180 O O . LEU A 1 695 ? 11.152 -5.323 -44.257 1.00 49.88 695 LEU A O 1
ATOM 5184 N N . GLY A 1 696 ? 10.132 -6.285 -42.503 1.00 59.16 696 GLY A N 1
ATOM 5185 C CA . GLY A 1 696 ? 9.529 -5.066 -41.960 1.00 59.16 696 GLY A CA 1
ATOM 5186 C C . GLY A 1 696 ? 8.019 -5.173 -41.756 1.00 59.16 696 GLY A C 1
ATOM 5187 O O . GLY A 1 696 ? 7.457 -6.261 -41.675 1.00 59.16 696 GLY A O 1
ATOM 5188 N N . TRP A 1 697 ? 7.356 -4.026 -41.647 1.00 73.38 697 TRP A N 1
ATOM 5189 C CA . TRP A 1 697 ? 5.904 -3.928 -41.505 1.00 73.38 697 TRP A CA 1
ATOM 5190 C C . TRP A 1 697 ? 5.241 -3.772 -42.864 1.00 73.38 697 TRP A C 1
ATOM 5192 O O . TRP A 1 697 ? 5.610 -2.876 -43.622 1.00 73.38 697 TRP A O 1
ATOM 5202 N N . TRP A 1 698 ? 4.257 -4.616 -43.151 1.00 79.69 698 TRP A N 1
ATOM 5203 C CA . TRP A 1 698 ? 3.602 -4.699 -44.446 1.00 79.69 698 TRP A CA 1
ATOM 5204 C C . TRP A 1 698 ? 2.082 -4.785 -44.319 1.00 79.69 698 TRP A C 1
ATOM 5206 O O . TRP A 1 698 ? 1.551 -5.334 -43.353 1.00 79.69 698 TRP A O 1
ATOM 5216 N N . LEU A 1 699 ? 1.365 -4.267 -45.312 1.00 83.00 699 LEU A N 1
ATOM 5217 C CA . LEU A 1 699 ? -0.041 -4.570 -45.505 1.00 83.00 699 LEU A CA 1
ATOM 5218 C C . LEU A 1 699 ? -0.160 -5.953 -46.145 1.00 83.00 699 LEU A C 1
ATOM 5220 O O . LEU A 1 699 ? 0.292 -6.168 -47.270 1.00 83.00 699 LEU A O 1
ATOM 5224 N N . MET A 1 700 ? -0.796 -6.869 -45.423 1.00 72.31 700 MET A N 1
ATOM 5225 C CA . MET A 1 700 ? -1.118 -8.207 -45.895 1.00 72.31 700 MET A CA 1
ATOM 5226 C C . MET A 1 700 ? -2.579 -8.260 -46.350 1.00 72.31 700 MET A C 1
ATOM 5228 O O . MET A 1 700 ? -3.470 -7.733 -45.675 1.00 72.31 700 MET A O 1
ATOM 5232 N N . LYS A 1 701 ? -2.822 -8.908 -47.489 1.00 69.12 701 LYS A N 1
ATOM 5233 C CA . LYS A 1 701 ? -4.146 -9.200 -48.033 1.00 69.12 701 LYS A CA 1
ATOM 5234 C C . LYS A 1 701 ? -4.165 -10.634 -48.550 1.00 69.12 701 LYS A C 1
ATOM 5236 O O . LYS A 1 701 ? -3.330 -11.002 -49.372 1.00 69.12 701 LYS A O 1
ATOM 5241 N N . ASP A 1 702 ? -5.085 -11.442 -48.031 1.00 62.81 702 ASP A N 1
ATOM 5242 C CA . ASP A 1 702 ? -5.221 -12.871 -48.344 1.00 62.81 702 ASP A CA 1
ATOM 5243 C C . ASP A 1 702 ? -3.903 -13.656 -48.150 1.00 62.81 702 ASP A C 1
ATOM 5245 O O . ASP A 1 702 ? -3.560 -14.549 -48.924 1.00 62.81 702 ASP A O 1
ATOM 5249 N N . GLY A 1 703 ? -3.130 -13.291 -47.119 1.00 56.75 703 GLY A N 1
ATOM 5250 C CA . GLY A 1 703 ? -1.848 -13.927 -46.795 1.00 56.75 703 GLY A CA 1
ATOM 5251 C C . GLY A 1 703 ? -0.658 -13.492 -47.665 1.00 56.75 703 GLY A C 1
ATOM 5252 O O . GLY A 1 703 ? 0.436 -14.031 -47.498 1.00 56.75 703 GLY A O 1
ATOM 5253 N N . LEU A 1 704 ? -0.825 -12.509 -48.557 1.00 60.97 704 LEU A N 1
ATOM 5254 C CA . LEU A 1 704 ? 0.236 -11.955 -49.409 1.00 60.97 704 LEU A CA 1
ATOM 5255 C C . LEU A 1 704 ? 0.486 -10.472 -49.109 1.00 60.97 704 LEU A C 1
ATOM 5257 O O . LEU A 1 704 ? -0.423 -9.757 -48.699 1.00 60.97 704 LEU A O 1
ATOM 5261 N N . VAL A 1 705 ? 1.710 -9.991 -49.353 1.00 71.25 705 VAL A N 1
ATOM 5262 C CA . VAL A 1 705 ? 2.025 -8.554 -49.279 1.00 71.25 705 VAL A CA 1
ATOM 5263 C C . VAL A 1 705 ? 1.326 -7.822 -50.424 1.00 71.25 705 VAL A C 1
ATOM 5265 O O . VAL A 1 705 ? 1.566 -8.123 -51.595 1.00 71.25 705 VAL A O 1
ATOM 5268 N N . ASP A 1 706 ? 0.512 -6.822 -50.097 1.00 79.38 706 ASP A N 1
ATOM 5269 C CA . ASP A 1 706 ? -0.096 -5.931 -51.084 1.00 79.38 706 ASP A CA 1
ATOM 5270 C C . ASP A 1 706 ? 0.859 -4.773 -51.409 1.00 79.38 706 ASP A C 1
ATOM 5272 O O . ASP A 1 706 ? 0.784 -3.690 -50.829 1.00 79.38 706 ASP A O 1
ATOM 5276 N N . LEU A 1 707 ? 1.772 -4.999 -52.359 1.00 79.06 707 LEU A N 1
ATOM 5277 C CA . LEU A 1 707 ? 2.745 -3.993 -52.817 1.00 79.06 707 LEU A CA 1
ATOM 5278 C C . LEU A 1 707 ? 2.104 -2.791 -53.528 1.00 79.06 707 LEU A C 1
ATOM 5280 O O . LEU A 1 707 ? 2.788 -1.819 -53.835 1.00 79.06 707 LEU A O 1
ATOM 5284 N N . HIS A 1 708 ? 0.803 -2.837 -53.815 1.00 79.75 708 HIS A N 1
ATOM 5285 C CA . HIS A 1 708 ? 0.083 -1.730 -54.442 1.00 79.75 708 HIS A CA 1
ATOM 5286 C C . HIS A 1 708 ? -0.595 -0.818 -53.416 1.00 79.75 708 HIS A C 1
ATOM 5288 O O . HIS A 1 708 ? -1.140 0.233 -53.772 1.00 79.75 708 HIS A O 1
ATOM 5294 N N . ALA A 1 709 ? -0.541 -1.185 -52.138 1.00 83.50 709 ALA A N 1
ATOM 5295 C CA . ALA A 1 709 ? -1.216 -0.466 -51.084 1.00 83.50 709 ALA A CA 1
ATOM 5296 C C . ALA A 1 709 ? -0.520 0.851 -50.727 1.00 83.50 709 ALA A C 1
ATOM 5298 O O . ALA A 1 709 ? 0.513 0.889 -50.062 1.00 83.50 709 ALA A O 1
ATOM 5299 N N . ASN A 1 710 ? -1.164 1.949 -51.120 1.00 87.75 710 ASN A N 1
ATOM 5300 C CA . ASN A 1 710 ? -0.736 3.315 -50.842 1.00 87.75 710 ASN A CA 1
ATOM 5301 C C . ASN A 1 710 ? -1.884 4.077 -50.165 1.00 87.75 710 ASN A C 1
ATOM 5303 O O . ASN A 1 710 ? -2.805 4.551 -50.830 1.00 87.75 710 ASN A O 1
ATOM 5307 N N . GLY A 1 711 ? -1.878 4.142 -48.832 1.00 89.75 711 GLY A N 1
ATOM 5308 C CA . GLY A 1 711 ? -3.018 4.659 -48.067 1.00 89.75 711 GLY A CA 1
ATOM 5309 C C . GLY A 1 711 ? -2.907 4.420 -46.565 1.00 89.75 711 GLY A C 1
ATOM 5310 O O . GLY A 1 711 ? -1.833 4.107 -46.061 1.00 89.75 711 GLY A O 1
ATOM 5311 N N . ILE A 1 712 ? -4.020 4.587 -45.850 1.00 92.12 712 ILE A N 1
ATOM 5312 C CA . ILE A 1 712 ? -4.103 4.342 -44.406 1.00 92.12 712 ILE A CA 1
ATOM 5313 C C . ILE A 1 712 ? -4.925 3.082 -44.137 1.00 92.12 712 ILE A C 1
ATOM 5315 O O . ILE A 1 712 ? -6.081 3.002 -44.556 1.00 92.12 712 ILE A O 1
ATOM 5319 N N . TYR A 1 713 ? -4.354 2.163 -43.363 1.00 87.50 713 TYR A N 1
ATOM 5320 C CA . TYR A 1 713 ? -4.911 0.849 -43.056 1.00 87.50 713 TYR A CA 1
ATOM 5321 C C . TYR A 1 713 ? -4.928 0.597 -41.552 1.00 87.50 713 TYR A C 1
ATOM 5323 O O . TYR A 1 713 ? -4.038 1.034 -40.828 1.00 87.50 713 TYR A O 1
ATOM 5331 N N . GLN A 1 714 ? -5.946 -0.106 -41.067 1.00 80.00 714 GLN A N 1
ATOM 5332 C CA . GLN A 1 714 ? -6.123 -0.364 -39.640 1.00 80.00 714 GLN A CA 1
ATOM 5333 C C . GLN A 1 714 ? -5.549 -1.725 -39.229 1.00 80.00 714 GLN A C 1
ATOM 5335 O O . GLN A 1 714 ? -5.644 -2.706 -39.964 1.00 80.00 714 GLN A O 1
ATOM 5340 N N . ASN A 1 715 ? -5.018 -1.791 -38.010 1.00 67.38 715 ASN A N 1
ATOM 5341 C CA . ASN A 1 715 ? -4.868 -3.017 -37.230 1.00 67.38 715 ASN A CA 1
ATOM 5342 C C . ASN A 1 715 ? -5.345 -2.763 -35.775 1.00 67.38 715 ASN A C 1
ATOM 5344 O O . ASN A 1 715 ? -5.782 -1.647 -35.467 1.00 67.38 715 ASN A O 1
ATOM 5348 N N . PRO A 1 716 ? -5.294 -3.751 -34.860 1.00 59.38 716 PRO A N 1
ATOM 5349 C CA . PRO A 1 716 ? -5.706 -3.558 -33.463 1.00 59.38 716 PRO A CA 1
ATOM 5350 C C . PRO A 1 716 ? -4.950 -2.455 -32.699 1.00 59.38 716 PRO A C 1
ATOM 5352 O O . PRO A 1 716 ? -5.424 -2.004 -31.661 1.00 59.38 716 PRO A O 1
ATOM 5355 N N . PHE A 1 717 ? -3.800 -2.001 -33.209 1.00 59.03 717 PHE A N 1
ATOM 5356 C CA . PHE A 1 717 ? -2.900 -1.043 -32.554 1.00 59.03 717 PHE A CA 1
ATOM 5357 C C . PHE A 1 717 ? -3.004 0.385 -33.115 1.00 59.03 717 PHE A C 1
ATOM 5359 O O . PHE A 1 717 ? -2.352 1.308 -32.616 1.00 59.03 717 PHE A O 1
ATOM 5366 N N . GLY A 1 718 ? -3.817 0.591 -34.155 1.00 72.31 718 GLY A N 1
ATOM 5367 C CA . GLY A 1 718 ? -4.061 1.906 -34.735 1.00 72.31 718 GLY A CA 1
ATOM 5368 C C . GLY A 1 718 ? -4.254 1.880 -36.244 1.00 72.31 718 GLY A C 1
ATOM 5369 O O . GLY A 1 718 ? -4.426 0.833 -36.867 1.00 72.31 718 GLY A O 1
ATOM 5370 N N . TRP A 1 719 ? -4.271 3.073 -36.829 1.00 87.12 719 TRP A N 1
ATOM 5371 C CA . TRP A 1 719 ? -4.323 3.262 -38.273 1.00 87.12 719 TRP A CA 1
ATOM 5372 C C . TRP A 1 719 ? -2.939 3.686 -38.745 1.00 87.12 719 TRP A C 1
ATOM 5374 O O . TRP A 1 719 ? -2.350 4.605 -38.180 1.00 87.12 719 TRP A O 1
ATOM 5384 N N . TRP A 1 720 ? -2.429 3.020 -39.771 1.00 89.31 720 TRP A N 1
ATOM 5385 C CA . TRP A 1 720 ? -1.054 3.144 -40.228 1.00 89.31 720 TRP A CA 1
ATOM 5386 C C . TRP A 1 720 ? -1.006 3.495 -41.701 1.00 89.31 720 TRP A C 1
ATOM 5388 O O . TRP A 1 720 ? -1.781 2.978 -42.506 1.00 89.31 720 TRP A O 1
ATOM 5398 N N . LYS A 1 721 ? -0.080 4.374 -42.051 1.00 93.31 721 LYS A N 1
ATOM 5399 C CA . LYS A 1 721 ? 0.180 4.793 -43.413 1.00 93.31 721 LYS A CA 1
ATOM 5400 C C . LYS A 1 721 ? 1.146 3.810 -44.066 1.00 93.31 721 LYS A C 1
ATOM 5402 O O . LYS A 1 721 ? 2.251 3.618 -43.571 1.00 93.31 721 LYS A O 1
ATOM 5407 N N . ALA A 1 722 ? 0.719 3.223 -45.181 1.00 91.62 722 ALA A N 1
ATOM 5408 C CA . ALA A 1 722 ? 1.537 2.355 -46.018 1.00 91.62 722 ALA A CA 1
ATOM 5409 C C . ALA A 1 722 ? 1.955 3.060 -47.319 1.00 91.62 722 ALA A C 1
ATOM 5411 O O . ALA A 1 722 ? 1.137 3.752 -47.940 1.00 91.62 722 ALA A O 1
ATOM 5412 N N . SER A 1 723 ? 3.211 2.850 -47.716 1.00 89.19 723 SER A N 1
ATOM 5413 C CA . SER A 1 723 ? 3.795 3.160 -49.027 1.00 89.19 723 SER A CA 1
ATOM 5414 C C . SER A 1 723 ? 4.200 1.867 -49.711 1.00 89.19 723 SER A C 1
ATOM 5416 O O . SER A 1 723 ? 5.039 1.146 -49.173 1.00 89.19 723 SER A O 1
ATOM 5418 N N . ASP A 1 724 ? 3.631 1.571 -50.876 1.00 85.19 724 ASP A N 1
ATOM 5419 C CA . ASP A 1 724 ? 3.913 0.344 -51.636 1.00 85.19 724 ASP A CA 1
ATOM 5420 C C . ASP A 1 724 ? 3.828 -0.922 -50.765 1.00 85.19 724 ASP A C 1
ATOM 5422 O O . ASP A 1 724 ? 4.692 -1.801 -50.770 1.00 85.19 724 ASP A O 1
ATOM 5426 N N . GLY A 1 725 ? 2.789 -0.966 -49.931 1.00 81.50 725 GLY A N 1
ATOM 5427 C CA . GLY A 1 725 ? 2.564 -2.040 -48.976 1.00 81.50 725 GLY A CA 1
ATOM 5428 C C . GLY A 1 725 ? 3.380 -1.954 -47.695 1.00 81.50 725 GLY A C 1
ATOM 5429 O O . GLY A 1 725 ? 3.049 -2.681 -46.773 1.00 81.50 725 GLY A O 1
ATOM 5430 N N . LYS A 1 726 ? 4.389 -1.088 -47.567 1.00 84.94 726 LYS A N 1
ATOM 5431 C CA . LYS A 1 726 ? 5.270 -1.016 -46.389 1.00 84.94 726 LYS A CA 1
ATOM 5432 C C . LYS A 1 726 ? 4.879 0.103 -45.422 1.00 84.94 726 LYS A C 1
ATOM 5434 O O . LYS A 1 726 ? 4.606 1.218 -45.853 1.00 84.94 726 LYS A O 1
ATOM 5439 N N . ILE A 1 727 ? 4.933 -0.156 -44.115 1.00 86.44 727 ILE A N 1
ATOM 5440 C CA . ILE A 1 727 ? 4.919 0.895 -43.082 1.00 86.44 727 ILE A CA 1
ATOM 5441 C C . ILE A 1 727 ? 6.367 1.281 -42.778 1.00 86.44 727 ILE A C 1
ATOM 5443 O O . ILE A 1 727 ? 7.162 0.438 -42.355 1.00 86.44 727 ILE A O 1
ATOM 5447 N N . THR A 1 728 ? 6.726 2.538 -43.022 1.00 78.69 728 THR A N 1
ATOM 5448 C CA . THR A 1 728 ? 8.121 3.009 -42.963 1.00 78.69 728 THR A CA 1
ATOM 5449 C C . THR A 1 728 ? 8.471 3.755 -41.672 1.00 78.69 728 THR A C 1
ATOM 5451 O O . THR A 1 728 ? 9.649 3.946 -41.394 1.00 78.69 728 THR A O 1
ATOM 5454 N N . PHE A 1 729 ? 7.474 4.104 -40.851 1.00 79.00 729 PHE A N 1
ATOM 5455 C CA . PHE A 1 729 ? 7.599 4.785 -39.547 1.00 79.00 729 PHE A CA 1
ATOM 5456 C C . PHE A 1 729 ? 8.227 6.185 -39.570 1.00 79.00 729 PHE A C 1
ATOM 5458 O O . PHE A 1 729 ? 8.479 6.767 -38.523 1.00 79.00 729 PHE A O 1
ATOM 5465 N N . ASP A 1 730 ? 8.403 6.777 -40.743 1.00 81.88 730 ASP A N 1
ATOM 5466 C CA . ASP A 1 730 ? 8.980 8.113 -40.936 1.00 81.88 730 ASP A CA 1
ATOM 5467 C C . ASP A 1 730 ? 7.997 9.093 -41.603 1.00 81.88 730 ASP A C 1
ATOM 5469 O O . ASP A 1 730 ? 8.214 10.307 -41.631 1.00 81.88 730 ASP A O 1
ATOM 5473 N N . GLU A 1 731 ? 6.870 8.595 -42.114 1.00 86.88 731 GLU A N 1
ATOM 5474 C CA . GLU A 1 731 ? 5.948 9.424 -42.882 1.00 86.88 731 GLU A CA 1
ATOM 5475 C C . GLU A 1 731 ? 5.061 10.310 -42.020 1.00 86.88 731 GLU A C 1
ATOM 5477 O O . GLU A 1 731 ? 4.271 9.853 -41.196 1.00 86.88 731 GLU A O 1
ATOM 5482 N N . THR A 1 732 ? 5.141 11.610 -42.283 1.00 91.69 732 THR A N 1
ATOM 5483 C CA . THR A 1 732 ? 4.437 12.634 -41.520 1.00 91.69 732 THR A CA 1
ATOM 5484 C C . THR A 1 732 ? 3.757 13.611 -42.472 1.00 91.69 732 THR A C 1
ATOM 5486 O O . THR A 1 732 ? 4.390 14.205 -43.341 1.00 91.69 732 THR A O 1
ATOM 5489 N N . GLY A 1 733 ? 2.448 13.807 -42.321 1.00 92.56 733 GLY A N 1
ATOM 5490 C CA . GLY A 1 733 ? 1.672 14.657 -43.227 1.00 92.56 733 GLY A CA 1
ATOM 5491 C C . GLY A 1 733 ? 0.170 14.453 -43.102 1.00 92.56 733 GLY A C 1
ATOM 5492 O O . GLY A 1 733 ? -0.316 14.008 -42.064 1.00 92.56 733 GLY A O 1
ATOM 5493 N N . ILE A 1 734 ? -0.568 14.793 -44.159 1.00 94.81 734 ILE A N 1
ATOM 5494 C CA . ILE A 1 734 ? -1.978 14.418 -44.310 1.00 94.81 734 ILE A CA 1
ATOM 5495 C C . ILE A 1 734 ? -2.107 13.426 -45.458 1.00 94.81 734 ILE A C 1
ATOM 5497 O O . ILE A 1 734 ? -1.799 13.763 -46.605 1.00 94.81 734 ILE A O 1
ATOM 5501 N N . PHE A 1 735 ? -2.630 12.245 -45.146 1.00 94.38 735 PHE A N 1
ATOM 5502 C CA . PHE A 1 735 ? -2.838 11.149 -46.088 1.00 94.38 735 PHE A CA 1
ATOM 5503 C C . PHE A 1 735 ? -4.304 10.734 -46.105 1.00 94.38 735 PHE A C 1
ATOM 5505 O O . PHE A 1 735 ? -5.067 11.085 -45.208 1.00 94.38 735 PHE A O 1
ATOM 5512 N N . GLN A 1 736 ? -4.710 10.008 -47.141 1.00 91.38 736 GLN A N 1
ATOM 5513 C CA . GLN A 1 736 ? -6.108 9.650 -47.353 1.00 91.38 736 GLN A CA 1
ATOM 5514 C C . GLN A 1 736 ? -6.341 8.142 -47.285 1.00 91.38 736 GLN A C 1
ATOM 5516 O O . GLN A 1 736 ? -5.494 7.351 -47.695 1.00 91.38 736 GLN A O 1
ATOM 5521 N N . ASN A 1 737 ? -7.526 7.770 -46.814 1.00 89.69 737 ASN A N 1
ATOM 5522 C CA . ASN A 1 737 ? -8.162 6.487 -47.086 1.00 89.69 737 ASN A CA 1
ATOM 5523 C C . ASN A 1 737 ? -9.622 6.709 -47.503 1.00 89.69 737 ASN A C 1
ATOM 5525 O O . ASN A 1 737 ? -10.079 7.846 -47.636 1.00 89.69 737 ASN A O 1
ATOM 5529 N N . GLU A 1 738 ? -10.366 5.619 -47.677 1.00 87.25 738 GLU A N 1
ATOM 5530 C CA . GLU A 1 738 ? -11.802 5.633 -47.987 1.00 87.25 738 GLU A CA 1
ATOM 5531 C C . GLU A 1 738 ? -12.644 6.449 -46.988 1.00 87.25 738 GLU A C 1
ATOM 5533 O O . GLU A 1 738 ? -13.671 7.016 -47.352 1.00 87.25 738 GLU A O 1
ATOM 5538 N N . ASN A 1 739 ? -12.174 6.581 -45.744 1.00 87.25 739 ASN A N 1
ATOM 5539 C CA . ASN A 1 739 ? -12.878 7.278 -44.673 1.00 87.25 739 ASN A CA 1
ATOM 5540 C C . ASN A 1 739 ? -12.542 8.775 -44.589 1.00 87.25 739 ASN A C 1
ATOM 5542 O O . ASN A 1 739 ? -13.163 9.491 -43.798 1.00 87.25 739 ASN A O 1
ATOM 5546 N N . GLY A 1 740 ? -11.590 9.275 -45.380 1.00 91.19 740 GLY A N 1
ATOM 5547 C CA . GLY A 1 740 ? -11.236 10.693 -45.462 1.00 91.19 740 GLY A CA 1
ATOM 5548 C C . GLY A 1 740 ? -9.736 10.955 -45.356 1.00 91.19 740 GLY A C 1
ATOM 5549 O O . GLY A 1 740 ? -8.913 10.067 -45.559 1.00 91.19 740 GLY A O 1
ATOM 5550 N N . TRP A 1 741 ? -9.381 12.211 -45.078 1.00 95.00 741 TRP A N 1
ATOM 5551 C CA . TRP A 1 741 ? -7.991 12.647 -44.947 1.00 95.00 741 TRP A CA 1
ATOM 5552 C C . TRP A 1 741 ? -7.628 12.787 -43.477 1.00 95.00 741 TRP A C 1
ATOM 5554 O O . TRP A 1 741 ? -8.348 13.442 -42.720 1.00 95.00 741 TRP A O 1
ATOM 5564 N N . TRP A 1 742 ? -6.506 12.199 -43.092 1.00 96.00 742 TRP A N 1
ATOM 5565 C CA . TRP A 1 742 ? -6.077 12.071 -41.711 1.00 96.00 742 TRP A CA 1
ATOM 5566 C C . TRP A 1 742 ? -4.668 12.606 -41.534 1.00 96.00 742 TRP A C 1
ATOM 5568 O O . TRP A 1 742 ? -3.805 12.428 -42.397 1.00 96.00 742 TRP A O 1
ATOM 5578 N N . ARG A 1 743 ? -4.439 13.249 -40.392 1.00 95.06 743 ARG A N 1
ATOM 5579 C CA . ARG A 1 743 ? -3.105 13.573 -39.913 1.00 95.06 743 ARG A CA 1
ATOM 5580 C C . ARG A 1 743 ? -2.390 12.275 -39.541 1.00 95.06 743 ARG A C 1
ATOM 5582 O O . ARG A 1 743 ? -2.898 11.492 -38.747 1.00 95.06 743 ARG A O 1
ATOM 5589 N N . VAL A 1 744 ? -1.215 12.083 -40.126 1.00 94.31 744 VAL A N 1
ATOM 5590 C CA . VAL A 1 744 ? -0.285 10.994 -39.830 1.00 94.31 744 VAL A CA 1
ATOM 5591 C C . VAL A 1 744 ? 1.023 11.585 -39.311 1.00 94.31 744 VAL A C 1
ATOM 5593 O O . VAL A 1 744 ? 1.500 12.593 -39.845 1.00 94.31 744 VAL A O 1
ATOM 5596 N N . GLU A 1 745 ? 1.584 10.941 -38.297 1.00 88.94 745 GLU A N 1
ATOM 5597 C CA . GLU A 1 745 ? 2.858 11.232 -37.644 1.00 88.94 745 GLU A CA 1
ATOM 5598 C C . GLU A 1 745 ? 3.624 9.912 -37.493 1.00 88.94 745 GLU A C 1
ATOM 5600 O O . GLU A 1 745 ? 3.070 8.941 -36.979 1.00 88.94 745 GLU A O 1
ATOM 5605 N N . ASN A 1 746 ? 4.858 9.837 -38.001 1.00 81.88 746 ASN A N 1
ATOM 5606 C CA . ASN A 1 746 ? 5.679 8.613 -37.983 1.00 81.88 746 ASN A CA 1
ATOM 5607 C C . ASN A 1 746 ? 4.928 7.370 -38.502 1.00 81.88 746 ASN A C 1
ATOM 5609 O O . ASN A 1 746 ? 4.937 6.292 -37.914 1.00 81.88 746 ASN A O 1
ATOM 5613 N N . SER A 1 747 ? 4.228 7.538 -39.624 1.00 88.12 747 SER A N 1
ATOM 5614 C CA . SER A 1 747 ? 3.350 6.547 -40.259 1.00 88.12 747 SER A CA 1
ATOM 5615 C C . SER A 1 747 ? 2.136 6.087 -39.440 1.00 88.12 747 SER A C 1
ATOM 5617 O O . SER A 1 747 ? 1.422 5.206 -39.907 1.00 88.12 747 SER A O 1
ATOM 5619 N N . LYS A 1 748 ? 1.819 6.682 -38.284 1.00 88.19 748 LYS A N 1
ATOM 5620 C CA . LYS A 1 748 ? 0.603 6.391 -37.502 1.00 88.19 748 LYS A CA 1
ATOM 5621 C C . LYS A 1 748 ? -0.384 7.555 -37.571 1.00 88.19 748 LYS A C 1
ATOM 5623 O O . LYS A 1 748 ? 0.011 8.715 -37.540 1.00 88.19 748 LYS A O 1
ATOM 5628 N N . VAL A 1 749 ? -1.681 7.275 -37.682 1.00 92.50 749 VAL A N 1
ATOM 5629 C CA . VAL A 1 749 ? -2.717 8.316 -37.604 1.00 92.50 749 VAL A CA 1
ATOM 5630 C C . VAL A 1 749 ? -2.777 8.883 -36.191 1.00 92.50 749 VAL A C 1
ATOM 5632 O O . VAL A 1 749 ? -2.988 8.143 -35.230 1.00 92.50 749 VAL A O 1
ATOM 5635 N N . ASP A 1 750 ? -2.678 10.205 -36.090 1.00 89.00 750 ASP A N 1
ATOM 5636 C CA . ASP A 1 750 ? -2.881 10.946 -34.849 1.00 89.00 750 ASP A CA 1
ATOM 5637 C C . ASP A 1 750 ? -4.346 11.407 -34.764 1.00 89.00 750 ASP A C 1
ATOM 5639 O O . ASP A 1 750 ? -4.755 12.392 -35.384 1.00 89.00 750 ASP A O 1
ATOM 5643 N N . PHE A 1 751 ? -5.153 10.694 -33.973 1.00 89.38 751 PHE A N 1
ATOM 5644 C CA . PHE A 1 751 ? -6.563 11.027 -33.719 1.00 89.38 751 PHE A CA 1
ATOM 5645 C C . PHE A 1 751 ? -6.763 12.211 -32.761 1.00 89.38 751 PHE A C 1
ATOM 5647 O O . PHE A 1 751 ? -7.895 12.650 -32.551 1.00 89.38 751 PHE A O 1
ATOM 5654 N N . ARG A 1 752 ? -5.694 12.748 -32.170 1.00 88.31 752 ARG A N 1
ATOM 5655 C CA . ARG A 1 752 ? -5.715 13.912 -31.275 1.00 88.31 752 ARG A CA 1
ATOM 5656 C C . ARG A 1 752 ? -5.306 15.199 -32.003 1.00 88.31 752 ARG A C 1
ATOM 5658 O O . ARG A 1 752 ? -5.549 16.289 -31.478 1.00 88.31 752 ARG A O 1
ATOM 5665 N N . ALA A 1 753 ? -4.795 15.107 -33.233 1.00 89.06 753 ALA A N 1
ATOM 5666 C CA . ALA A 1 753 ? -4.369 16.252 -34.033 1.00 89.06 753 ALA A CA 1
ATOM 5667 C C . ALA A 1 753 ? -5.492 17.264 -34.318 1.00 89.06 753 ALA A C 1
ATOM 5669 O O . ALA A 1 753 ? -6.386 17.053 -35.151 1.00 89.06 753 ALA A O 1
ATOM 5670 N N . ASN A 1 754 ? -5.385 18.423 -33.667 1.00 90.75 754 ASN A N 1
ATOM 5671 C CA . ASN A 1 754 ? -6.279 19.569 -33.797 1.00 90.75 754 ASN A CA 1
ATOM 5672 C C . ASN A 1 754 ? -5.469 20.813 -34.189 1.00 90.75 754 ASN A C 1
ATOM 5674 O O . ASN A 1 754 ? -4.962 21.538 -33.335 1.00 90.75 754 ASN A O 1
ATOM 5678 N N . GLY A 1 755 ? -5.352 21.088 -35.487 1.00 91.56 755 GLY A N 1
ATOM 5679 C CA . GLY A 1 755 ? -4.488 22.164 -35.972 1.00 91.56 755 GLY A CA 1
ATOM 5680 C C . GLY A 1 755 ? -4.512 22.298 -37.486 1.00 91.56 755 GLY A C 1
ATOM 5681 O O . GLY A 1 755 ? -5.464 21.862 -38.128 1.00 91.56 755 GLY A O 1
ATOM 5682 N N . ILE A 1 756 ? -3.475 22.919 -38.050 1.00 93.94 756 ILE A N 1
ATOM 5683 C CA . ILE A 1 756 ? -3.259 23.003 -39.500 1.00 93.94 756 ILE A CA 1
ATOM 5684 C C . ILE A 1 756 ? -1.987 22.237 -39.859 1.00 93.94 756 ILE A C 1
ATOM 5686 O O . ILE A 1 756 ? -0.905 22.603 -39.393 1.00 93.94 756 ILE A O 1
ATOM 5690 N N . TYR A 1 757 ? -2.114 21.254 -40.748 1.00 93.81 757 TYR A N 1
ATOM 5691 C CA . TYR A 1 757 ? -1.022 20.397 -41.213 1.00 93.81 757 TYR A CA 1
ATOM 5692 C C . TYR A 1 757 ? -0.958 20.377 -42.741 1.00 93.81 757 TYR A C 1
ATOM 5694 O O . TYR A 1 757 ? -1.930 20.709 -43.420 1.00 93.81 757 TYR A O 1
ATOM 5702 N N . GLN A 1 758 ? 0.196 20.016 -43.296 1.00 90.75 758 GLN A N 1
ATOM 5703 C CA . GLN A 1 758 ? 0.459 20.126 -44.730 1.00 90.75 758 GLN A CA 1
ATOM 5704 C C . GLN A 1 758 ? 0.492 18.775 -45.447 1.00 90.75 758 GLN A C 1
ATOM 5706 O O . GLN A 1 758 ? 0.902 17.761 -44.885 1.00 90.75 758 GLN A O 1
ATOM 5711 N N . ASN A 1 759 ? 0.094 18.795 -46.717 1.00 90.88 759 ASN A N 1
ATOM 5712 C CA . ASN A 1 759 ? 0.396 17.774 -47.717 1.00 90.88 759 ASN A CA 1
ATOM 5713 C C . ASN A 1 759 ? 0.696 18.451 -49.074 1.00 90.88 759 ASN A C 1
ATOM 5715 O O . ASN A 1 759 ? 0.572 19.678 -49.174 1.00 90.88 759 ASN A O 1
ATOM 5719 N N . PRO A 1 760 ? 1.060 17.705 -50.136 1.00 90.69 760 PRO A N 1
ATOM 5720 C CA . PRO A 1 760 ? 1.369 18.293 -51.445 1.00 90.69 760 PRO A CA 1
ATOM 5721 C C . PRO A 1 760 ? 0.244 19.142 -52.061 1.00 90.69 760 PRO A C 1
ATOM 5723 O O . PRO A 1 760 ? 0.499 19.969 -52.932 1.00 90.69 760 PRO A O 1
ATOM 5726 N N . TYR A 1 761 ? -1.002 18.974 -51.606 1.00 89.25 761 TYR A N 1
ATOM 5727 C CA . TYR A 1 761 ? -2.163 19.709 -52.111 1.00 89.25 761 TYR A CA 1
ATOM 5728 C C . TYR A 1 761 ? -2.469 20.994 -51.330 1.00 89.25 761 TYR A C 1
ATOM 5730 O O . TYR A 1 761 ? -3.341 21.767 -51.746 1.00 89.25 761 TYR A O 1
ATOM 5738 N N . GLY A 1 762 ? -1.788 21.243 -50.208 1.00 92.38 762 GLY A N 1
ATOM 5739 C CA . GLY A 1 762 ? -1.909 22.463 -49.414 1.00 92.38 762 GLY A CA 1
ATOM 5740 C C . GLY A 1 762 ? -1.904 22.216 -47.908 1.00 92.38 762 GLY A C 1
ATOM 5741 O O . GLY A 1 762 ? -1.550 21.144 -47.424 1.00 92.38 762 GLY A O 1
ATOM 5742 N N . TRP A 1 763 ? -2.285 23.247 -47.157 1.00 94.81 763 TRP A N 1
ATOM 5743 C CA . TRP A 1 763 ? -2.387 23.195 -45.700 1.00 94.81 763 TRP A CA 1
ATOM 5744 C C . TRP A 1 763 ? -3.848 23.045 -45.299 1.00 94.81 763 TRP A C 1
ATOM 5746 O O . TRP A 1 763 ? -4.700 23.798 -45.777 1.00 94.81 763 TRP A O 1
ATOM 5756 N N . TRP A 1 764 ? -4.133 22.090 -44.424 1.00 96.44 764 TRP A N 1
ATOM 5757 C CA . TRP A 1 764 ? -5.487 21.693 -44.070 1.00 96.44 764 TRP A CA 1
ATOM 5758 C C . TRP A 1 764 ? -5.686 21.666 -42.567 1.00 96.44 764 TRP A C 1
ATOM 5760 O O . TRP A 1 764 ? -4.829 21.212 -41.811 1.00 96.44 764 TRP A O 1
ATOM 5770 N N . LYS A 1 765 ? -6.858 22.131 -42.151 1.00 95.31 765 LYS A N 1
ATOM 5771 C CA . LYS A 1 765 ? -7.323 22.101 -40.778 1.00 95.31 765 LYS A CA 1
ATOM 5772 C C . LYS A 1 765 ? -7.880 20.723 -40.443 1.00 95.31 765 LYS A C 1
ATOM 5774 O O . LYS A 1 765 ? -8.770 20.233 -41.142 1.00 95.31 765 LYS A O 1
ATOM 5779 N N . THR A 1 766 ? -7.412 20.145 -39.343 1.00 94.88 766 THR A N 1
ATOM 5780 C CA . THR A 1 766 ? -7.910 18.875 -38.805 1.00 94.88 766 THR A CA 1
ATOM 5781 C C . THR A 1 766 ? -8.691 19.071 -37.508 1.00 94.88 766 THR A C 1
ATOM 5783 O O . THR A 1 766 ? -8.546 20.070 -36.797 1.00 94.88 766 THR A O 1
ATOM 5786 N N . THR A 1 767 ? -9.572 18.124 -37.199 1.00 91.75 767 THR A N 1
ATOM 5787 C CA . THR A 1 767 ? -10.237 17.976 -35.898 1.00 91.75 767 THR A CA 1
ATOM 5788 C C . THR A 1 767 ? -10.288 16.514 -35.544 1.00 91.75 767 THR A C 1
ATOM 5790 O O . THR A 1 767 ? -10.760 15.718 -36.353 1.00 91.75 767 THR A O 1
ATOM 5793 N N . ASN A 1 768 ? -9.788 16.174 -34.358 1.00 90.38 768 ASN A N 1
ATOM 5794 C CA . ASN A 1 768 ? -9.612 14.787 -33.929 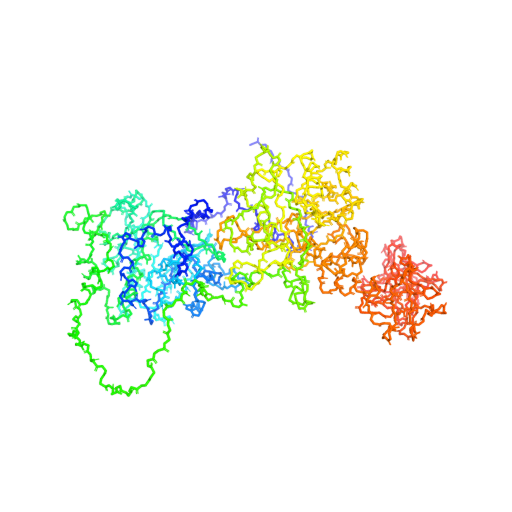1.00 90.38 768 ASN A CA 1
ATOM 5795 C C . ASN A 1 768 ? -8.908 13.944 -35.014 1.00 90.38 768 ASN A C 1
ATOM 5797 O O . ASN A 1 768 ? -9.393 12.892 -35.428 1.00 90.38 768 ASN A O 1
ATOM 5801 N N . GLY A 1 769 ? -7.824 14.486 -35.578 1.00 92.88 769 GLY A N 1
ATOM 5802 C CA . GLY A 1 769 ? -7.042 13.836 -36.628 1.00 92.88 769 GLY A CA 1
ATOM 5803 C C . GLY A 1 769 ? -7.581 13.951 -38.049 1.00 92.88 769 GLY A C 1
ATOM 5804 O O . GLY A 1 769 ? -6.812 13.792 -38.991 1.00 92.88 769 GLY A O 1
ATOM 5805 N N . LYS A 1 770 ? -8.860 14.284 -38.253 1.00 95.75 770 LYS A N 1
ATOM 5806 C CA . LYS A 1 770 ? -9.499 14.259 -39.579 1.00 95.75 770 LYS A CA 1
ATOM 5807 C C . LYS A 1 770 ? -9.628 15.645 -40.208 1.00 95.75 770 LYS A C 1
ATOM 5809 O O . LYS A 1 770 ? -10.038 16.593 -39.540 1.00 95.75 770 LYS A O 1
ATOM 5814 N N . VAL A 1 771 ? -9.358 15.780 -41.507 1.00 96.06 771 VAL A N 1
ATOM 5815 C CA . VAL A 1 771 ? -9.701 16.988 -42.280 1.00 96.06 771 VAL A CA 1
ATOM 5816 C C . VAL A 1 771 ? -11.212 17.047 -42.477 1.00 96.06 771 VAL A C 1
ATOM 5818 O O . VAL A 1 771 ? -11.823 16.112 -42.992 1.00 96.06 771 VAL A O 1
ATOM 5821 N N . THR A 1 772 ? -11.826 18.161 -42.083 1.00 86.62 772 THR A N 1
ATOM 5822 C CA . THR A 1 772 ? -13.289 18.287 -42.075 1.00 86.62 772 THR A CA 1
ATOM 5823 C C . THR A 1 772 ? -13.881 18.712 -43.425 1.00 86.62 772 THR A C 1
ATOM 5825 O O . THR A 1 772 ? -15.002 18.334 -43.730 1.00 86.62 772 THR A O 1
ATOM 5828 N N . PHE A 1 773 ? -13.142 19.427 -44.280 1.00 92.06 773 PHE A N 1
ATOM 5829 C CA . PHE A 1 773 ? -13.563 19.935 -45.608 1.00 92.06 773 PHE A CA 1
ATOM 5830 C C . PHE A 1 773 ? -14.732 20.935 -45.660 1.00 92.06 773 PHE A C 1
ATOM 5832 O O . PHE A 1 773 ? -15.127 21.349 -46.748 1.00 92.06 773 PHE A O 1
ATOM 5839 N N . HIS A 1 774 ? -15.280 21.376 -44.529 1.00 91.25 774 HIS A N 1
ATOM 5840 C CA . HIS A 1 774 ? -16.422 22.304 -44.507 1.00 91.25 774 HIS A CA 1
ATOM 5841 C C . HIS A 1 774 ? -16.250 23.472 -43.529 1.00 91.25 774 HIS A C 1
ATOM 5843 O O . HIS A 1 774 ? -17.196 24.218 -43.279 1.00 91.25 774 HIS A O 1
ATOM 5849 N N . GLU A 1 775 ? -15.048 23.680 -42.984 1.00 91.12 775 GLU A N 1
ATOM 5850 C CA . GLU A 1 775 ? -14.831 24.721 -41.982 1.00 91.12 775 GLU A CA 1
ATOM 5851 C C . GLU A 1 775 ? -14.208 25.996 -42.541 1.00 91.12 775 GLU A C 1
ATOM 5853 O O . GLU A 1 775 ? -13.153 25.988 -43.173 1.00 91.12 775 GLU A O 1
ATOM 5858 N N . ASN A 1 776 ? -14.838 27.127 -42.238 1.00 94.88 776 ASN A N 1
ATOM 5859 C CA . ASN A 1 776 ? -14.335 28.452 -42.570 1.00 94.88 776 ASN A CA 1
ATOM 5860 C C . ASN A 1 776 ? -13.975 29.192 -41.281 1.00 94.88 776 ASN A C 1
ATOM 5862 O O . ASN A 1 776 ? -14.794 29.264 -40.367 1.00 94.88 776 ASN A O 1
ATOM 5866 N N . GLY A 1 777 ? -12.780 29.773 -41.197 1.00 95.25 777 GLY A N 1
ATOM 5867 C CA . GLY A 1 777 ? -12.375 30.501 -39.994 1.00 95.25 777 GLY A CA 1
ATOM 5868 C C . GLY A 1 777 ? -10.875 30.712 -39.872 1.00 95.25 777 GLY A C 1
ATOM 5869 O O . GLY A 1 777 ? -10.113 30.399 -40.782 1.00 95.25 777 GLY A O 1
ATOM 5870 N N . VAL A 1 778 ? -10.457 31.271 -38.739 1.00 96.31 778 VAL A N 1
ATOM 5871 C CA . VAL A 1 778 ? -9.040 31.482 -38.415 1.00 96.31 778 VAL A CA 1
ATOM 5872 C C . VAL A 1 778 ? -8.562 30.418 -37.429 1.00 96.31 778 VAL A C 1
ATOM 5874 O O . VAL A 1 778 ? -9.028 30.377 -36.287 1.00 96.31 778 VAL A O 1
ATOM 5877 N N . PHE A 1 779 ? -7.602 29.598 -37.849 1.00 94.62 779 PHE A N 1
ATOM 5878 C CA . PHE A 1 779 ? -7.034 28.500 -37.059 1.00 94.62 779 PHE A CA 1
ATOM 5879 C C . PHE A 1 779 ? -5.520 28.663 -36.918 1.00 94.62 779 PHE A C 1
ATOM 5881 O O . PHE A 1 779 ? -4.903 29.401 -37.681 1.00 94.62 779 PHE A O 1
ATOM 5888 N N . GLN A 1 780 ? -4.922 28.007 -35.925 1.00 90.94 780 GLN A N 1
ATOM 5889 C CA . GLN A 1 780 ? -3.508 28.186 -35.593 1.00 90.94 780 GLN A CA 1
ATOM 5890 C C . GLN A 1 780 ? -2.683 26.923 -35.848 1.00 90.94 780 GLN A C 1
ATOM 5892 O O . GLN A 1 780 ? -3.177 25.809 -35.685 1.00 90.94 780 GLN A O 1
ATOM 5897 N N . ASN A 1 781 ? -1.418 27.125 -36.202 1.00 89.94 781 ASN A N 1
ATOM 5898 C CA . ASN A 1 781 ? -0.340 26.145 -36.088 1.00 89.94 781 ASN A CA 1
ATOM 5899 C C . ASN A 1 781 ? 0.928 26.832 -35.551 1.00 89.94 781 ASN A C 1
ATOM 5901 O O . ASN A 1 781 ? 0.898 28.027 -35.241 1.00 89.94 781 ASN A O 1
ATOM 5905 N N . ALA A 1 782 ? 2.045 26.102 -35.478 1.00 86.44 782 ALA A N 1
ATOM 5906 C CA . ALA A 1 782 ? 3.327 26.618 -34.987 1.00 86.44 782 ALA A CA 1
ATOM 5907 C C . ALA A 1 782 ? 3.826 27.878 -35.731 1.00 86.44 782 ALA A C 1
ATOM 5909 O O . ALA A 1 782 ? 4.573 28.677 -35.175 1.00 86.44 782 ALA A O 1
ATOM 5910 N N . PHE A 1 783 ? 3.378 28.109 -36.971 1.00 87.88 783 PHE A N 1
ATOM 5911 C CA . PHE A 1 783 ? 3.821 29.230 -37.806 1.00 87.88 783 PHE A CA 1
ATOM 5912 C C . PHE A 1 783 ? 2.908 30.463 -37.733 1.00 87.88 783 PHE A C 1
ATOM 5914 O O . PHE A 1 783 ? 3.215 31.499 -38.337 1.00 87.88 783 PHE A O 1
ATOM 5921 N N . GLY A 1 784 ? 1.785 30.382 -37.015 1.00 91.38 784 GLY A N 1
ATOM 5922 C CA . GLY A 1 784 ? 0.863 31.492 -36.791 1.00 91.38 784 GLY A CA 1
ATOM 5923 C C . GLY A 1 784 ? -0.599 31.140 -37.054 1.00 91.38 784 GLY A C 1
ATOM 5924 O O . GLY A 1 784 ? -0.999 29.979 -37.046 1.00 91.38 784 GLY A O 1
ATOM 5925 N N . TRP A 1 785 ? -1.417 32.178 -37.233 1.00 96.31 785 TRP A N 1
ATOM 5926 C CA . TRP A 1 785 ? -2.862 32.053 -37.421 1.00 96.31 785 TRP A CA 1
ATOM 5927 C C . TRP A 1 785 ? -3.213 32.272 -38.888 1.00 96.31 785 TRP A C 1
ATOM 5929 O O . TRP A 1 785 ? -2.802 33.269 -39.483 1.00 96.31 785 TRP A O 1
ATOM 5939 N N . TRP A 1 786 ? -3.989 31.358 -39.454 1.00 97.44 786 TRP A N 1
ATOM 5940 C CA . TRP A 1 786 ? -4.269 31.288 -40.880 1.00 97.44 786 TRP A CA 1
ATOM 5941 C C . TRP A 1 786 ? -5.766 31.240 -41.133 1.00 97.44 786 TRP A C 1
ATOM 5943 O O . TRP A 1 786 ? -6.513 30.560 -40.425 1.00 97.44 786 TRP A O 1
ATOM 5953 N N . TYR A 1 787 ? -6.203 31.952 -42.164 1.00 97.75 787 TYR A N 1
ATOM 5954 C CA . TYR A 1 787 ? -7.561 31.840 -42.662 1.00 97.75 787 TYR A CA 1
ATOM 5955 C C . TYR A 1 787 ? -7.704 30.569 -43.498 1.00 97.75 787 TYR A C 1
ATOM 5957 O O . TYR A 1 787 ? -7.006 30.379 -44.496 1.00 97.75 787 TYR A O 1
ATOM 5965 N N . CYS A 1 788 ? -8.632 29.713 -43.085 1.00 97.19 788 CYS A N 1
ATOM 5966 C CA . CYS A 1 788 ? -9.030 28.528 -43.822 1.00 97.19 788 CYS A CA 1
ATOM 5967 C C . CYS A 1 788 ? -10.399 28.746 -44.469 1.00 97.19 788 CYS A C 1
ATOM 5969 O O . CYS A 1 788 ? -11.333 29.212 -43.807 1.00 97.19 788 CYS A O 1
ATOM 5971 N N . ARG A 1 789 ? -10.516 28.368 -45.746 1.00 96.31 789 ARG A N 1
ATOM 5972 C CA . ARG A 1 789 ? -11.774 28.227 -46.480 1.00 96.31 789 ARG A CA 1
ATOM 5973 C C . ARG A 1 789 ? -11.990 26.750 -46.817 1.00 96.31 789 ARG A C 1
ATOM 5975 O O . ARG A 1 789 ? -11.122 26.138 -47.433 1.00 96.31 789 ARG A O 1
ATOM 5982 N N . ASN A 1 790 ? -13.126 26.178 -46.421 1.00 94.56 790 ASN A N 1
ATOM 5983 C CA . ASN A 1 790 ? -13.437 24.745 -46.554 1.00 94.56 790 ASN A CA 1
ATOM 5984 C C . ASN A 1 790 ? -12.320 23.847 -45.987 1.00 94.56 790 ASN A C 1
ATOM 5986 O O . ASN A 1 790 ? -11.854 22.903 -46.620 1.00 94.56 790 ASN A O 1
ATOM 5990 N N . SER A 1 791 ? -11.846 24.205 -44.796 1.00 95.44 791 SER A N 1
ATOM 5991 C CA . SER A 1 791 ? -10.743 23.588 -44.057 1.00 95.44 791 SER A CA 1
ATOM 5992 C C . SER A 1 791 ? -9.372 23.677 -44.737 1.00 95.44 791 SER A C 1
ATOM 5994 O O . SER A 1 791 ? -8.414 23.153 -44.185 1.00 95.44 791 SER A O 1
ATOM 5996 N N . LYS A 1 792 ? -9.224 24.367 -45.875 1.00 96.88 792 LYS A N 1
ATOM 5997 C CA . LYS A 1 792 ? -7.937 24.595 -46.550 1.00 96.88 792 LYS A CA 1
ATOM 5998 C C . LYS A 1 792 ? -7.446 26.021 -46.323 1.00 96.88 792 LYS A C 1
ATOM 6000 O O . LYS A 1 792 ? -8.227 26.957 -46.472 1.00 96.88 792 LYS A O 1
ATOM 6005 N N . VAL A 1 793 ? -6.166 26.214 -46.017 1.00 97.19 793 VAL A N 1
ATOM 6006 C CA . VAL A 1 793 ? -5.575 27.560 -45.933 1.00 97.19 793 VAL A CA 1
ATOM 6007 C C . VAL A 1 793 ? -5.672 28.256 -47.291 1.00 97.19 793 VAL A C 1
ATOM 6009 O O . VAL A 1 793 ? -5.218 27.728 -48.307 1.00 97.19 793 VAL A O 1
ATOM 6012 N N . ASP A 1 794 ? -6.247 29.458 -47.299 1.00 97.25 794 ASP A N 1
ATOM 6013 C CA . ASP A 1 794 ? -6.333 30.312 -48.485 1.00 97.25 794 ASP A CA 1
ATOM 6014 C C . ASP A 1 794 ? -5.226 31.373 -48.430 1.00 97.25 794 ASP A C 1
ATOM 6016 O O . ASP A 1 794 ? -5.413 32.469 -47.898 1.00 97.25 794 ASP A O 1
ATOM 6020 N N . PHE A 1 795 ? -4.058 31.039 -48.987 1.00 95.88 795 PHE A N 1
ATOM 6021 C CA . PHE A 1 795 ? -2.893 31.933 -49.054 1.00 95.88 795 PHE A CA 1
ATOM 6022 C C . PHE A 1 795 ? -3.138 33.209 -49.881 1.00 95.88 795 PHE A C 1
ATOM 6024 O O . PHE A 1 795 ? -2.379 34.169 -49.763 1.00 95.88 795 PHE A O 1
ATOM 6031 N N . GLY A 1 796 ? -4.193 33.255 -50.701 1.00 95.44 796 GLY A N 1
ATOM 6032 C CA . GLY A 1 796 ? -4.562 34.441 -51.476 1.00 95.44 796 GLY A CA 1
ATOM 6033 C C . GLY A 1 796 ? -5.464 35.415 -50.716 1.00 95.44 796 GLY A C 1
ATOM 6034 O O . GLY A 1 796 ? -5.648 36.553 -51.150 1.00 95.44 796 GLY A O 1
ATOM 6035 N N . PHE A 1 797 ? -6.035 35.008 -49.579 1.00 97.00 797 PHE A N 1
ATOM 6036 C CA . PHE A 1 797 ? -7.035 35.817 -48.893 1.00 97.00 797 PHE A CA 1
ATOM 6037 C C . PHE A 1 797 ? -6.424 37.037 -48.194 1.00 97.00 797 PHE A C 1
ATOM 6039 O O . PHE A 1 797 ? -5.565 36.919 -47.320 1.00 97.00 797 PHE A O 1
ATOM 6046 N N . THR A 1 798 ? -6.932 38.223 -48.525 1.00 95.62 798 THR A N 1
ATOM 6047 C CA . THR A 1 798 ? -6.690 39.457 -47.770 1.00 95.62 798 THR A CA 1
ATOM 6048 C C . THR A 1 798 ? -8.031 40.095 -47.433 1.00 95.62 798 THR A C 1
ATOM 6050 O O . THR A 1 798 ? -8.828 40.384 -48.324 1.00 95.62 798 THR A O 1
ATOM 6053 N N . GLY A 1 799 ? -8.305 40.298 -46.148 1.00 95.81 799 GLY A N 1
ATOM 6054 C CA . GLY A 1 799 ? -9.626 40.718 -45.687 1.00 95.81 799 GLY A CA 1
ATOM 6055 C C . GLY A 1 799 ? -9.811 40.539 -44.187 1.00 95.81 799 GLY A C 1
ATOM 6056 O O . GLY A 1 799 ? -8.841 40.505 -43.433 1.00 95.81 799 GLY A O 1
ATOM 6057 N N . LEU A 1 800 ? -11.064 40.434 -43.746 1.00 96.56 800 LEU A N 1
ATOM 6058 C CA . LEU A 1 800 ? -11.402 40.153 -42.352 1.00 96.56 800 LEU A CA 1
ATOM 6059 C C . LEU A 1 800 ? -11.987 38.747 -42.213 1.00 96.56 800 LEU A C 1
ATOM 6061 O O . LEU A 1 800 ? -12.893 38.380 -42.961 1.00 96.56 800 LEU A O 1
ATOM 6065 N N . ALA A 1 801 ? -11.500 37.989 -41.232 1.00 96.75 801 ALA A N 1
ATOM 6066 C CA . ALA A 1 801 ? -12.023 36.669 -40.886 1.00 96.75 801 ALA A CA 1
ATOM 6067 C C . ALA A 1 801 ? -12.053 36.467 -39.369 1.00 96.75 801 ALA A C 1
ATOM 6069 O O . ALA A 1 801 ? -11.288 37.094 -38.636 1.00 96.75 801 ALA A O 1
ATOM 6070 N N . SER A 1 802 ? -12.932 35.591 -38.889 1.00 95.31 802 SER A N 1
ATOM 6071 C CA . SER A 1 802 ? -13.198 35.442 -37.457 1.00 95.31 802 SER A CA 1
ATOM 6072 C C . SER A 1 802 ? -12.859 34.051 -36.933 1.00 95.31 802 SER A C 1
ATOM 6074 O O . SER A 1 802 ? -12.866 33.059 -37.660 1.00 95.31 802 SER A O 1
ATOM 6076 N N . ASN A 1 803 ? -12.591 33.990 -35.635 1.00 93.88 803 ASN A N 1
ATOM 6077 C CA . ASN A 1 803 ? -12.643 32.777 -34.830 1.00 93.88 803 ASN A CA 1
ATOM 6078 C C . ASN A 1 803 ? -13.247 33.098 -33.457 1.00 93.88 803 ASN A C 1
ATOM 6080 O O . ASN A 1 803 ? -13.678 34.226 -33.209 1.00 93.88 803 ASN A O 1
ATOM 6084 N N . LYS A 1 804 ? -13.250 32.128 -32.536 1.00 92.31 804 LYS A N 1
ATOM 6085 C CA . LYS A 1 804 ? -13.808 32.304 -31.182 1.00 92.31 804 LYS A CA 1
ATOM 6086 C C . LYS A 1 804 ? -13.177 33.447 -30.370 1.00 92.31 804 LYS A C 1
ATOM 6088 O O . LYS A 1 804 ? -13.752 33.877 -29.378 1.00 92.31 804 LYS A O 1
ATOM 6093 N N . TYR A 1 805 ? -12.013 33.953 -30.779 1.00 91.81 805 TYR A N 1
ATOM 6094 C CA . TYR A 1 805 ? -11.301 35.036 -30.099 1.00 91.81 805 TYR A CA 1
ATOM 6095 C C . TYR A 1 805 ? -11.573 36.423 -30.706 1.00 91.81 805 TYR A C 1
ATOM 6097 O O . TYR A 1 805 ? -11.147 37.436 -30.137 1.00 91.81 805 TYR A O 1
ATOM 6105 N N . GLY A 1 806 ? -12.291 36.497 -31.831 1.00 93.44 806 GLY A N 1
ATOM 6106 C CA . GLY A 1 806 ? -12.711 37.736 -32.485 1.00 93.44 806 GLY A CA 1
ATOM 6107 C C . GLY A 1 806 ? -12.459 37.747 -33.992 1.00 93.44 806 GLY A C 1
ATOM 6108 O O . GLY A 1 806 ? -12.166 36.719 -34.598 1.00 93.44 806 GLY A O 1
ATOM 6109 N N . THR A 1 807 ? -12.585 38.933 -34.588 1.00 96.75 807 THR A N 1
ATOM 6110 C CA . THR A 1 807 ? -12.344 39.179 -36.016 1.00 96.75 807 THR A CA 1
ATOM 6111 C C . THR A 1 807 ? -10.951 39.757 -36.224 1.00 96.75 807 THR A C 1
ATOM 6113 O O . THR A 1 807 ? -10.553 40.696 -35.535 1.00 96.75 807 THR A O 1
ATOM 6116 N N . TRP A 1 808 ? -10.220 39.210 -37.186 1.00 97.88 808 TRP A N 1
ATOM 6117 C CA . TRP A 1 808 ? -8.815 39.492 -37.444 1.00 97.88 808 TRP A CA 1
ATOM 6118 C C . TRP A 1 808 ? -8.614 39.974 -38.874 1.00 97.88 808 TRP A C 1
ATOM 6120 O O . TRP A 1 808 ? -9.304 39.531 -39.794 1.00 97.88 808 TRP A O 1
ATOM 6130 N N . TYR A 1 809 ? -7.655 40.876 -39.053 1.00 97.50 809 TYR A N 1
ATOM 6131 C CA . TYR A 1 809 ? -7.165 41.275 -40.358 1.00 97.50 809 TYR A CA 1
ATOM 6132 C C . TYR A 1 809 ? -6.183 40.233 -40.885 1.00 97.50 809 TYR A C 1
ATOM 6134 O O . TYR A 1 809 ? -5.169 39.927 -40.255 1.00 97.50 809 TYR A O 1
ATOM 6142 N N . ILE A 1 810 ? -6.515 39.695 -42.052 1.00 97.94 810 ILE A N 1
ATOM 6143 C CA . ILE A 1 810 ? -5.753 38.676 -42.756 1.00 97.94 810 ILE A CA 1
ATOM 6144 C C . ILE A 1 810 ? -5.070 39.330 -43.951 1.00 97.94 810 ILE A C 1
ATOM 6146 O O . ILE A 1 810 ? -5.708 40.074 -44.700 1.00 97.94 810 ILE A O 1
ATOM 6150 N N . ARG A 1 811 ? -3.786 39.036 -44.143 1.00 96.25 811 ARG A N 1
ATOM 6151 C CA . ARG A 1 811 ? -2.992 39.437 -45.303 1.00 96.25 811 ARG A CA 1
ATOM 6152 C C . ARG A 1 811 ? -2.304 38.202 -45.870 1.00 96.25 811 ARG A C 1
ATOM 6154 O O . ARG A 1 811 ? -1.545 37.551 -45.158 1.00 96.25 811 ARG A O 1
ATOM 6161 N N . ASN A 1 812 ? -2.559 37.900 -47.141 1.00 94.94 812 ASN A N 1
ATOM 6162 C CA . ASN A 1 812 ? -2.018 36.722 -47.832 1.00 94.94 812 ASN A CA 1
ATOM 6163 C C . ASN A 1 812 ? -2.233 35.416 -47.032 1.00 94.94 812 ASN A C 1
ATOM 6165 O O . ASN A 1 812 ? -1.307 34.647 -46.780 1.00 94.94 812 ASN A O 1
ATOM 6169 N N . GLY A 1 813 ? -3.458 35.221 -46.540 1.00 95.56 813 GLY A N 1
ATOM 6170 C CA . GLY A 1 813 ? -3.887 34.045 -45.782 1.00 95.56 813 GLY A CA 1
ATOM 6171 C C . GLY A 1 813 ? -3.495 34.017 -44.304 1.00 95.56 813 GLY A C 1
ATOM 6172 O O . GLY A 1 813 ? -4.076 33.234 -43.555 1.00 95.56 813 GLY A O 1
ATOM 6173 N N . LYS A 1 814 ? -2.583 34.881 -43.842 1.00 97.25 814 LYS A N 1
ATOM 6174 C CA . LYS A 1 814 ? -2.101 34.918 -42.450 1.00 97.25 814 LYS A CA 1
ATOM 6175 C C . LYS A 1 814 ? -2.659 36.113 -41.678 1.00 97.25 814 LYS A C 1
ATOM 6177 O O . LYS A 1 814 ? -2.793 37.202 -42.231 1.00 97.25 814 LYS A O 1
ATOM 6182 N N . VAL A 1 815 ? -2.955 35.940 -40.390 1.00 97.44 815 VAL A N 1
ATOM 6183 C CA . VAL A 1 815 ? -3.261 37.068 -39.496 1.00 97.44 815 VAL A CA 1
ATOM 6184 C C . VAL A 1 815 ? -2.047 37.989 -39.414 1.00 97.44 815 VAL A C 1
ATOM 6186 O O . VAL A 1 815 ? -0.953 37.566 -39.040 1.00 97.44 815 VAL A O 1
ATOM 6189 N N . ASP A 1 816 ? -2.259 39.263 -39.726 1.00 96.69 816 ASP A N 1
ATOM 6190 C CA . ASP A 1 816 ? -1.243 40.302 -39.590 1.00 96.69 816 ASP A CA 1
ATOM 6191 C C . ASP A 1 816 ? -1.454 41.053 -38.270 1.00 96.69 816 ASP A C 1
ATOM 6193 O O . ASP A 1 816 ? -2.184 42.045 -38.191 1.00 96.69 816 ASP A O 1
ATOM 6197 N N . PHE A 1 817 ? -0.791 40.566 -37.217 1.00 95.25 817 PHE A N 1
ATOM 6198 C CA . PHE A 1 817 ? -0.823 41.166 -35.879 1.00 95.25 817 PHE A CA 1
ATOM 6199 C C . PHE A 1 817 ? -0.184 42.560 -35.819 1.00 95.25 817 PHE A C 1
ATOM 6201 O O . PHE A 1 817 ? -0.367 43.270 -34.833 1.00 95.25 817 PHE A O 1
ATOM 6208 N N . THR A 1 818 ? 0.530 42.991 -36.863 1.00 95.06 818 THR A N 1
ATOM 6209 C CA . THR A 1 818 ? 1.133 44.331 -36.915 1.00 95.06 818 THR A CA 1
ATOM 6210 C C . THR A 1 818 ? 0.175 45.379 -37.480 1.00 95.06 818 THR A C 1
ATOM 6212 O O . THR A 1 818 ? 0.411 46.585 -37.350 1.00 95.06 818 THR A O 1
ATOM 6215 N N . LYS A 1 819 ? -0.946 44.948 -38.080 1.00 95.38 819 LYS A N 1
ATOM 6216 C CA . LYS A 1 819 ? -1.886 45.858 -38.727 1.00 95.38 819 LYS A CA 1
ATOM 6217 C C . LYS A 1 819 ? -2.570 46.775 -37.713 1.00 95.38 819 LYS A C 1
ATOM 6219 O O . LYS A 1 819 ? -3.279 46.326 -36.813 1.00 95.38 819 LYS A O 1
ATOM 6224 N N . ASN A 1 820 ? -2.426 48.078 -37.945 1.00 94.62 820 ASN A N 1
ATOM 6225 C CA . ASN A 1 820 ? -3.144 49.145 -37.258 1.00 94.62 820 ASN A CA 1
ATOM 6226 C C . ASN A 1 820 ? -3.805 50.092 -38.282 1.00 94.62 820 ASN A C 1
ATOM 6228 O O . ASN A 1 820 ? -3.299 50.264 -39.396 1.00 94.62 820 ASN A O 1
ATOM 6232 N N . GLY A 1 821 ? -4.940 50.699 -37.921 1.00 92.88 821 GLY A N 1
ATOM 6233 C CA . GLY A 1 821 ? -5.644 51.712 -38.720 1.00 92.88 821 GLY A CA 1
ATOM 6234 C C . GLY A 1 821 ? -7.020 51.279 -39.242 1.00 92.88 821 GLY A C 1
ATOM 6235 O O . GLY A 1 821 ? -7.556 50.242 -38.859 1.00 92.88 821 GLY A O 1
ATOM 6236 N N . LYS A 1 822 ? -7.626 52.097 -40.112 1.00 92.81 822 LYS A N 1
ATOM 6237 C CA . LYS A 1 822 ? -8.955 51.827 -40.690 1.00 92.81 822 LYS A CA 1
ATOM 6238 C C . LYS A 1 822 ? -8.852 50.874 -41.886 1.00 92.81 822 LYS A C 1
ATOM 6240 O O . LYS A 1 822 ? -8.036 51.097 -42.777 1.00 92.81 822 LYS A O 1
ATOM 6245 N N . VAL A 1 823 ? -9.701 49.849 -41.930 1.00 93.69 823 VAL A N 1
ATOM 6246 C CA . VAL A 1 823 ? -9.816 48.898 -43.051 1.00 93.69 823 VAL A CA 1
ATOM 6247 C C . VAL A 1 823 ? -11.256 48.887 -43.550 1.00 93.69 823 VAL A C 1
ATOM 6249 O O . VAL A 1 823 ? -12.181 48.742 -42.754 1.00 93.69 823 VAL A O 1
ATOM 6252 N N . LYS A 1 824 ? -11.460 49.026 -44.865 1.00 92.00 824 LYS A N 1
ATOM 6253 C CA . LYS A 1 824 ? -12.782 48.891 -45.489 1.00 92.00 824 LYS A CA 1
ATOM 6254 C C . LYS A 1 824 ? -12.959 47.464 -46.008 1.00 92.00 824 LYS A C 1
ATOM 6256 O O . LYS A 1 824 ? -12.148 47.007 -46.805 1.00 92.00 824 LYS A O 1
ATOM 6261 N N . TYR A 1 825 ? -14.006 46.775 -45.569 1.00 91.62 825 TYR A N 1
ATOM 6262 C CA . TYR A 1 825 ? -14.315 45.401 -45.970 1.00 91.62 825 TYR A CA 1
ATOM 6263 C C . TYR A 1 825 ? -15.836 45.213 -46.055 1.00 91.62 825 TYR A C 1
ATOM 6265 O O . TYR A 1 825 ? -16.560 45.673 -45.172 1.00 91.62 825 TYR A O 1
ATOM 6273 N N . ASN A 1 826 ? -16.334 44.604 -47.139 1.00 88.81 826 ASN A N 1
ATOM 6274 C CA . ASN A 1 826 ? -17.772 44.451 -47.432 1.00 88.81 826 ASN A CA 1
ATOM 6275 C C . ASN A 1 826 ? -18.598 45.736 -47.212 1.00 88.81 826 ASN A C 1
ATOM 6277 O O . ASN A 1 826 ? -19.648 45.729 -46.574 1.00 88.81 826 ASN A O 1
ATOM 6281 N N . GLY A 1 827 ? -18.089 46.874 -47.698 1.00 88.44 827 GLY A N 1
ATOM 6282 C CA . GLY A 1 827 ? -18.774 48.169 -47.611 1.00 88.44 827 GLY A CA 1
ATOM 6283 C C . GLY A 1 827 ? -18.736 48.854 -46.237 1.00 88.44 827 GLY A C 1
ATOM 6284 O O . GLY A 1 827 ? -19.114 50.020 -46.155 1.00 88.44 827 GLY A O 1
ATOM 6285 N N . LYS A 1 828 ? -18.226 48.199 -45.184 1.00 91.19 828 LYS A N 1
ATOM 6286 C CA . LYS A 1 828 ? -18.088 48.758 -43.828 1.00 91.19 828 LYS A CA 1
ATOM 6287 C C . LYS A 1 828 ? -16.635 49.112 -43.510 1.00 91.19 828 LYS A C 1
ATOM 6289 O O . LYS A 1 828 ? -15.712 48.477 -44.016 1.00 91.19 828 LYS A O 1
ATOM 6294 N N . THR A 1 829 ? -16.433 50.125 -42.668 1.00 93.12 829 THR A N 1
ATOM 6295 C CA . THR A 1 829 ? -15.106 50.531 -42.177 1.00 93.12 829 THR A CA 1
ATOM 6296 C C . THR A 1 829 ? -14.911 50.017 -40.757 1.00 93.12 829 THR A C 1
ATOM 6298 O O . THR A 1 829 ? -15.691 50.361 -39.876 1.00 93.12 829 THR A O 1
ATOM 6301 N N . TYR A 1 830 ? -13.855 49.239 -40.546 1.00 94.56 830 TYR A N 1
ATOM 6302 C CA . TYR A 1 830 ? -13.453 48.674 -39.259 1.00 94.56 830 TYR A CA 1
ATOM 6303 C C . TYR A 1 830 ? -12.205 49.380 -38.744 1.00 94.56 830 TYR A C 1
ATOM 6305 O O . TYR A 1 830 ? -11.344 49.781 -39.536 1.00 94.56 830 TYR A O 1
ATOM 6313 N N . VAL A 1 831 ? -12.075 49.499 -37.424 1.00 95.62 831 VAL A N 1
ATOM 6314 C CA . VAL A 1 831 ? -10.823 49.942 -36.802 1.00 95.62 831 VAL A CA 1
ATOM 6315 C C . VAL A 1 831 ? -10.037 48.700 -36.409 1.00 95.62 831 VAL A C 1
ATOM 6317 O O . VAL A 1 831 ? -10.482 47.905 -35.586 1.00 95.62 831 VAL A O 1
ATOM 6320 N N . VAL A 1 832 ? -8.869 48.517 -37.019 1.00 96.00 832 VAL A N 1
ATOM 6321 C CA . VAL A 1 832 ? -7.969 47.405 -36.716 1.00 96.00 832 VAL A CA 1
ATOM 6322 C C . VAL A 1 832 ? -6.877 47.902 -35.781 1.00 96.00 832 VAL A C 1
ATOM 6324 O O . VAL A 1 832 ? -6.221 48.905 -36.068 1.00 96.00 832 VAL A O 1
ATOM 6327 N N . GLN A 1 833 ? -6.681 47.197 -34.670 1.00 94.81 833 GLN A N 1
ATOM 6328 C CA . GLN A 1 833 ? -5.592 47.445 -33.731 1.00 94.81 833 GLN A CA 1
ATOM 6329 C C . GLN A 1 833 ? -4.896 46.126 -33.405 1.00 94.81 833 GLN A C 1
ATOM 6331 O O . GLN A 1 833 ? -5.550 45.170 -32.983 1.00 94.81 833 GLN A O 1
ATOM 6336 N N . ASN A 1 834 ? -3.579 46.075 -33.608 1.00 94.00 834 ASN A N 1
ATOM 6337 C CA . ASN A 1 834 ? -2.755 44.869 -33.456 1.00 94.00 834 ASN A CA 1
ATOM 6338 C C . ASN A 1 834 ? -3.360 43.643 -34.171 1.00 94.00 834 ASN A C 1
ATOM 6340 O O . ASN A 1 834 ? -3.505 42.561 -33.599 1.00 94.00 834 ASN A O 1
ATOM 6344 N N . GLY A 1 835 ? -3.823 43.850 -35.406 1.00 93.38 835 GLY A N 1
ATOM 6345 C CA . GLY A 1 835 ? -4.464 42.829 -36.233 1.00 93.38 835 GLY A CA 1
ATOM 6346 C C . GLY A 1 835 ? -5.918 42.501 -35.885 1.00 93.38 835 GLY A C 1
ATOM 6347 O O . GLY A 1 835 ? -6.577 41.841 -36.681 1.00 93.38 835 GLY A O 1
ATOM 6348 N N . LYS A 1 836 ? -6.474 42.967 -34.759 1.00 95.94 836 LYS A N 1
ATOM 6349 C CA . LYS A 1 836 ? -7.868 42.691 -34.371 1.00 95.94 836 LYS A CA 1
ATOM 6350 C C . LYS A 1 836 ? -8.807 43.800 -34.842 1.00 95.94 836 LYS A C 1
ATOM 6352 O O . LYS A 1 836 ? -8.599 44.963 -34.506 1.00 95.94 836 LYS A O 1
ATOM 6357 N N . ALA A 1 837 ? -9.848 43.442 -35.588 1.00 94.00 837 ALA A N 1
ATOM 6358 C CA . ALA A 1 837 ? -10.872 44.365 -36.070 1.00 94.00 837 ALA A CA 1
ATOM 6359 C C . ALA A 1 837 ? -11.974 44.575 -35.020 1.00 94.00 837 ALA A C 1
ATOM 6361 O O . ALA A 1 837 ? -12.435 43.612 -34.397 1.00 94.00 837 ALA A O 1
ATOM 6362 N N . ARG A 1 838 ? -12.390 45.831 -34.839 1.00 86.00 838 ARG A N 1
ATOM 6363 C CA . ARG A 1 838 ? -13.509 46.258 -33.993 1.00 86.00 838 ARG A CA 1
ATOM 6364 C C . ARG A 1 838 ? -14.469 47.150 -34.763 1.00 86.00 838 ARG A C 1
ATOM 6366 O O . ARG A 1 838 ? -13.999 47.878 -35.676 1.00 86.00 838 ARG A O 1
#